Protein AF-A0A098KXG9-F1 (afdb_monomer_lite)

Organism: Cricetulus griseus (NCBI:txid10029)

InterPro domains:
  IPR027417 P-loop containing nucleoside triphosphate hydrolase [G3DSA:3.40.50.300] (194-384)
  IPR027417 P-loop containing nucleoside triphosphate hydrolase [G3DSA:3.40.50.300] (561-767)
  IPR027417 P-loop containing nucleoside triphosphate hydrolase [SSF52540] (194-379)
  IPR027417 P-loop containing nucleoside triphosphate hydrolase [SSF52540] (586-806)

Secondary structure (DSSP, 8-state):
-----SS-HHHHHHHHHHTTS-EEEEEEEHHHH-S-HHHHHHHHTTSSEEEEEEE-SSEEEEEEEEEEPPPTT-EEEEEEEEEEEETT-SS--EEEEEEEEEEE-SSEEEEE-SSS-EEEEETTTTEEEE-HHHHHHTT----SEEE-SEEEEEEEES--S-HHHHHHHHHHHHHHHHHHHHHHH---GGGS-SSEEEEEE-BTTS-HHHHHHHHHHHHHSS---SS-----SS-S--B-EEEEEESSTTPPEEEEEEEE-PPB-SSTTSB--HHHHHHHHTT-SPTT-B--TTS---TTSTT--SS--GGGS--EEEEEEETTTGGG--HHHHHHHHHHHHHHHHTT-EEEEEEE----HHHHTSSHHHHTTS----HHHHHHHHHHHHHHHHHTTT---S-----SS-HHHHHHHHHHTTSPEEEEEEEHHHH-S-HHHHHHHHBT-SSEEEEEE-SS-EEEEEESS-B-SS-EEEEEEEEETTEEEEEEEEEE-GGGGB--TTT----TTEEEETTTTEEEE-HHHHHHTT--GGGPSEE-SEEEEEEEE-TT-HHHHHHHHHHHHHHHHHHHS--TTTTTSSSEEEEEE-BTTSSHHHHHHHHHHHHHTS----S-----TT-S--B-EEEEEEETTTTEEEEEEEEE-PPB-SSSBS-HHHHHHHHTT-SPTTPBP-TTS---TTSTT--SS--GGGS--EEEEEEETTTGGG--HHHHHHHHHHHHHHHHTT--EEEEEE-GGGSTT--TTGGGGGGG-HHHHHHHHHHHHHH---GGGEEE----SS-SS--HHHHHHHHHHHHHHHHHHHHHHHTS-HHHHHHHHHHHHHHHHHHHHHHHHTT--

Foldseek 3Di:
DADDDPDFPLNQQVVCVLQPNKHWAWQDKCVVQHLWPVLVCLRQFQQAKKKKWFAFPFKIKIKTWRGGDDDAADWDFTWIKIWMDTPPDSPDIQIDTFGWTWHDHGFKTKTDGPPQWIWMAGSVQQWIAGDPVVCVSNVHPDDRIGHTPMMIMIRIGDGDSDSVVSCLSNLCVVCLVVVVVVQQVDAPPPPLDQAAEEEEAAAAPLCLLVVVQVVLCSQAVHGFCLRPAWDDPAFLPQFWAKAWHANHQVHDTTRYIYIYAWHDDLDLQGTDALVQLLCQQQLQGDHGHGDGSNDHDDPPDPSGDVHDDPNSHHQEYEYRGEPVCPVVDDPSRVVSVVSSVVSCVVSVHHYYYHYDPPVDPPLVSPPCVVVVVDDDDDPVSVVVVVVVVVVVVVVVVPDDDDAHLDDPDDPLNVLLVCVVVPNWDWAWQDKCRRQNLDLVSVCSRFPQNAWKKKWFDFPQWIKTWTDRGTQDPDFDKIKIWIDGPRDIFIDIDDSDHPSQQEDDPVPPGHDPAWHAPRNQQWIAHALVVCVSRVHDRPCPGTGTPMMIMTRTHDLCDPSNQVSLVVVLVVLLVVQQPDDQSPVLDQAAEEEEAEAAPLCLLLLLQQLLCLQQQFGDCPRPDDDDPQHDDQFWAKAFHAHYPVRHTGRYIYIYAWHDDLQFTADLVLLVQQQQLQDDHGHGDDRVDHDDPPPPSGRPDGAPNSGHLEYEYGGALVCLLVHDPSRLVSLLSSVSVCSSVSHYYAYEYEPLVVDPSDDLSCLQVVVVDPSVVVSLVSCSVSNTHDSVRYQYAYGDDPDRGDDSSRSSSSSVRVVVRSSSSSSSVVPDDPVSSVVSVVVVVVVVVVVVVVVVVVVPD

Radius of gyration: 31.4 Å; chains: 1; bounding box: 82×80×94 Å

Sequence (853 aa):
MEVTTRLTWIQERVLGKLLGNTSLTLLYKSGAHGLHALDMIQRCSHQGSTMTVFHLKQDVVGIFMLEHFPVLHSKKPSTCVLFAFKENTSTGTSALFLNAQVEINTTELKFFSSDDMWLTVNLKKNKLHLSGEVIKELELNLKCFSEYLECEIFRVDGVKNDPGFIKKMLTAKQHRRRFLSALRAYRPSGDLVSEVRILLVGPVGSGKSSFFNSVKSAFYGHFTRQAVMGSDETSITKQYRTYSVKNGEGGKTLPFILCDSMGLDEREEAGLCLDDILHILKGFVPDRYQFDPCKPIKPRHLAYNTSPPLKDRIHCVAYVLNINSVNSLSDKMVAKLKRIQRDVIDCGIGQVVLLTNVDNCDEVLDDNFTNMTESTTSQSQIDDIYFGIYSLWMKRHKELSSMAMRTRLTWLQEKCLQNYFGEKRFCLLYKASVQKFCKQDLFWKCWDNGPTMVVLYSENCVVGAYLQEGFQKREMSITLFALQETEVSACLIGPYLPALLFYDRQAFDCIPCFYIVLDEKNVTISSEICEKLGLPPECSPMDILDCETFRCEEFLDEKKRRDIAVIQNNLLQTLRTYKPYGDLVPQARILLLGPTGAGKSSFVNSVKSVFRGSITHQALVGCDVNGVSDKFRTYPVTYGSDGFPLPFVLCDSMGLSQKAGLHVDDIDFILKGHIPDRYQFNSMKPITSNHPNYIHDSLLKDKIHCVVFVFDINSVEQLSYGLVTKIKRIRRTLIRCGVLHVALLTHADSLDLITKGDLIDIYSCKPLKLKLEAVHRDFGFAFSDILVVSNYVSEWHLDPVKDRLILLALRQILNTANDFLEDLPLDNQVSERTYSQVLRKNKKQENSSYSNN

pLDDT: mean 80.18, std 13.85, range [29.38, 98.12]

Structure (mmCIF, N/CA/C/O backbone):
data_AF-A0A098KXG9-F1
#
_entry.id   AF-A0A098KXG9-F1
#
loop_
_atom_site.group_PDB
_atom_site.id
_atom_site.type_symbol
_atom_site.label_atom_id
_atom_site.label_alt_id
_atom_site.label_comp_id
_atom_site.label_asym_id
_atom_site.label_entity_id
_atom_site.label_seq_id
_atom_site.pdbx_PDB_ins_code
_atom_site.Cartn_x
_atom_site.Cartn_y
_atom_site.Cartn_z
_atom_site.occupancy
_atom_site.B_iso_or_equiv
_atom_site.auth_seq_id
_atom_site.auth_comp_id
_atom_site.auth_asym_id
_atom_site.auth_atom_id
_atom_site.pdbx_PDB_model_num
ATOM 1 N N . MET A 1 1 ? -19.543 -11.514 30.862 1.00 39.62 1 MET A N 1
ATOM 2 C CA . MET A 1 1 ? -19.062 -12.385 29.759 1.00 39.62 1 MET A CA 1
ATOM 3 C C . MET A 1 1 ? -18.715 -11.443 28.618 1.00 39.62 1 MET A C 1
ATOM 5 O O . MET A 1 1 ? -19.559 -10.621 28.296 1.00 39.62 1 MET A O 1
ATOM 9 N N . GLU A 1 2 ? -17.487 -11.447 28.098 1.00 52.72 2 GLU A N 1
ATOM 10 C CA . GLU A 1 2 ? -17.051 -10.422 27.135 1.00 52.72 2 GLU A CA 1
ATOM 11 C C . GLU A 1 2 ? -17.900 -10.479 25.850 1.00 52.72 2 GLU A C 1
ATOM 13 O O . GLU A 1 2 ? -18.020 -11.528 25.209 1.00 52.72 2 GLU A O 1
ATOM 18 N N . VAL A 1 3 ? -18.557 -9.367 25.504 1.00 67.25 3 VAL A N 1
ATOM 19 C CA . VAL A 1 3 ? -19.468 -9.293 24.353 1.00 67.25 3 VAL A CA 1
ATOM 20 C C . VAL A 1 3 ? -18.640 -9.176 23.075 1.00 67.25 3 VAL A C 1
ATOM 22 O O . VAL A 1 3 ? -18.330 -8.083 22.614 1.00 67.25 3 VAL A O 1
ATOM 25 N N . THR A 1 4 ? -18.267 -10.321 22.502 1.00 73.56 4 THR A N 1
ATOM 26 C CA . THR A 1 4 ? -17.465 -10.400 21.272 1.00 73.56 4 THR A CA 1
ATOM 27 C C . THR A 1 4 ? -18.312 -10.745 20.048 1.00 73.56 4 THR A C 1
ATOM 29 O O . THR A 1 4 ? -19.271 -11.518 20.118 1.00 73.56 4 THR A O 1
ATOM 32 N N . THR A 1 5 ? -17.943 -10.172 18.905 1.00 82.69 5 THR A N 1
ATOM 33 C CA . THR A 1 5 ? -18.587 -10.376 17.598 1.00 82.69 5 THR A CA 1
ATOM 34 C C . THR A 1 5 ? -18.404 -11.800 17.061 1.00 82.69 5 THR A C 1
ATOM 36 O O . THR A 1 5 ? -17.348 -12.423 17.229 1.00 82.69 5 THR A O 1
ATOM 39 N N . ARG A 1 6 ? -19.412 -12.338 16.369 1.00 84.00 6 ARG A N 1
ATOM 40 C CA . ARG A 1 6 ? -19.336 -13.580 15.590 1.00 84.00 6 ARG A CA 1
ATOM 41 C C . ARG A 1 6 ? -18.705 -13.362 14.222 1.00 84.00 6 ARG A C 1
ATOM 43 O O . ARG A 1 6 ? -18.063 -14.295 13.741 1.00 84.00 6 ARG A O 1
ATOM 50 N N . LEU A 1 7 ? -18.750 -12.153 13.660 1.00 80.12 7 LEU A N 1
ATOM 51 C CA . LEU A 1 7 ? -18.039 -11.836 12.416 1.00 80.12 7 LEU A CA 1
ATOM 52 C C . LEU A 1 7 ? -16.541 -12.124 12.534 1.00 80.12 7 LEU A C 1
ATOM 54 O O . LEU A 1 7 ? -15.896 -11.755 13.515 1.00 80.12 7 LEU A O 1
ATOM 58 N N . THR A 1 8 ? -15.976 -12.804 11.542 1.00 77.25 8 THR A N 1
ATOM 59 C CA . THR A 1 8 ? -14.517 -12.925 11.414 1.00 77.25 8 THR A CA 1
ATOM 60 C C . THR A 1 8 ? -13.919 -11.567 11.066 1.00 77.25 8 THR A C 1
ATOM 62 O O . THR A 1 8 ? -14.554 -10.729 10.420 1.00 77.25 8 THR A O 1
ATOM 65 N N . TRP A 1 9 ? -12.658 -11.362 11.421 1.00 74.44 9 TRP A N 1
ATOM 66 C CA . TRP A 1 9 ? -11.929 -10.136 11.113 1.00 74.44 9 TRP A CA 1
ATOM 67 C C . TRP A 1 9 ? -11.893 -9.834 9.603 1.00 74.44 9 TRP A C 1
ATOM 69 O O . TRP A 1 9 ? -11.930 -8.677 9.178 1.00 74.44 9 TRP A O 1
ATOM 79 N N . ILE A 1 10 ? -11.871 -10.877 8.766 1.00 71.00 10 ILE A N 1
ATOM 80 C CA . ILE A 1 10 ? -11.933 -10.750 7.303 1.00 71.00 10 ILE A CA 1
ATOM 81 C C . ILE A 1 10 ? -13.284 -10.192 6.864 1.00 71.00 10 ILE A C 1
ATOM 83 O O . ILE A 1 10 ? -13.328 -9.288 6.031 1.00 71.00 10 ILE A O 1
ATOM 87 N N . GLN A 1 11 ? -14.378 -10.719 7.412 1.00 77.94 11 GLN A N 1
ATOM 88 C CA . GLN A 1 11 ? -15.724 -10.250 7.089 1.00 77.94 11 GLN A CA 1
ATOM 89 C C . GLN A 1 11 ? -15.892 -8.790 7.515 1.00 77.94 11 GLN A C 1
ATOM 91 O O . GLN A 1 11 ? -16.327 -7.979 6.703 1.00 77.94 11 GLN A O 1
ATOM 96 N N . GLU A 1 12 ? -15.436 -8.415 8.712 1.00 78.69 12 GLU A N 1
ATOM 97 C CA . GLU A 1 12 ? -15.439 -7.014 9.157 1.00 78.69 12 GLU A CA 1
ATOM 98 C C . GLU A 1 12 ? -14.656 -6.101 8.209 1.00 78.69 12 GLU A C 1
ATOM 100 O O . GLU A 1 12 ? -15.138 -5.038 7.828 1.00 78.69 12 GLU A O 1
ATOM 105 N N . ARG A 1 13 ? -13.472 -6.529 7.758 1.00 75.06 13 ARG A N 1
ATOM 106 C CA . ARG A 1 13 ? -12.649 -5.791 6.784 1.00 75.06 13 ARG A CA 1
ATOM 107 C C . ARG A 1 13 ? -13.331 -5.640 5.429 1.00 75.06 13 ARG A C 1
ATOM 109 O O . ARG A 1 13 ? -13.216 -4.590 4.798 1.00 75.06 13 ARG A O 1
ATOM 116 N N . VAL A 1 14 ? -13.991 -6.689 4.950 1.00 75.88 14 VAL A N 1
ATOM 117 C CA . VAL A 1 14 ? -14.714 -6.677 3.673 1.00 75.88 14 VAL A CA 1
ATOM 118 C C . VAL A 1 14 ? -15.921 -5.743 3.753 1.00 75.88 14 VAL A C 1
ATOM 120 O O . VAL A 1 14 ? -16.110 -4.942 2.840 1.00 75.88 14 VAL A O 1
ATOM 123 N N . LEU A 1 15 ? -16.675 -5.783 4.854 1.00 78.69 15 LEU A N 1
ATOM 124 C CA . LEU A 1 15 ? -17.797 -4.875 5.113 1.00 78.69 15 LEU A CA 1
ATOM 125 C C . LEU A 1 15 ? -17.325 -3.426 5.282 1.00 78.69 15 LEU A C 1
ATOM 127 O O . LEU A 1 15 ? -17.886 -2.522 4.666 1.00 78.69 15 LEU A O 1
ATOM 131 N N . GLY A 1 16 ? -16.224 -3.213 6.006 1.00 74.12 16 GLY A N 1
ATOM 132 C CA . GLY A 1 16 ? -15.590 -1.904 6.145 1.00 74.12 16 GLY A CA 1
ATOM 133 C C . GLY A 1 16 ? -15.210 -1.300 4.791 1.00 74.12 16 GLY A C 1
ATOM 134 O O . GLY A 1 16 ? -15.513 -0.141 4.511 1.00 74.12 16 GLY A O 1
ATOM 135 N N . LYS A 1 17 ? -14.615 -2.105 3.899 1.00 73.19 17 LYS A N 1
ATOM 136 C CA . LYS A 1 17 ? -14.279 -1.697 2.523 1.00 73.19 17 LYS A CA 1
ATOM 137 C C . LYS A 1 17 ? -15.503 -1.470 1.643 1.00 73.19 17 LYS A C 1
ATOM 139 O O . LYS A 1 17 ? -15.473 -0.557 0.824 1.00 73.19 17 LYS A O 1
ATOM 144 N N . LEU A 1 18 ? -16.557 -2.278 1.799 1.00 72.50 18 LEU A N 1
ATOM 145 C CA . LEU A 1 18 ? -17.811 -2.127 1.053 1.00 72.50 18 LEU A CA 1
ATOM 146 C C . LEU A 1 18 ? -18.425 -0.741 1.268 1.00 72.50 18 LEU A C 1
ATOM 148 O O . LEU A 1 18 ? -19.050 -0.235 0.350 1.00 72.50 18 LEU A O 1
ATOM 152 N N . LEU A 1 19 ? -18.230 -0.148 2.449 1.00 69.94 19 LEU A N 1
ATOM 153 C CA . LEU A 1 19 ? -18.791 1.144 2.847 1.00 69.94 19 LEU A CA 1
ATOM 154 C C . LEU A 1 19 ? -17.766 2.299 2.823 1.00 69.94 19 LEU A C 1
ATOM 156 O O . LEU A 1 19 ? -18.041 3.367 3.362 1.00 69.94 19 LEU A O 1
ATOM 160 N N . GLY A 1 20 ? -16.594 2.106 2.202 1.00 66.44 20 GLY A N 1
ATOM 161 C CA . GLY A 1 20 ? -15.580 3.159 2.048 1.00 66.44 20 GLY A CA 1
ATOM 162 C C . GLY A 1 20 ? -14.560 3.266 3.190 1.00 66.44 20 GLY A C 1
ATOM 163 O O . GLY A 1 20 ? -14.262 4.367 3.636 1.00 66.44 20 GLY A O 1
ATOM 164 N N . ASN A 1 21 ? -13.994 2.134 3.633 1.00 66.69 21 ASN A N 1
ATOM 165 C CA . ASN A 1 21 ? -13.011 2.022 4.730 1.00 66.69 21 ASN A CA 1
ATOM 166 C C . ASN A 1 21 ? -13.551 2.489 6.089 1.00 66.69 21 ASN A C 1
ATOM 168 O O . ASN A 1 21 ? -12.934 3.282 6.798 1.00 66.69 21 ASN A O 1
ATOM 172 N N . THR A 1 22 ? -14.711 1.960 6.452 1.00 72.75 22 THR A N 1
ATOM 173 C CA . THR A 1 22 ? -15.373 2.249 7.725 1.00 72.75 22 THR A CA 1
ATOM 174 C C . THR A 1 22 ? -14.889 1.321 8.830 1.00 72.75 22 THR A C 1
ATOM 176 O O . THR A 1 22 ? -14.371 0.230 8.566 1.00 72.75 22 THR A O 1
ATOM 179 N N . SER A 1 23 ? -15.059 1.749 10.081 1.00 74.81 23 SER A N 1
ATOM 180 C CA . SER A 1 23 ? -14.823 0.893 11.240 1.00 74.81 23 SER A CA 1
ATOM 181 C C . SER A 1 23 ? -16.144 0.464 11.870 1.00 74.81 23 SER A C 1
ATOM 183 O O . SER A 1 23 ? -17.132 1.198 11.864 1.00 74.81 23 SER A O 1
ATOM 185 N N . LEU A 1 24 ? -16.164 -0.770 12.370 1.00 81.94 24 LEU A N 1
ATOM 186 C CA . LEU A 1 24 ? -17.333 -1.372 12.994 1.00 81.94 24 LEU A CA 1
ATOM 187 C C . LEU A 1 24 ? -17.117 -1.438 14.503 1.00 81.94 24 LEU A C 1
ATOM 189 O O . LEU A 1 24 ? -16.046 -1.856 14.961 1.00 81.94 24 LEU A O 1
ATOM 193 N N . THR A 1 25 ? -18.141 -1.038 15.252 1.00 83.31 25 THR A N 1
ATOM 194 C CA . THR A 1 25 ? -18.176 -1.100 16.717 1.00 83.31 25 THR A CA 1
ATOM 195 C C . THR A 1 25 ? -19.416 -1.874 17.145 1.00 83.31 25 THR A C 1
ATOM 197 O O . THR A 1 25 ? -20.530 -1.419 16.899 1.00 83.31 25 THR A O 1
ATOM 200 N N . LEU A 1 26 ? -19.255 -3.041 17.775 1.00 86.19 26 LEU A N 1
ATOM 201 C CA . LEU A 1 26 ? -20.388 -3.873 18.200 1.00 86.19 26 LEU A CA 1
ATOM 202 C C . LEU A 1 26 ? -21.181 -3.182 19.321 1.00 86.19 26 LEU A C 1
ATOM 204 O O . LEU A 1 26 ? -20.645 -2.944 20.402 1.00 86.19 26 LEU A O 1
ATOM 208 N N . LEU A 1 27 ? -22.456 -2.889 19.082 1.00 84.94 27 LEU A N 1
ATOM 209 C CA . LEU A 1 27 ? -23.362 -2.266 20.052 1.00 84.94 27 LEU A CA 1
ATOM 210 C C . LEU A 1 27 ? -24.275 -3.287 20.732 1.00 84.94 27 LEU A C 1
ATOM 212 O O . LEU A 1 27 ? -24.598 -3.158 21.913 1.00 84.94 27 LEU A O 1
ATOM 216 N N . TYR A 1 28 ? -24.717 -4.297 19.981 1.00 86.19 28 TYR A N 1
ATOM 217 C CA . TYR A 1 28 ? -25.694 -5.270 20.454 1.00 86.19 28 TYR A CA 1
ATOM 218 C C . TYR A 1 28 ? -25.430 -6.664 19.884 1.00 86.19 28 TYR A C 1
ATOM 220 O O . TYR A 1 28 ? -25.091 -6.799 18.712 1.00 86.19 28 TYR A O 1
ATOM 228 N N . LYS A 1 29 ? -25.640 -7.693 20.713 1.00 87.38 29 LYS A N 1
ATOM 229 C CA . LYS A 1 29 ? -25.600 -9.109 20.358 1.00 87.38 29 LYS A CA 1
ATOM 230 C C . LYS A 1 29 ? -26.732 -9.844 21.075 1.00 87.38 29 LYS A C 1
ATOM 232 O O . LYS A 1 29 ? -26.815 -9.772 22.303 1.00 87.38 29 LYS A O 1
ATOM 237 N N . SER A 1 30 ? -27.574 -10.559 20.334 1.00 85.88 30 SER A N 1
ATOM 238 C CA . SER A 1 30 ? -28.777 -11.199 20.887 1.00 85.88 30 SER A CA 1
ATOM 239 C C . SER A 1 30 ? -28.500 -12.218 21.996 1.00 85.88 30 SER A C 1
ATOM 241 O O . SER A 1 30 ? -29.213 -12.238 22.995 1.00 85.88 30 SER A O 1
ATOM 243 N N . GLY A 1 31 ? -27.447 -13.026 21.875 1.00 81.38 31 GLY A N 1
ATOM 244 C CA . GLY A 1 31 ? -27.076 -14.037 22.863 1.00 81.38 31 GLY A CA 1
ATOM 245 C C . GLY A 1 31 ? -26.500 -13.463 24.158 1.00 81.38 31 GLY A C 1
ATOM 246 O O . GLY A 1 31 ? -26.509 -14.150 25.172 1.00 81.38 31 GLY A O 1
ATOM 247 N N . ALA A 1 32 ? -26.018 -12.215 24.140 1.00 78.75 32 ALA A N 1
ATOM 248 C CA . ALA A 1 32 ? -25.488 -11.539 25.325 1.00 78.75 32 ALA A CA 1
ATOM 249 C C . ALA A 1 32 ? -26.527 -10.631 25.997 1.00 78.75 32 ALA A C 1
ATOM 251 O O . ALA A 1 32 ? -26.587 -10.563 27.219 1.00 78.75 32 ALA A O 1
ATOM 252 N N . HIS A 1 33 ? -27.342 -9.932 25.204 1.00 78.69 33 HIS A N 1
ATOM 253 C CA . HIS A 1 33 ? -28.251 -8.898 25.706 1.00 78.69 33 HIS A CA 1
ATOM 254 C C . HIS A 1 33 ? -29.726 -9.319 25.734 1.00 78.69 33 HIS A C 1
ATOM 256 O O . HIS A 1 33 ? -30.555 -8.539 26.183 1.00 78.69 33 HIS A O 1
ATOM 262 N N . GLY A 1 34 ? -30.068 -10.523 25.265 1.00 74.25 34 GLY A N 1
ATOM 263 C CA . GLY A 1 34 ? -31.453 -10.985 25.163 1.00 74.25 34 GLY A CA 1
ATOM 264 C C . GLY A 1 34 ? -32.147 -10.528 23.877 1.00 74.25 34 GLY A C 1
ATOM 265 O O . GLY A 1 34 ? -31.637 -9.696 23.134 1.00 74.25 34 GLY A O 1
ATOM 266 N N . LEU A 1 35 ? -33.318 -11.102 23.585 1.00 68.62 35 LEU A N 1
ATOM 267 C CA . LEU A 1 35 ? -34.021 -10.995 22.292 1.00 68.62 35 LEU A CA 1
ATOM 268 C C . LEU A 1 35 ? -35.132 -9.922 22.263 1.00 68.62 35 LEU A C 1
ATOM 270 O O . LEU A 1 35 ? -36.066 -10.012 21.462 1.00 68.62 35 LEU A O 1
ATOM 274 N N . HIS A 1 36 ? -35.085 -8.914 23.139 1.00 75.88 36 HIS A N 1
ATOM 275 C CA . HIS A 1 36 ? -36.127 -7.885 23.190 1.00 75.88 36 HIS A CA 1
ATOM 276 C C . HIS A 1 36 ? -35.798 -6.677 22.305 1.00 75.88 36 HIS A C 1
ATOM 278 O O . HIS A 1 36 ? -34.714 -6.100 22.367 1.00 75.88 36 HIS A O 1
ATOM 284 N N . ALA A 1 37 ? -36.789 -6.231 21.524 1.00 78.56 37 ALA A N 1
ATOM 285 C CA . ALA A 1 37 ? -36.670 -5.045 20.673 1.00 78.56 37 ALA A CA 1
ATOM 286 C C . ALA A 1 37 ? -36.314 -3.773 21.467 1.00 78.56 37 ALA A C 1
ATOM 288 O O . ALA A 1 37 ? -35.606 -2.908 20.961 1.00 78.56 37 ALA A O 1
ATOM 289 N N . LEU A 1 38 ? -36.779 -3.670 22.718 1.00 79.75 38 LEU A N 1
ATOM 290 C CA . LEU A 1 38 ? -36.467 -2.547 23.606 1.00 79.75 38 LEU A CA 1
ATOM 291 C C . LEU A 1 38 ? -34.961 -2.445 23.884 1.00 79.75 38 LEU A C 1
ATOM 293 O O . LEU A 1 38 ? -34.409 -1.356 23.742 1.00 79.75 38 LEU A O 1
ATOM 297 N N . ASP A 1 39 ? -34.291 -3.566 24.162 1.00 79.31 39 ASP A N 1
ATOM 298 C CA . ASP A 1 39 ? -32.846 -3.597 24.422 1.00 79.31 39 ASP A CA 1
ATOM 299 C C . ASP A 1 39 ? -32.044 -3.178 23.178 1.00 79.31 39 ASP A C 1
ATOM 301 O O . ASP A 1 39 ? -31.064 -2.432 23.273 1.00 79.31 39 ASP A O 1
ATOM 305 N N . MET A 1 40 ? -32.492 -3.603 21.988 1.00 84.50 40 MET A N 1
ATOM 306 C CA . MET A 1 40 ? -31.896 -3.198 20.707 1.00 84.50 40 MET A CA 1
ATOM 307 C C . MET A 1 40 ? -32.014 -1.686 20.489 1.00 84.50 40 MET A C 1
ATOM 309 O O . MET A 1 40 ? -31.015 -1.020 20.209 1.00 84.50 40 MET A O 1
ATOM 313 N N . ILE A 1 41 ? -33.223 -1.134 20.636 1.00 83.56 41 ILE A N 1
ATOM 314 C CA . ILE A 1 41 ? -33.510 0.292 20.415 1.00 83.56 41 ILE A CA 1
ATOM 315 C C . ILE A 1 41 ? -32.730 1.154 21.408 1.00 83.56 41 ILE A C 1
ATOM 317 O O . ILE A 1 41 ? -32.128 2.153 21.017 1.00 83.56 41 ILE A O 1
ATOM 321 N N . GLN A 1 42 ? -32.699 0.769 22.682 1.00 78.62 42 GLN A N 1
ATOM 322 C CA . GLN A 1 42 ? -32.010 1.531 23.725 1.00 78.62 42 GLN A CA 1
ATOM 323 C C . GLN A 1 42 ? -30.505 1.639 23.468 1.00 78.62 42 GLN A C 1
ATOM 325 O O . GLN A 1 42 ? -29.933 2.720 23.609 1.00 78.62 42 GLN A O 1
ATOM 330 N N . ARG A 1 43 ? -29.864 0.549 23.033 1.00 81.00 43 ARG A N 1
ATOM 331 C CA . ARG A 1 43 ? -28.418 0.533 22.762 1.00 81.00 43 ARG A CA 1
ATOM 332 C C . ARG A 1 43 ? -28.050 1.182 21.428 1.00 81.00 43 ARG A C 1
ATOM 334 O O . ARG A 1 43 ? -27.003 1.821 21.336 1.00 81.00 43 ARG A O 1
ATOM 341 N N . CYS A 1 44 ? -28.891 1.028 20.404 1.00 84.56 44 CYS A N 1
ATOM 342 C CA . CYS A 1 44 ? -28.541 1.386 19.025 1.00 84.56 44 CYS A CA 1
ATOM 343 C C . CYS A 1 44 ? -29.117 2.731 18.560 1.00 84.56 44 CYS A C 1
ATOM 345 O O . CYS A 1 44 ? -28.593 3.326 17.615 1.00 84.56 44 CYS A O 1
ATOM 347 N N . SER A 1 45 ? -30.173 3.241 19.200 1.00 81.25 45 SER A N 1
ATOM 348 C CA . SER A 1 45 ? -30.750 4.537 18.826 1.00 81.25 45 SER A CA 1
ATOM 349 C C . SER A 1 45 ? -29.752 5.677 19.050 1.00 81.25 45 SER A C 1
ATOM 351 O O . SER A 1 45 ? -28.964 5.675 19.997 1.00 81.25 45 SER A O 1
ATOM 353 N N . HIS A 1 46 ? -29.783 6.669 18.157 1.00 77.62 46 HIS A N 1
ATOM 354 C CA . HIS A 1 46 ? -28.912 7.853 18.205 1.00 77.62 46 HIS A CA 1
ATOM 355 C C . HIS A 1 46 ? -27.398 7.553 18.142 1.00 77.62 46 HIS A C 1
ATOM 357 O O . HIS A 1 46 ? -26.584 8.399 18.503 1.00 77.62 46 HIS A O 1
ATOM 363 N N . GLN A 1 47 ? -26.996 6.372 17.659 1.00 80.62 47 GLN A N 1
ATOM 364 C CA . GLN A 1 47 ? -25.582 5.990 17.508 1.00 80.62 47 GLN A CA 1
ATOM 365 C C . GLN A 1 47 ? -24.980 6.373 16.145 1.00 80.62 47 GLN A C 1
ATOM 367 O O . GLN A 1 47 ? -23.862 5.987 15.836 1.00 80.62 47 GLN A O 1
ATOM 372 N N . GLY A 1 48 ? -25.692 7.147 15.324 1.00 81.50 48 GLY A N 1
ATOM 373 C CA . GLY A 1 48 ? -25.324 7.372 13.916 1.00 81.50 48 GLY A CA 1
ATOM 374 C C . GLY A 1 48 ? -25.750 6.217 13.009 1.00 81.50 48 GLY A C 1
ATOM 375 O O . GLY A 1 48 ? -26.755 5.565 13.294 1.00 81.50 48 GLY A O 1
ATOM 376 N N . SER A 1 49 ? -24.994 5.995 11.934 1.00 87.19 49 SER A N 1
ATOM 377 C CA . SER A 1 49 ? -25.201 4.899 10.985 1.00 87.19 49 SER A CA 1
ATOM 378 C C . SER A 1 49 ? -24.978 3.544 11.653 1.00 87.19 49 SER A C 1
ATOM 380 O O . SER A 1 49 ? -24.056 3.370 12.458 1.00 87.19 49 SER A O 1
ATOM 382 N N . THR A 1 50 ? -25.806 2.562 11.310 1.00 89.56 50 THR A N 1
ATOM 383 C CA . THR A 1 50 ? -25.767 1.238 11.944 1.00 89.56 50 THR A CA 1
ATOM 384 C C . THR A 1 50 ? -25.791 0.115 10.925 1.00 89.56 50 THR A C 1
ATOM 386 O O . THR A 1 50 ? -26.275 0.268 9.811 1.00 89.56 50 THR A O 1
ATOM 389 N N . MET A 1 51 ? -25.247 -1.034 11.303 1.00 90.38 51 MET A N 1
ATOM 390 C CA . MET A 1 51 ? -25.255 -2.241 10.492 1.00 90.38 51 MET A CA 1
ATOM 391 C C . MET A 1 51 ? -25.784 -3.400 11.320 1.00 90.38 51 MET A C 1
ATOM 393 O O . MET A 1 51 ? -25.202 -3.748 12.341 1.00 90.38 51 MET A O 1
ATOM 397 N N . THR A 1 52 ? -26.884 -3.999 10.884 1.00 90.38 52 THR A N 1
ATOM 398 C CA . THR A 1 52 ? -27.478 -5.185 11.499 1.00 90.38 52 THR A CA 1
ATOM 399 C C . THR A 1 52 ? -27.057 -6.421 10.719 1.00 90.38 52 THR A C 1
ATOM 401 O O . THR A 1 52 ? -27.164 -6.445 9.497 1.00 90.38 52 THR A O 1
ATOM 404 N N . VAL A 1 53 ? -26.574 -7.445 11.411 1.00 90.31 53 VAL A N 1
ATOM 405 C CA . VAL A 1 53 ? -26.035 -8.671 10.823 1.00 90.31 53 VAL A CA 1
ATOM 406 C C . VAL A 1 53 ? -26.710 -9.886 11.437 1.00 90.31 53 VAL A C 1
ATOM 408 O O . VAL A 1 53 ? -26.772 -10.029 12.655 1.00 90.31 53 VAL A O 1
ATOM 411 N N . PHE A 1 54 ? -27.177 -10.777 10.572 1.00 89.31 54 PHE A N 1
ATOM 412 C CA . PHE A 1 54 ? -27.829 -12.032 10.906 1.00 89.31 54 PHE A CA 1
ATOM 413 C C . PHE A 1 54 ? -26.950 -13.198 10.464 1.00 89.31 54 PHE A C 1
ATOM 415 O O . PHE A 1 54 ? -26.661 -13.364 9.276 1.00 89.31 54 PHE A O 1
ATOM 422 N N . HIS A 1 55 ? -26.550 -14.026 11.425 1.00 87.12 55 HIS A N 1
ATOM 423 C CA . HIS A 1 55 ? -25.786 -15.247 11.170 1.00 87.12 55 HIS A CA 1
ATOM 424 C C . HIS A 1 55 ? -26.752 -16.403 10.923 1.00 87.12 55 HIS A C 1
ATOM 426 O O . HIS A 1 55 ? -27.490 -16.789 11.830 1.00 87.12 55 HIS A O 1
ATOM 432 N N . LEU A 1 56 ? -26.772 -16.948 9.708 1.00 85.00 56 LEU A N 1
ATOM 433 C CA . LEU A 1 56 ? -27.523 -18.158 9.358 1.00 85.00 56 LEU A CA 1
ATOM 434 C C . LEU A 1 56 ? -26.595 -19.382 9.471 1.00 85.00 56 LEU A C 1
ATOM 436 O O . LEU A 1 56 ? -25.461 -19.267 9.913 1.00 85.00 56 LEU A O 1
ATOM 440 N N . LYS A 1 57 ? -27.073 -20.578 9.103 1.00 79.31 57 LYS A N 1
ATOM 441 C CA . LYS A 1 57 ? -26.270 -21.820 9.188 1.00 79.31 57 LYS A CA 1
ATOM 442 C C . LYS A 1 57 ? -25.133 -21.933 8.161 1.00 79.31 57 LYS A C 1
ATOM 444 O O . LYS A 1 57 ? -24.279 -22.798 8.322 1.00 79.31 57 LYS A O 1
ATOM 449 N N . GLN A 1 58 ? -25.239 -21.220 7.040 1.00 76.19 58 GLN A N 1
ATOM 450 C CA . GLN A 1 58 ? -24.303 -21.318 5.909 1.00 76.19 58 GLN A CA 1
ATOM 451 C C . GLN A 1 58 ? -23.969 -19.955 5.289 1.00 76.19 58 GLN A C 1
ATOM 453 O O . GLN A 1 58 ? -23.046 -19.849 4.479 1.00 76.19 58 GLN A O 1
ATOM 458 N N . ASP A 1 59 ? -24.706 -18.916 5.676 1.00 79.50 59 ASP A N 1
ATOM 459 C CA . ASP A 1 59 ? -24.674 -17.591 5.077 1.00 79.50 59 ASP A CA 1
ATOM 460 C C . ASP A 1 59 ? -24.767 -16.540 6.180 1.00 79.50 59 ASP A C 1
ATOM 462 O O . ASP A 1 59 ? -25.344 -16.766 7.245 1.00 79.50 59 ASP A O 1
ATOM 466 N N . VAL A 1 60 ? -24.246 -15.356 5.901 1.00 84.75 60 VAL A N 1
ATOM 467 C CA . VAL A 1 60 ? -24.466 -14.172 6.723 1.00 84.75 60 VAL A CA 1
ATOM 468 C C . VAL A 1 60 ? -25.161 -13.139 5.862 1.00 84.75 60 VAL A C 1
ATOM 470 O O . VAL A 1 60 ? -24.711 -12.832 4.756 1.00 84.75 60 VAL A O 1
ATOM 473 N N . VAL A 1 61 ? -26.263 -12.608 6.380 1.00 87.19 61 VAL A N 1
ATOM 474 C CA . VAL A 1 61 ? -27.062 -11.567 5.731 1.00 87.19 61 VAL A CA 1
ATOM 475 C C . VAL A 1 61 ? -27.030 -10.342 6.621 1.00 87.19 61 VAL A C 1
ATOM 477 O O . VAL A 1 61 ? -27.214 -10.451 7.830 1.00 87.19 61 VAL A O 1
ATOM 480 N N . GLY A 1 62 ? -26.814 -9.167 6.049 1.00 88.56 62 GLY A N 1
ATOM 481 C CA . GLY A 1 62 ? -26.830 -7.939 6.824 1.00 88.56 62 GLY A CA 1
ATOM 482 C C . GLY A 1 62 ? -27.397 -6.753 6.073 1.00 88.56 62 GLY A C 1
ATOM 483 O O . GLY A 1 62 ? -27.601 -6.780 4.860 1.00 88.56 62 GLY A O 1
ATOM 484 N N . ILE A 1 63 ? -27.700 -5.723 6.852 1.00 89.19 63 ILE A N 1
ATOM 485 C CA . ILE A 1 63 ? -28.335 -4.490 6.416 1.00 89.19 63 ILE A CA 1
ATOM 486 C C . ILE A 1 63 ? -27.566 -3.349 7.052 1.00 89.19 63 ILE A C 1
ATOM 488 O O . ILE A 1 63 ? -27.519 -3.221 8.274 1.00 89.19 63 ILE A O 1
ATOM 492 N N . PHE A 1 64 ? -26.968 -2.515 6.222 1.00 88.38 64 PHE A N 1
ATOM 493 C CA . PHE A 1 64 ? -26.450 -1.223 6.630 1.00 88.38 64 PHE A CA 1
ATOM 494 C C . PHE A 1 64 ? -27.545 -0.165 6.487 1.00 88.38 64 PHE A C 1
ATOM 496 O O . PHE A 1 64 ? -28.259 -0.166 5.490 1.00 88.38 64 PHE A O 1
ATOM 503 N N . MET A 1 65 ? -27.656 0.731 7.463 1.00 87.19 65 MET A N 1
ATOM 504 C CA . MET A 1 65 ? -28.527 1.903 7.475 1.00 87.19 65 MET A CA 1
ATOM 505 C C . MET A 1 65 ? -27.665 3.145 7.675 1.00 87.19 65 MET A C 1
ATOM 507 O O . MET A 1 65 ? -26.892 3.222 8.638 1.00 87.19 65 MET A O 1
ATOM 511 N N . LEU A 1 66 ? -27.798 4.113 6.769 1.00 83.00 66 LEU A N 1
ATOM 512 C CA . LEU A 1 66 ? -27.058 5.369 6.860 1.00 83.00 66 LEU A CA 1
ATOM 513 C C . LEU A 1 66 ? -27.572 6.232 8.017 1.00 83.00 66 LEU A C 1
ATOM 515 O O . LEU A 1 66 ? -26.789 6.843 8.744 1.00 83.00 66 LEU A O 1
ATOM 519 N N . GLU A 1 67 ? -28.883 6.259 8.206 1.00 84.88 67 GLU A N 1
ATOM 520 C CA . GLU A 1 67 ? -29.551 7.006 9.258 1.00 84.88 67 GLU A CA 1
ATOM 521 C C . GLU A 1 67 ? -29.486 6.275 10.611 1.00 84.88 67 GLU A C 1
ATOM 523 O O . GLU A 1 67 ? -29.047 5.128 10.731 1.00 84.88 67 GLU A O 1
ATOM 528 N N . HIS A 1 68 ? -29.938 6.965 11.661 1.00 83.00 68 HIS A N 1
ATOM 529 C CA . HIS A 1 68 ? -30.043 6.388 12.997 1.00 83.00 68 HIS A CA 1
ATOM 530 C C . HIS A 1 68 ? -30.934 5.147 13.029 1.00 83.00 68 HIS A C 1
ATOM 532 O O . HIS A 1 68 ? -31.987 5.112 12.392 1.00 83.00 68 HIS A O 1
ATOM 538 N N . PHE A 1 69 ? -30.549 4.183 13.870 1.00 83.31 69 PHE A N 1
ATOM 539 C CA . PHE A 1 69 ? -31.372 3.014 14.166 1.00 83.31 69 PHE A CA 1
ATOM 540 C C . PHE A 1 69 ? -32.804 3.433 14.570 1.00 83.31 69 PHE A C 1
ATOM 542 O O . PHE A 1 69 ? -32.956 4.410 15.319 1.00 83.31 69 PHE A O 1
ATOM 549 N N . PRO A 1 70 ? -33.852 2.734 14.090 1.00 82.75 70 PRO A N 1
ATOM 550 C CA . PRO A 1 70 ? -35.239 3.149 14.278 1.00 82.75 70 PRO A CA 1
ATOM 551 C C . PRO A 1 70 ? -35.654 3.182 15.754 1.00 82.75 70 PRO A C 1
ATOM 553 O O . PRO A 1 70 ? -35.218 2.372 16.573 1.00 82.75 70 PRO A O 1
ATOM 556 N N . VAL A 1 71 ? -36.546 4.120 16.080 1.00 82.31 71 VAL A N 1
ATOM 557 C CA . VAL A 1 71 ? -37.200 4.222 17.395 1.00 82.31 71 VAL A CA 1
ATOM 558 C C . VAL A 1 71 ? -38.539 3.483 17.341 1.00 82.31 71 VAL A C 1
ATOM 560 O O . VAL A 1 71 ? -39.148 3.374 16.273 1.00 82.31 71 VAL A O 1
ATOM 563 N N . LEU A 1 72 ? -38.995 2.965 18.484 1.00 80.81 72 LEU A N 1
ATOM 564 C CA . LEU A 1 72 ? -40.216 2.168 18.596 1.00 80.81 72 LEU A CA 1
ATOM 565 C C . LEU A 1 72 ? -41.414 2.864 17.925 1.00 80.81 72 LEU A C 1
ATOM 567 O O . LEU A 1 72 ? -41.692 4.027 18.208 1.00 80.81 72 LEU A O 1
ATOM 571 N N . HIS A 1 73 ? -42.110 2.145 17.038 1.00 73.00 73 HIS A N 1
ATOM 572 C CA . HIS A 1 73 ? -43.274 2.629 16.279 1.00 73.00 73 HIS A CA 1
ATOM 573 C C . HIS A 1 73 ? -43.021 3.851 15.375 1.00 73.00 73 HIS A C 1
ATOM 575 O O . HIS A 1 73 ? -43.969 4.463 14.886 1.00 73.00 73 HIS A O 1
ATOM 581 N N . SER A 1 74 ? -41.760 4.199 15.103 1.00 76.88 74 SER A N 1
ATOM 582 C CA . SER A 1 74 ? -41.432 5.202 14.090 1.00 76.88 74 SER A CA 1
ATOM 583 C C . SER A 1 74 ? -41.293 4.550 12.714 1.00 76.88 74 SER A C 1
ATOM 585 O O . SER A 1 74 ? -40.609 3.539 12.565 1.00 76.88 74 SER A O 1
ATOM 587 N N . LYS A 1 75 ? -41.941 5.143 11.708 1.00 76.88 75 LYS A N 1
ATOM 588 C CA . LYS A 1 75 ? -41.731 4.822 10.293 1.00 76.88 75 LYS A CA 1
ATOM 589 C C . LYS A 1 75 ? -40.874 5.914 9.685 1.00 76.88 75 LYS A C 1
ATOM 591 O O . LYS A 1 75 ? -41.311 7.063 9.624 1.00 76.88 75 LYS A O 1
ATOM 596 N N . LYS A 1 76 ? -39.670 5.573 9.238 1.00 73.81 76 LYS A N 1
ATOM 597 C CA . LYS A 1 76 ? -38.784 6.528 8.567 1.00 73.81 76 LYS A CA 1
ATOM 598 C C . LYS A 1 76 ? -38.261 5.938 7.261 1.00 73.81 76 LYS A C 1
ATOM 600 O O . LYS A 1 76 ? -37.955 4.747 7.237 1.00 73.81 76 LYS A O 1
ATOM 605 N N . PRO A 1 77 ? -38.186 6.735 6.181 1.00 78.75 77 PRO A N 1
ATOM 606 C CA . PRO A 1 77 ? -37.386 6.354 5.032 1.00 78.75 77 PRO A CA 1
ATOM 607 C C . PRO A 1 77 ? -35.916 6.330 5.458 1.00 78.75 77 PRO A C 1
ATOM 609 O O . PRO A 1 77 ? -35.445 7.234 6.154 1.00 78.75 77 PRO A O 1
ATOM 612 N N . SER A 1 78 ? -35.218 5.279 5.061 1.00 80.81 78 SER A N 1
ATOM 613 C CA . SER A 1 78 ? -33.810 5.068 5.349 1.00 80.81 78 SER A CA 1
ATOM 614 C C . SER A 1 78 ? -33.092 4.565 4.108 1.00 80.81 78 SER A C 1
ATOM 616 O O . SER A 1 78 ? -33.601 3.743 3.340 1.00 80.81 78 SER A O 1
ATOM 618 N N . THR A 1 79 ? -31.882 5.069 3.932 1.00 82.88 79 THR A N 1
ATOM 619 C CA . THR A 1 79 ? -30.939 4.622 2.924 1.00 82.88 79 THR A CA 1
ATOM 620 C C . THR A 1 79 ? -30.290 3.343 3.433 1.00 82.88 79 THR A C 1
ATOM 622 O O . THR A 1 79 ? -29.518 3.358 4.398 1.00 82.88 79 THR A O 1
ATOM 625 N N . CYS A 1 80 ? -30.608 2.221 2.797 1.00 84.31 80 CYS A N 1
ATOM 626 C CA . CYS A 1 80 ? -30.166 0.902 3.217 1.00 84.31 80 CYS A CA 1
ATOM 627 C C . CYS A 1 80 ? -29.256 0.236 2.179 1.00 84.31 80 CYS A C 1
ATOM 629 O O . CYS A 1 80 ? -29.417 0.388 0.969 1.00 84.31 80 CYS A O 1
ATOM 631 N N . VAL A 1 81 ? -28.307 -0.566 2.659 1.00 84.19 81 VAL A N 1
ATOM 632 C CA . VAL A 1 81 ? -27.529 -1.486 1.823 1.00 84.19 81 VAL A CA 1
ATOM 633 C C . VAL A 1 81 ? -27.667 -2.883 2.391 1.00 84.19 81 VAL A C 1
ATOM 635 O O . VAL A 1 81 ? -27.186 -3.172 3.485 1.00 84.19 81 VAL A O 1
ATOM 638 N N . LEU A 1 82 ? -28.315 -3.753 1.631 1.00 84.50 82 LEU A N 1
ATOM 639 C CA . LEU A 1 82 ? -28.386 -5.178 1.906 1.00 84.50 82 LEU A CA 1
ATOM 640 C C . LEU A 1 82 ? -27.112 -5.847 1.409 1.00 84.50 82 LEU A C 1
ATOM 642 O O . LEU A 1 82 ? -26.641 -5.543 0.317 1.00 84.50 82 LEU A O 1
ATOM 646 N N . PHE A 1 83 ? -26.561 -6.777 2.176 1.00 86.25 83 PHE A N 1
ATOM 647 C CA . PHE A 1 83 ? -25.413 -7.565 1.749 1.00 86.25 83 PHE A CA 1
ATOM 648 C C . PHE A 1 83 ? -25.517 -9.007 2.221 1.00 86.25 83 PHE A C 1
ATOM 650 O O . PHE A 1 83 ? -26.156 -9.310 3.230 1.00 86.25 83 PHE A O 1
ATOM 657 N N . ALA A 1 84 ? -24.833 -9.888 1.499 1.00 82.94 84 ALA A N 1
ATOM 658 C CA . ALA A 1 84 ? -24.684 -11.275 1.891 1.00 82.94 84 ALA A CA 1
ATOM 659 C C . ALA A 1 84 ? -23.300 -11.835 1.545 1.00 82.94 84 ALA A C 1
ATOM 661 O O . ALA A 1 84 ? -22.647 -11.406 0.586 1.00 82.94 84 ALA A O 1
ATOM 662 N N . PHE A 1 85 ? -22.860 -12.812 2.335 1.00 79.00 85 PHE A N 1
ATOM 663 C CA . PHE A 1 85 ? -21.692 -13.639 2.044 1.00 79.00 85 PHE A CA 1
ATOM 664 C C . PHE A 1 85 ? -21.869 -15.050 2.609 1.00 79.00 85 PHE A C 1
ATOM 666 O O . PHE A 1 85 ? -22.502 -15.242 3.646 1.00 79.00 85 PHE A O 1
ATOM 673 N N . LYS A 1 86 ? -21.261 -16.033 1.941 1.00 70.62 86 LYS A N 1
ATOM 674 C CA . LYS A 1 86 ? -21.190 -17.414 2.433 1.00 70.62 86 LYS A CA 1
ATOM 675 C C . LYS A 1 86 ? -20.216 -17.492 3.602 1.00 70.62 86 LYS A C 1
ATOM 677 O O . LYS A 1 86 ? -19.104 -16.969 3.520 1.00 70.62 86 LYS A O 1
ATOM 682 N N . GLU A 1 87 ? -20.608 -18.185 4.664 1.00 59.34 87 GLU A N 1
ATOM 683 C CA . GLU A 1 87 ? -19.889 -18.213 5.947 1.00 59.34 87 GLU A CA 1
ATOM 684 C C . GLU A 1 87 ? -18.438 -18.726 5.807 1.00 59.34 87 GLU A C 1
ATOM 686 O O . GLU A 1 87 ? -17.539 -18.241 6.489 1.00 59.34 87 GLU A O 1
ATOM 691 N N . ASN A 1 88 ? -18.187 -19.609 4.829 1.00 53.06 88 ASN A N 1
ATOM 692 C CA . ASN A 1 88 ? -16.897 -20.279 4.610 1.00 53.06 88 ASN A CA 1
ATOM 693 C C . ASN A 1 88 ? -16.050 -19.727 3.447 1.00 53.06 88 ASN A C 1
ATOM 695 O O . ASN A 1 88 ? -14.985 -20.278 3.161 1.00 53.06 88 ASN A O 1
ATOM 699 N N . THR A 1 89 ? -16.480 -18.672 2.746 1.00 50.88 89 THR A N 1
ATOM 700 C CA . THR A 1 89 ? -15.709 -18.116 1.619 1.00 50.88 89 THR A CA 1
ATOM 701 C C . THR A 1 89 ? -15.576 -16.604 1.720 1.00 50.88 89 THR A C 1
ATOM 703 O O . THR A 1 89 ? -16.562 -15.877 1.691 1.00 50.88 89 THR A O 1
ATOM 706 N N . SER A 1 90 ? -14.336 -16.114 1.749 1.00 48.59 90 SER A N 1
ATOM 707 C CA . SER A 1 90 ? -13.998 -14.683 1.750 1.00 48.59 90 SER A CA 1
ATOM 708 C C . SER A 1 90 ? -14.088 -14.020 0.365 1.00 48.59 90 SER A C 1
ATOM 710 O O . SER A 1 90 ? -13.782 -12.836 0.217 1.00 48.59 90 SER A O 1
ATOM 712 N N . THR A 1 91 ? -14.504 -14.763 -0.664 1.00 45.94 91 THR A N 1
ATOM 713 C CA . THR A 1 91 ? -14.590 -14.300 -2.053 1.00 45.94 91 THR A CA 1
ATOM 714 C C . THR A 1 91 ? -16.039 -14.158 -2.507 1.00 45.94 91 THR A C 1
ATOM 716 O O . THR A 1 91 ? -16.715 -15.155 -2.734 1.00 45.94 91 THR A O 1
ATOM 719 N N . GLY A 1 92 ? -16.472 -12.908 -2.706 1.00 56.69 92 GLY A N 1
ATOM 720 C CA . GLY A 1 92 ? -17.747 -12.556 -3.340 1.00 56.69 92 GLY A CA 1
ATOM 721 C C . GLY A 1 92 ? -18.810 -12.050 -2.363 1.00 56.69 92 GLY A C 1
ATOM 722 O O . GLY A 1 92 ? -19.672 -12.805 -1.944 1.00 56.69 92 GLY A O 1
ATOM 723 N N . THR A 1 93 ? -18.763 -10.758 -2.023 1.00 65.31 93 THR A N 1
ATOM 724 C CA . THR A 1 93 ? -19.874 -10.072 -1.339 1.00 65.31 93 THR A CA 1
ATOM 725 C C . THR A 1 93 ? -20.844 -9.530 -2.377 1.00 65.31 93 THR A C 1
ATOM 727 O O . THR A 1 93 ? -20.464 -8.635 -3.154 1.00 65.31 93 THR A O 1
ATOM 730 N N . SER A 1 94 ? -22.066 -10.052 -2.363 1.00 71.69 94 SER A N 1
ATOM 731 C CA . SER A 1 94 ? -23.212 -9.479 -3.068 1.00 71.69 94 SER A CA 1
ATOM 732 C C . SER A 1 94 ? -23.797 -8.374 -2.201 1.00 71.69 94 SER A C 1
ATOM 734 O O . SER A 1 94 ? -23.917 -8.537 -0.986 1.00 71.69 94 SER A O 1
ATOM 736 N N . ALA A 1 95 ? -24.089 -7.226 -2.802 1.00 74.88 95 ALA A N 1
ATOM 737 C CA . ALA A 1 95 ? -24.662 -6.093 -2.096 1.00 74.88 95 ALA A CA 1
ATOM 738 C C . ALA A 1 95 ? -25.654 -5.365 -2.997 1.00 74.88 95 ALA A C 1
ATOM 740 O O . ALA A 1 95 ? -25.408 -5.216 -4.194 1.00 74.88 95 ALA A O 1
ATOM 741 N N . LEU A 1 96 ? -26.745 -4.908 -2.397 1.00 74.25 96 LEU A N 1
ATOM 742 C CA . LEU A 1 96 ? -27.868 -4.263 -3.049 1.00 74.25 96 LEU A CA 1
ATOM 743 C C . LEU A 1 96 ? -28.181 -2.955 -2.320 1.00 74.25 96 LEU A C 1
ATOM 745 O O . LEU A 1 96 ? -28.328 -2.938 -1.099 1.00 74.25 96 LEU A O 1
ATOM 749 N N . PHE A 1 97 ? -28.289 -1.866 -3.076 1.00 74.62 97 PHE A N 1
ATOM 750 C CA . PHE A 1 97 ? -28.741 -0.577 -2.560 1.00 74.62 97 PHE A CA 1
ATOM 751 C C . PHE A 1 97 ? -30.273 -0.536 -2.532 1.00 74.62 97 PHE A C 1
ATOM 753 O O . PHE A 1 97 ? -30.910 -0.917 -3.511 1.00 74.62 97 PHE A O 1
ATOM 760 N N . LEU A 1 98 ? -30.854 -0.061 -1.433 1.00 77.19 98 LEU A N 1
ATOM 761 C CA . LEU A 1 98 ? -32.294 -0.042 -1.207 1.00 77.19 98 LEU A CA 1
ATOM 762 C C . LEU A 1 98 ? -32.691 1.225 -0.443 1.00 77.19 98 LEU A C 1
ATOM 764 O O . LEU A 1 98 ? -32.199 1.459 0.656 1.00 77.19 98 LEU A O 1
ATOM 768 N N . ASN A 1 99 ? -33.642 1.998 -0.961 1.00 78.75 99 ASN A N 1
ATOM 769 C CA . ASN A 1 99 ? -34.344 2.984 -0.139 1.00 78.75 99 ASN A CA 1
ATOM 770 C C . ASN A 1 99 ? -35.536 2.277 0.511 1.00 78.75 99 ASN A C 1
ATOM 772 O O . ASN A 1 99 ? -36.494 1.917 -0.179 1.00 78.75 99 ASN A O 1
ATOM 776 N N . ALA A 1 100 ? -35.453 2.029 1.818 1.00 80.75 100 ALA A N 1
ATOM 777 C CA . ALA A 1 100 ? -36.475 1.305 2.565 1.00 80.75 100 ALA A CA 1
ATOM 778 C C . ALA A 1 100 ? -37.141 2.184 3.616 1.00 80.75 100 ALA A C 1
ATOM 780 O O . ALA A 1 100 ? -36.496 2.941 4.330 1.00 80.75 100 ALA A O 1
ATOM 781 N N . GLN A 1 101 ? -38.445 2.014 3.776 1.00 83.56 101 GLN A N 1
ATOM 782 C CA . GLN A 1 101 ? -39.143 2.395 4.985 1.00 83.56 101 GLN A CA 1
ATOM 783 C C . GLN A 1 101 ? -38.846 1.356 6.070 1.00 83.56 101 GLN A C 1
ATOM 785 O O . GLN A 1 101 ? -39.144 0.170 5.902 1.00 83.56 101 GLN A O 1
ATOM 790 N N . VAL A 1 102 ? -38.249 1.807 7.172 1.00 84.38 102 VAL A N 1
ATOM 791 C CA . VAL A 1 102 ? -37.869 0.949 8.300 1.00 84.38 102 VAL A CA 1
ATOM 792 C C . VAL A 1 102 ? -38.838 1.162 9.455 1.00 84.38 102 VAL A C 1
ATOM 794 O O . VAL A 1 102 ? -39.149 2.300 9.817 1.00 84.38 102 VAL A O 1
ATOM 797 N N . GLU A 1 103 ? -39.316 0.063 10.034 1.00 85.69 103 GLU A N 1
ATOM 798 C CA . GLU A 1 103 ? -40.204 0.058 11.197 1.00 85.69 103 GLU A CA 1
ATOM 799 C C . GLU A 1 103 ? -39.764 -1.018 12.194 1.00 85.69 103 GLU A C 1
ATOM 801 O O . GLU A 1 103 ? -39.561 -2.176 11.826 1.00 85.69 103 GLU A O 1
ATOM 806 N N . ILE A 1 104 ? -39.666 -0.650 13.473 1.00 85.00 104 ILE A N 1
ATOM 807 C CA . ILE A 1 104 ? -39.455 -1.596 14.572 1.00 85.00 104 ILE A CA 1
ATOM 808 C C . ILE A 1 104 ? -40.634 -1.552 15.546 1.00 85.00 104 ILE A C 1
ATOM 810 O O . ILE A 1 104 ? -41.038 -0.489 16.028 1.00 85.00 104 ILE A O 1
ATOM 814 N N . ASN A 1 105 ? -41.189 -2.725 15.844 1.00 84.12 105 ASN A N 1
ATOM 815 C CA . ASN A 1 105 ? -42.177 -2.927 16.899 1.00 84.12 105 ASN A CA 1
ATOM 816 C C . ASN A 1 105 ? -41.618 -3.879 17.972 1.00 84.12 105 ASN A C 1
ATOM 818 O O . ASN A 1 105 ? -40.460 -4.286 17.927 1.00 84.12 105 ASN A O 1
ATOM 822 N N . THR A 1 106 ? -42.434 -4.246 18.959 1.00 79.81 106 THR A N 1
ATOM 823 C CA . THR A 1 106 ? -42.001 -5.090 20.088 1.00 79.81 106 THR A CA 1
ATOM 824 C C . THR A 1 106 ? -41.579 -6.513 19.696 1.00 79.81 106 THR A C 1
ATOM 826 O O . THR A 1 106 ? -40.984 -7.219 20.510 1.00 79.81 106 THR A O 1
ATOM 829 N N . THR A 1 107 ? -41.892 -6.957 18.478 1.00 80.19 107 THR A N 1
ATOM 830 C CA . THR A 1 107 ? -41.688 -8.336 18.003 1.00 80.19 107 THR A CA 1
ATOM 831 C C . THR A 1 107 ? -40.984 -8.449 16.657 1.00 80.19 107 THR A C 1
ATOM 833 O O . THR A 1 107 ? -40.406 -9.497 16.368 1.00 80.19 107 THR A O 1
ATOM 836 N N . GLU A 1 108 ? -41.037 -7.408 15.831 1.00 85.06 108 GLU A N 1
ATOM 837 C CA . GLU A 1 108 ? -40.609 -7.439 14.440 1.00 85.06 108 GLU A CA 1
ATOM 838 C C . GLU A 1 108 ? -39.847 -6.170 14.061 1.00 85.06 108 GLU A C 1
ATOM 840 O O . GLU A 1 108 ? -40.225 -5.062 14.446 1.00 85.06 108 GLU A O 1
ATOM 845 N N . LEU A 1 109 ? -38.804 -6.355 13.254 1.00 86.44 109 LEU A N 1
ATOM 846 C CA . LEU A 1 109 ? -38.083 -5.304 12.544 1.00 86.44 109 LEU A CA 1
ATOM 847 C C . LEU A 1 109 ? -38.322 -5.501 11.044 1.00 86.44 109 LEU A C 1
ATOM 849 O O . LEU A 1 109 ? -38.078 -6.585 10.510 1.00 86.44 109 LEU A O 1
ATOM 853 N N . LYS A 1 110 ? -38.833 -4.472 10.374 1.00 87.06 110 LYS A N 1
ATOM 854 C CA . LYS A 1 110 ? -39.305 -4.537 8.990 1.00 87.06 110 LYS A CA 1
ATOM 855 C C . LYS A 1 110 ? -38.631 -3.484 8.125 1.00 87.06 110 LYS A C 1
ATOM 857 O O . LYS A 1 110 ? -38.492 -2.338 8.543 1.00 87.06 110 LYS A O 1
ATOM 862 N N . PHE A 1 111 ? -38.287 -3.885 6.909 1.00 85.31 111 PHE A N 1
ATOM 863 C CA . PHE A 1 111 ? -37.730 -3.050 5.854 1.00 85.31 111 PHE A CA 1
ATOM 864 C C . PHE A 1 111 ? -38.588 -3.243 4.606 1.00 85.31 111 PHE A C 1
ATOM 866 O O . PHE A 1 111 ? -38.698 -4.367 4.109 1.00 85.31 111 PHE A O 1
ATOM 873 N N . PHE A 1 112 ? -39.195 -2.167 4.110 1.00 82.56 112 PHE A N 1
ATOM 874 C CA . PHE A 1 112 ? -40.069 -2.191 2.935 1.00 82.56 112 PHE A CA 1
ATOM 875 C C . PHE A 1 112 ? -39.613 -1.173 1.901 1.00 82.56 112 PHE A C 1
ATOM 877 O O . PHE A 1 112 ? -39.455 -0.003 2.233 1.00 82.56 112 PHE A O 1
ATOM 884 N N . SER A 1 113 ? -39.442 -1.588 0.651 1.00 80.56 113 SER A N 1
ATOM 885 C CA . SER A 1 113 ? -39.194 -0.682 -0.472 1.00 80.56 113 SER A CA 1
ATOM 886 C C . SER A 1 113 ? -40.366 -0.687 -1.456 1.00 80.56 113 SER A C 1
ATOM 888 O O . SER A 1 113 ? -41.238 -1.551 -1.377 1.00 80.56 113 SER A O 1
ATOM 890 N N . SER A 1 114 ? -40.398 0.288 -2.365 1.00 66.31 114 SER A N 1
ATOM 891 C CA . SER A 1 114 ? -41.445 0.436 -3.386 1.00 66.31 114 SER A CA 1
ATOM 892 C C . SER A 1 114 ? -41.444 -0.677 -4.436 1.00 66.31 114 SER A C 1
ATOM 894 O O . SER A 1 114 ? -42.470 -0.899 -5.069 1.00 66.31 114 SER A O 1
ATOM 896 N N . ASP A 1 115 ? -40.321 -1.379 -4.597 1.00 65.19 115 ASP A N 1
ATOM 897 C CA . ASP A 1 115 ? -40.067 -2.288 -5.721 1.00 65.19 115 ASP A CA 1
ATOM 898 C C . ASP A 1 115 ? -40.334 -3.767 -5.354 1.00 65.19 115 ASP A C 1
ATOM 900 O O . ASP A 1 115 ? -39.575 -4.646 -5.738 1.00 65.19 115 ASP A O 1
ATOM 904 N N . ASP A 1 116 ? -41.336 -4.058 -4.512 1.00 69.25 116 ASP A N 1
ATOM 905 C CA . ASP A 1 116 ? -41.627 -5.401 -3.947 1.00 69.25 116 ASP A CA 1
ATOM 906 C C . ASP A 1 116 ? -40.473 -6.061 -3.150 1.00 69.25 116 ASP A C 1
ATOM 908 O O . ASP A 1 116 ? -40.555 -7.210 -2.697 1.00 69.25 116 ASP A O 1
ATOM 912 N N . MET A 1 117 ? -39.415 -5.297 -2.876 1.00 79.06 117 MET A N 1
ATOM 913 C CA . MET A 1 117 ? -38.275 -5.695 -2.060 1.00 79.06 117 MET A CA 1
ATOM 914 C C . MET A 1 117 ? -38.560 -5.457 -0.579 1.00 79.06 117 MET A C 1
ATOM 916 O O . MET A 1 117 ? -38.618 -4.318 -0.107 1.00 79.06 117 MET A O 1
ATOM 920 N N . TRP A 1 118 ? -38.690 -6.541 0.182 1.00 82.50 118 TRP A N 1
ATOM 921 C CA . TRP A 1 118 ? -38.884 -6.467 1.628 1.00 82.50 118 TRP A CA 1
ATOM 922 C C . TRP A 1 118 ? -38.057 -7.493 2.402 1.00 82.50 118 TRP A C 1
ATOM 924 O O . TRP A 1 118 ? -37.715 -8.575 1.906 1.00 82.50 118 TRP A O 1
ATOM 934 N N . LEU A 1 119 ? -37.757 -7.124 3.648 1.00 85.81 119 LEU A N 1
ATOM 935 C CA . LEU A 1 119 ? -37.098 -7.954 4.648 1.00 85.81 119 LEU A CA 1
ATOM 936 C C . LEU A 1 119 ? -37.824 -7.783 5.983 1.00 85.81 119 LEU A C 1
ATOM 938 O O . LEU A 1 119 ? -38.047 -6.667 6.445 1.00 85.81 119 LEU A O 1
ATOM 942 N N . THR A 1 120 ? -38.207 -8.889 6.616 1.00 86.06 120 THR A N 1
ATOM 943 C CA . THR A 1 120 ? -38.835 -8.884 7.946 1.00 86.06 120 THR A CA 1
ATOM 944 C C . THR A 1 120 ? -38.105 -9.832 8.882 1.00 86.06 120 THR A C 1
ATOM 946 O O . THR A 1 120 ? -37.873 -10.993 8.558 1.00 86.06 120 THR A O 1
ATOM 949 N N . VAL A 1 121 ? -37.771 -9.344 10.069 1.00 85.75 121 VAL A N 1
ATOM 950 C CA . VAL A 1 121 ? -37.103 -10.102 11.127 1.00 85.75 121 VAL A CA 1
ATOM 951 C C . VAL A 1 121 ? -38.080 -10.256 12.276 1.00 85.75 121 VAL A C 1
ATOM 953 O O . VAL A 1 121 ? -38.509 -9.262 12.855 1.00 85.75 121 VAL A O 1
ATOM 956 N N . ASN A 1 122 ? -38.419 -11.493 12.626 1.00 85.31 122 ASN A N 1
ATOM 957 C CA . ASN A 1 122 ? -39.182 -11.804 13.826 1.00 85.31 122 ASN A CA 1
ATOM 958 C C . ASN A 1 122 ? -38.222 -12.121 14.978 1.00 85.31 122 ASN A C 1
ATOM 960 O O . ASN A 1 122 ? -37.639 -13.208 15.028 1.00 85.31 122 ASN A O 1
ATOM 964 N N . LEU A 1 123 ? -38.098 -11.174 15.908 1.00 81.44 123 LEU A N 1
ATOM 965 C CA . LEU A 1 123 ? -37.140 -11.211 17.017 1.00 81.44 123 LEU A CA 1
ATOM 966 C C . LEU A 1 123 ? -37.490 -12.275 18.065 1.00 81.44 123 LEU A C 1
ATOM 968 O O . LEU A 1 123 ? -36.604 -12.834 18.698 1.00 81.44 123 LEU A O 1
ATOM 972 N N . LYS A 1 124 ? -38.781 -12.601 18.230 1.00 78.44 124 LYS A N 1
ATOM 973 C CA . LYS A 1 124 ? -39.233 -13.626 19.190 1.00 78.44 124 LYS A CA 1
ATOM 974 C C . LYS A 1 124 ? -39.017 -15.052 18.694 1.00 78.44 124 LYS A C 1
ATOM 976 O O . LYS A 1 124 ? -38.821 -15.955 19.499 1.00 78.44 124 LYS A O 1
ATOM 981 N N . LYS A 1 125 ? -39.140 -15.272 17.383 1.00 81.75 125 LYS A N 1
ATOM 982 C CA . LYS A 1 125 ? -39.056 -16.605 16.763 1.00 81.75 125 LYS A CA 1
ATOM 983 C C . LYS A 1 125 ? -37.704 -16.880 16.106 1.00 81.75 125 LYS A C 1
ATOM 985 O O . LYS A 1 125 ? -37.542 -17.955 15.544 1.00 81.75 125 LYS A O 1
ATOM 990 N N . ASN A 1 126 ? -36.777 -15.923 16.139 1.00 84.38 126 ASN A N 1
ATOM 991 C CA . ASN A 1 126 ? -35.498 -15.961 15.430 1.00 84.38 126 ASN A CA 1
ATOM 992 C C . ASN A 1 126 ? -35.633 -16.256 13.928 1.00 84.38 126 ASN A C 1
ATOM 994 O O . ASN A 1 126 ? -34.863 -17.029 13.358 1.00 84.38 126 ASN A O 1
ATOM 998 N N . LYS A 1 127 ? -36.639 -15.658 13.275 1.00 86.38 127 LYS A N 1
ATOM 999 C CA . LYS A 1 127 ? -36.920 -15.891 11.849 1.00 86.38 127 LYS A CA 1
ATOM 1000 C C . LYS A 1 127 ? -36.612 -14.666 11.008 1.00 86.38 127 LYS A C 1
ATOM 1002 O O . LYS A 1 127 ? -37.086 -13.573 11.305 1.00 86.38 127 LYS A O 1
ATOM 1007 N N . LEU A 1 128 ? -35.859 -14.879 9.937 1.00 86.19 128 LEU A N 1
ATOM 1008 C CA . LEU A 1 128 ? -35.600 -13.921 8.874 1.00 86.19 128 LEU A CA 1
ATOM 1009 C C . LEU A 1 128 ? -36.455 -14.285 7.657 1.00 86.19 128 LEU A C 1
ATOM 1011 O O . LEU A 1 128 ? -36.443 -15.427 7.186 1.00 86.19 128 LEU A O 1
ATOM 1015 N N . HIS A 1 129 ? -37.184 -13.297 7.157 1.00 86.88 129 HIS A N 1
ATOM 1016 C CA . HIS A 1 129 ? -38.044 -13.400 5.991 1.00 86.88 129 HIS A CA 1
ATOM 1017 C C . HIS A 1 129 ? -37.538 -12.457 4.905 1.00 86.88 129 HIS A C 1
ATOM 1019 O O . HIS A 1 129 ? -37.398 -11.257 5.150 1.00 86.88 129 HIS A O 1
ATOM 1025 N N . LEU A 1 130 ? -37.272 -13.005 3.721 1.00 84.56 130 LEU A N 1
ATOM 1026 C CA . LEU A 1 130 ? -36.766 -12.273 2.561 1.00 84.56 130 LEU A CA 1
ATOM 1027 C C . LEU A 1 130 ? -37.719 -12.462 1.381 1.00 84.56 130 LEU A C 1
ATOM 1029 O O . LEU A 1 130 ? -38.191 -13.575 1.135 1.00 84.56 130 LEU A O 1
ATOM 1033 N N . SER A 1 131 ? -37.971 -11.387 0.638 1.00 85.19 131 SER A N 1
ATOM 1034 C CA . SER A 1 131 ? -38.641 -11.465 -0.665 1.00 85.19 131 SER A CA 1
ATOM 1035 C C . SER A 1 131 ? -37.814 -12.272 -1.682 1.00 85.19 131 SER A C 1
ATOM 1037 O O . SER A 1 131 ? -36.585 -12.347 -1.595 1.00 85.19 131 SER A O 1
ATOM 1039 N N . GLY A 1 132 ? -38.488 -12.885 -2.663 1.00 80.62 132 GLY A N 1
ATOM 1040 C CA . GLY A 1 132 ? -37.826 -13.699 -3.692 1.00 80.62 132 GLY A CA 1
ATOM 1041 C C . GLY A 1 132 ? -36.847 -12.903 -4.562 1.00 80.62 132 GLY A C 1
ATOM 1042 O O . GLY A 1 132 ? -35.804 -13.426 -4.952 1.00 80.62 132 GLY A O 1
ATOM 1043 N N . GLU A 1 133 ? -37.141 -11.627 -4.806 1.00 79.12 133 GLU A N 1
ATOM 1044 C CA . GLU A 1 133 ? -36.257 -10.718 -5.538 1.00 79.12 133 GLU A CA 1
ATOM 1045 C C . GLU A 1 133 ? -34.953 -10.428 -4.768 1.00 79.12 133 GLU A C 1
ATOM 1047 O O . GLU A 1 133 ? -33.875 -10.534 -5.352 1.00 79.12 133 GLU A O 1
ATOM 1052 N N . VAL A 1 134 ? -35.004 -10.189 -3.444 1.00 79.25 134 VAL A N 1
ATOM 1053 C CA . VAL A 1 134 ? -33.791 -10.010 -2.608 1.00 79.25 134 VAL A CA 1
ATOM 1054 C C . VAL A 1 134 ? -32.900 -11.251 -2.656 1.00 79.25 134 VAL A C 1
ATOM 1056 O O . VAL A 1 134 ? -31.680 -11.135 -2.768 1.00 79.25 134 VAL A O 1
ATOM 1059 N N . ILE A 1 135 ? -33.497 -12.444 -2.587 1.00 80.31 135 ILE A N 1
ATOM 1060 C CA . ILE A 1 135 ? -32.759 -13.716 -2.642 1.00 80.31 135 ILE A CA 1
ATOM 1061 C C . ILE A 1 135 ? -32.032 -13.858 -3.982 1.00 80.31 135 ILE A C 1
ATOM 1063 O O . ILE A 1 135 ? -30.868 -14.261 -4.011 1.00 80.31 135 ILE A O 1
ATOM 1067 N N . LYS A 1 136 ? -32.699 -13.491 -5.081 1.00 78.56 136 LYS A N 1
ATOM 1068 C CA . LYS A 1 136 ? -32.141 -13.550 -6.433 1.00 78.56 136 LYS A CA 1
ATOM 1069 C C . LYS A 1 136 ? -30.995 -12.553 -6.627 1.00 78.56 136 LYS A C 1
ATOM 1071 O O . LYS A 1 136 ? -29.930 -12.958 -7.081 1.00 78.56 136 LYS A O 1
ATOM 1076 N N . GLU A 1 137 ? -31.189 -11.287 -6.260 1.00 74.31 137 GLU A N 1
ATOM 1077 C CA . GLU A 1 137 ? -30.183 -10.222 -6.428 1.00 74.31 137 GLU A CA 1
ATOM 1078 C C . GLU A 1 137 ? -28.942 -10.426 -5.548 1.00 74.31 137 GLU A C 1
ATOM 1080 O O . GLU A 1 137 ? -27.824 -10.102 -5.949 1.00 74.31 137 GLU A O 1
ATOM 1085 N N . LEU A 1 138 ? -29.106 -11.002 -4.353 1.00 75.06 138 LEU A N 1
ATOM 1086 C CA . LEU A 1 138 ? -27.981 -11.327 -3.473 1.00 75.06 138 LEU A CA 1
ATOM 1087 C C . LEU A 1 138 ? -27.339 -12.693 -3.772 1.00 75.06 138 LEU A C 1
ATOM 1089 O O . LEU A 1 138 ? -26.375 -13.055 -3.096 1.00 75.06 138 LEU A O 1
ATOM 1093 N N . GLU A 1 139 ? -27.826 -13.425 -4.782 1.00 74.25 139 GLU A N 1
ATOM 1094 C CA . GLU A 1 139 ? -27.369 -14.775 -5.154 1.00 74.25 139 GLU A CA 1
ATOM 1095 C C . GLU A 1 139 ? -27.405 -15.769 -3.966 1.00 74.25 139 GLU A C 1
ATOM 1097 O O . GLU A 1 139 ? -26.508 -16.597 -3.781 1.00 74.25 139 GLU A O 1
ATOM 1102 N N . LEU A 1 140 ? -28.441 -15.673 -3.125 1.00 72.62 140 LEU A N 1
ATOM 1103 C CA . LEU A 1 140 ? -28.598 -16.470 -1.905 1.00 72.62 140 LEU A CA 1
ATOM 1104 C C . LEU A 1 140 ? -29.237 -17.835 -2.197 1.00 72.62 140 LEU A C 1
ATOM 1106 O O . LEU A 1 140 ? -30.267 -17.925 -2.859 1.00 72.62 140 LEU A O 1
ATOM 1110 N N . ASN A 1 141 ? -28.697 -18.905 -1.608 1.00 67.31 141 ASN A N 1
ATOM 1111 C CA . ASN A 1 141 ? -29.299 -20.247 -1.647 1.00 67.31 141 ASN A CA 1
ATOM 1112 C C . ASN A 1 141 ? -30.228 -20.476 -0.440 1.00 67.31 141 ASN A C 1
ATOM 1114 O O . ASN A 1 141 ? -30.116 -21.473 0.275 1.00 67.31 141 ASN A O 1
ATOM 1118 N N . LEU A 1 142 ? -31.142 -19.536 -0.190 1.00 67.62 142 LEU A N 1
ATOM 1119 C CA . LEU A 1 142 ? -32.028 -19.549 0.977 1.00 67.62 142 LEU A CA 1
ATOM 1120 C C . LEU A 1 142 ? -33.485 -19.810 0.588 1.00 67.62 142 LEU A C 1
ATOM 1122 O O . LEU A 1 142 ? -33.949 -19.430 -0.485 1.00 67.62 142 LEU A O 1
ATOM 1126 N N . LYS A 1 143 ? -34.242 -20.418 1.508 1.00 66.00 143 LYS A N 1
ATOM 1127 C CA . LYS A 1 143 ? -35.711 -20.375 1.462 1.00 66.00 143 LYS A CA 1
ATOM 1128 C C . LYS A 1 143 ? -36.168 -18.992 1.939 1.00 66.00 143 LYS A C 1
ATOM 1130 O O . LYS A 1 143 ? -35.518 -18.411 2.807 1.00 66.00 143 LYS A O 1
ATOM 1135 N N . CYS A 1 144 ? -37.330 -18.516 1.472 1.00 63.28 144 CYS A N 1
ATOM 1136 C CA . CYS A 1 144 ? -37.920 -17.233 1.904 1.00 63.28 144 CYS A CA 1
ATOM 1137 C C . CYS A 1 144 ? -38.082 -17.100 3.430 1.00 63.28 144 CYS A C 1
ATOM 1139 O O . CYS A 1 144 ? -38.244 -15.995 3.935 1.00 63.28 144 CYS A O 1
ATOM 1141 N N . PHE A 1 145 ? -38.035 -18.223 4.153 1.00 66.50 145 PHE A N 1
ATOM 1142 C CA . PHE A 1 145 ? -38.064 -18.326 5.604 1.00 66.50 145 PHE A CA 1
ATOM 1143 C C . PHE A 1 145 ? -36.792 -19.035 6.068 1.00 66.50 145 PHE A C 1
ATOM 1145 O O . PHE A 1 145 ? -36.594 -20.208 5.742 1.00 66.50 145 PHE A O 1
ATOM 1152 N N . SER A 1 146 ? -35.954 -18.348 6.841 1.00 79.56 146 SER A N 1
ATOM 1153 C CA . SER A 1 146 ? -34.733 -18.923 7.412 1.00 79.56 146 SER A CA 1
ATOM 1154 C C . SER A 1 146 ? -34.608 -18.560 8.890 1.00 79.56 146 SER A C 1
ATOM 1156 O O . SER A 1 146 ? -34.927 -17.443 9.289 1.00 79.56 146 SER A O 1
ATOM 1158 N N . GLU A 1 147 ? -34.168 -19.506 9.717 1.00 83.81 147 GLU A N 1
ATOM 1159 C CA . GLU A 1 147 ? -33.837 -19.228 11.118 1.00 83.81 147 GLU A CA 1
ATOM 1160 C C . GLU A 1 147 ? -32.419 -18.668 11.216 1.00 83.81 147 GLU A C 1
ATOM 1162 O O . GLU A 1 147 ? -31.493 -19.213 10.606 1.00 83.81 147 GLU A O 1
ATOM 1167 N N . TYR A 1 148 ? -32.256 -17.591 11.985 1.00 85.62 148 TYR A N 1
ATOM 1168 C CA . TYR A 1 148 ? -30.944 -17.037 12.303 1.00 85.62 148 TYR A CA 1
ATOM 1169 C C . TYR A 1 148 ? -30.477 -17.511 13.682 1.00 85.62 148 TYR A C 1
ATOM 1171 O O . TYR A 1 148 ? -31.266 -17.688 14.608 1.00 85.62 148 TYR A O 1
ATOM 1179 N N . LEU A 1 149 ? -29.173 -17.739 13.801 1.00 86.50 149 LEU A N 1
ATOM 1180 C CA . LEU A 1 149 ? -28.504 -18.220 15.008 1.00 86.50 149 LEU A CA 1
ATOM 1181 C C . LEU A 1 149 ? -28.127 -17.074 15.951 1.00 86.50 149 LEU A C 1
ATOM 1183 O O . LEU A 1 149 ? -28.089 -17.265 17.160 1.00 86.50 149 LEU A O 1
ATOM 1187 N N . GLU A 1 150 ? -27.808 -15.905 15.397 1.00 88.62 150 GLU A N 1
ATOM 1188 C CA . GLU A 1 150 ? -27.372 -14.726 16.147 1.00 88.62 150 GLU A CA 1
ATOM 1189 C C . GLU A 1 150 ? -27.703 -13.453 15.354 1.00 88.62 150 GLU A C 1
ATOM 1191 O O . GLU A 1 150 ? -27.575 -13.435 14.126 1.00 88.62 150 GLU A O 1
ATOM 1196 N N . CYS A 1 151 ? -28.100 -12.395 16.060 1.00 89.50 151 CYS A N 1
ATOM 1197 C CA . CYS A 1 151 ? -28.260 -11.041 15.545 1.00 89.50 151 CYS A CA 1
ATOM 1198 C C . CYS A 1 151 ? -27.249 -10.110 16.224 1.00 89.50 151 CYS A C 1
ATOM 1200 O O . CYS A 1 151 ? -27.208 -10.009 17.453 1.00 89.50 151 CYS A O 1
ATOM 1202 N N . GLU A 1 152 ? -26.475 -9.386 15.422 1.00 91.25 152 GLU A N 1
ATOM 1203 C CA . GLU A 1 152 ? -25.479 -8.416 15.876 1.00 91.25 152 GLU A CA 1
ATOM 1204 C C . GLU A 1 152 ? -25.763 -7.048 15.258 1.00 91.25 152 GLU A C 1
ATOM 1206 O O . GLU A 1 152 ? -26.091 -6.954 14.078 1.00 91.25 152 GLU A O 1
ATOM 1211 N N . ILE A 1 153 ? -25.653 -5.974 16.040 1.00 89.94 153 ILE A N 1
ATOM 1212 C CA . ILE A 1 153 ? -25.770 -4.604 15.531 1.00 89.94 153 ILE A CA 1
ATOM 1213 C C . ILE A 1 153 ? -24.482 -3.860 15.826 1.00 89.94 153 ILE A C 1
ATOM 1215 O O . ILE A 1 153 ? -24.021 -3.816 16.967 1.00 89.94 153 ILE A O 1
ATOM 1219 N N . PHE A 1 154 ? -23.939 -3.239 14.789 1.00 89.56 154 PHE A N 1
ATOM 1220 C CA . PHE A 1 154 ? -22.725 -2.449 14.827 1.00 89.56 154 PHE A CA 1
ATOM 1221 C C . PHE A 1 154 ? -23.051 -0.981 14.570 1.00 89.56 154 PHE A C 1
ATOM 1223 O O . PHE A 1 154 ? -23.879 -0.668 13.715 1.00 89.56 154 PHE A O 1
ATOM 1230 N N . ARG A 1 155 ? -22.356 -0.075 15.255 1.00 88.06 155 ARG A N 1
ATOM 1231 C CA . ARG A 1 155 ? -22.163 1.286 14.755 1.00 88.06 155 ARG A CA 1
ATOM 1232 C C . ARG A 1 155 ? -21.155 1.237 13.619 1.00 88.06 155 ARG A C 1
ATOM 1234 O O . ARG A 1 155 ? -20.164 0.507 13.714 1.00 88.06 155 ARG A O 1
ATOM 1241 N N . VAL A 1 156 ? -21.403 2.023 12.580 1.00 84.75 156 VAL A N 1
ATOM 1242 C CA . VAL A 1 156 ? -20.480 2.180 11.459 1.00 84.75 156 VAL A CA 1
ATOM 1243 C C . VAL A 1 156 ? -19.906 3.589 11.477 1.00 84.75 156 VAL A C 1
ATOM 1245 O O . VAL A 1 156 ? -20.607 4.566 11.223 1.00 84.75 156 VAL A O 1
ATOM 1248 N N . ASP A 1 157 ? -18.615 3.680 11.766 1.00 77.62 157 ASP A N 1
ATOM 1249 C CA . ASP A 1 157 ? -17.889 4.939 11.866 1.00 77.62 157 ASP A CA 1
ATOM 1250 C C . ASP A 1 157 ? -17.109 5.214 10.569 1.00 77.62 157 ASP A C 1
ATOM 1252 O O . ASP A 1 157 ? -16.533 4.310 9.961 1.00 77.62 157 ASP A O 1
ATOM 1256 N N . GLY A 1 158 ? -17.065 6.481 10.144 1.00 69.94 158 GLY A N 1
ATOM 1257 C CA . GLY A 1 158 ? -16.290 6.923 8.973 1.00 69.94 158 GLY A CA 1
ATOM 1258 C C . GLY A 1 158 ? -17.042 6.937 7.637 1.00 69.94 158 GLY A C 1
ATOM 1259 O O . GLY A 1 158 ? -16.450 7.295 6.622 1.00 69.94 158 GLY A O 1
ATOM 1260 N N . VAL A 1 159 ? -18.338 6.606 7.620 1.00 70.94 159 VAL A N 1
ATOM 1261 C CA . VAL A 1 159 ? -19.173 6.698 6.409 1.00 70.94 159 VAL A CA 1
ATOM 1262 C C . VAL A 1 159 ? -19.406 8.173 6.060 1.00 70.94 159 VAL A C 1
ATOM 1264 O O . VAL A 1 159 ? -19.722 8.981 6.939 1.00 70.94 159 VAL A O 1
ATOM 1267 N N . LYS A 1 160 ? -19.278 8.541 4.778 1.00 67.00 160 LYS A N 1
ATOM 1268 C CA . LYS A 1 160 ? -19.770 9.841 4.294 1.00 67.00 160 LYS A CA 1
ATOM 1269 C C . LYS A 1 160 ? -21.295 9.836 4.368 1.00 67.00 160 LYS A C 1
ATOM 1271 O O . LYS A 1 160 ? -21.919 8.948 3.798 1.00 67.00 160 LYS A O 1
ATOM 1276 N N . ASN A 1 161 ? -21.888 10.816 5.049 1.00 67.88 161 ASN A N 1
ATOM 1277 C CA . ASN A 1 161 ? -23.342 10.927 5.194 1.00 67.88 161 ASN A CA 1
ATOM 1278 C C . ASN A 1 161 ? -24.007 11.458 3.908 1.00 67.88 161 ASN A C 1
ATOM 1280 O O . ASN A 1 161 ? -24.666 12.492 3.922 1.00 67.88 161 ASN A O 1
ATOM 1284 N N . ASP A 1 162 ? -23.755 10.779 2.791 1.00 67.88 162 ASP A N 1
ATOM 1285 C CA . ASP A 1 162 ? -24.287 11.082 1.469 1.00 67.88 162 ASP A CA 1
ATOM 1286 C C . ASP A 1 162 ? -24.850 9.787 0.843 1.00 67.88 162 ASP A C 1
ATOM 1288 O O . ASP A 1 162 ? -24.082 8.902 0.440 1.00 67.88 162 ASP A O 1
ATOM 1292 N N . PRO A 1 163 ? -26.187 9.650 0.754 1.00 66.06 163 PRO A N 1
ATOM 1293 C CA . PRO A 1 163 ? -26.842 8.538 0.067 1.00 66.06 163 PRO A CA 1
ATOM 1294 C C . PRO A 1 163 ? -26.368 8.353 -1.383 1.00 66.06 163 PRO A C 1
ATOM 1296 O O . PRO A 1 163 ? -26.252 7.218 -1.859 1.00 66.06 163 PRO A O 1
ATOM 1299 N N . GLY A 1 164 ? -26.061 9.457 -2.077 1.00 66.12 164 GLY A N 1
ATOM 1300 C CA . GLY A 1 164 ? -25.567 9.459 -3.450 1.00 66.12 164 GLY A CA 1
ATOM 1301 C C . GLY A 1 164 ? -24.231 8.736 -3.564 1.00 66.12 164 GLY A C 1
ATOM 1302 O O . GLY A 1 164 ? -24.085 7.843 -4.399 1.00 66.12 164 GLY A O 1
ATOM 1303 N N . PHE A 1 165 ? -23.284 9.035 -2.675 1.00 65.12 165 PHE A N 1
ATOM 1304 C CA . PHE A 1 165 ? -21.981 8.371 -2.607 1.00 65.12 165 PHE A CA 1
ATOM 1305 C C . PHE A 1 165 ? -22.086 6.842 -2.467 1.00 65.12 165 PHE A C 1
ATOM 1307 O O . PHE A 1 165 ? -21.428 6.096 -3.200 1.00 65.12 165 PHE A O 1
ATOM 1314 N N . ILE A 1 166 ? -22.945 6.351 -1.568 1.00 67.00 166 ILE A N 1
ATOM 1315 C CA . ILE A 1 166 ? -23.108 4.908 -1.318 1.00 67.00 166 ILE A CA 1
ATOM 1316 C C . ILE A 1 166 ? -23.717 4.206 -2.532 1.00 67.00 166 ILE A C 1
ATOM 1318 O O . ILE A 1 166 ? -23.209 3.167 -2.971 1.00 67.00 166 ILE A O 1
ATOM 1322 N N . LYS A 1 167 ? -24.763 4.799 -3.121 1.00 70.06 167 LYS A N 1
ATOM 1323 C CA . LYS A 1 167 ? -25.365 4.301 -4.362 1.00 70.06 167 LYS A CA 1
ATOM 1324 C C . LYS A 1 167 ? -24.331 4.259 -5.488 1.00 70.06 167 LYS A C 1
ATOM 1326 O O . LYS A 1 167 ? -24.193 3.222 -6.142 1.00 70.06 167 LYS A O 1
ATOM 1331 N N . LYS A 1 168 ? -23.567 5.341 -5.686 1.00 67.06 168 LYS A N 1
ATOM 1332 C CA . LYS A 1 168 ? -22.525 5.471 -6.725 1.00 67.06 168 LYS A CA 1
ATOM 1333 C C . LYS A 1 168 ? -21.462 4.375 -6.589 1.00 67.06 168 LYS A C 1
ATOM 1335 O O . LYS A 1 168 ? -21.139 3.707 -7.570 1.00 67.06 168 LYS A O 1
ATOM 1340 N N . MET A 1 169 ? -20.972 4.119 -5.378 1.00 67.06 169 MET A N 1
ATOM 1341 C CA . MET A 1 169 ? -19.950 3.099 -5.111 1.00 67.06 169 MET A CA 1
ATOM 1342 C C . MET A 1 169 ? -20.428 1.667 -5.416 1.00 67.06 169 MET A C 1
ATOM 1344 O O . MET A 1 169 ? -19.703 0.892 -6.049 1.00 67.06 169 MET A O 1
ATOM 1348 N N . LEU A 1 170 ? -21.645 1.304 -4.998 1.00 66.69 170 LEU A N 1
ATOM 1349 C CA . LEU A 1 170 ? -22.218 -0.025 -5.267 1.00 66.69 170 LEU A CA 1
ATOM 1350 C C . LEU A 1 170 ? -22.510 -0.217 -6.760 1.00 66.69 170 LEU A C 1
ATOM 1352 O O . LEU A 1 170 ? -22.144 -1.242 -7.342 1.00 66.69 170 LEU A O 1
ATOM 1356 N N . THR A 1 171 ? -23.069 0.816 -7.393 1.00 66.25 171 THR A N 1
ATOM 1357 C CA . THR A 1 171 ? -23.334 0.872 -8.837 1.00 66.25 171 THR A CA 1
ATOM 1358 C C . THR A 1 171 ? -22.029 0.697 -9.622 1.00 66.25 171 THR A C 1
ATOM 1360 O O . THR A 1 171 ? -21.933 -0.189 -10.470 1.00 66.25 171 THR A O 1
ATOM 1363 N N . ALA A 1 172 ? -20.954 1.414 -9.274 1.00 65.25 172 ALA A N 1
ATOM 1364 C CA . ALA A 1 172 ? -19.648 1.276 -9.927 1.00 65.25 172 ALA A CA 1
ATOM 1365 C C . ALA A 1 172 ? -19.109 -0.169 -9.896 1.00 65.25 172 ALA A C 1
ATOM 1367 O O . ALA A 1 172 ? -18.569 -0.659 -10.894 1.00 65.25 172 ALA A O 1
ATOM 1368 N N . LYS A 1 173 ? -19.299 -0.898 -8.786 1.00 64.88 173 LYS A N 1
ATOM 1369 C CA . LYS A 1 173 ? -18.898 -2.312 -8.671 1.00 64.88 173 LYS A CA 1
ATOM 1370 C C . LYS A 1 173 ? -19.703 -3.219 -9.612 1.00 64.88 173 LYS A C 1
ATOM 1372 O O . LYS A 1 173 ? -19.118 -4.117 -10.224 1.00 64.88 173 LYS A O 1
ATOM 1377 N N . GLN A 1 174 ? -21.007 -2.975 -9.764 1.00 64.31 174 GLN A N 1
ATOM 1378 C CA . GLN A 1 174 ? -21.877 -3.711 -10.691 1.00 64.31 174 GLN A CA 1
ATOM 1379 C C . GLN A 1 174 ? -21.532 -3.393 -12.157 1.00 64.31 174 GLN A C 1
ATOM 1381 O O . GLN A 1 174 ? -21.337 -4.305 -12.969 1.00 64.31 174 GLN A O 1
ATOM 1386 N N . HIS A 1 175 ? -21.354 -2.112 -12.489 1.00 68.19 175 HIS A N 1
ATOM 1387 C CA . HIS A 1 175 ? -20.993 -1.667 -13.836 1.00 68.19 175 HIS A CA 1
ATOM 1388 C C . HIS A 1 175 ? -19.593 -2.108 -14.255 1.00 68.19 175 HIS A C 1
ATOM 1390 O O . HIS A 1 175 ? -19.394 -2.412 -15.430 1.00 68.19 175 HIS A O 1
ATOM 1396 N N . ARG A 1 176 ? -18.636 -2.243 -13.326 1.00 73.31 176 ARG A N 1
ATOM 1397 C CA . ARG A 1 176 ? -17.285 -2.744 -13.634 1.00 73.31 176 ARG A CA 1
ATOM 1398 C C . ARG A 1 176 ? -17.330 -4.043 -14.439 1.00 73.31 176 ARG A C 1
ATOM 1400 O O . ARG A 1 176 ? -16.613 -4.168 -15.427 1.00 73.31 176 ARG A O 1
ATOM 1407 N N . ARG A 1 177 ? -18.169 -5.013 -14.049 1.00 73.19 177 ARG A N 1
ATOM 1408 C CA . ARG A 1 177 ? -18.290 -6.290 -14.780 1.00 73.19 177 ARG A CA 1
ATOM 1409 C C . ARG A 1 177 ? -18.820 -6.076 -16.200 1.00 73.19 177 ARG A C 1
ATOM 1411 O O . ARG A 1 177 ? -18.298 -6.692 -17.130 1.00 73.19 177 ARG A O 1
ATOM 1418 N N . ARG A 1 178 ? -19.810 -5.191 -16.371 1.00 75.81 178 ARG A N 1
ATOM 1419 C CA . ARG A 1 178 ? -20.384 -4.836 -17.680 1.00 75.81 178 ARG A CA 1
ATOM 1420 C C . ARG A 1 178 ? -19.352 -4.143 -18.574 1.00 75.81 178 ARG A C 1
ATOM 1422 O O . ARG A 1 178 ? -19.124 -4.618 -19.680 1.00 75.81 178 ARG A O 1
ATOM 1429 N N . PHE A 1 179 ? -18.650 -3.122 -18.078 1.00 78.81 179 PHE A N 1
ATOM 1430 C CA . PHE A 1 179 ? -17.611 -2.405 -18.830 1.00 78.81 179 PHE A CA 1
ATOM 1431 C C . PHE A 1 179 ? -16.436 -3.301 -19.220 1.00 78.81 179 PHE A C 1
ATOM 1433 O O . PHE A 1 179 ? -16.025 -3.303 -20.378 1.00 78.81 179 PHE A O 1
ATOM 1440 N N . LEU A 1 180 ? -15.926 -4.120 -18.292 1.00 82.69 180 LEU A N 1
ATOM 1441 C CA . LEU A 1 180 ? -14.868 -5.081 -18.618 1.00 82.69 180 LEU A CA 1
ATOM 1442 C C . LEU A 1 180 ? -15.336 -6.074 -19.688 1.00 82.69 180 LEU A C 1
ATOM 1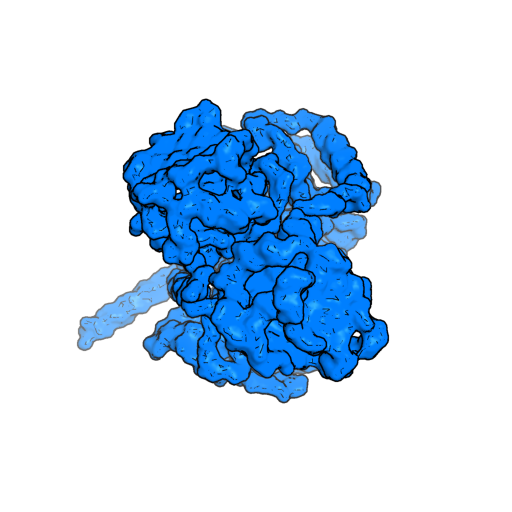444 O O . LEU A 1 180 ? -14.552 -6.442 -20.555 1.00 82.69 180 LEU A O 1
ATOM 1448 N N . SER A 1 181 ? -16.603 -6.494 -19.656 1.00 83.06 181 SER A N 1
ATOM 1449 C CA . SER A 1 181 ? -17.172 -7.383 -20.677 1.00 83.06 181 SER A CA 1
ATOM 1450 C C . SER A 1 181 ? -17.324 -6.689 -22.031 1.00 83.06 181 SER A C 1
ATOM 1452 O O . SER A 1 181 ? -16.951 -7.277 -23.042 1.00 83.06 181 SER A O 1
ATOM 1454 N N . ALA A 1 182 ? -17.770 -5.431 -22.057 1.00 84.94 182 ALA A N 1
ATOM 1455 C CA . ALA A 1 182 ? -17.849 -4.628 -23.276 1.00 84.94 182 ALA A CA 1
ATOM 1456 C C . ALA A 1 182 ? -16.465 -4.424 -23.915 1.00 84.94 182 ALA A C 1
ATOM 1458 O O . ALA A 1 182 ? -16.295 -4.676 -25.104 1.00 84.94 182 ALA A O 1
ATOM 1459 N N . LEU A 1 183 ? -15.443 -4.076 -23.124 1.00 86.19 183 LEU A N 1
ATOM 1460 C CA . LEU A 1 183 ? -14.066 -3.920 -23.613 1.00 86.19 183 LEU A CA 1
ATOM 1461 C C . LEU A 1 183 ? -13.451 -5.242 -24.101 1.00 86.19 183 LEU A C 1
ATOM 1463 O O . LEU A 1 183 ? -12.662 -5.240 -25.041 1.00 86.19 183 LEU A O 1
ATOM 1467 N N . ARG A 1 184 ? -13.821 -6.381 -23.499 1.00 85.81 184 ARG A N 1
ATOM 1468 C CA . ARG A 1 184 ? -13.422 -7.717 -23.986 1.00 85.81 184 ARG A CA 1
ATOM 1469 C C . ARG A 1 184 ? -14.096 -8.084 -25.309 1.00 85.81 184 ARG A C 1
ATOM 1471 O O . ARG A 1 184 ? -13.502 -8.821 -26.093 1.00 85.81 184 ARG A O 1
ATOM 1478 N N . ALA A 1 185 ? -15.329 -7.626 -25.518 1.00 86.12 185 ALA A N 1
ATOM 1479 C CA . ALA A 1 185 ? -16.118 -7.886 -26.719 1.00 86.12 185 ALA A CA 1
ATOM 1480 C C . ALA A 1 185 ? -15.829 -6.899 -27.861 1.00 86.12 185 ALA A C 1
ATOM 1482 O O . ALA A 1 185 ? -16.179 -7.188 -29.003 1.00 86.12 185 ALA A O 1
ATOM 1483 N N . TYR A 1 186 ? -15.192 -5.761 -27.564 1.00 86.69 186 TYR A N 1
ATOM 1484 C CA . TYR A 1 186 ? -14.819 -4.760 -28.557 1.00 86.69 186 TYR A CA 1
ATOM 1485 C C . TYR A 1 186 ? -14.007 -5.383 -29.702 1.00 86.69 186 TYR A C 1
ATOM 1487 O O . TYR A 1 186 ? -13.148 -6.248 -29.500 1.00 86.69 186 TYR A O 1
ATOM 1495 N N . ARG A 1 187 ? -14.285 -4.929 -30.923 1.00 82.19 187 ARG A N 1
ATOM 1496 C CA . ARG A 1 187 ? -13.535 -5.275 -32.128 1.00 82.19 187 ARG A CA 1
ATOM 1497 C C . ARG A 1 187 ? -13.301 -4.006 -32.948 1.00 82.19 187 ARG A C 1
ATOM 1499 O O . ARG A 1 187 ? -14.232 -3.207 -33.067 1.00 82.19 187 ARG A O 1
ATOM 1506 N N . PRO A 1 188 ? -12.086 -3.794 -33.483 1.00 82.31 188 PRO A N 1
ATOM 1507 C CA . PRO A 1 188 ? -11.818 -2.677 -34.380 1.00 82.31 188 PRO A CA 1
ATOM 1508 C C . PRO A 1 188 ? -12.691 -2.767 -35.639 1.00 82.31 188 PRO A C 1
ATOM 1510 O O . PRO A 1 188 ? -13.038 -3.857 -36.090 1.00 82.31 188 PRO A O 1
ATOM 1513 N N . SER A 1 189 ? -13.058 -1.618 -36.210 1.00 73.19 189 SER A N 1
ATOM 1514 C CA . SER A 1 189 ? -13.966 -1.572 -37.363 1.00 73.19 189 SER A CA 1
ATOM 1515 C C . SER A 1 189 ? -13.394 -2.321 -38.574 1.00 73.19 189 SER A C 1
ATOM 1517 O O . SER A 1 189 ? -12.261 -2.068 -38.990 1.00 73.19 189 SER A O 1
ATOM 1519 N N . GLY A 1 190 ? -14.188 -3.241 -39.133 1.00 67.31 190 GLY A N 1
ATOM 1520 C CA . GLY A 1 190 ? -13.866 -3.991 -40.352 1.00 67.31 190 GLY A CA 1
ATOM 1521 C C . GLY A 1 190 ? -12.671 -4.945 -40.250 1.00 67.31 190 GLY A C 1
ATOM 1522 O O . GLY A 1 190 ? -12.156 -5.337 -41.291 1.00 67.31 190 GLY A O 1
ATOM 1523 N N . ASP A 1 191 ? -12.196 -5.263 -39.035 1.00 68.44 191 ASP A N 1
ATOM 1524 C CA . ASP A 1 191 ? -11.002 -6.091 -38.773 1.00 68.44 191 ASP A CA 1
ATOM 1525 C C . ASP A 1 191 ? -9.736 -5.640 -39.543 1.00 68.44 191 ASP A C 1
ATOM 1527 O O . ASP A 1 191 ? -8.796 -6.411 -39.742 1.00 68.44 191 ASP A O 1
ATOM 1531 N N . LEU A 1 192 ? -9.681 -4.360 -39.946 1.00 77.69 192 LEU A N 1
ATOM 1532 C CA . LEU A 1 192 ? -8.555 -3.750 -40.674 1.00 77.69 192 LEU A CA 1
ATOM 1533 C C . LEU A 1 192 ? -7.239 -3.831 -39.889 1.00 77.69 192 LEU A C 1
ATOM 1535 O O . LEU A 1 192 ? -6.156 -3.919 -40.470 1.00 77.69 192 LEU A O 1
ATOM 1539 N N . VAL A 1 193 ? -7.342 -3.790 -38.561 1.00 82.94 193 VAL A N 1
ATOM 1540 C CA . VAL A 1 193 ? -6.249 -4.024 -37.618 1.00 82.94 193 VAL A CA 1
ATOM 1541 C C . VAL A 1 193 ? -6.740 -4.926 -36.494 1.00 82.94 193 VAL A C 1
ATOM 1543 O O . VAL A 1 193 ? -7.890 -4.833 -36.071 1.00 82.94 193 VAL A O 1
ATOM 1546 N N . SER A 1 194 ? -5.858 -5.782 -35.977 1.00 83.00 194 SER A N 1
ATOM 1547 C CA . SER A 1 194 ? -6.168 -6.651 -34.836 1.00 83.00 194 SER A CA 1
ATOM 1548 C C . SER A 1 194 ? -6.229 -5.890 -33.509 1.00 83.00 194 SER A C 1
ATOM 1550 O O . SER A 1 194 ? -6.929 -6.310 -32.588 1.00 83.00 194 SER A O 1
ATOM 1552 N N . GLU A 1 195 ? -5.476 -4.791 -33.400 1.00 88.38 195 GLU A N 1
ATOM 1553 C CA . GLU A 1 195 ? -5.321 -4.000 -32.180 1.00 88.38 195 GLU A CA 1
ATOM 1554 C C . GLU A 1 195 ? -5.230 -2.505 -32.513 1.00 88.38 195 GLU A C 1
ATOM 1556 O O . GLU A 1 195 ? -4.484 -2.097 -33.405 1.00 88.38 195 GLU A O 1
ATOM 1561 N N . VAL A 1 196 ? -5.965 -1.679 -31.769 1.00 91.69 196 VAL A N 1
ATOM 1562 C CA . VAL A 1 196 ? -5.923 -0.212 -31.878 1.00 91.69 196 VAL A CA 1
ATOM 1563 C C . VAL A 1 196 ? -4.821 0.339 -30.975 1.00 91.69 196 VAL A C 1
ATOM 1565 O O . VAL A 1 196 ? -4.802 0.060 -29.779 1.00 91.69 196 VAL A O 1
ATOM 1568 N N . ARG A 1 197 ? -3.918 1.162 -31.515 1.00 93.38 197 ARG A N 1
ATOM 1569 C CA . ARG A 1 197 ? -2.855 1.832 -30.740 1.00 93.38 197 ARG A CA 1
ATOM 1570 C C . ARG A 1 197 ? -3.284 3.220 -30.276 1.00 93.38 197 ARG A C 1
ATOM 1572 O O . ARG A 1 197 ? -3.588 4.077 -31.110 1.00 93.38 197 ARG A O 1
ATOM 1579 N N . ILE A 1 198 ? -3.250 3.440 -28.965 1.00 96.00 198 ILE A N 1
ATOM 1580 C CA . ILE A 1 198 ? -3.603 4.704 -28.312 1.00 96.00 198 ILE A CA 1
ATOM 1581 C C . ILE A 1 198 ? -2.333 5.326 -27.730 1.00 96.00 198 ILE A C 1
ATOM 1583 O O . ILE A 1 198 ? -1.737 4.766 -26.811 1.00 96.00 198 ILE A O 1
ATOM 1587 N N . LEU A 1 199 ? -1.916 6.479 -28.248 1.00 96.94 199 LEU A N 1
ATOM 1588 C CA . LEU A 1 199 ? -0.749 7.211 -27.759 1.00 96.94 199 LEU A CA 1
ATOM 1589 C C . LEU A 1 199 ? -1.122 8.107 -26.579 1.00 96.94 199 LEU A C 1
ATOM 1591 O O . LEU A 1 199 ? -1.976 8.977 -26.713 1.00 96.94 199 LEU A O 1
ATOM 1595 N N . LEU A 1 200 ? -0.444 7.932 -25.448 1.00 96.50 200 LEU A N 1
ATOM 1596 C CA . LEU A 1 200 ? -0.577 8.789 -24.275 1.00 96.50 200 LEU A CA 1
ATOM 1597 C C . LEU A 1 200 ? 0.442 9.929 -24.367 1.00 96.50 200 LEU A C 1
ATOM 1599 O O . LEU A 1 200 ? 1.643 9.685 -24.287 1.00 96.50 200 LEU A O 1
ATOM 1603 N N . VAL A 1 201 ? -0.020 11.173 -24.501 1.00 94.44 201 VAL A N 1
ATOM 1604 C CA . VAL A 1 201 ? 0.845 12.364 -24.596 1.00 94.44 201 VAL A CA 1
ATOM 1605 C C . VAL A 1 201 ? 0.482 13.359 -23.508 1.00 94.44 201 VAL A C 1
ATOM 1607 O O . VAL A 1 201 ? -0.686 13.627 -23.272 1.00 94.44 201 VAL A O 1
ATOM 1610 N N . GLY A 1 202 ? 1.475 13.948 -22.848 1.00 91.88 202 GLY A N 1
ATOM 1611 C CA . GLY A 1 202 ? 1.217 14.969 -21.837 1.00 91.88 202 GLY A CA 1
ATOM 1612 C C . GLY A 1 202 ? 2.465 15.396 -21.070 1.00 91.88 202 GLY A C 1
ATOM 1613 O O . GLY A 1 202 ? 3.512 14.737 -21.185 1.00 91.88 202 GLY A O 1
ATOM 1614 N N . PRO A 1 203 ? 2.368 16.456 -20.248 1.00 91.19 203 PRO A N 1
ATOM 1615 C CA . PRO A 1 203 ? 3.478 16.971 -19.445 1.00 91.19 203 PRO A CA 1
ATOM 1616 C C . PRO A 1 203 ? 4.130 15.913 -18.544 1.00 91.19 203 PRO A C 1
ATOM 1618 O O . PRO A 1 203 ? 3.533 14.872 -18.237 1.00 91.19 203 PRO A O 1
ATOM 1621 N N . VAL A 1 204 ? 5.365 16.147 -18.101 1.00 89.94 204 VAL A N 1
ATOM 1622 C CA . VAL A 1 204 ? 5.971 15.352 -17.015 1.00 89.94 204 VAL A CA 1
ATOM 1623 C C . VAL A 1 204 ? 5.062 15.411 -15.775 1.00 89.94 204 VAL A C 1
ATOM 1625 O O . VAL A 1 204 ? 4.476 16.445 -15.479 1.00 89.94 204 VAL A O 1
ATOM 1628 N N . GLY A 1 205 ? 4.862 14.278 -15.091 1.00 86.50 205 GLY A N 1
ATOM 1629 C CA . GLY A 1 205 ? 3.993 14.205 -13.903 1.00 86.50 205 GLY A CA 1
ATOM 1630 C C . GLY A 1 205 ? 2.480 14.138 -14.173 1.00 86.50 205 GLY A C 1
ATOM 1631 O O . GLY A 1 205 ? 1.707 13.996 -13.234 1.00 86.50 205 GLY A O 1
ATOM 1632 N N . SER A 1 206 ? 2.036 14.154 -15.436 1.00 87.75 206 SER A N 1
ATOM 1633 C CA . SER A 1 206 ? 0.607 14.043 -15.804 1.00 87.75 206 SER A CA 1
ATOM 1634 C C . SER A 1 206 ? -0.043 12.679 -15.531 1.00 87.75 206 SER A C 1
ATOM 1636 O O . SER A 1 206 ? -1.253 12.553 -15.649 1.00 87.75 206 SER A O 1
ATOM 1638 N N . GLY A 1 207 ? 0.724 11.638 -15.191 1.00 89.44 207 GLY A N 1
ATOM 1639 C CA . GLY A 1 207 ? 0.168 10.319 -14.860 1.00 89.44 207 GLY A CA 1
ATOM 1640 C C . GLY A 1 207 ? -0.004 9.337 -16.030 1.00 89.44 207 GLY A C 1
ATOM 1641 O O . GLY A 1 207 ? -0.714 8.352 -15.865 1.00 89.44 207 GLY A O 1
ATOM 1642 N N . LYS A 1 208 ? 0.667 9.535 -17.176 1.00 92.56 208 LYS A N 1
ATOM 1643 C CA . LYS A 1 208 ? 0.623 8.615 -18.342 1.00 92.56 208 LYS A CA 1
ATOM 1644 C C . LYS A 1 208 ? 0.915 7.146 -17.985 1.00 92.56 208 LYS A C 1
ATOM 1646 O O . LYS A 1 208 ? 0.061 6.280 -18.152 1.00 92.56 208 LYS A O 1
ATOM 1651 N N . SER A 1 209 ? 2.088 6.883 -17.407 1.00 91.81 209 SER A N 1
ATOM 1652 C CA . SER A 1 209 ? 2.512 5.537 -16.995 1.00 91.81 209 SER A CA 1
ATOM 1653 C C . SER A 1 209 ? 1.613 4.953 -15.894 1.00 91.81 209 SER A C 1
ATOM 1655 O O . SER A 1 209 ? 1.310 3.760 -15.894 1.00 91.81 209 SER A O 1
ATOM 1657 N N . SER A 1 210 ? 1.116 5.808 -14.990 1.00 91.50 210 SER A N 1
ATOM 1658 C CA . SER A 1 210 ? 0.166 5.420 -13.935 1.00 91.50 210 SER A CA 1
ATOM 1659 C C . SER A 1 210 ? -1.187 4.989 -14.500 1.00 91.50 210 SER A C 1
ATOM 1661 O O . SER A 1 210 ? -1.756 3.985 -14.064 1.00 91.50 210 SER A O 1
ATOM 1663 N N . PHE A 1 211 ? -1.682 5.689 -15.524 1.00 92.56 211 PHE A N 1
ATOM 1664 C CA . PHE A 1 211 ? -2.915 5.324 -16.211 1.00 92.56 211 PHE A CA 1
ATOM 1665 C C . PHE A 1 211 ? -2.804 3.944 -16.864 1.00 92.56 211 PHE A C 1
ATOM 1667 O O . PHE A 1 211 ? -3.678 3.104 -16.654 1.00 92.56 211 PHE A O 1
ATOM 1674 N N . PHE A 1 212 ? -1.704 3.663 -17.572 1.00 92.50 212 PHE A N 1
ATOM 1675 C CA . PHE A 1 212 ? -1.468 2.332 -18.136 1.00 92.50 212 PHE A CA 1
ATOM 1676 C C . PHE A 1 212 ? -1.495 1.235 -17.058 1.00 92.50 212 PHE A C 1
ATOM 1678 O O . PHE A 1 212 ? -2.255 0.271 -17.182 1.00 92.50 212 PHE A O 1
ATOM 1685 N N . ASN A 1 213 ? -0.722 1.400 -15.978 1.00 91.88 213 ASN A N 1
ATOM 1686 C CA . ASN A 1 213 ? -0.696 0.427 -14.883 1.00 91.88 213 ASN A CA 1
ATOM 1687 C C . ASN A 1 213 ? -2.088 0.245 -14.259 1.00 91.88 213 ASN A C 1
ATOM 1689 O O . ASN A 1 213 ? -2.464 -0.877 -13.922 1.00 91.88 213 ASN A O 1
ATOM 1693 N N . SER A 1 214 ? -2.882 1.314 -14.152 1.00 91.50 214 SER A N 1
ATOM 1694 C CA . SER A 1 214 ? -4.255 1.271 -13.631 1.00 91.50 214 SER A CA 1
ATOM 1695 C C . SER A 1 214 ? -5.195 0.475 -14.541 1.00 91.50 214 SER A C 1
ATOM 1697 O O . SER A 1 214 ? -5.944 -0.379 -14.056 1.00 91.50 214 SER A O 1
ATOM 1699 N N . VAL A 1 215 ? -5.117 0.687 -15.861 1.00 91.25 215 VAL A N 1
ATOM 1700 C CA . VAL A 1 215 ? -5.877 -0.086 -16.857 1.00 91.25 215 VAL A CA 1
ATOM 1701 C C . VAL A 1 215 ? -5.485 -1.561 -16.790 1.00 91.25 215 VAL A C 1
ATOM 1703 O O . VAL A 1 215 ? -6.359 -2.413 -16.629 1.00 91.25 215 VAL A O 1
ATOM 1706 N N . LYS A 1 216 ? -4.185 -1.884 -16.830 1.00 90.12 216 LYS A N 1
ATOM 1707 C CA . LYS A 1 216 ? -3.704 -3.275 -16.753 1.00 90.12 216 LYS A CA 1
ATOM 1708 C C . LYS A 1 216 ? -4.155 -3.952 -15.453 1.00 90.12 216 LYS A C 1
ATOM 1710 O O . LYS A 1 216 ? -4.729 -5.043 -15.492 1.00 90.12 216 LYS A O 1
ATOM 1715 N N . SER A 1 217 ? -4.007 -3.266 -14.319 1.00 90.25 217 SER A N 1
ATOM 1716 C CA . SER A 1 217 ? -4.431 -3.762 -13.003 1.00 90.25 217 SER A CA 1
ATOM 1717 C C . SER A 1 217 ? -5.929 -4.081 -12.947 1.00 90.25 217 SER A C 1
ATOM 1719 O O . SER A 1 217 ? -6.347 -5.050 -12.306 1.00 90.25 217 SER A O 1
ATOM 1721 N N . ALA A 1 218 ? -6.767 -3.307 -13.648 1.00 87.62 218 ALA A N 1
ATOM 1722 C CA . ALA A 1 218 ? -8.206 -3.549 -13.697 1.00 87.62 218 ALA A CA 1
ATOM 1723 C C . ALA A 1 218 ? -8.566 -4.890 -14.366 1.00 87.62 218 ALA A C 1
ATOM 1725 O O . ALA A 1 218 ? -9.504 -5.557 -13.911 1.00 87.62 218 ALA A O 1
ATOM 1726 N N . PHE A 1 219 ? -7.812 -5.305 -15.389 1.00 86.88 219 PHE A N 1
ATOM 1727 C CA . PHE A 1 219 ? -8.003 -6.583 -16.083 1.00 86.88 219 PHE A CA 1
ATOM 1728 C C . PHE A 1 219 ? -7.301 -7.762 -15.394 1.00 86.88 219 PHE A C 1
ATOM 1730 O O . PHE A 1 219 ? -7.825 -8.873 -15.432 1.00 86.88 219 PHE A O 1
ATOM 1737 N N . TYR A 1 220 ? -6.159 -7.534 -14.737 1.00 82.19 220 TYR A N 1
ATOM 1738 C CA . TYR A 1 220 ? -5.379 -8.581 -14.057 1.00 82.19 220 TYR A CA 1
ATOM 1739 C C . TYR A 1 220 ? -5.879 -8.899 -12.640 1.00 82.19 220 TYR A C 1
ATOM 1741 O O . TYR A 1 220 ? -5.550 -9.947 -12.083 1.00 82.19 220 TYR A O 1
ATOM 1749 N N . GLY A 1 221 ? -6.669 -8.008 -12.033 1.00 78.44 221 GLY A N 1
ATOM 1750 C CA . GLY A 1 221 ? -7.225 -8.202 -10.689 1.00 78.44 221 GLY A CA 1
ATOM 1751 C C . GLY A 1 221 ? -6.217 -7.999 -9.550 1.00 78.44 221 GLY A C 1
ATOM 1752 O O . GLY A 1 221 ? -6.553 -8.220 -8.389 1.00 78.44 221 GLY A O 1
ATOM 1753 N N . HIS A 1 222 ? -5.003 -7.553 -9.864 1.00 79.25 222 HIS A N 1
ATOM 1754 C CA . HIS A 1 222 ? -3.968 -7.156 -8.915 1.00 79.25 222 HIS A CA 1
ATOM 1755 C C . HIS A 1 222 ? -3.183 -5.967 -9.475 1.00 79.25 222 HIS A C 1
ATOM 1757 O O . HIS A 1 222 ? -3.280 -5.660 -10.658 1.00 79.25 222 HIS A O 1
ATOM 1763 N N . PHE A 1 223 ? -2.435 -5.283 -8.610 1.00 81.69 223 PHE A N 1
ATOM 1764 C CA . PHE A 1 223 ? -1.645 -4.120 -8.996 1.00 81.69 223 PHE A CA 1
ATOM 1765 C C . PHE A 1 223 ? -0.409 -4.528 -9.814 1.00 81.69 223 PHE A C 1
ATOM 1767 O O . PHE A 1 223 ? 0.356 -5.383 -9.363 1.00 81.69 223 PHE A O 1
ATOM 1774 N N . THR A 1 224 ? -0.222 -3.899 -10.977 1.00 86.62 224 THR A N 1
ATOM 1775 C CA . THR A 1 224 ? 0.876 -4.156 -11.928 1.00 86.62 224 THR A CA 1
ATOM 1776 C C . THR A 1 224 ? 1.807 -2.949 -12.059 1.00 86.62 224 THR A C 1
ATOM 1778 O O . THR A 1 224 ? 1.342 -1.811 -12.000 1.00 86.62 224 THR A O 1
ATOM 1781 N N . ARG A 1 225 ? 3.101 -3.183 -12.299 1.00 85.25 225 ARG A N 1
ATOM 1782 C CA . ARG A 1 225 ? 4.185 -2.175 -12.321 1.00 85.25 225 ARG A CA 1
ATOM 1783 C C . ARG A 1 225 ? 4.995 -2.157 -13.618 1.00 85.25 225 ARG A C 1
ATOM 1785 O O . ARG A 1 225 ? 6.149 -1.739 -13.627 1.00 85.25 225 ARG A O 1
ATOM 1792 N N . GLN A 1 226 ? 4.415 -2.634 -14.714 1.00 86.12 226 GLN A N 1
ATOM 1793 C CA . GLN A 1 226 ? 5.139 -2.790 -15.974 1.00 86.12 226 GLN A CA 1
ATOM 1794 C C . GLN A 1 226 ? 5.625 -1.449 -16.564 1.00 86.12 226 GLN A C 1
ATOM 1796 O O . GLN A 1 226 ? 6.711 -1.403 -17.143 1.00 86.12 226 GLN A O 1
ATOM 1801 N N . ALA A 1 227 ? 4.881 -0.350 -16.391 1.00 86.75 227 ALA A N 1
ATOM 1802 C CA . ALA A 1 227 ? 5.415 0.987 -16.654 1.00 86.75 227 ALA A CA 1
ATOM 1803 C C . ALA A 1 227 ? 5.993 1.587 -15.367 1.00 86.75 227 ALA A C 1
ATOM 1805 O O . ALA A 1 227 ? 5.311 1.653 -14.343 1.00 86.75 227 ALA A O 1
ATOM 1806 N N . VAL A 1 228 ? 7.248 2.041 -15.408 1.00 84.94 228 VAL A N 1
ATOM 1807 C CA . VAL A 1 228 ? 7.910 2.623 -14.232 1.00 84.94 228 VAL A CA 1
ATOM 1808 C C . VAL A 1 228 ? 7.216 3.924 -13.829 1.00 84.94 228 VAL A C 1
ATOM 1810 O O . VAL A 1 228 ? 6.993 4.803 -14.657 1.00 84.94 228 VAL A O 1
ATOM 1813 N N . MET A 1 229 ? 6.928 4.069 -12.535 1.00 85.44 229 MET A N 1
ATOM 1814 C CA . MET A 1 229 ? 6.335 5.277 -11.962 1.00 85.44 229 MET A CA 1
ATOM 1815 C C . MET A 1 229 ? 7.300 5.973 -10.996 1.00 85.44 229 MET A C 1
ATOM 1817 O O . MET A 1 229 ? 8.255 5.382 -10.478 1.00 85.44 229 MET A O 1
ATOM 1821 N N . GLY A 1 230 ? 7.055 7.257 -10.745 1.00 80.94 230 GLY A N 1
ATOM 1822 C CA . GLY A 1 230 ? 7.806 8.030 -9.766 1.00 80.94 230 GLY A CA 1
ATOM 1823 C C . GLY A 1 230 ? 7.822 9.525 -10.049 1.00 80.94 230 GLY A C 1
ATOM 1824 O O . GLY A 1 230 ? 7.152 10.008 -10.960 1.00 80.94 230 GLY A O 1
ATOM 1825 N N . SER A 1 231 ? 8.636 10.227 -9.269 1.00 81.19 231 SER A N 1
ATOM 1826 C CA . SER A 1 231 ? 8.929 11.650 -9.422 1.00 81.19 231 SER A CA 1
ATOM 1827 C C . SER A 1 231 ? 10.435 11.854 -9.608 1.00 81.19 231 SER A C 1
ATOM 1829 O O . SER A 1 231 ? 11.236 11.235 -8.910 1.00 81.19 231 SER A O 1
ATOM 1831 N N . ASP A 1 232 ? 10.829 12.678 -10.573 1.00 78.19 232 ASP A N 1
ATOM 1832 C CA . ASP A 1 232 ? 12.207 13.138 -10.782 1.00 78.19 232 ASP A CA 1
ATOM 1833 C C . ASP A 1 232 ? 12.146 14.525 -11.455 1.00 78.19 232 ASP A C 1
ATOM 1835 O O . ASP A 1 232 ? 11.097 14.927 -11.963 1.00 78.19 232 ASP A O 1
ATOM 1839 N N . GLU A 1 233 ? 13.258 15.260 -11.482 1.00 73.88 233 GLU A N 1
ATOM 1840 C CA . GLU A 1 233 ? 13.341 16.612 -12.077 1.00 73.88 233 GLU A CA 1
ATOM 1841 C C . GLU A 1 233 ? 13.087 16.631 -13.595 1.00 73.88 233 GLU A C 1
ATOM 1843 O O . GLU A 1 233 ? 12.808 17.678 -14.182 1.00 73.88 233 GLU A O 1
ATOM 1848 N N . THR A 1 234 ? 13.238 15.474 -14.241 1.00 79.88 234 THR A N 1
ATOM 1849 C CA . THR A 1 234 ? 12.995 15.247 -15.670 1.00 79.88 234 THR A CA 1
ATOM 1850 C C . THR A 1 234 ? 12.178 13.971 -15.845 1.00 79.88 234 THR A C 1
ATOM 1852 O O . THR A 1 234 ? 11.997 13.196 -14.906 1.00 79.88 234 THR A O 1
ATOM 1855 N N . SER A 1 235 ? 11.674 13.720 -17.055 1.00 81.44 235 SER A N 1
ATOM 1856 C CA . SER A 1 235 ? 10.871 12.524 -17.311 1.00 81.44 235 SER A CA 1
ATOM 1857 C C . SER A 1 235 ? 11.625 11.227 -16.973 1.00 81.44 235 SER A C 1
ATOM 1859 O O . SER A 1 235 ? 12.714 10.968 -17.492 1.00 81.44 235 SER A O 1
ATOM 1861 N N . ILE A 1 236 ? 11.014 10.399 -16.116 1.00 81.62 236 ILE A N 1
ATOM 1862 C CA . ILE A 1 236 ? 11.476 9.036 -15.806 1.00 81.62 236 ILE A CA 1
ATOM 1863 C C . ILE A 1 236 ? 11.336 8.137 -17.038 1.00 81.62 236 ILE A C 1
ATOM 1865 O O . ILE A 1 236 ? 12.255 7.390 -17.375 1.00 81.62 236 ILE A O 1
ATOM 1869 N N . THR A 1 237 ? 10.198 8.234 -17.726 1.00 82.56 237 THR A N 1
ATOM 1870 C CA . THR A 1 237 ? 9.937 7.532 -18.981 1.00 82.56 237 THR A CA 1
ATOM 1871 C C . THR A 1 237 ? 10.763 8.179 -20.081 1.00 82.56 237 THR A C 1
ATOM 1873 O O . THR A 1 237 ? 10.427 9.250 -20.569 1.00 82.56 237 THR A O 1
ATOM 1876 N N . LYS A 1 238 ? 11.867 7.540 -20.468 1.00 84.38 238 LYS A N 1
ATOM 1877 C CA . LYS A 1 238 ? 12.736 8.026 -21.554 1.00 84.38 238 LYS A CA 1
ATOM 1878 C C . LYS A 1 238 ? 12.663 7.179 -22.824 1.00 84.38 238 LYS A C 1
ATOM 1880 O O . LYS A 1 238 ? 13.353 7.476 -23.792 1.00 84.38 238 LYS A O 1
ATOM 1885 N N . GLN A 1 239 ? 11.853 6.124 -22.812 1.00 87.31 239 GLN A N 1
ATOM 1886 C CA . GLN A 1 239 ? 11.647 5.238 -23.952 1.00 87.31 239 GLN A CA 1
ATOM 1887 C C . GLN A 1 239 ? 10.214 5.347 -24.457 1.00 87.31 239 GLN A C 1
ATOM 1889 O O . GLN A 1 239 ? 9.293 5.524 -23.662 1.00 87.31 239 GLN A O 1
ATOM 1894 N N . TYR A 1 240 ? 10.029 5.194 -25.763 1.00 90.56 240 TYR A N 1
ATOM 1895 C CA . TYR A 1 240 ? 8.725 4.904 -26.342 1.00 90.56 240 TYR A CA 1
ATOM 1896 C C . TYR A 1 240 ? 8.361 3.459 -26.025 1.00 90.56 240 TYR A C 1
ATOM 1898 O O . TYR A 1 240 ? 9.133 2.554 -26.344 1.00 90.56 240 TYR A O 1
ATOM 1906 N N . ARG A 1 241 ? 7.218 3.229 -25.381 1.00 90.69 241 ARG A N 1
ATOM 1907 C CA . ARG A 1 241 ? 6.817 1.893 -24.929 1.00 90.69 241 ARG A CA 1
ATOM 1908 C C . ARG A 1 241 ? 5.426 1.556 -25.423 1.00 90.69 241 ARG A C 1
ATOM 1910 O O . ARG A 1 241 ? 4.500 2.326 -25.203 1.00 90.69 241 ARG A O 1
ATOM 1917 N N . THR A 1 242 ? 5.258 0.396 -26.045 1.00 91.38 242 THR A N 1
ATOM 1918 C CA . THR A 1 242 ? 3.949 -0.093 -26.489 1.00 91.38 242 THR A CA 1
ATOM 1919 C C . THR A 1 242 ? 3.528 -1.280 -25.644 1.00 91.38 242 THR A C 1
ATOM 1921 O O . THR A 1 242 ? 4.156 -2.338 -25.694 1.00 91.38 242 THR A O 1
ATOM 1924 N N . TYR A 1 243 ? 2.459 -1.115 -24.874 1.00 90.75 243 TYR A N 1
ATOM 1925 C CA . TYR A 1 243 ? 2.001 -2.118 -23.931 1.00 90.75 243 TYR A CA 1
ATOM 1926 C C . TYR A 1 243 ? 0.689 -2.755 -24.377 1.00 90.75 243 TYR A C 1
ATOM 1928 O O . TYR A 1 243 ? -0.338 -2.085 -24.522 1.00 90.75 243 TYR A O 1
ATOM 1936 N N . SER A 1 244 ? 0.721 -4.073 -24.552 1.00 87.69 244 SER A N 1
ATOM 1937 C CA . SER A 1 244 ? -0.480 -4.877 -24.754 1.00 87.69 244 SER A CA 1
ATOM 1938 C C . SER A 1 244 ? -1.113 -5.229 -23.407 1.00 87.69 244 SER A C 1
ATOM 1940 O O . SER A 1 244 ? -0.420 -5.512 -22.428 1.00 87.69 244 SER A O 1
ATOM 1942 N N . VAL A 1 245 ? -2.445 -5.207 -23.342 1.00 88.12 245 VAL A N 1
ATOM 1943 C CA . VAL A 1 245 ? -3.192 -5.571 -22.132 1.00 88.12 245 VAL A CA 1
ATOM 1944 C C . VAL A 1 245 ? -3.845 -6.929 -22.353 1.00 88.12 245 VAL A C 1
ATOM 1946 O O . VAL A 1 245 ? -4.530 -7.130 -23.350 1.00 88.12 245 VAL A O 1
ATOM 1949 N N . LYS A 1 246 ? -3.660 -7.873 -21.428 1.00 85.25 246 LYS A N 1
ATOM 1950 C CA . LYS A 1 246 ? -4.313 -9.192 -21.476 1.00 85.25 246 LYS A CA 1
ATOM 1951 C C . LYS A 1 246 ? -5.479 -9.276 -20.500 1.00 85.25 246 LYS A C 1
ATOM 1953 O O . LYS A 1 246 ? -5.522 -8.586 -19.481 1.00 85.25 246 LYS A O 1
ATOM 1958 N N . ASN A 1 247 ? -6.424 -10.163 -20.790 1.00 83.06 247 ASN A N 1
ATOM 1959 C CA . ASN A 1 247 ? -7.518 -10.473 -19.875 1.00 83.06 247 ASN A CA 1
ATOM 1960 C C . ASN A 1 247 ? -7.072 -11.471 -18.787 1.00 83.06 247 ASN A C 1
ATOM 1962 O O . ASN A 1 247 ? -7.447 -12.643 -18.830 1.00 83.06 247 ASN A O 1
ATOM 1966 N N . GLY A 1 248 ? -6.263 -10.997 -17.838 1.00 74.19 248 GLY A N 1
ATOM 1967 C CA . GLY A 1 248 ? -5.652 -11.815 -16.788 1.00 74.19 248 GLY A CA 1
ATOM 1968 C C . GLY A 1 248 ? -4.309 -12.429 -17.193 1.00 74.19 248 GLY A C 1
ATOM 1969 O O . GLY A 1 248 ? -3.893 -12.361 -18.352 1.00 74.19 248 GLY A O 1
ATOM 1970 N N . GLU A 1 249 ? -3.626 -13.038 -16.223 1.00 65.25 249 GLU A N 1
ATOM 1971 C CA . GLU A 1 249 ? -2.320 -13.671 -16.428 1.00 65.25 249 GLU A CA 1
ATOM 1972 C C . GLU A 1 249 ? -2.438 -14.846 -17.416 1.00 65.25 249 GLU A C 1
ATOM 1974 O O . GLU A 1 249 ? -3.228 -15.768 -17.220 1.00 65.25 249 GLU A O 1
ATOM 1979 N N . GLY A 1 250 ? -1.700 -14.783 -18.530 1.00 66.31 250 GLY A N 1
ATOM 1980 C CA . GLY A 1 250 ? -1.784 -15.779 -19.608 1.00 66.31 250 GLY A CA 1
ATOM 1981 C C . GLY A 1 250 ? -3.079 -15.741 -20.438 1.00 66.31 250 GLY A C 1
ATOM 1982 O O . GLY A 1 250 ? -3.290 -16.621 -21.273 1.00 66.31 250 GLY A O 1
ATOM 1983 N N . GLY A 1 251 ? -3.941 -14.741 -20.232 1.00 76.38 251 GLY A N 1
ATOM 1984 C CA . GLY A 1 251 ? -5.178 -14.556 -20.990 1.00 76.38 251 GLY A CA 1
ATOM 1985 C C . GLY A 1 251 ? -4.957 -14.060 -22.424 1.00 76.38 251 GLY A C 1
ATOM 1986 O O . GLY A 1 251 ? -3.851 -13.691 -22.822 1.00 76.38 251 GLY A O 1
ATOM 1987 N N . LYS A 1 252 ? -6.041 -14.014 -23.211 1.00 82.31 252 LYS A N 1
ATOM 1988 C CA . LYS A 1 252 ? -6.019 -13.421 -24.560 1.00 82.31 252 LYS A CA 1
ATOM 1989 C C . LYS A 1 252 ? -5.719 -11.922 -24.480 1.00 82.31 252 LYS A C 1
ATOM 1991 O O . LYS A 1 252 ? -6.230 -11.239 -23.587 1.00 82.31 252 LYS A O 1
ATOM 1996 N N . THR A 1 253 ? -4.931 -11.429 -25.431 1.00 85.25 253 THR A N 1
ATOM 1997 C CA . THR A 1 253 ? -4.675 -9.998 -25.599 1.00 85.25 253 THR A CA 1
ATOM 1998 C C . THR A 1 253 ? -5.961 -9.273 -25.981 1.00 85.25 253 THR A C 1
ATOM 2000 O O . THR A 1 253 ? -6.780 -9.788 -26.749 1.00 85.25 253 THR A O 1
ATOM 2003 N N . LEU A 1 254 ? -6.163 -8.104 -25.387 1.00 89.62 254 LEU A N 1
ATOM 2004 C CA . LEU A 1 254 ? -7.263 -7.213 -25.706 1.00 89.62 254 LEU A CA 1
ATOM 2005 C C . LEU A 1 254 ? -6.990 -6.500 -27.039 1.00 89.62 254 LEU A C 1
ATOM 2007 O O . LEU A 1 254 ? -5.838 -6.274 -27.388 1.00 89.62 254 LEU A O 1
ATOM 2011 N N . PRO A 1 255 ? -8.041 -6.106 -27.770 1.00 89.38 255 PRO A N 1
ATOM 2012 C CA . PRO A 1 255 ? -7.965 -5.458 -29.091 1.00 89.38 255 PRO A CA 1
ATOM 2013 C C . PRO A 1 255 ? -7.412 -4.014 -29.069 1.00 89.38 255 PRO A C 1
ATOM 2015 O O . PRO A 1 255 ? -7.738 -3.209 -29.943 1.00 89.38 255 PRO A O 1
ATOM 2018 N N . PHE A 1 256 ? -6.616 -3.639 -28.068 1.00 91.62 256 PHE A N 1
ATOM 2019 C CA . PHE A 1 256 ? -6.007 -2.316 -27.963 1.00 91.62 256 PHE A CA 1
ATOM 2020 C C . PHE A 1 256 ? -4.641 -2.366 -27.268 1.00 91.62 256 PHE A C 1
ATOM 2022 O O . PHE A 1 256 ? -4.376 -3.211 -26.412 1.00 91.62 256 PHE A O 1
ATOM 2029 N N . ILE A 1 257 ? -3.791 -1.407 -27.622 1.00 92.44 257 ILE A N 1
ATOM 2030 C CA . ILE A 1 257 ? -2.443 -1.196 -27.097 1.00 92.44 257 ILE A CA 1
ATOM 2031 C C . ILE A 1 257 ? -2.355 0.238 -26.585 1.00 92.44 257 ILE A C 1
ATOM 2033 O O . ILE A 1 257 ? -2.752 1.177 -27.276 1.00 92.44 257 ILE A O 1
ATOM 2037 N N . LEU A 1 258 ? -1.784 0.409 -25.395 1.00 95.31 258 LEU A N 1
ATOM 2038 C CA . LEU A 1 258 ? -1.457 1.725 -24.854 1.00 95.31 258 LEU A CA 1
ATOM 2039 C C . LEU A 1 258 ? 0.019 2.020 -25.122 1.00 95.31 258 LEU A C 1
ATOM 2041 O O . LEU A 1 258 ? 0.895 1.249 -24.731 1.00 95.31 258 LEU A O 1
ATOM 2045 N N . CYS A 1 259 ? 0.289 3.128 -25.801 1.00 94.94 259 CYS A N 1
ATOM 2046 C CA . CYS A 1 259 ? 1.636 3.585 -26.102 1.00 94.94 259 CYS A CA 1
ATOM 2047 C C . CYS A 1 259 ? 2.014 4.713 -25.135 1.00 94.94 259 CYS A C 1
ATOM 2049 O O . CYS A 1 259 ? 1.437 5.798 -25.193 1.00 94.94 259 CYS A O 1
ATOM 2051 N N . ASP A 1 260 ? 2.970 4.454 -24.247 1.00 94.19 260 ASP A N 1
ATOM 2052 C CA . ASP A 1 260 ? 3.498 5.436 -23.300 1.00 94.19 260 ASP A CA 1
ATOM 2053 C C . ASP A 1 260 ? 4.682 6.194 -23.917 1.00 94.19 260 ASP A C 1
ATOM 2055 O O . ASP A 1 260 ? 5.525 5.619 -24.619 1.00 94.19 260 ASP A O 1
ATOM 2059 N N . SER A 1 261 ? 4.736 7.499 -23.661 1.00 92.50 261 SER A N 1
ATOM 2060 C CA . SER A 1 261 ? 5.733 8.407 -24.227 1.00 92.50 261 SER A CA 1
ATOM 2061 C C . SER A 1 261 ? 6.542 9.099 -23.137 1.00 92.50 261 SER A C 1
ATOM 2063 O O . SER A 1 261 ? 6.095 9.276 -21.999 1.00 92.50 261 SER A O 1
ATOM 2065 N N . MET A 1 262 ? 7.717 9.605 -23.518 1.00 91.06 262 MET A N 1
ATOM 2066 C CA . MET A 1 262 ? 8.418 10.575 -22.685 1.00 91.06 262 MET A CA 1
ATOM 2067 C C . MET A 1 262 ? 7.527 11.799 -22.441 1.00 91.06 262 MET A C 1
ATOM 2069 O O . MET A 1 262 ? 6.752 12.210 -23.309 1.00 91.06 262 MET A O 1
ATOM 2073 N N . GLY A 1 263 ? 7.579 12.344 -21.225 1.00 90.56 263 GLY A N 1
ATOM 2074 C CA . GLY A 1 263 ? 6.792 13.519 -20.862 1.00 90.56 263 GLY A CA 1
ATOM 2075 C C . GLY A 1 263 ? 7.266 14.776 -21.587 1.00 90.56 263 GLY A C 1
ATOM 2076 O O . GLY A 1 263 ? 8.452 14.922 -21.881 1.00 90.56 263 GLY A O 1
ATOM 2077 N N . LEU A 1 264 ? 6.333 15.689 -21.848 1.00 90.06 264 LEU A N 1
ATOM 2078 C CA . LEU A 1 264 ? 6.654 17.026 -22.342 1.00 90.06 264 LEU A CA 1
ATOM 2079 C C . LEU A 1 264 ? 7.225 17.867 -21.192 1.00 90.06 264 LEU A C 1
ATOM 2081 O O . LEU A 1 264 ? 6.640 17.905 -20.109 1.00 90.06 264 LEU A O 1
ATOM 2085 N N . ASP A 1 265 ? 8.343 18.541 -21.435 1.00 89.06 265 ASP A N 1
ATOM 2086 C CA . ASP A 1 265 ? 8.942 19.534 -20.532 1.00 89.06 265 ASP A CA 1
ATOM 2087 C C . ASP A 1 265 ? 8.958 20.892 -21.248 1.00 89.06 265 ASP A C 1
ATOM 2089 O O . ASP A 1 265 ? 8.759 20.977 -22.464 1.00 89.06 265 ASP A O 1
ATOM 2093 N N . GLU A 1 266 ? 9.163 21.972 -20.509 1.00 84.56 266 GLU A N 1
ATOM 2094 C CA . GLU A 1 266 ? 9.275 23.309 -21.088 1.00 84.56 266 GLU A CA 1
ATOM 2095 C C . GLU A 1 266 ? 10.648 23.533 -21.714 1.00 84.56 266 GLU A C 1
ATOM 2097 O O . GLU A 1 266 ? 10.733 24.095 -22.810 1.00 84.56 266 GLU A O 1
ATOM 2102 N N . ARG A 1 267 ? 11.702 23.044 -21.053 1.00 81.88 267 ARG A N 1
ATOM 2103 C CA . ARG A 1 267 ? 13.091 23.142 -21.517 1.00 81.88 267 ARG A CA 1
ATOM 2104 C C . ARG A 1 267 ? 13.239 22.326 -22.798 1.00 81.88 267 ARG A C 1
ATOM 2106 O O . ARG A 1 267 ? 12.811 21.184 -22.833 1.00 81.88 267 ARG A O 1
ATOM 2113 N N . GLU A 1 268 ? 13.830 22.882 -23.852 1.00 72.31 268 GLU A N 1
ATOM 2114 C CA . GLU A 1 268 ? 14.003 22.146 -25.120 1.00 72.31 268 GLU A CA 1
ATOM 2115 C C . GLU A 1 268 ? 14.944 20.942 -24.979 1.00 72.31 268 GLU A C 1
ATOM 2117 O O . GLU A 1 268 ? 14.769 19.935 -25.653 1.00 72.31 268 GLU A O 1
ATOM 2122 N N . GLU A 1 269 ? 15.883 21.014 -24.037 1.00 75.19 269 GLU A N 1
ATOM 2123 C CA . GLU A 1 269 ? 16.843 19.948 -23.730 1.00 75.19 269 GLU A CA 1
ATOM 2124 C C . GLU A 1 269 ? 16.286 18.886 -22.761 1.00 75.19 269 GLU A C 1
ATOM 2126 O O . GLU A 1 269 ? 16.981 17.936 -22.394 1.00 75.19 269 GLU A O 1
ATOM 2131 N N . ALA A 1 270 ? 15.032 19.027 -22.320 1.00 73.88 270 ALA A N 1
ATOM 2132 C CA . ALA A 1 270 ? 14.362 18.062 -21.460 1.00 73.88 270 ALA A CA 1
ATOM 2133 C C . ALA A 1 270 ? 13.021 17.652 -22.086 1.00 73.88 270 ALA A C 1
ATOM 2135 O O . ALA A 1 270 ? 12.267 18.468 -22.594 1.00 73.88 270 ALA A O 1
ATOM 2136 N N . GLY A 1 271 ? 12.684 16.365 -22.052 1.00 84.38 271 GLY A N 1
ATOM 2137 C CA . GLY A 1 271 ? 11.379 15.896 -22.525 1.00 84.38 271 GLY A CA 1
ATOM 2138 C C . GLY A 1 271 ? 11.265 15.680 -24.037 1.00 84.38 271 GLY A C 1
ATOM 2139 O O . GLY A 1 271 ? 12.221 15.825 -24.795 1.00 84.38 271 GLY A O 1
ATOM 2140 N N . LEU A 1 272 ? 10.100 15.178 -24.447 1.00 87.31 272 LEU A N 1
ATOM 2141 C CA . LEU A 1 272 ? 9.879 14.625 -25.785 1.00 87.31 272 LEU A CA 1
ATOM 2142 C C . LEU A 1 272 ? 10.024 15.686 -26.886 1.00 87.31 272 LEU A C 1
ATOM 2144 O O . LEU A 1 272 ? 9.333 16.708 -26.862 1.00 87.31 272 LEU A O 1
ATOM 2148 N N . CYS A 1 273 ? 10.877 15.404 -27.876 1.00 88.00 273 CYS A N 1
ATOM 2149 C CA . CYS A 1 273 ? 11.022 16.239 -29.061 1.00 88.00 273 CYS A CA 1
ATOM 2150 C C . CYS A 1 273 ? 9.720 16.220 -29.877 1.00 88.00 273 CYS A C 1
ATOM 2152 O O . CYS A 1 273 ? 9.161 15.160 -30.159 1.00 88.00 273 CYS A O 1
ATOM 2154 N N . LEU A 1 274 ? 9.228 17.393 -30.279 1.00 87.25 274 LEU A N 1
ATOM 2155 C CA . LEU A 1 274 ? 7.965 17.490 -31.021 1.00 87.25 274 LEU A CA 1
ATOM 2156 C C . LEU A 1 274 ? 8.058 16.856 -32.413 1.00 87.25 274 LEU A C 1
ATOM 2158 O O . LEU A 1 274 ? 7.071 16.320 -32.905 1.00 87.25 274 LEU A O 1
ATOM 2162 N N . ASP A 1 275 ? 9.245 16.853 -33.019 1.00 87.00 275 ASP A N 1
ATOM 2163 C CA . ASP A 1 275 ? 9.455 16.238 -34.330 1.00 87.00 275 ASP A CA 1
ATOM 2164 C C . ASP A 1 275 ? 9.393 14.701 -34.259 1.00 87.00 275 ASP A C 1
ATOM 2166 O O . ASP A 1 275 ? 9.008 14.051 -35.234 1.00 87.00 275 ASP A O 1
ATOM 2170 N N . ASP A 1 276 ? 9.694 14.099 -33.100 1.00 89.62 276 ASP A N 1
ATOM 2171 C CA . ASP A 1 276 ? 9.508 12.659 -32.884 1.00 89.62 276 ASP A CA 1
ATOM 2172 C C . ASP A 1 276 ? 8.029 12.275 -32.866 1.00 89.62 276 ASP A C 1
ATOM 2174 O O . ASP A 1 276 ? 7.681 11.170 -33.276 1.00 89.62 276 ASP A O 1
ATOM 2178 N N . ILE A 1 277 ? 7.131 13.172 -32.449 1.00 90.81 277 ILE A N 1
ATOM 2179 C CA . ILE A 1 277 ? 5.700 12.866 -32.341 1.00 90.81 277 ILE A CA 1
ATOM 2180 C C . ILE A 1 277 ? 5.124 12.516 -33.707 1.00 90.81 277 ILE A C 1
ATOM 2182 O O . ILE A 1 277 ? 4.465 11.489 -33.835 1.00 90.81 277 ILE A O 1
ATOM 2186 N N . LEU A 1 278 ? 5.447 13.278 -34.754 1.00 90.00 278 LEU A N 1
ATOM 2187 C CA . LEU A 1 278 ? 5.000 12.961 -36.112 1.00 90.00 278 LEU A CA 1
ATOM 2188 C C . LEU A 1 278 ? 5.498 11.581 -36.577 1.00 90.00 278 LEU A C 1
ATOM 2190 O O . LEU A 1 278 ? 4.779 10.851 -37.265 1.00 90.00 278 LEU A O 1
ATOM 2194 N N . HIS A 1 279 ? 6.714 11.201 -36.178 1.00 90.44 279 HIS A N 1
ATOM 2195 C CA . HIS A 1 279 ? 7.270 9.881 -36.461 1.00 90.44 279 HIS A CA 1
ATOM 2196 C C . HIS A 1 279 ? 6.544 8.774 -35.686 1.00 90.44 279 HIS A C 1
ATOM 2198 O O . HIS A 1 279 ? 6.252 7.725 -36.264 1.00 90.44 279 HIS A O 1
ATOM 2204 N N . ILE A 1 280 ? 6.203 9.011 -34.416 1.00 92.50 280 ILE A N 1
ATOM 2205 C CA . ILE A 1 280 ? 5.407 8.090 -33.593 1.00 92.50 280 ILE A CA 1
ATOM 2206 C C . ILE A 1 280 ? 4.024 7.897 -34.216 1.00 92.50 280 ILE A C 1
ATOM 2208 O O . ILE A 1 280 ? 3.622 6.758 -34.440 1.00 92.50 280 ILE A O 1
ATOM 2212 N N . LEU A 1 281 ? 3.322 8.986 -34.556 1.00 92.31 281 LEU A N 1
ATOM 2213 C CA . LEU A 1 281 ? 1.971 8.948 -35.131 1.00 92.31 281 LEU A CA 1
ATOM 2214 C C . LEU A 1 281 ? 1.917 8.081 -36.393 1.00 92.31 281 LEU A C 1
ATOM 2216 O O . LEU A 1 281 ? 1.014 7.260 -36.561 1.00 92.31 281 LEU A O 1
ATOM 2220 N N . LYS A 1 282 ? 2.931 8.217 -37.251 1.00 90.00 282 LYS A N 1
ATOM 2221 C CA . LYS A 1 282 ? 3.050 7.462 -38.501 1.00 90.00 282 LYS A CA 1
ATOM 2222 C C . LYS A 1 282 ? 3.601 6.040 -38.326 1.00 90.00 282 LYS A C 1
ATOM 2224 O O . LYS A 1 282 ? 3.641 5.314 -39.313 1.00 90.00 282 LYS A O 1
ATOM 2229 N N . GLY A 1 283 ? 3.991 5.626 -37.118 1.00 88.12 283 GLY A N 1
ATOM 2230 C CA . GLY A 1 283 ? 4.482 4.274 -36.815 1.00 88.12 283 GLY A CA 1
ATOM 2231 C C . GLY A 1 283 ? 5.970 4.034 -37.105 1.00 88.12 283 GLY A C 1
ATOM 2232 O O . GLY A 1 283 ? 6.417 2.890 -37.120 1.00 88.12 283 GLY A O 1
ATOM 2233 N N . PHE A 1 284 ? 6.755 5.091 -37.338 1.00 87.81 284 PHE A N 1
ATOM 2234 C CA . PHE A 1 284 ? 8.188 4.989 -37.652 1.00 87.81 284 PHE A CA 1
ATOM 2235 C C . PHE A 1 284 ? 9.059 4.629 -36.439 1.00 87.81 284 PHE A C 1
ATOM 2237 O O . PHE A 1 284 ? 10.183 4.150 -36.607 1.00 87.81 284 PHE A O 1
ATOM 2244 N N . VAL A 1 285 ? 8.550 4.873 -35.227 1.00 87.94 285 VAL A N 1
ATOM 2245 C CA . VAL A 1 285 ? 9.264 4.658 -33.963 1.00 87.94 285 VAL A CA 1
ATOM 2246 C C . VAL A 1 285 ? 8.925 3.271 -33.398 1.00 87.94 285 VAL A C 1
ATOM 2248 O O . VAL A 1 285 ? 7.759 3.021 -33.086 1.00 87.94 285 VAL A O 1
ATOM 2251 N N . PRO A 1 286 ? 9.905 2.362 -33.246 1.00 86.88 286 PRO A N 1
ATOM 2252 C CA . PRO A 1 286 ? 9.666 1.028 -32.699 1.00 86.88 286 PRO A CA 1
ATOM 2253 C C . PRO A 1 286 ? 9.538 1.043 -31.171 1.00 86.88 286 PRO A C 1
ATOM 2255 O O . PRO A 1 286 ? 10.042 1.948 -30.500 1.00 86.88 286 PRO A O 1
ATOM 2258 N N . ASP A 1 287 ? 8.928 -0.007 -30.611 1.00 87.06 287 ASP A N 1
ATOM 2259 C CA . ASP A 1 287 ? 8.926 -0.242 -29.160 1.00 87.06 287 ASP A CA 1
ATOM 2260 C C . ASP A 1 287 ? 10.356 -0.204 -28.592 1.00 87.06 287 ASP A C 1
ATOM 2262 O O . ASP A 1 287 ? 11.303 -0.709 -29.198 1.00 87.06 287 ASP A O 1
ATOM 2266 N N . ARG A 1 288 ? 10.497 0.382 -27.400 1.00 86.06 288 ARG A N 1
ATOM 2267 C CA . ARG A 1 288 ? 11.756 0.592 -26.656 1.00 86.06 288 ARG A CA 1
ATOM 2268 C C . ARG A 1 288 ? 12.739 1.563 -27.294 1.00 86.06 288 ARG A C 1
ATOM 2270 O O . ARG A 1 288 ? 13.892 1.620 -26.863 1.00 86.06 288 ARG A O 1
ATOM 2277 N N . TYR A 1 289 ? 12.309 2.361 -28.269 1.00 87.62 289 TYR A N 1
ATOM 2278 C CA . TYR A 1 289 ? 13.135 3.454 -28.769 1.00 87.62 289 TYR A CA 1
ATOM 2279 C C . TYR A 1 289 ? 13.480 4.426 -27.636 1.00 87.62 289 TYR A C 1
ATOM 2281 O O . TYR A 1 289 ? 12.594 4.948 -26.962 1.00 87.62 289 TYR A O 1
ATOM 2289 N N . GLN A 1 290 ? 14.773 4.658 -27.423 1.00 87.25 290 GLN A N 1
ATOM 2290 C CA . GLN A 1 290 ? 15.285 5.599 -26.436 1.00 87.25 290 GLN A CA 1
ATOM 2291 C C . GLN A 1 290 ? 15.271 7.007 -27.033 1.00 87.25 290 GLN A C 1
ATOM 2293 O O . GLN A 1 290 ? 16.004 7.275 -27.982 1.00 87.25 290 GLN A O 1
ATOM 2298 N N . PHE A 1 291 ? 14.466 7.901 -26.461 1.00 86.12 291 PHE A N 1
ATOM 2299 C CA . PHE A 1 291 ? 14.391 9.280 -26.929 1.00 86.12 291 PHE A CA 1
ATOM 2300 C C . PHE A 1 291 ? 15.664 10.058 -26.593 1.00 86.12 291 PHE A C 1
ATOM 2302 O O . PHE A 1 291 ? 16.218 9.928 -25.493 1.00 86.12 291 PHE A O 1
ATOM 2309 N N . ASP A 1 292 ? 16.066 10.911 -27.531 1.00 83.38 292 ASP A N 1
ATOM 2310 C CA . ASP A 1 292 ? 17.066 11.958 -27.350 1.00 83.38 292 ASP A CA 1
ATOM 2311 C C . ASP A 1 292 ? 16.344 13.316 -27.457 1.00 83.38 292 ASP A C 1
ATOM 2313 O O . ASP A 1 292 ? 15.890 13.671 -28.546 1.00 83.38 292 ASP A O 1
ATOM 2317 N N . PRO A 1 293 ? 16.206 14.078 -26.353 1.00 80.88 293 PRO A N 1
ATOM 2318 C CA . PRO A 1 293 ? 15.539 15.384 -26.366 1.00 80.88 293 PRO A CA 1
ATOM 2319 C C . PRO A 1 293 ? 16.102 16.349 -27.418 1.00 80.88 293 PRO A C 1
ATOM 2321 O O . PRO A 1 293 ? 15.368 17.174 -27.956 1.00 80.88 293 PRO A O 1
ATOM 2324 N N . CYS A 1 294 ? 17.392 16.221 -27.743 1.00 78.94 294 CYS A N 1
ATOM 2325 C CA . CYS A 1 294 ? 18.104 17.144 -28.619 1.00 78.94 294 CYS A CA 1
ATOM 2326 C C . CYS A 1 294 ? 18.157 16.676 -30.080 1.00 78.94 294 CYS A C 1
ATOM 2328 O O . CYS A 1 294 ? 18.571 17.445 -30.952 1.00 78.94 294 CYS A O 1
ATOM 2330 N N . LYS A 1 295 ? 17.814 15.413 -30.373 1.00 82.81 295 LYS A N 1
ATOM 2331 C CA . LYS A 1 295 ? 17.950 14.835 -31.718 1.00 82.81 295 LYS A CA 1
ATOM 2332 C C . LYS A 1 295 ? 16.764 13.933 -32.057 1.00 82.81 295 LYS A C 1
ATOM 2334 O O . LYS A 1 295 ? 16.729 12.800 -31.580 1.00 82.81 295 LYS A O 1
ATOM 2339 N N . PRO A 1 296 ? 15.862 14.369 -32.955 1.00 82.19 296 PRO A N 1
ATOM 2340 C CA . PRO A 1 296 ? 14.768 13.519 -33.385 1.00 82.19 296 PRO A CA 1
ATOM 2341 C C . PRO A 1 296 ? 15.278 12.321 -34.188 1.00 82.19 296 PRO A C 1
ATOM 2343 O O . PRO A 1 296 ? 16.348 12.362 -34.818 1.00 82.19 296 PRO A O 1
ATOM 2346 N N . ILE A 1 297 ? 14.482 11.258 -34.202 1.00 81.44 297 ILE A N 1
ATOM 2347 C CA . ILE A 1 297 ? 14.755 10.046 -34.961 1.00 81.44 297 ILE A CA 1
ATOM 2348 C C . ILE A 1 297 ? 14.877 10.373 -36.456 1.00 81.44 297 ILE A C 1
ATOM 2350 O O . ILE A 1 297 ? 14.088 11.121 -37.032 1.00 81.44 297 ILE A O 1
ATOM 2354 N N . LYS A 1 298 ? 15.893 9.806 -37.114 1.00 77.56 298 LYS A N 1
ATOM 2355 C CA . LYS A 1 298 ? 16.130 9.993 -38.554 1.00 77.56 298 LYS A CA 1
ATOM 2356 C C . LYS A 1 298 ? 15.930 8.679 -39.314 1.00 77.56 298 LYS A C 1
ATOM 2358 O O . LYS A 1 298 ? 16.287 7.631 -38.776 1.00 77.56 298 LYS A O 1
ATOM 2363 N N . PRO A 1 299 ? 15.520 8.719 -40.598 1.00 62.66 299 PRO A N 1
ATOM 2364 C CA . PRO A 1 299 ? 15.348 7.525 -41.436 1.00 62.66 299 PRO A CA 1
ATOM 2365 C C . PRO A 1 299 ? 16.584 6.625 -41.583 1.00 62.66 299 PRO A C 1
ATOM 2367 O O . PRO A 1 299 ? 16.467 5.466 -41.955 1.00 62.66 299 PRO A O 1
ATOM 2370 N N . ARG A 1 300 ? 17.784 7.155 -41.302 1.00 58.22 300 ARG A N 1
ATOM 2371 C CA . ARG A 1 300 ? 19.066 6.428 -41.363 1.00 58.22 300 ARG A CA 1
ATOM 2372 C C . ARG A 1 300 ? 19.406 5.680 -40.064 1.00 58.22 300 ARG A C 1
ATOM 2374 O O . ARG A 1 300 ? 20.479 5.095 -39.965 1.00 58.22 300 ARG A O 1
ATOM 2381 N N . HIS A 1 301 ? 18.549 5.759 -39.046 1.00 61.19 301 HIS A N 1
ATOM 2382 C CA . HIS A 1 301 ? 18.743 5.076 -37.772 1.00 61.19 301 HIS A CA 1
ATOM 2383 C C . HIS A 1 301 ? 18.414 3.584 -37.926 1.00 61.19 301 HIS A C 1
ATOM 2385 O O . HIS A 1 301 ? 17.380 3.247 -38.493 1.00 61.19 301 HIS A O 1
ATOM 2391 N N . LEU A 1 302 ? 19.254 2.691 -37.386 1.00 57.41 302 LEU A N 1
ATOM 2392 C CA . LEU A 1 302 ? 19.127 1.227 -37.546 1.00 57.41 302 LEU A CA 1
ATOM 2393 C C . LEU A 1 302 ? 17.764 0.663 -37.094 1.00 57.41 302 LEU A C 1
ATOM 2395 O O . LEU A 1 302 ? 17.349 -0.395 -37.547 1.00 57.41 302 LEU A O 1
ATOM 2399 N N . ALA A 1 303 ? 17.087 1.379 -36.195 1.00 58.56 303 ALA A N 1
ATOM 2400 C CA . ALA A 1 303 ? 15.788 1.020 -35.632 1.00 58.56 303 ALA A CA 1
ATOM 2401 C C . ALA A 1 303 ? 14.587 1.712 -36.323 1.00 58.56 303 ALA A C 1
ATOM 2403 O O . ALA A 1 303 ? 13.459 1.550 -35.877 1.00 58.56 303 ALA A O 1
ATOM 2404 N N . TYR A 1 304 ? 14.799 2.525 -37.365 1.00 65.56 304 TYR A N 1
ATOM 2405 C CA . TYR A 1 304 ? 13.718 3.253 -38.039 1.00 65.56 304 TYR A CA 1
ATOM 2406 C C . TYR A 1 304 ? 12.905 2.317 -38.937 1.00 65.56 304 TYR A C 1
ATOM 2408 O O . TYR A 1 304 ? 13.454 1.673 -39.831 1.00 65.56 304 TYR A O 1
ATOM 2416 N N . ASN A 1 305 ? 11.590 2.262 -38.735 1.00 64.69 305 ASN A N 1
ATOM 2417 C CA . ASN A 1 305 ? 10.722 1.424 -39.557 1.00 64.69 305 ASN A CA 1
ATOM 2418 C C . ASN A 1 305 ? 10.460 2.095 -40.911 1.00 64.69 305 ASN A C 1
ATOM 2420 O O . ASN A 1 305 ? 9.598 2.948 -41.010 1.00 64.69 305 ASN A O 1
ATOM 2424 N N . THR A 1 306 ? 11.180 1.743 -41.972 1.00 68.25 306 THR A N 1
ATOM 2425 C CA . THR A 1 306 ? 11.125 2.473 -43.254 1.00 68.25 306 THR A CA 1
ATOM 2426 C C . THR A 1 306 ? 9.769 2.425 -43.975 1.00 68.25 306 THR A C 1
ATOM 2428 O O . THR A 1 306 ? 9.517 3.277 -44.827 1.00 68.25 306 THR A O 1
ATOM 2431 N N . SER A 1 307 ? 8.878 1.486 -43.633 1.00 75.31 307 SER A N 1
ATOM 2432 C CA . SER A 1 307 ? 7.517 1.405 -44.182 1.00 75.31 307 SER A CA 1
ATOM 2433 C C . SER A 1 307 ? 6.554 0.756 -43.173 1.00 75.31 307 SER A C 1
ATOM 2435 O O . SER A 1 307 ? 6.281 -0.445 -43.251 1.00 75.31 307 SER A O 1
ATOM 2437 N N . PRO A 1 308 ? 6.052 1.518 -42.183 1.00 80.94 308 PRO A N 1
ATOM 2438 C CA . PRO A 1 308 ? 5.251 0.952 -41.110 1.00 80.94 308 PRO A CA 1
ATOM 2439 C C . PRO A 1 308 ? 3.867 0.516 -41.616 1.00 80.94 308 PRO A C 1
ATOM 2441 O O . PRO A 1 308 ? 3.150 1.324 -42.227 1.00 80.94 308 PRO A O 1
ATOM 2444 N N . PRO A 1 309 ? 3.455 -0.741 -41.357 1.00 84.31 309 PRO A N 1
ATOM 2445 C CA . PRO A 1 309 ? 2.120 -1.213 -41.697 1.00 84.31 309 PRO A CA 1
ATOM 2446 C C . PRO A 1 309 ? 1.059 -0.478 -40.869 1.00 84.31 309 PRO A C 1
ATOM 2448 O O . PRO A 1 309 ? 1.353 0.100 -39.823 1.00 84.31 309 PRO A O 1
ATOM 2451 N N . LEU A 1 310 ? -0.205 -0.545 -41.304 1.00 84.94 310 LEU A N 1
ATOM 2452 C CA . LEU A 1 310 ? -1.324 0.140 -40.639 1.00 84.94 310 LEU A CA 1
ATOM 2453 C C . LEU A 1 310 ? -1.396 -0.176 -39.133 1.00 84.94 310 LEU A C 1
ATOM 2455 O O . LEU A 1 310 ? -1.555 0.732 -38.327 1.00 84.94 310 LEU A O 1
ATOM 2459 N N . LYS A 1 311 ? -1.164 -1.442 -38.756 1.00 85.88 311 LYS A N 1
ATOM 2460 C CA . LYS A 1 311 ? -1.145 -1.908 -37.358 1.00 85.88 311 LYS A CA 1
ATOM 2461 C C . LYS A 1 311 ? -0.129 -1.194 -36.454 1.00 85.88 311 LYS A C 1
ATOM 2463 O O . LYS A 1 311 ? -0.288 -1.217 -35.238 1.00 85.88 311 LYS A O 1
ATOM 2468 N N . ASP A 1 312 ? 0.921 -0.599 -37.020 1.00 86.38 312 ASP A N 1
ATOM 2469 C CA . ASP A 1 312 ? 1.988 0.069 -36.265 1.00 86.38 312 ASP A CA 1
ATOM 2470 C C . ASP A 1 312 ? 1.783 1.585 -36.172 1.00 86.38 312 ASP A C 1
ATOM 2472 O O . ASP A 1 312 ? 2.469 2.251 -35.397 1.00 86.38 312 ASP A O 1
ATOM 2476 N N . ARG A 1 313 ? 0.798 2.133 -36.895 1.00 91.50 313 ARG A N 1
ATOM 2477 C CA . ARG A 1 313 ? 0.399 3.539 -36.784 1.00 91.50 313 ARG A CA 1
ATOM 2478 C C . ARG A 1 313 ? -0.393 3.792 -35.505 1.00 91.50 313 ARG A C 1
ATOM 2480 O O . ARG A 1 313 ? -1.019 2.892 -34.941 1.00 91.50 313 ARG A O 1
ATOM 2487 N N . ILE A 1 314 ? -0.388 5.040 -35.051 1.00 94.81 314 ILE A N 1
ATOM 2488 C CA . ILE A 1 314 ? -1.265 5.471 -33.963 1.00 94.81 314 ILE A CA 1
ATOM 2489 C C . ILE A 1 314 ? -2.667 5.700 -34.515 1.00 94.81 314 ILE A C 1
ATOM 2491 O O . ILE A 1 314 ? -2.848 6.335 -35.549 1.00 94.81 314 ILE A O 1
ATOM 2495 N N . HIS A 1 315 ? -3.658 5.175 -33.802 1.00 93.56 315 HIS A N 1
ATOM 2496 C CA . HIS A 1 315 ? -5.063 5.231 -34.196 1.00 93.56 315 HIS A CA 1
ATOM 2497 C C . HIS A 1 315 ? -5.851 6.236 -33.345 1.00 93.56 315 HIS A C 1
ATOM 2499 O O . HIS A 1 315 ? -6.876 6.752 -33.784 1.00 93.56 315 HIS A O 1
ATOM 2505 N N . CYS A 1 316 ? -5.368 6.529 -32.134 1.00 94.31 316 CYS A N 1
ATOM 2506 C CA . CYS A 1 316 ? -5.928 7.545 -31.253 1.00 94.31 316 CYS A CA 1
ATOM 2507 C C . CYS A 1 316 ? -4.828 8.206 -30.411 1.00 94.31 316 CYS A C 1
ATOM 2509 O O . CYS A 1 316 ? -3.887 7.534 -29.988 1.00 94.31 316 CYS A O 1
ATOM 2511 N N . VAL A 1 317 ? -4.954 9.503 -30.135 1.00 95.88 317 VAL A N 1
ATOM 2512 C CA . VAL A 1 317 ? -4.100 10.229 -29.185 1.00 95.88 317 VAL A CA 1
ATOM 2513 C C . VAL A 1 317 ? -4.916 10.650 -27.969 1.00 95.88 317 VAL A C 1
ATOM 2515 O O . VAL A 1 317 ? -5.927 11.335 -28.098 1.00 95.88 317 VAL A O 1
ATOM 2518 N N . ALA A 1 318 ? -4.456 10.265 -26.783 1.00 96.12 318 ALA A N 1
ATOM 2519 C CA . ALA A 1 318 ? -5.006 10.702 -25.511 1.00 96.12 318 ALA A CA 1
ATOM 2520 C C . ALA A 1 318 ? -4.077 11.738 -24.863 1.00 96.12 318 ALA A C 1
ATOM 2522 O O . ALA A 1 318 ? -2.952 11.422 -24.461 1.00 96.12 318 ALA A O 1
ATOM 2523 N N . TYR A 1 319 ? -4.560 12.973 -24.737 1.00 91.69 319 TYR A N 1
ATOM 2524 C CA . TYR A 1 319 ? -3.882 14.044 -24.015 1.00 91.69 319 TYR A CA 1
ATOM 2525 C C . TYR A 1 319 ? -4.084 13.863 -22.516 1.00 91.69 319 TYR A C 1
ATOM 2527 O O . TYR A 1 319 ? -5.164 14.119 -21.994 1.00 91.69 319 TYR A O 1
ATOM 2535 N N . VAL A 1 320 ? -3.046 13.411 -21.823 1.00 93.19 320 VAL A N 1
ATOM 2536 C CA . VAL A 1 320 ? -3.072 13.144 -20.387 1.00 93.19 320 VAL A CA 1
ATOM 2537 C C . VAL A 1 320 ? -2.671 14.403 -19.627 1.00 93.19 320 VAL A C 1
ATOM 2539 O O . VAL A 1 320 ? -1.536 14.872 -19.743 1.00 93.19 320 VAL A O 1
ATOM 2542 N N . LEU A 1 321 ? -3.591 14.944 -18.831 1.00 86.50 321 LEU A N 1
ATOM 2543 C CA . LEU A 1 321 ? -3.405 16.175 -18.065 1.00 86.50 321 LEU A CA 1
ATOM 2544 C C . LEU A 1 321 ? -3.764 15.940 -16.597 1.00 86.50 321 LEU A C 1
ATOM 2546 O O . LEU A 1 321 ? -4.777 15.323 -16.286 1.00 86.50 321 LEU A O 1
ATOM 2550 N N . ASN A 1 322 ? -2.936 16.452 -15.690 1.00 82.50 322 ASN A N 1
ATOM 2551 C CA . ASN A 1 322 ? -3.236 16.430 -14.262 1.00 82.50 322 ASN A CA 1
ATOM 2552 C C . ASN A 1 322 ? -4.249 17.537 -13.951 1.00 82.50 322 ASN A C 1
ATOM 2554 O O . ASN A 1 322 ? -3.948 18.711 -14.175 1.00 82.50 322 ASN A O 1
ATOM 2558 N N . ILE A 1 323 ? -5.418 17.174 -13.417 1.00 79.44 323 ILE A N 1
ATOM 2559 C CA . ILE A 1 323 ? -6.493 18.132 -13.123 1.00 79.44 323 ILE A CA 1
ATOM 2560 C C . ILE A 1 323 ? -6.047 19.225 -12.143 1.00 79.44 323 ILE A C 1
ATOM 2562 O O . ILE A 1 323 ? -6.441 20.378 -12.274 1.00 79.44 323 ILE A O 1
ATOM 2566 N N . ASN A 1 324 ? -5.141 18.892 -11.222 1.00 76.50 324 ASN A N 1
ATOM 2567 C CA . ASN A 1 324 ? -4.669 19.811 -10.187 1.00 76.50 324 ASN A CA 1
ATOM 2568 C C . ASN A 1 324 ? -3.670 20.854 -10.711 1.00 76.50 324 ASN A C 1
ATOM 2570 O O . ASN A 1 324 ? -3.348 21.799 -9.999 1.00 76.50 324 ASN A O 1
ATOM 2574 N N . SER A 1 325 ? -3.151 20.689 -11.932 1.00 75.81 325 SER A N 1
ATOM 2575 C CA . SER A 1 325 ? -2.150 21.593 -12.516 1.00 75.81 325 SER A CA 1
ATOM 2576 C C . SER A 1 325 ? -2.472 22.033 -13.945 1.00 75.81 325 SER A C 1
ATOM 2578 O O . SER A 1 325 ? -1.658 22.704 -14.575 1.00 75.81 325 SER A O 1
ATOM 2580 N N . VAL A 1 326 ? -3.620 21.635 -14.501 1.00 74.00 326 VAL A N 1
ATOM 2581 C CA . VAL A 1 326 ? -3.986 21.951 -15.893 1.00 74.00 326 VAL A CA 1
ATOM 2582 C C . VAL A 1 326 ? -4.199 23.454 -16.103 1.00 74.00 326 VAL A C 1
ATOM 2584 O O . VAL A 1 326 ? -3.852 23.987 -17.152 1.00 74.00 326 VAL A O 1
ATOM 2587 N N . ASN A 1 327 ? -4.668 24.153 -15.069 1.00 70.94 327 ASN A N 1
ATOM 2588 C CA . ASN A 1 327 ? -4.928 25.594 -15.108 1.00 70.94 327 ASN A CA 1
ATOM 2589 C C . ASN A 1 327 ? -3.663 26.441 -14.918 1.00 70.94 327 ASN A C 1
ATOM 2591 O O . ASN A 1 327 ? -3.673 27.638 -15.180 1.00 70.94 327 ASN A O 1
ATOM 2595 N N . SER A 1 328 ? -2.573 25.822 -14.461 1.00 76.12 328 SER A N 1
ATOM 2596 C CA . SER A 1 328 ? -1.275 26.464 -14.241 1.00 76.12 328 SER A CA 1
ATOM 2597 C C . SER A 1 328 ? -0.255 26.101 -15.325 1.00 76.12 328 SER A C 1
ATOM 2599 O O . SER A 1 328 ? 0.947 26.249 -15.109 1.00 76.12 328 SER A O 1
ATOM 2601 N N . LEU A 1 329 ? -0.700 25.562 -16.465 1.00 79.75 329 LEU A N 1
ATOM 2602 C CA . LEU A 1 329 ? 0.187 25.288 -17.594 1.00 79.75 329 LEU A CA 1
ATOM 2603 C C . LEU A 1 329 ? 0.688 26.607 -18.185 1.00 79.75 329 LEU A C 1
ATOM 2605 O O . LEU A 1 329 ? -0.099 27.512 -18.448 1.00 79.75 329 LEU A O 1
ATOM 2609 N N . SER A 1 330 ? 1.992 26.703 -18.438 1.00 86.88 330 SER A N 1
ATOM 2610 C CA . SER A 1 330 ? 2.559 27.878 -19.098 1.00 86.88 330 SER A CA 1
ATOM 2611 C C . SER A 1 330 ? 2.106 27.989 -20.554 1.00 86.88 330 SER A C 1
ATOM 2613 O O . SER A 1 330 ? 1.854 26.983 -21.229 1.00 86.88 330 SER A O 1
ATOM 2615 N N . ASP A 1 331 ? 2.125 29.210 -21.090 1.00 85.69 331 ASP A N 1
ATOM 2616 C CA . ASP A 1 331 ? 1.837 29.468 -22.505 1.00 85.69 331 ASP A CA 1
ATOM 2617 C C . ASP A 1 331 ? 2.733 28.647 -23.441 1.00 85.69 331 ASP A C 1
ATOM 2619 O O . ASP A 1 331 ? 2.286 28.166 -24.484 1.00 85.69 331 ASP A O 1
ATOM 2623 N N . LYS A 1 332 ? 3.995 28.420 -23.045 1.00 88.44 332 LYS A N 1
ATOM 2624 C CA . LYS A 1 332 ? 4.937 27.576 -23.792 1.00 88.44 332 LYS A CA 1
ATOM 2625 C C . LYS A 1 332 ? 4.449 26.131 -23.866 1.00 88.44 332 LYS A C 1
ATOM 2627 O O . LYS A 1 332 ? 4.447 25.547 -24.949 1.00 88.44 332 LYS A O 1
ATOM 2632 N N . MET A 1 333 ? 4.017 25.550 -22.747 1.00 87.69 333 MET A N 1
ATOM 2633 C CA . MET A 1 333 ? 3.498 24.180 -22.717 1.00 87.69 333 MET A CA 1
ATOM 2634 C C . MET A 1 333 ? 2.189 24.057 -23.505 1.00 87.69 333 MET A C 1
ATOM 2636 O O . MET A 1 333 ? 2.023 23.124 -24.295 1.00 87.69 333 MET A O 1
ATOM 2640 N N . VAL A 1 334 ? 1.288 25.032 -23.363 1.00 85.88 334 VAL A N 1
ATOM 2641 C CA . VAL A 1 334 ? 0.043 25.104 -24.144 1.00 85.88 334 VAL A CA 1
ATOM 2642 C C . VAL A 1 334 ? 0.345 25.180 -25.643 1.00 85.88 334 VAL A C 1
ATOM 2644 O O . VAL A 1 334 ? -0.284 24.475 -26.433 1.00 85.88 334 VAL A O 1
ATOM 2647 N N . ALA A 1 335 ? 1.342 25.966 -26.058 1.00 85.56 335 ALA A N 1
ATOM 2648 C CA . ALA A 1 335 ? 1.770 26.042 -27.453 1.00 85.56 335 ALA A CA 1
ATOM 2649 C C . ALA A 1 335 ? 2.310 24.699 -27.977 1.00 85.56 335 ALA A C 1
ATOM 2651 O O . ALA A 1 335 ? 1.969 24.310 -29.099 1.00 85.56 335 ALA A O 1
ATOM 2652 N N . LYS A 1 336 ? 3.090 23.956 -27.172 1.00 89.88 336 LYS A N 1
ATOM 2653 C CA . LYS A 1 336 ? 3.550 22.597 -27.524 1.00 89.88 336 LYS A CA 1
ATOM 2654 C C . LYS A 1 336 ? 2.364 21.650 -27.730 1.00 89.88 336 LYS A C 1
ATOM 2656 O O . LYS A 1 336 ? 2.294 20.991 -28.764 1.00 89.88 336 LYS A O 1
ATOM 2661 N N . LEU A 1 337 ? 1.398 21.635 -26.810 1.00 89.19 337 LEU A N 1
ATOM 2662 C CA . LEU A 1 337 ? 0.188 20.808 -26.926 1.00 89.19 337 LEU A CA 1
ATOM 2663 C C . LEU A 1 337 ? -0.645 21.169 -28.166 1.00 89.19 337 LEU A C 1
ATOM 2665 O O . LEU A 1 337 ? -1.026 20.275 -28.917 1.00 89.19 337 LEU A O 1
ATOM 2669 N N . LYS A 1 338 ? -0.851 22.463 -28.445 1.00 87.06 338 LYS A N 1
ATOM 2670 C CA . LYS A 1 338 ? -1.547 22.937 -29.658 1.00 87.06 338 LYS A CA 1
ATOM 2671 C C . LYS A 1 338 ? -0.817 22.566 -30.947 1.00 87.06 338 LYS A C 1
ATOM 2673 O O . LYS A 1 338 ? -1.456 22.339 -31.971 1.00 87.06 338 LYS A O 1
ATOM 2678 N N . ARG A 1 339 ? 0.519 22.538 -30.940 1.00 89.88 339 ARG A N 1
ATOM 2679 C CA . ARG A 1 339 ? 1.301 22.056 -32.088 1.00 89.88 339 ARG A CA 1
ATOM 2680 C C . ARG A 1 339 ? 1.048 20.570 -32.326 1.00 89.88 339 ARG A C 1
ATOM 2682 O O . ARG A 1 339 ? 0.689 20.210 -33.437 1.00 89.88 339 ARG A O 1
ATOM 2689 N N . ILE A 1 340 ? 1.125 19.754 -31.277 1.00 90.75 340 ILE A N 1
ATOM 2690 C CA . ILE A 1 340 ? 0.833 18.315 -31.359 1.00 90.75 340 ILE A CA 1
ATOM 2691 C C . ILE A 1 340 ? -0.592 18.085 -31.860 1.00 90.75 340 ILE A C 1
ATOM 2693 O O . ILE A 1 340 ? -0.820 17.225 -32.698 1.00 90.75 340 ILE A O 1
ATOM 2697 N N . GLN A 1 341 ? -1.550 18.871 -31.372 1.00 89.44 341 GLN A N 1
ATOM 2698 C CA . GLN A 1 341 ? -2.940 18.813 -31.816 1.00 89.44 341 GLN A CA 1
ATOM 2699 C C . GLN A 1 341 ? -3.088 19.024 -33.322 1.00 89.44 341 GLN A C 1
ATOM 2701 O O . GLN A 1 341 ? -3.808 18.270 -33.971 1.00 89.44 341 GLN A O 1
ATOM 2706 N N . ARG A 1 342 ? -2.377 20.004 -33.888 1.00 88.31 342 ARG A N 1
ATOM 2707 C CA . ARG A 1 342 ? -2.352 20.225 -35.339 1.00 88.31 342 ARG A CA 1
ATOM 2708 C C . ARG A 1 342 ? -1.760 19.025 -36.075 1.00 88.31 342 ARG A C 1
ATOM 2710 O O . ARG A 1 342 ? -2.419 18.504 -36.964 1.00 88.31 342 ARG A O 1
ATOM 2717 N N . ASP A 1 343 ? -0.612 18.515 -35.628 1.00 90.62 343 ASP A N 1
ATOM 2718 C CA . ASP A 1 343 ? 0.036 17.349 -36.250 1.00 90.62 343 ASP A CA 1
ATOM 2719 C C . ASP A 1 343 ? -0.875 16.098 -36.243 1.00 90.62 343 ASP A C 1
ATOM 2721 O O . ASP A 1 343 ? -0.894 15.323 -37.201 1.00 90.62 343 ASP A O 1
ATOM 2725 N N . VAL A 1 344 ? -1.655 15.902 -35.173 1.00 90.75 344 VAL A N 1
ATOM 2726 C CA . VAL A 1 344 ? -2.633 14.806 -35.030 1.00 90.75 344 VAL A CA 1
ATOM 2727 C C . VAL A 1 344 ? -3.822 14.980 -35.978 1.00 90.75 344 VAL A C 1
ATOM 2729 O O . VAL A 1 344 ? -4.221 14.012 -36.632 1.00 90.75 344 VAL A O 1
ATOM 2732 N N . ILE A 1 345 ? -4.357 16.201 -36.084 1.00 88.81 345 ILE A N 1
ATOM 2733 C CA . ILE A 1 345 ? -5.454 16.546 -37.002 1.00 88.81 345 ILE A CA 1
ATOM 2734 C C . ILE A 1 345 ? -5.015 16.353 -38.456 1.00 88.81 345 ILE A C 1
ATOM 2736 O O . ILE A 1 345 ? -5.735 15.722 -39.226 1.00 88.81 345 ILE A O 1
ATOM 2740 N N . ASP A 1 346 ? -3.816 16.815 -38.813 1.00 91.44 346 ASP A N 1
ATOM 2741 C CA . ASP A 1 346 ? -3.259 16.690 -40.165 1.00 91.44 346 ASP A CA 1
ATOM 2742 C C . ASP A 1 346 ? -3.035 15.221 -40.563 1.00 91.44 346 ASP A C 1
ATOM 2744 O O . ASP A 1 346 ? -3.109 14.862 -41.739 1.00 91.44 346 ASP A O 1
ATOM 2748 N N . CYS A 1 347 ? -2.800 14.341 -39.584 1.00 89.38 347 CYS A N 1
ATOM 2749 C CA . CYS A 1 347 ? -2.726 12.895 -39.797 1.00 89.38 347 CYS A CA 1
ATOM 2750 C C . CYS A 1 347 ? -4.103 12.203 -39.843 1.00 89.38 347 CYS A C 1
ATOM 2752 O O . CYS A 1 347 ? -4.153 10.999 -40.103 1.00 89.38 347 CYS A O 1
ATOM 2754 N N . GLY A 1 348 ? -5.203 12.917 -39.578 1.00 89.44 348 GLY A N 1
ATOM 2755 C CA . GLY A 1 348 ? -6.559 12.361 -39.533 1.00 89.44 348 GLY A CA 1
ATOM 2756 C C . GLY A 1 348 ? -6.797 11.394 -38.366 1.00 89.44 348 GLY A C 1
ATOM 2757 O O . GLY A 1 348 ? -7.589 10.462 -38.497 1.00 89.44 348 GLY A O 1
ATOM 2758 N N . ILE A 1 349 ? -6.087 11.565 -37.246 1.00 92.81 349 ILE A N 1
ATOM 2759 C CA . ILE A 1 349 ? -6.136 10.657 -36.088 1.00 92.81 349 ILE A CA 1
ATOM 2760 C C . ILE A 1 349 ? -7.146 11.172 -35.049 1.00 92.81 349 ILE A C 1
ATOM 2762 O O . ILE A 1 349 ? -7.199 12.363 -34.748 1.00 92.81 349 ILE A O 1
ATOM 2766 N N . GLY A 1 350 ? -7.938 10.267 -34.463 1.00 88.56 350 GLY A N 1
ATOM 2767 C CA . GLY A 1 350 ? -8.885 10.613 -33.398 1.00 88.56 350 GLY A CA 1
ATOM 2768 C C . GLY A 1 350 ? -8.178 11.059 -32.114 1.00 88.56 350 GLY A C 1
ATOM 2769 O O . GLY A 1 350 ? -7.151 10.497 -31.735 1.00 88.56 350 GLY A O 1
ATOM 2770 N N . GLN A 1 351 ? -8.737 12.040 -31.408 1.00 88.81 351 GLN A N 1
ATOM 2771 C CA . GLN A 1 351 ? -8.120 12.614 -30.210 1.00 88.81 351 GLN A CA 1
ATOM 2772 C C . GLN A 1 351 ? -9.090 12.711 -29.034 1.00 88.81 351 GLN A C 1
ATOM 2774 O O . GLN A 1 351 ? -10.267 13.013 -29.217 1.00 88.81 351 GLN A O 1
ATOM 2779 N N . VAL A 1 352 ? -8.578 12.477 -27.826 1.00 90.75 352 VAL A N 1
ATOM 2780 C CA . VAL A 1 352 ? -9.321 12.563 -26.561 1.00 90.75 352 VAL A CA 1
ATOM 2781 C C . VAL A 1 352 ? -8.473 13.247 -25.491 1.00 90.75 352 VAL A C 1
ATOM 2783 O O . VAL A 1 352 ? -7.246 13.192 -25.539 1.00 90.75 352 VAL A O 1
ATOM 2786 N N . VAL A 1 353 ? -9.110 13.875 -24.505 1.00 86.25 353 VAL A N 1
ATOM 2787 C CA . VAL A 1 353 ? -8.428 14.436 -23.329 1.00 86.25 353 VAL A CA 1
ATOM 2788 C C . VAL A 1 353 ? -8.746 13.565 -22.119 1.00 86.25 353 VAL A C 1
ATOM 2790 O O . VAL A 1 353 ? -9.906 13.254 -21.861 1.00 86.25 353 VAL A O 1
ATOM 2793 N N . LEU A 1 354 ? -7.712 13.165 -21.385 1.00 88.31 354 LEU A N 1
ATOM 2794 C CA . LEU A 1 354 ? -7.799 12.370 -20.169 1.00 88.31 354 LEU A CA 1
ATOM 2795 C C . LEU A 1 354 ? -7.307 13.204 -18.985 1.00 88.31 354 LEU A C 1
ATOM 2797 O O . LEU A 1 354 ? -6.125 13.546 -18.910 1.00 88.31 354 LEU A O 1
ATOM 2801 N N . LEU A 1 355 ? -8.201 13.477 -18.038 1.00 83.56 355 LEU A N 1
ATOM 2802 C CA . LEU A 1 355 ? -7.858 14.139 -16.782 1.00 83.56 355 LEU A CA 1
ATOM 2803 C C . LEU A 1 355 ? -7.508 13.098 -15.711 1.00 83.56 355 LEU A C 1
ATOM 2805 O O . LEU A 1 355 ? -8.275 12.170 -15.457 1.00 83.56 355 LEU A O 1
ATOM 2809 N N . THR A 1 356 ? -6.339 13.242 -15.095 1.00 84.50 356 THR A N 1
ATOM 2810 C CA . THR A 1 356 ? -5.819 12.354 -14.042 1.00 84.50 356 THR A CA 1
ATOM 2811 C C . THR A 1 356 ? -5.809 13.049 -12.677 1.00 84.50 356 THR A C 1
ATOM 2813 O O . THR A 1 356 ? -6.011 14.260 -12.594 1.00 84.50 356 THR A O 1
ATOM 2816 N N . ASN A 1 357 ? -5.549 12.279 -11.609 1.00 74.56 357 ASN A N 1
ATOM 2817 C CA . ASN A 1 357 ? -5.524 12.729 -10.205 1.00 74.56 357 ASN A CA 1
ATOM 2818 C C . ASN A 1 357 ? -6.858 13.317 -9.715 1.00 74.56 357 ASN A C 1
ATOM 2820 O O . ASN A 1 357 ? -6.908 14.340 -9.033 1.00 74.56 357 ASN A O 1
ATOM 2824 N N . VAL A 1 358 ? -7.955 12.652 -10.081 1.00 70.38 358 VAL A N 1
ATOM 2825 C CA . VAL A 1 358 ? -9.310 12.989 -9.632 1.00 70.38 358 VAL A CA 1
ATOM 2826 C C . VAL A 1 358 ? -9.540 12.376 -8.248 1.00 70.38 358 VAL A C 1
ATOM 2828 O O . VAL A 1 358 ? -10.174 11.332 -8.100 1.00 70.38 358 VAL A O 1
ATOM 2831 N N . ASP A 1 359 ? -8.970 13.006 -7.223 1.00 53.47 359 ASP A N 1
ATOM 2832 C CA . ASP A 1 359 ? -8.949 12.452 -5.862 1.00 53.47 359 ASP A CA 1
ATOM 2833 C C . ASP A 1 359 ? -10.278 12.666 -5.097 1.00 53.47 359 ASP A C 1
ATOM 2835 O O . ASP A 1 359 ? -10.546 11.976 -4.113 1.00 53.47 359 ASP A O 1
ATOM 2839 N N . ASN A 1 360 ? -11.161 13.554 -5.580 1.00 48.41 360 ASN A N 1
ATOM 2840 C CA . ASN A 1 360 ? -12.520 13.770 -5.059 1.00 48.41 360 ASN A CA 1
ATOM 2841 C C . ASN A 1 360 ? -13.577 13.315 -6.082 1.00 48.41 360 ASN A C 1
ATOM 2843 O O . ASN A 1 360 ? -14.053 14.086 -6.908 1.00 48.41 360 ASN A O 1
ATOM 2847 N N . CYS A 1 361 ? -13.969 12.043 -6.003 1.00 43.59 361 CYS A N 1
ATOM 2848 C CA . CYS A 1 361 ? -15.020 11.448 -6.838 1.00 43.59 361 CYS A CA 1
ATOM 2849 C C . CYS A 1 361 ? -16.458 11.846 -6.444 1.00 43.59 361 CYS A C 1
ATOM 2851 O O . CYS A 1 361 ? -17.399 11.329 -7.034 1.00 43.59 361 CYS A O 1
ATOM 2853 N N . ASP A 1 362 ? -16.670 12.710 -5.449 1.00 43.38 362 ASP A N 1
ATOM 2854 C CA . ASP A 1 362 ? -18.041 13.045 -5.036 1.00 43.38 362 ASP A CA 1
ATOM 2855 C C . ASP A 1 362 ? -18.750 13.902 -6.110 1.00 43.38 362 ASP A C 1
ATOM 2857 O O . ASP A 1 362 ? -19.916 13.649 -6.410 1.00 43.38 362 ASP A O 1
ATOM 2861 N N . GLU A 1 363 ? -18.017 14.820 -6.759 1.00 46.72 363 GLU A N 1
ATOM 2862 C CA . GLU A 1 363 ? -18.549 15.814 -7.714 1.00 46.72 363 GLU A CA 1
ATOM 2863 C C . GLU A 1 363 ? -18.530 15.345 -9.184 1.00 46.72 363 GLU A C 1
ATOM 2865 O O . GLU A 1 363 ? -19.459 15.615 -9.935 1.00 46.72 363 GLU A O 1
ATOM 2870 N N . VAL A 1 364 ? -17.518 14.577 -9.618 1.00 42.81 364 VAL A N 1
ATOM 2871 C CA . VAL A 1 364 ? -17.409 14.105 -11.024 1.00 42.81 364 VAL A CA 1
ATOM 2872 C C . VAL A 1 364 ? -18.447 13.022 -11.365 1.00 42.81 364 VAL A C 1
ATOM 2874 O O . VAL A 1 364 ? -18.700 12.725 -12.531 1.00 42.81 364 VAL A O 1
ATOM 2877 N N . LEU A 1 365 ? -19.051 12.408 -10.346 1.00 45.34 365 LEU A N 1
ATOM 2878 C CA . LEU A 1 365 ? -19.945 11.262 -10.495 1.00 45.34 365 LEU A CA 1
ATOM 2879 C C . LEU A 1 365 ? -21.439 11.614 -10.501 1.00 45.34 365 LEU A C 1
ATOM 2881 O O . LEU A 1 365 ? -22.255 10.702 -10.352 1.00 45.34 365 LEU A O 1
ATOM 2885 N N . ASP A 1 366 ? -21.819 12.884 -10.638 1.00 43.88 366 ASP A N 1
ATOM 2886 C CA . ASP A 1 366 ? -23.233 13.258 -10.777 1.00 43.88 366 ASP A CA 1
ATOM 2887 C C . ASP A 1 366 ? -23.830 12.735 -12.090 1.00 43.88 366 ASP A C 1
ATOM 2889 O O . ASP A 1 366 ? -23.258 12.950 -13.156 1.00 43.88 366 ASP A O 1
ATOM 2893 N N . ASP A 1 367 ? -24.935 11.981 -11.951 1.00 42.41 367 ASP A N 1
ATOM 2894 C CA . ASP A 1 367 ? -25.924 11.422 -12.904 1.00 42.41 367 ASP A CA 1
ATOM 2895 C C . ASP A 1 367 ? -25.474 10.829 -14.261 1.00 42.41 367 ASP A C 1
ATOM 2897 O O . ASP A 1 367 ? -26.251 10.166 -14.955 1.00 42.41 367 ASP A O 1
ATOM 2901 N N . ASN A 1 368 ? -24.201 10.938 -14.627 1.00 43.97 368 ASN A N 1
ATOM 2902 C CA . ASN A 1 368 ? -23.664 10.522 -15.917 1.00 43.97 368 ASN A CA 1
ATOM 2903 C C . ASN A 1 368 ? -23.384 9.015 -15.995 1.00 43.97 368 ASN A C 1
ATOM 2905 O O . ASN A 1 368 ? -23.272 8.479 -17.091 1.00 43.97 368 ASN A O 1
ATOM 2909 N N . PHE A 1 369 ? -23.309 8.285 -14.875 1.00 40.09 369 PHE A N 1
ATOM 2910 C CA . PHE A 1 369 ? -23.121 6.826 -14.924 1.00 40.09 369 PHE A CA 1
ATOM 2911 C C . PHE A 1 369 ? -24.325 6.087 -15.521 1.00 40.09 369 PHE A C 1
ATOM 2913 O O . PHE A 1 369 ? -24.147 5.071 -16.192 1.00 40.09 369 PHE A O 1
ATOM 2920 N N . THR A 1 370 ? -25.534 6.601 -15.297 1.00 39.59 370 THR A N 1
ATOM 2921 C CA . THR A 1 370 ? -26.772 6.107 -15.916 1.00 39.59 370 THR A CA 1
ATOM 2922 C C . THR A 1 370 ? -26.910 6.543 -17.375 1.00 39.59 370 THR A C 1
ATOM 2924 O O . THR A 1 370 ? -27.472 5.789 -18.161 1.00 39.59 370 THR A O 1
ATOM 2927 N N . ASN A 1 371 ? -26.325 7.687 -17.754 1.00 44.22 371 ASN A N 1
ATOM 2928 C CA . ASN A 1 371 ? -26.390 8.238 -19.114 1.00 44.22 371 ASN A CA 1
ATOM 2929 C C . ASN A 1 371 ? -25.188 7.872 -20.008 1.00 44.22 371 ASN A C 1
ATOM 2931 O O . ASN A 1 371 ? -25.222 8.145 -21.199 1.00 44.22 371 ASN A O 1
ATOM 2935 N N . MET A 1 372 ? -24.155 7.195 -19.489 1.00 38.06 372 MET A N 1
ATOM 2936 C CA . MET A 1 372 ? -22.947 6.787 -20.237 1.00 38.06 372 MET A CA 1
ATOM 2937 C C . MET A 1 372 ? -23.194 5.791 -21.389 1.00 38.06 372 MET A C 1
ATOM 2939 O O . MET A 1 372 ? -22.249 5.416 -22.084 1.00 38.06 372 MET A O 1
ATOM 2943 N N . THR A 1 373 ? -24.430 5.333 -21.604 1.00 36.47 373 THR A N 1
ATOM 2944 C CA . THR A 1 373 ? -24.815 4.638 -22.843 1.00 36.47 373 THR A CA 1
ATOM 2945 C C . THR A 1 373 ? -24.902 5.580 -24.045 1.00 36.47 373 THR A C 1
ATOM 2947 O O . THR A 1 373 ? -24.849 5.102 -25.174 1.00 36.47 373 THR A O 1
ATOM 2950 N N . GLU A 1 374 ? -24.961 6.895 -23.824 1.00 37.59 374 GLU A N 1
ATOM 2951 C CA . GLU A 1 374 ? -24.882 7.924 -24.857 1.00 37.59 374 GLU A CA 1
ATOM 2952 C C . GLU A 1 374 ? -23.734 8.889 -24.526 1.00 37.59 374 GLU A C 1
ATOM 2954 O O . GLU A 1 374 ? -23.597 9.386 -23.412 1.00 37.59 374 GLU A O 1
ATOM 2959 N N . SER A 1 375 ? -22.845 9.120 -25.490 1.00 36.25 375 SER A N 1
ATOM 2960 C CA . SER A 1 375 ? -21.721 10.042 -25.340 1.00 36.25 375 SER A CA 1
ATOM 2961 C C . SER A 1 375 ? -22.224 11.474 -25.130 1.00 36.25 375 SER A C 1
ATOM 2963 O O . SER A 1 375 ? -22.639 12.123 -26.089 1.00 36.25 375 SER A O 1
ATOM 2965 N N . THR A 1 376 ? -22.159 12.000 -23.910 1.00 34.41 376 THR A N 1
ATOM 2966 C CA . THR A 1 376 ? -22.464 13.409 -23.634 1.00 34.41 376 THR A CA 1
ATOM 2967 C C . THR A 1 376 ? -21.191 14.252 -23.616 1.00 34.41 376 THR A C 1
ATOM 2969 O O . THR A 1 376 ? -20.500 14.391 -22.614 1.00 34.41 376 THR A O 1
ATOM 2972 N N . THR A 1 377 ? -20.880 14.862 -24.758 1.00 46.00 377 THR A N 1
ATOM 2973 C CA . THR A 1 377 ? -20.105 16.107 -24.818 1.00 46.00 377 THR A CA 1
ATOM 2974 C C . THR A 1 377 ? -21.028 17.268 -24.453 1.00 46.00 377 THR A C 1
ATOM 2976 O O . THR A 1 377 ? -21.904 17.611 -25.245 1.00 46.00 377 THR A O 1
ATOM 2979 N N . SER A 1 378 ? -20.837 17.903 -23.294 1.00 38.59 378 SER A N 1
ATOM 2980 C CA . SER A 1 378 ? -21.400 19.235 -23.042 1.00 38.59 378 SER A CA 1
ATOM 2981 C C . SER A 1 378 ? -20.373 20.134 -22.354 1.00 38.59 378 SER A C 1
ATOM 2983 O O . SER A 1 378 ? -19.807 19.789 -21.319 1.00 38.59 378 SER A O 1
ATOM 2985 N N . GLN A 1 379 ? -20.113 21.286 -22.972 1.00 38.41 379 GLN A N 1
ATOM 2986 C CA . GLN A 1 379 ? -19.201 22.326 -22.489 1.00 38.41 379 GLN A CA 1
ATOM 2987 C C . GLN A 1 379 ? -19.610 22.845 -21.092 1.00 38.41 379 GLN A C 1
ATOM 2989 O O . GLN A 1 379 ? -18.752 23.226 -20.305 1.00 38.41 379 GLN A O 1
ATOM 2994 N N . SER A 1 380 ? -20.908 22.789 -20.765 1.00 37.81 380 SER A N 1
ATOM 2995 C CA . SER A 1 380 ? -21.483 23.278 -19.506 1.00 37.81 380 SER A CA 1
ATOM 2996 C C . SER A 1 380 ? -21.051 22.477 -18.275 1.00 37.81 380 SER A C 1
ATOM 2998 O O . SER A 1 380 ? -20.841 23.062 -17.223 1.00 37.81 380 SER A O 1
ATOM 3000 N N . GLN A 1 381 ? -20.828 21.162 -18.397 1.00 42.34 381 GLN A N 1
ATOM 3001 C CA . GLN A 1 381 ? -20.382 20.334 -17.266 1.00 42.34 381 GLN A CA 1
ATOM 3002 C C . GLN A 1 381 ? -18.925 20.610 -16.865 1.00 42.34 381 GLN A C 1
ATOM 3004 O O . GLN A 1 381 ? -18.564 20.432 -15.706 1.00 42.34 381 GLN A O 1
ATOM 3009 N N . ILE A 1 382 ? -18.083 21.062 -17.801 1.00 45.34 382 ILE A N 1
ATOM 3010 C CA . ILE A 1 382 ? -16.699 21.456 -17.498 1.00 45.34 382 ILE A CA 1
ATOM 3011 C C . ILE A 1 382 ? -16.694 22.764 -16.698 1.00 45.34 382 ILE A C 1
ATOM 3013 O O . ILE A 1 382 ? -15.953 22.855 -15.722 1.00 45.34 382 ILE A O 1
ATOM 3017 N N . ASP A 1 383 ? -17.555 23.722 -17.055 1.00 41.09 383 ASP A N 1
ATOM 3018 C CA . ASP A 1 383 ? -17.720 24.983 -16.322 1.00 41.09 383 ASP A CA 1
ATOM 3019 C C . ASP A 1 383 ? -18.376 24.770 -14.941 1.00 41.09 383 ASP A C 1
ATOM 3021 O O . ASP A 1 383 ? -17.951 25.387 -13.962 1.00 41.09 383 ASP A O 1
ATOM 3025 N N . ASP A 1 384 ? -19.326 23.835 -14.817 1.00 39.94 384 ASP A N 1
ATOM 3026 C CA . ASP A 1 384 ? -19.967 23.478 -13.540 1.00 39.94 384 ASP A CA 1
ATOM 3027 C C . ASP A 1 384 ? -19.018 22.737 -12.582 1.00 39.94 384 ASP A C 1
ATOM 3029 O O . ASP A 1 384 ? -19.026 23.010 -11.382 1.00 39.94 384 ASP A O 1
ATOM 3033 N N . ILE A 1 385 ? -18.134 21.866 -13.087 1.00 44.06 385 ILE A N 1
ATOM 3034 C CA . ILE A 1 385 ? -17.042 21.274 -12.288 1.00 44.06 385 ILE A CA 1
ATOM 3035 C C . ILE A 1 385 ? -16.085 22.380 -11.811 1.00 44.06 385 ILE A C 1
ATOM 3037 O O . ILE A 1 385 ? -15.610 22.360 -10.676 1.00 44.06 385 ILE A O 1
ATOM 3041 N N . TYR A 1 386 ? -15.834 23.387 -12.650 1.00 42.59 386 TYR A N 1
ATOM 3042 C CA . TYR A 1 386 ? -14.943 24.504 -12.339 1.00 42.59 386 TYR A CA 1
ATOM 3043 C C . TYR A 1 386 ? -15.525 25.455 -11.272 1.00 42.59 386 TYR A C 1
ATOM 3045 O O . TYR A 1 386 ? -14.813 25.863 -10.350 1.00 42.59 386 TYR A O 1
ATOM 3053 N N . PHE A 1 387 ? -16.824 25.772 -11.340 1.00 38.50 387 PHE A N 1
ATOM 3054 C CA . PHE A 1 387 ? -17.532 26.578 -10.333 1.00 38.50 387 PHE A CA 1
ATOM 3055 C C . PHE A 1 387 ? -17.890 25.783 -9.064 1.00 38.50 387 PHE A C 1
ATOM 3057 O O . PHE A 1 387 ? -17.874 26.340 -7.958 1.00 38.50 387 PHE A O 1
ATOM 3064 N N . GLY A 1 388 ? -18.156 24.481 -9.186 1.00 42.09 388 GLY A N 1
ATOM 3065 C CA . GLY A 1 388 ? -18.415 23.559 -8.077 1.00 42.09 388 GLY A CA 1
ATOM 3066 C C . GLY A 1 388 ? -17.218 23.445 -7.137 1.00 42.09 388 GLY A C 1
ATOM 3067 O O . GLY A 1 388 ? -17.347 23.723 -5.945 1.00 42.09 388 GLY A O 1
ATOM 3068 N N . ILE A 1 389 ? -16.024 23.201 -7.683 1.00 41.78 389 ILE A N 1
ATOM 3069 C CA . ILE A 1 389 ? -14.784 23.076 -6.900 1.00 41.78 389 ILE A CA 1
ATOM 3070 C C . ILE A 1 389 ? -14.429 24.397 -6.189 1.00 41.78 389 ILE A C 1
ATOM 3072 O O . ILE A 1 389 ? -14.022 24.386 -5.023 1.00 41.78 389 ILE A O 1
ATOM 3076 N N . TYR A 1 390 ? -14.621 25.550 -6.845 1.00 37.69 390 TYR A N 1
ATOM 3077 C CA . TYR A 1 390 ? -14.306 26.866 -6.267 1.00 37.69 390 TYR A CA 1
ATOM 3078 C C . TYR A 1 390 ? -15.310 27.289 -5.176 1.00 37.69 390 TYR A C 1
ATOM 3080 O O . TYR A 1 390 ? -14.926 27.848 -4.144 1.00 37.69 390 TYR A O 1
ATOM 3088 N N . SER A 1 391 ? -16.597 26.973 -5.354 1.00 34.78 391 SER A N 1
ATOM 3089 C CA . SER A 1 391 ? -17.640 27.242 -4.354 1.00 34.78 391 SER A CA 1
ATOM 3090 C C . SER A 1 391 ? -17.565 26.292 -3.150 1.00 34.78 391 SER A C 1
ATOM 3092 O O . SER A 1 391 ? -17.800 26.726 -2.019 1.00 34.78 391 SER A O 1
ATOM 3094 N N . LEU A 1 392 ? -17.142 25.036 -3.340 1.00 37.94 392 LEU A N 1
ATOM 3095 C CA . LEU A 1 392 ? -16.917 24.065 -2.263 1.00 37.94 392 LEU A CA 1
ATOM 3096 C C . LEU A 1 392 ? -15.627 24.316 -1.482 1.00 37.94 392 LEU A C 1
ATOM 3098 O O . LEU A 1 392 ? -15.642 24.126 -0.267 1.00 37.94 392 LEU A O 1
ATOM 3102 N N . TRP A 1 393 ? -14.556 24.831 -2.098 1.00 36.84 393 TRP A N 1
ATOM 3103 C CA . TRP A 1 393 ? -13.364 25.276 -1.355 1.00 36.84 393 TRP A CA 1
ATOM 3104 C C . TRP A 1 393 ? -13.703 26.405 -0.362 1.00 36.84 393 TRP A C 1
ATOM 3106 O O . TRP A 1 393 ? -13.230 26.395 0.773 1.00 36.84 393 TRP A O 1
ATOM 3116 N N . MET A 1 394 ? -14.631 27.298 -0.734 1.00 29.38 394 MET A N 1
ATOM 3117 C CA . MET A 1 394 ? -15.184 28.343 0.144 1.00 29.38 394 MET A CA 1
ATOM 3118 C C . MET A 1 394 ? -16.196 27.808 1.177 1.00 29.38 394 MET A C 1
ATOM 3120 O O . MET A 1 394 ? -16.267 28.328 2.292 1.00 29.38 394 MET A O 1
ATOM 3124 N N . LYS A 1 395 ? -16.951 26.744 0.863 1.00 33.22 395 LYS A N 1
ATOM 3125 C CA . LYS A 1 395 ? -17.927 26.125 1.788 1.00 33.22 395 LYS A CA 1
ATOM 3126 C C . LYS A 1 395 ? -17.276 25.226 2.850 1.00 33.22 395 LYS A C 1
ATOM 3128 O O . LYS A 1 395 ? -17.767 25.137 3.977 1.00 33.22 395 LYS A O 1
ATOM 3133 N N . ARG A 1 396 ? -16.126 24.614 2.540 1.00 31.33 396 ARG A N 1
ATOM 3134 C CA . ARG A 1 396 ? -15.430 23.638 3.406 1.00 31.33 396 ARG A CA 1
ATOM 3135 C C . ARG A 1 396 ? -14.776 24.236 4.655 1.00 31.33 396 ARG A C 1
ATOM 3137 O O . ARG A 1 396 ? -14.388 23.482 5.540 1.00 31.33 396 ARG A O 1
ATOM 3144 N N . HIS A 1 397 ? -14.702 25.563 4.759 1.00 35.53 397 HIS A N 1
ATOM 3145 C CA . HIS A 1 397 ? -14.240 26.253 5.966 1.00 35.53 397 HIS A CA 1
ATOM 3146 C C . HIS A 1 397 ? -15.370 26.780 6.867 1.00 35.53 397 HIS A C 1
ATOM 3148 O O . HIS A 1 397 ? -15.072 27.376 7.902 1.00 35.53 397 HIS A O 1
ATOM 3154 N N . LYS A 1 398 ? -16.651 26.552 6.525 1.00 32.38 398 LYS A N 1
ATOM 3155 C CA . LYS A 1 398 ? -17.780 27.097 7.303 1.00 32.38 398 LYS A CA 1
ATOM 3156 C C . LYS A 1 398 ? -18.895 26.132 7.705 1.00 32.38 398 LYS A C 1
ATOM 3158 O O . LYS A 1 398 ? -19.680 26.503 8.569 1.00 32.38 398 LYS A O 1
ATOM 3163 N N . GLU A 1 399 ? -18.952 24.902 7.197 1.00 39.38 399 GLU A N 1
ATOM 3164 C CA . GLU A 1 399 ? -20.010 23.954 7.585 1.00 39.38 399 GLU A CA 1
ATOM 3165 C C . GLU A 1 399 ? -19.463 22.549 7.856 1.00 39.38 399 GLU A C 1
ATOM 3167 O O . GLU A 1 399 ? -19.310 21.738 6.953 1.00 39.38 399 GLU A O 1
ATOM 3172 N N . LEU A 1 400 ? -19.176 22.278 9.131 1.00 34.59 400 LEU A N 1
ATOM 3173 C CA . LEU A 1 400 ? -19.287 20.970 9.796 1.00 34.59 400 LEU A CA 1
ATOM 3174 C C . LEU A 1 400 ? -19.312 21.237 11.312 1.00 34.59 400 LEU A C 1
ATOM 3176 O O . LEU A 1 400 ? -18.468 20.781 12.081 1.00 34.59 400 LEU A O 1
ATOM 3180 N N . SER A 1 401 ? -20.269 22.066 11.730 1.00 33.53 401 SER A N 1
ATOM 3181 C CA . SER A 1 401 ? -20.569 22.273 13.142 1.00 33.53 401 SER A CA 1
ATOM 3182 C C . SER A 1 401 ? -21.570 21.218 13.612 1.00 33.53 401 SER A C 1
ATOM 3184 O O . SER A 1 401 ? -22.655 21.103 13.052 1.00 33.53 401 SER A O 1
ATOM 3186 N N . SER A 1 402 ? -21.215 20.535 14.703 1.00 43.44 402 SER A N 1
ATOM 3187 C CA . SER A 1 402 ? -22.115 19.921 15.692 1.00 43.44 402 SER A CA 1
ATOM 3188 C C . SER A 1 402 ? -22.937 18.666 15.306 1.00 43.44 402 SER A C 1
ATOM 3190 O O . SER A 1 402 ? -23.539 18.582 14.247 1.00 43.44 402 SER A O 1
ATOM 3192 N N . MET A 1 403 ? -23.004 17.713 16.255 1.00 48.19 403 MET A N 1
ATOM 3193 C CA . MET A 1 403 ? -23.939 16.563 16.363 1.00 48.19 403 MET A CA 1
ATOM 3194 C C . MET A 1 403 ? -23.560 15.167 15.807 1.00 48.19 403 MET A C 1
ATOM 3196 O O . MET A 1 403 ? -24.437 14.317 15.678 1.00 48.19 403 MET A O 1
ATOM 3200 N N . ALA A 1 404 ? -22.283 14.839 15.575 1.00 54.34 404 ALA A N 1
ATOM 3201 C CA . ALA A 1 404 ? -21.868 13.449 15.299 1.00 54.34 404 ALA A CA 1
ATOM 3202 C C . ALA A 1 404 ? -21.253 12.760 16.539 1.00 54.34 404 ALA A C 1
ATOM 3204 O O . ALA A 1 404 ? -20.537 13.404 17.308 1.00 54.34 404 ALA A O 1
ATOM 3205 N N . MET A 1 405 ? -21.471 11.445 16.708 1.00 69.06 405 MET A N 1
ATOM 3206 C CA . MET A 1 405 ? -20.794 10.584 17.703 1.00 69.06 405 MET A CA 1
ATOM 3207 C C . MET A 1 405 ? -19.308 10.380 17.344 1.00 69.06 405 MET A C 1
ATOM 3209 O O . MET A 1 405 ? -18.870 9.281 17.023 1.00 69.06 405 MET A O 1
ATOM 3213 N N . ARG A 1 406 ? -18.523 11.460 17.353 1.00 74.44 406 ARG A N 1
ATOM 3214 C CA . ARG A 1 406 ? -17.068 11.437 17.154 1.00 74.44 406 ARG A CA 1
ATOM 3215 C C . ARG A 1 406 ? -16.367 11.817 18.449 1.00 74.44 406 ARG A C 1
ATOM 3217 O O . ARG A 1 406 ? -16.806 12.749 19.128 1.00 74.44 406 ARG A O 1
ATOM 3224 N N . THR A 1 407 ? -15.290 11.100 18.755 1.00 82.31 407 THR A N 1
ATOM 3225 C CA . THR A 1 407 ? -14.429 11.394 19.905 1.00 82.31 407 THR A CA 1
ATOM 3226 C C . THR A 1 407 ? -13.841 12.801 19.798 1.00 82.31 407 THR A C 1
ATOM 3228 O O . THR A 1 407 ? -13.547 13.275 18.695 1.00 82.31 407 THR A O 1
ATOM 3231 N N . ARG A 1 408 ? -13.714 13.483 20.938 1.00 85.88 408 ARG A N 1
ATOM 3232 C CA . ARG A 1 408 ? -12.937 14.725 21.068 1.00 85.88 408 ARG A CA 1
ATOM 3233 C C . ARG A 1 408 ? -11.443 14.458 21.220 1.00 85.88 408 ARG A C 1
ATOM 3235 O O . ARG A 1 408 ? -10.674 15.390 20.999 1.00 85.88 408 ARG A O 1
ATOM 3242 N N . LEU A 1 409 ? -11.034 13.229 21.555 1.00 85.44 409 LEU A N 1
ATOM 3243 C CA . LEU A 1 409 ? -9.623 12.862 21.590 1.00 85.44 409 LEU A CA 1
ATOM 3244 C C . LEU A 1 409 ? -9.024 13.138 20.217 1.00 85.44 409 LEU A C 1
ATOM 3246 O O . LEU A 1 409 ? -9.495 12.644 19.188 1.00 85.44 409 LEU A O 1
ATOM 3250 N N . THR A 1 410 ? -7.954 13.921 20.203 1.00 84.75 410 THR A N 1
ATOM 3251 C CA . THR A 1 410 ? -7.119 14.001 19.012 1.00 84.75 410 THR A CA 1
ATOM 3252 C C . THR A 1 410 ? -6.459 12.643 18.772 1.00 84.75 410 THR A C 1
ATOM 3254 O O . THR A 1 410 ? -6.238 11.867 19.702 1.00 84.75 410 THR A O 1
ATOM 3257 N N . TRP A 1 411 ? -6.082 12.371 17.521 1.00 82.06 411 TRP A N 1
ATOM 3258 C CA . TRP A 1 411 ? -5.385 11.130 17.163 1.00 82.06 411 TRP A CA 1
ATOM 3259 C C . TRP A 1 411 ? -4.142 10.872 18.040 1.00 82.06 411 TRP A C 1
ATOM 3261 O O . TRP A 1 411 ? -3.873 9.732 18.401 1.00 82.06 411 TRP A O 1
ATOM 3271 N N . LEU A 1 412 ? -3.407 11.932 18.404 1.00 82.88 412 LEU A N 1
ATOM 3272 C CA . LEU A 1 412 ? -2.210 11.839 19.243 1.00 82.88 412 LEU A CA 1
ATOM 3273 C C . LEU A 1 412 ? -2.556 11.450 20.686 1.00 82.88 412 LEU A C 1
ATOM 3275 O O . LEU A 1 412 ? -1.970 10.515 21.221 1.00 82.88 412 LEU A O 1
ATOM 3279 N N . GLN A 1 413 ? -3.547 12.118 21.282 1.00 87.00 413 GLN A N 1
ATOM 3280 C CA . GLN A 1 413 ? -4.003 11.831 22.644 1.00 87.00 413 GLN A CA 1
ATOM 3281 C C . GLN A 1 413 ? -4.550 10.409 22.777 1.00 87.00 413 GLN A C 1
ATOM 3283 O O . GLN A 1 413 ? -4.207 9.694 23.717 1.00 87.00 413 GLN A O 1
ATOM 3288 N N . GLU A 1 414 ? -5.366 9.978 21.809 1.00 86.81 414 GLU A N 1
ATOM 3289 C CA . GLU A 1 414 ? -5.867 8.607 21.763 1.00 86.81 414 GLU A CA 1
ATOM 3290 C C . GLU A 1 414 ? -4.702 7.612 21.723 1.00 86.81 414 GLU A C 1
ATOM 3292 O O . GLU A 1 414 ? -4.686 6.669 22.507 1.00 86.81 414 GLU A O 1
ATOM 3297 N N . LYS A 1 415 ? -3.686 7.849 20.885 1.00 85.44 415 LYS A N 1
ATOM 3298 C CA . LYS A 1 415 ? -2.517 6.966 20.788 1.00 85.44 415 LYS A CA 1
ATOM 3299 C C . LYS A 1 415 ? -1.685 6.900 22.063 1.00 85.44 415 LYS A C 1
ATOM 3301 O O . LYS A 1 415 ? -1.301 5.800 22.452 1.00 85.44 415 LYS A O 1
ATOM 3306 N N . CYS A 1 416 ? -1.450 8.022 22.740 1.00 87.38 416 CYS A N 1
ATOM 3307 C CA . CYS A 1 416 ? -0.754 8.018 24.030 1.00 87.38 416 CYS A CA 1
ATOM 3308 C C . CYS A 1 416 ? -1.488 7.146 25.059 1.00 87.38 416 CYS A C 1
ATOM 3310 O O . CYS A 1 416 ? -0.874 6.294 25.701 1.00 87.38 416 CYS A O 1
ATOM 3312 N N . LEU A 1 417 ? -2.813 7.292 25.155 1.00 88.75 417 LEU A N 1
ATOM 3313 C CA . LEU A 1 417 ? -3.640 6.483 26.053 1.00 88.75 417 LEU A CA 1
ATOM 3314 C C . LEU A 1 417 ? -3.663 5.002 25.644 1.00 88.75 417 LEU A C 1
ATOM 3316 O O . LEU A 1 417 ? -3.556 4.130 26.504 1.00 88.75 417 LEU A O 1
ATOM 3320 N N . GLN A 1 418 ? -3.763 4.693 24.348 1.00 87.69 418 GLN A N 1
ATOM 3321 C CA . GLN A 1 418 ? -3.698 3.312 23.857 1.00 87.69 418 GLN A CA 1
ATOM 3322 C C . GLN A 1 418 ? -2.372 2.653 24.246 1.00 87.69 418 GLN A C 1
ATOM 3324 O O . GLN A 1 418 ? -2.385 1.545 24.775 1.00 87.69 418 GLN A O 1
ATOM 3329 N N . ASN A 1 419 ? -1.243 3.334 24.041 1.00 84.69 419 ASN A N 1
ATOM 3330 C CA . ASN A 1 419 ? 0.081 2.808 24.375 1.00 84.69 419 ASN A CA 1
ATOM 3331 C C . ASN A 1 419 ? 0.243 2.585 25.882 1.00 84.69 419 ASN A C 1
ATOM 3333 O O . ASN A 1 419 ? 0.750 1.544 26.292 1.00 84.69 419 ASN A O 1
ATOM 3337 N N . TYR A 1 420 ? -0.236 3.524 26.704 1.00 87.06 420 TYR A N 1
ATOM 3338 C CA . TYR A 1 420 ? -0.143 3.423 28.161 1.00 87.06 420 TYR A CA 1
ATOM 3339 C C . TYR A 1 420 ? -0.988 2.270 28.725 1.00 87.06 420 TYR A C 1
ATOM 3341 O O . TYR A 1 420 ? -0.524 1.499 29.561 1.00 87.06 420 TYR A O 1
ATOM 3349 N N . PHE A 1 421 ? -2.222 2.104 28.238 1.00 87.00 421 PHE A N 1
ATOM 3350 C CA . PHE A 1 421 ? -3.170 1.104 28.744 1.00 87.00 421 PHE A CA 1
ATOM 3351 C C . PHE A 1 421 ? -3.121 -0.245 27.997 1.00 87.00 421 PHE A C 1
ATOM 3353 O O . PHE A 1 421 ? -4.097 -1.001 28.027 1.00 87.00 421 PHE A O 1
ATOM 3360 N N . GLY A 1 422 ? -1.993 -0.580 27.358 1.00 80.38 422 GLY A N 1
ATOM 3361 C CA . GLY A 1 422 ? -1.731 -1.913 26.793 1.00 80.38 422 GLY A CA 1
ATOM 3362 C C . GLY A 1 422 ? -2.295 -2.153 25.388 1.00 80.38 422 GLY A C 1
ATOM 3363 O O . GLY A 1 422 ? -2.869 -3.207 25.128 1.00 80.38 422 GLY A O 1
ATOM 3364 N N . GLU A 1 423 ? -2.163 -1.172 24.495 1.00 79.25 423 GLU A N 1
ATOM 3365 C CA . GLU A 1 423 ? -2.593 -1.195 23.085 1.00 79.25 423 GLU A CA 1
ATOM 3366 C C . GLU A 1 423 ? -4.089 -1.498 22.875 1.00 79.25 423 GLU A C 1
ATOM 3368 O O . GLU A 1 423 ? -4.488 -2.110 21.881 1.00 79.25 423 GLU A O 1
ATOM 3373 N N . LYS A 1 424 ? -4.951 -1.087 23.811 1.00 82.75 424 LYS A N 1
ATOM 3374 C CA . LYS A 1 424 ? -6.395 -1.363 23.732 1.00 82.75 424 LYS A CA 1
ATOM 3375 C C . LYS A 1 424 ? -7.069 -0.514 22.662 1.00 82.75 424 LYS A C 1
ATOM 3377 O O . LYS A 1 424 ? -6.791 0.671 22.531 1.00 82.75 424 LYS A O 1
ATOM 3382 N N . ARG A 1 425 ? -8.012 -1.092 21.919 1.00 81.12 425 ARG A N 1
ATOM 3383 C CA . ARG A 1 425 ? -8.860 -0.339 20.986 1.00 81.12 425 ARG A CA 1
ATOM 3384 C C . ARG A 1 425 ? -9.952 0.381 21.769 1.00 81.12 425 ARG A C 1
ATOM 3386 O O . ARG A 1 425 ? -10.656 -0.250 22.557 1.00 81.12 425 ARG A O 1
ATOM 3393 N N . PHE A 1 426 ? -10.133 1.674 21.512 1.00 85.62 426 PHE A N 1
ATOM 3394 C CA . PHE A 1 426 ? -11.186 2.464 22.144 1.00 85.62 426 PHE A CA 1
ATOM 3395 C C . PHE A 1 426 ? -12.424 2.537 21.258 1.00 85.62 426 PHE A C 1
ATOM 3397 O O . PHE A 1 426 ? -12.386 2.985 20.114 1.00 85.62 426 PHE A O 1
ATOM 3404 N N . CYS A 1 427 ? -13.545 2.089 21.808 1.00 84.06 427 CYS A N 1
ATOM 3405 C CA . CYS A 1 427 ? -14.845 2.133 21.164 1.00 84.06 427 CYS A CA 1
ATOM 3406 C C . CYS A 1 427 ? -15.736 3.101 21.939 1.00 84.06 427 CYS A C 1
ATOM 3408 O O . CYS A 1 427 ? -16.218 2.757 23.015 1.00 84.06 427 CYS A O 1
ATOM 3410 N N . LEU A 1 428 ? -15.949 4.311 21.410 1.00 86.12 428 LEU A N 1
ATOM 3411 C CA . LEU A 1 428 ? -16.803 5.317 22.054 1.00 86.12 428 LEU A CA 1
ATOM 3412 C C . LEU A 1 428 ? -18.199 4.725 22.296 1.00 86.12 428 LEU A C 1
ATOM 3414 O O . LEU A 1 428 ? -18.822 4.260 21.346 1.00 86.12 428 LEU A O 1
ATOM 3418 N N . LEU A 1 429 ? -18.693 4.732 23.528 1.00 85.25 429 LEU A N 1
ATOM 3419 C CA . LEU A 1 429 ? -20.033 4.257 23.894 1.00 85.25 429 LEU A CA 1
ATOM 3420 C C . LEU A 1 429 ? -20.974 5.424 24.189 1.00 85.25 429 LEU A C 1
ATOM 3422 O O . LEU A 1 429 ? -22.131 5.418 23.752 1.00 85.25 429 LEU A O 1
ATOM 3426 N N . TYR A 1 430 ? -20.463 6.427 24.902 1.00 86.25 430 TYR A N 1
ATOM 3427 C CA . TYR A 1 430 ? -21.228 7.589 25.330 1.00 86.25 430 TYR A CA 1
ATOM 3428 C C . TYR A 1 430 ? -20.445 8.886 25.139 1.00 86.25 430 TYR A C 1
ATOM 3430 O O . TYR A 1 430 ? -19.227 8.918 25.302 1.00 86.25 430 TYR A O 1
ATOM 3438 N N . LYS A 1 431 ? -21.174 9.949 24.790 1.00 88.50 431 LYS A N 1
ATOM 3439 C CA . LYS A 1 431 ? -20.670 11.319 24.653 1.00 88.50 431 LYS A CA 1
ATOM 3440 C C . LYS A 1 431 ? -21.720 12.294 25.169 1.00 88.50 431 LYS A C 1
ATOM 3442 O O . LYS A 1 431 ? -22.789 12.425 24.560 1.00 88.50 431 LYS A O 1
ATOM 3447 N N . ALA A 1 432 ? -21.411 12.994 26.254 1.00 86.56 432 ALA A N 1
ATOM 3448 C CA . ALA A 1 432 ? -22.358 13.856 26.955 1.00 86.56 432 ALA A CA 1
ATOM 3449 C C . ALA A 1 432 ? -22.902 14.987 26.067 1.00 86.56 432 ALA A C 1
ATOM 3451 O O . ALA A 1 432 ? -24.099 15.275 26.103 1.00 86.56 432 ALA A O 1
ATOM 3452 N N . SER A 1 433 ? -22.081 15.574 25.188 1.00 84.69 433 SER A N 1
ATOM 3453 C CA . SER A 1 433 ? -22.539 16.644 24.288 1.00 84.69 433 SER A CA 1
ATOM 3454 C C . SER A 1 433 ? -23.588 16.209 23.255 1.00 84.69 433 SER A C 1
ATOM 3456 O O . SER A 1 433 ? -24.306 17.054 22.728 1.00 84.69 433 SER A O 1
ATOM 3458 N N . VAL A 1 434 ? -23.651 14.919 22.908 1.00 78.62 434 VAL A N 1
ATOM 3459 C CA . VAL A 1 434 ? -24.624 14.369 21.941 1.00 78.62 434 VAL A CA 1
ATOM 3460 C C . VAL A 1 434 ? -25.800 13.736 22.670 1.00 78.62 434 VAL A C 1
ATOM 3462 O O . VAL A 1 434 ? -26.944 13.838 22.235 1.00 78.62 434 VAL A O 1
ATOM 3465 N N . GLN A 1 435 ? -25.515 13.069 23.783 1.00 77.44 435 GLN A N 1
ATOM 3466 C CA . GLN A 1 435 ? -26.455 12.189 24.468 1.00 77.44 435 GLN A CA 1
ATOM 3467 C C . GLN A 1 435 ? -26.998 12.790 25.767 1.00 77.44 435 GLN A C 1
ATOM 3469 O O . GLN A 1 435 ? -27.726 12.103 26.471 1.00 77.44 435 GLN A O 1
ATOM 3474 N N . LYS A 1 436 ? -26.724 14.085 25.996 1.00 80.75 436 LYS A N 1
ATOM 3475 C CA . LYS A 1 436 ? -27.068 14.890 27.178 1.00 80.75 436 LYS A CA 1
ATOM 3476 C C . LYS A 1 436 ? -26.257 14.472 28.404 1.00 80.75 436 LYS A C 1
ATOM 3478 O O . LYS A 1 436 ? -25.927 13.310 28.565 1.00 80.75 436 LYS A O 1
ATOM 3483 N N . PHE A 1 437 ? -25.934 15.433 29.267 1.00 83.75 437 PHE A N 1
ATOM 3484 C CA . PHE A 1 437 ? -25.134 15.245 30.483 1.00 83.75 437 PHE A CA 1
ATOM 3485 C C . PHE A 1 437 ? -25.941 14.520 31.577 1.00 83.75 437 PHE A C 1
ATOM 3487 O O . PHE A 1 437 ? -26.328 15.110 32.579 1.00 83.75 437 PHE A O 1
ATOM 3494 N N . CYS A 1 438 ? -26.257 13.244 31.349 1.00 83.75 438 CYS A N 1
ATOM 3495 C CA . CYS A 1 438 ? -27.165 12.462 32.178 1.00 83.75 438 CYS A CA 1
ATOM 3496 C C . CYS A 1 438 ? -26.486 11.186 32.687 1.00 83.75 438 CYS A C 1
ATOM 3498 O O . CYS A 1 438 ? -26.091 10.310 31.914 1.00 83.75 438 CYS A O 1
ATOM 3500 N N . LYS A 1 439 ? -26.394 11.062 34.017 1.00 82.75 439 LYS A N 1
ATOM 3501 C CA . LYS A 1 439 ? -25.813 9.900 34.707 1.00 82.75 439 LYS A CA 1
ATOM 3502 C C . LYS A 1 439 ? -26.521 8.594 34.331 1.00 82.75 439 LYS A C 1
ATOM 3504 O O . LYS A 1 439 ? -25.870 7.582 34.089 1.00 82.75 439 LYS A O 1
ATOM 3509 N N . GLN A 1 440 ? -27.853 8.621 34.262 1.00 81.50 440 GLN A N 1
ATOM 3510 C CA . GLN A 1 440 ? -28.661 7.445 33.933 1.00 81.50 440 GLN A CA 1
ATOM 3511 C C . GLN A 1 440 ? -28.363 6.970 32.506 1.00 81.50 440 GLN A C 1
ATOM 3513 O O . GLN A 1 440 ? -28.074 5.793 32.311 1.00 81.50 440 GLN A O 1
ATOM 3518 N N . ASP A 1 441 ? -28.335 7.881 31.530 1.00 79.69 441 ASP A N 1
ATOM 3519 C CA . ASP A 1 441 ? -28.045 7.549 30.129 1.00 79.69 441 ASP A CA 1
ATOM 3520 C C . ASP A 1 441 ? -26.638 6.960 29.939 1.00 79.69 441 ASP A C 1
ATOM 3522 O O . ASP A 1 441 ? -26.459 6.036 29.140 1.00 79.69 441 ASP A O 1
ATOM 3526 N N . LEU A 1 442 ? -25.650 7.454 30.697 1.00 84.88 442 LEU A N 1
ATOM 3527 C CA . LEU A 1 442 ? -24.294 6.901 30.721 1.00 84.88 442 LEU A CA 1
ATOM 3528 C C . LEU A 1 442 ? -24.298 5.463 31.240 1.00 84.88 442 LEU A C 1
ATOM 3530 O O . LEU A 1 442 ? -23.812 4.564 30.550 1.00 84.88 442 LEU A O 1
ATOM 3534 N N . PHE A 1 443 ? -24.868 5.219 32.426 1.00 83.50 443 PHE A N 1
ATOM 3535 C CA . PHE A 1 443 ? -24.894 3.866 32.982 1.00 83.50 443 PHE A CA 1
ATOM 3536 C C . PHE A 1 443 ? -25.641 2.905 32.072 1.00 83.50 443 PHE A C 1
ATOM 3538 O O . PHE A 1 443 ? -25.106 1.845 31.779 1.00 83.50 443 PHE A O 1
ATOM 3545 N N . TRP A 1 444 ? -26.806 3.272 31.539 1.00 76.69 444 TRP A N 1
ATOM 3546 C CA . TRP A 1 444 ? -27.573 2.382 30.661 1.00 76.69 444 TRP A CA 1
ATOM 3547 C C . TRP A 1 444 ? -26.804 1.941 29.411 1.00 76.69 444 TRP A C 1
ATOM 3549 O O . TRP A 1 444 ? -26.971 0.809 28.958 1.00 76.69 444 TRP A O 1
ATOM 3559 N N . LYS A 1 445 ? -25.932 2.798 28.868 1.00 78.38 445 LYS A N 1
ATOM 3560 C CA . LYS A 1 445 ? -25.107 2.465 27.696 1.00 78.38 445 LYS A CA 1
ATOM 3561 C C . LYS A 1 445 ? -23.843 1.700 28.045 1.00 78.38 445 LYS A C 1
ATOM 3563 O O . LYS A 1 445 ? -23.419 0.860 27.254 1.00 78.38 445 LYS A O 1
ATOM 3568 N N . CYS A 1 446 ? -23.243 1.994 29.193 1.00 82.44 446 CYS A N 1
ATOM 3569 C CA . CYS A 1 446 ? -21.930 1.479 29.576 1.00 82.44 446 CYS A CA 1
ATOM 3570 C C . CYS A 1 446 ? -21.989 0.281 30.531 1.00 82.44 446 CYS A C 1
ATOM 3572 O O . CYS A 1 446 ? -20.973 -0.390 30.708 1.00 82.44 446 CYS A O 1
ATOM 3574 N N . TRP A 1 447 ? -23.153 -0.038 31.102 1.00 81.94 447 TRP A N 1
ATOM 3575 C CA . TRP A 1 447 ? -23.316 -1.151 32.037 1.00 81.94 447 TRP A CA 1
ATOM 3576 C C . TRP A 1 447 ? -22.916 -2.488 31.410 1.00 81.94 447 TRP A C 1
ATOM 3578 O O . TRP A 1 447 ? -23.360 -2.811 30.306 1.00 81.94 447 TRP A O 1
ATOM 3588 N N . ASP A 1 448 ? -22.091 -3.257 32.125 1.00 73.81 448 ASP A N 1
ATOM 3589 C CA . ASP A 1 448 ? -21.651 -4.607 31.738 1.00 73.81 448 ASP A CA 1
ATOM 3590 C C . ASP A 1 448 ? -21.007 -4.703 30.334 1.00 73.81 448 ASP A C 1
ATOM 3592 O O . ASP A 1 448 ? -21.147 -5.693 29.619 1.00 73.81 448 ASP A O 1
ATOM 3596 N N . ASN A 1 449 ? -20.287 -3.657 29.910 1.00 71.69 449 ASN A N 1
ATOM 3597 C CA . ASN A 1 449 ? -19.561 -3.635 28.631 1.00 71.69 449 ASN A CA 1
ATOM 3598 C C . ASN A 1 449 ? -18.092 -4.089 28.741 1.00 71.69 449 ASN A C 1
ATOM 3600 O O . ASN A 1 449 ? -17.330 -3.916 27.792 1.00 71.69 449 ASN A O 1
ATOM 3604 N N . GLY A 1 450 ? -17.685 -4.671 29.872 1.00 82.94 450 GLY A N 1
ATOM 3605 C CA . GLY A 1 450 ? -16.285 -5.016 30.134 1.00 82.94 450 GLY A CA 1
ATOM 3606 C C . GLY A 1 450 ? -15.407 -3.779 30.387 1.00 82.94 450 GLY A C 1
ATOM 3607 O O . GLY A 1 450 ? -15.932 -2.732 30.778 1.00 82.94 450 GLY A O 1
ATOM 3608 N N . PRO A 1 451 ? -14.078 -3.872 30.188 1.00 88.12 451 PRO A N 1
ATOM 3609 C CA . PRO A 1 451 ? -13.154 -2.796 30.532 1.00 88.12 451 PRO A CA 1
ATOM 3610 C C . PRO A 1 451 ? -13.565 -1.458 29.901 1.00 88.12 451 PRO A C 1
ATOM 3612 O O . PRO A 1 451 ? -13.798 -1.376 28.695 1.00 88.12 451 PRO A O 1
ATOM 3615 N N . THR A 1 452 ? -13.672 -0.405 30.709 1.00 90.81 452 THR A N 1
ATOM 3616 C CA . THR A 1 452 ? -14.247 0.884 30.297 1.00 90.81 452 THR A CA 1
ATOM 3617 C C . THR A 1 452 ? -13.341 2.038 30.712 1.00 90.81 452 THR A C 1
ATOM 3619 O O . THR A 1 452 ? -12.869 2.080 31.842 1.00 90.81 452 THR A O 1
ATOM 3622 N N . MET A 1 453 ? -13.119 3.001 29.824 1.00 92.88 453 MET A N 1
ATOM 3623 C CA . MET A 1 453 ? -12.399 4.241 30.112 1.00 92.88 453 MET A CA 1
ATOM 3624 C C . MET A 1 453 ? -13.366 5.419 30.088 1.00 92.88 453 MET A C 1
ATOM 3626 O O . MET A 1 453 ? -14.085 5.606 29.112 1.00 92.88 453 MET A O 1
ATOM 3630 N N . VAL A 1 454 ? -13.377 6.217 31.147 1.00 93.12 454 VAL A N 1
ATOM 3631 C CA . VAL A 1 454 ? -14.087 7.496 31.232 1.00 93.12 454 VAL A CA 1
ATOM 3632 C C . VAL A 1 454 ? -13.070 8.607 30.999 1.00 93.12 454 VAL A C 1
ATOM 3634 O O . VAL A 1 454 ? -12.043 8.640 31.669 1.00 93.12 454 VAL A O 1
ATOM 3637 N N . VAL A 1 455 ? -13.352 9.500 30.056 1.00 93.56 455 VAL A N 1
ATOM 3638 C CA . VAL A 1 455 ? -12.504 10.626 29.656 1.00 93.56 455 VAL A CA 1
ATOM 3639 C C . VAL A 1 455 ? -13.292 11.917 29.834 1.00 93.56 455 VAL A C 1
ATOM 3641 O O . VAL A 1 455 ? -14.387 12.076 29.293 1.00 93.56 455 VAL A O 1
ATOM 3644 N N . LEU A 1 456 ? -12.722 12.848 30.584 1.00 92.12 456 LEU A N 1
ATOM 3645 C CA . LEU A 1 456 ? -13.270 14.160 30.886 1.00 92.12 456 LEU A CA 1
ATOM 3646 C C . LEU A 1 456 ? -12.381 15.219 30.245 1.00 92.12 456 LEU A C 1
ATOM 3648 O O . LEU A 1 456 ? -11.157 15.204 30.394 1.00 92.12 456 LEU A O 1
ATOM 3652 N N . TYR A 1 457 ? -13.011 16.145 29.534 1.00 89.31 457 TYR A N 1
ATOM 3653 C CA . TYR A 1 457 ? -12.322 17.240 28.865 1.00 89.31 457 TYR A CA 1
ATOM 3654 C C . TYR A 1 457 ? -12.491 18.514 29.676 1.00 89.31 457 TYR A C 1
ATOM 3656 O O . TYR A 1 457 ? -13.622 18.951 29.872 1.00 89.31 457 TYR A O 1
ATOM 3664 N N . SER A 1 458 ? -11.387 19.128 30.083 1.00 84.44 458 SER A N 1
ATOM 3665 C CA . SER A 1 458 ? -11.353 20.493 30.612 1.00 84.44 458 SER A CA 1
ATOM 3666 C C . SER A 1 458 ? -10.596 21.406 29.637 1.00 84.44 458 SER A C 1
ATOM 3668 O O . SER A 1 458 ? -10.066 20.929 28.631 1.00 84.44 458 SER A O 1
ATOM 3670 N N . GLU A 1 459 ? -10.558 22.716 29.889 1.00 77.69 459 GLU A N 1
ATOM 3671 C CA . GLU A 1 459 ? -9.884 23.683 29.003 1.00 77.69 459 GLU A CA 1
ATOM 3672 C C . GLU A 1 459 ? -8.386 23.388 28.849 1.00 77.69 459 GLU A C 1
ATOM 3674 O O . GLU A 1 459 ? -7.851 23.475 27.745 1.00 77.69 459 GLU A O 1
ATOM 3679 N N . ASN A 1 460 ? -7.734 22.975 29.941 1.00 74.62 460 ASN A N 1
ATOM 3680 C CA . ASN A 1 460 ? -6.273 22.874 30.009 1.00 74.62 460 ASN A CA 1
ATOM 3681 C C . ASN A 1 460 ? -5.747 21.441 30.177 1.00 74.62 460 ASN A C 1
ATOM 3683 O O . ASN A 1 460 ? -4.539 21.226 30.112 1.00 74.62 460 ASN A O 1
ATOM 3687 N N . CYS A 1 461 ? -6.613 20.450 30.408 1.00 80.06 461 CYS A N 1
ATOM 3688 C CA . CYS A 1 461 ? -6.183 19.061 30.578 1.00 80.06 461 CYS A CA 1
ATOM 3689 C C . CYS A 1 461 ? -7.282 18.051 30.227 1.00 80.06 461 CYS A C 1
ATOM 3691 O O . CYS A 1 461 ? -8.479 18.354 30.262 1.00 80.06 461 CYS A O 1
ATOM 3693 N N . VAL A 1 462 ? -6.857 16.831 29.892 1.00 89.25 462 VAL A N 1
ATOM 3694 C CA . VAL A 1 462 ? -7.740 15.667 29.766 1.00 89.25 462 VAL A CA 1
ATOM 3695 C C . VAL A 1 462 ? -7.500 14.778 30.977 1.00 89.25 462 VAL A C 1
ATOM 3697 O O . VAL A 1 462 ? -6.377 14.333 31.199 1.00 89.25 462 VAL A O 1
ATOM 3700 N N . VAL A 1 463 ? -8.541 14.514 31.759 1.00 91.56 463 VAL A N 1
ATOM 3701 C CA . VAL A 1 463 ? -8.472 13.656 32.951 1.00 91.56 463 VAL A CA 1
ATOM 3702 C C . VAL A 1 463 ? -9.468 12.521 32.825 1.00 91.56 463 VAL A C 1
ATOM 3704 O O . VAL A 1 463 ? -10.451 12.624 32.095 1.00 91.56 463 VAL A O 1
ATOM 3707 N N . GLY A 1 464 ? -9.243 11.412 33.511 1.00 92.50 464 GLY A N 1
ATOM 3708 C CA . GLY A 1 464 ? -10.144 10.282 33.371 1.00 92.50 464 GLY A CA 1
ATOM 3709 C C . GLY A 1 464 ? -9.922 9.163 34.362 1.00 92.50 464 GLY A C 1
ATOM 3710 O O . GLY A 1 464 ? -9.057 9.220 35.232 1.00 92.50 464 GLY A O 1
ATOM 3711 N N . ALA A 1 465 ? -10.746 8.134 34.208 1.00 92.56 465 ALA A N 1
ATOM 3712 C CA . ALA A 1 465 ? -10.730 6.932 35.019 1.00 92.56 465 ALA A CA 1
ATOM 3713 C C . ALA A 1 465 ? -10.789 5.701 34.115 1.00 92.56 465 ALA A C 1
ATOM 3715 O O . ALA A 1 465 ? -11.656 5.585 33.248 1.00 92.56 465 ALA A O 1
ATOM 3716 N N . TYR A 1 466 ? -9.879 4.762 34.329 1.00 92.62 466 TYR A N 1
ATOM 3717 C CA . TYR A 1 466 ? -9.864 3.467 33.677 1.00 92.62 466 TYR A CA 1
ATOM 3718 C C . TYR A 1 466 ? -10.388 2.386 34.628 1.00 92.62 466 TYR A C 1
ATOM 3720 O O . TYR A 1 466 ? -9.888 2.199 35.739 1.00 92.62 466 TYR A O 1
ATOM 3728 N N . LEU A 1 467 ? -11.412 1.674 34.162 1.00 91.06 467 LEU A N 1
ATOM 3729 C CA . LEU A 1 467 ? -12.108 0.603 34.858 1.00 91.06 467 LEU A CA 1
ATOM 3730 C C . LEU A 1 467 ? -11.762 -0.730 34.194 1.00 91.06 467 LEU A C 1
ATOM 3732 O O . LEU A 1 467 ? -12.282 -1.042 33.123 1.00 91.06 467 LEU A O 1
ATOM 3736 N N . GLN A 1 468 ? -10.918 -1.542 34.828 1.00 86.00 468 GLN A N 1
ATOM 3737 C CA . GLN A 1 468 ? -10.490 -2.835 34.288 1.00 86.00 468 GLN A CA 1
ATOM 3738 C C . GLN A 1 468 ? -11.645 -3.824 34.043 1.00 86.00 468 GLN A C 1
ATOM 3740 O O . GLN A 1 468 ? -11.607 -4.545 33.054 1.00 86.00 468 GLN A O 1
ATOM 3745 N N . GLU A 1 469 ? -12.681 -3.837 34.885 1.00 82.88 469 GLU A N 1
ATOM 3746 C CA . GLU A 1 469 ? -13.845 -4.733 34.742 1.00 82.88 469 GLU A CA 1
ATOM 3747 C C . GLU A 1 469 ? -15.119 -4.014 34.254 1.00 82.88 469 GLU A C 1
ATOM 3749 O O . GLU A 1 469 ? -16.153 -4.652 34.035 1.00 82.88 469 GLU A O 1
ATOM 3754 N N . GLY A 1 470 ? -15.041 -2.695 34.039 1.00 85.44 470 GLY A N 1
ATOM 3755 C CA . GLY A 1 470 ? -16.171 -1.855 33.640 1.00 85.44 470 GLY A CA 1
ATOM 3756 C C . GLY A 1 470 ? -17.118 -1.480 34.776 1.00 85.44 470 GLY A C 1
ATOM 3757 O O . GLY A 1 470 ? -16.783 -1.560 35.955 1.00 85.44 470 GLY A O 1
ATOM 3758 N N . PHE A 1 471 ? -18.332 -1.058 34.416 1.00 81.94 471 PHE A N 1
ATOM 3759 C CA . PHE A 1 471 ? -19.390 -0.769 35.384 1.00 81.94 471 PHE A CA 1
ATOM 3760 C C . PHE A 1 471 ? -20.085 -2.064 35.825 1.00 81.94 471 PHE A C 1
ATOM 3762 O O . PHE A 1 471 ? -20.947 -2.587 35.114 1.00 81.94 471 PHE A O 1
ATOM 3769 N N . GLN A 1 472 ? -19.701 -2.568 37.002 1.00 77.88 472 GLN A N 1
ATOM 3770 C CA . GLN A 1 472 ? -20.282 -3.749 37.649 1.00 77.88 472 GLN A CA 1
ATOM 3771 C C . GLN A 1 472 ? -20.741 -3.451 39.086 1.00 77.88 472 GLN A C 1
ATOM 3773 O O . GLN A 1 472 ? -20.335 -2.465 39.698 1.00 77.88 472 GLN A O 1
ATOM 3778 N N . LYS A 1 473 ? -21.559 -4.345 39.664 1.00 76.75 473 LYS A N 1
ATOM 3779 C CA . LYS A 1 473 ? -21.969 -4.302 41.085 1.00 76.75 473 LYS A CA 1
ATOM 3780 C C . LYS A 1 473 ? -20.898 -4.882 42.025 1.00 76.75 473 LYS A C 1
ATOM 3782 O O . LYS A 1 473 ? -21.225 -5.675 42.906 1.00 76.75 473 LYS A O 1
ATOM 3787 N N . ARG A 1 474 ? -19.622 -4.581 41.789 1.00 82.00 474 ARG A N 1
ATOM 3788 C CA . ARG A 1 474 ? -18.489 -5.064 42.592 1.00 82.00 474 ARG A CA 1
ATOM 3789 C C . ARG A 1 474 ? -17.490 -3.935 42.798 1.00 82.00 474 ARG A C 1
ATOM 3791 O O . ARG A 1 474 ? -17.335 -3.088 41.920 1.00 82.00 474 ARG A O 1
ATOM 3798 N N . GLU A 1 475 ? -16.85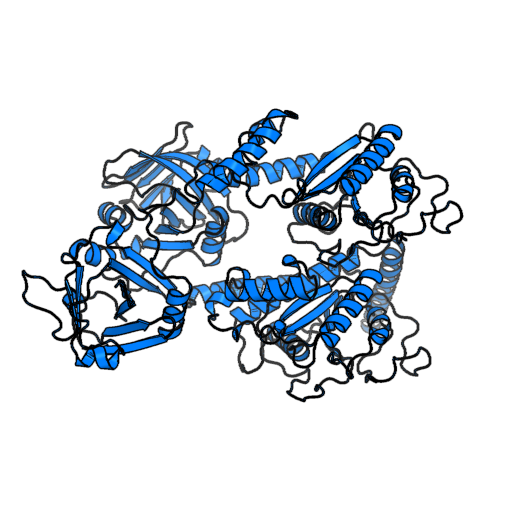0 -3.922 43.960 1.00 84.62 475 GLU A N 1
ATOM 3799 C CA . GLU A 1 475 ? -15.750 -3.002 44.230 1.00 84.62 475 GLU A CA 1
ATOM 3800 C C . GLU A 1 475 ? -14.500 -3.443 43.471 1.00 84.62 475 GLU A C 1
ATOM 3802 O O . GLU A 1 475 ? -14.197 -4.633 43.387 1.00 84.62 475 GLU A O 1
ATOM 3807 N N . MET A 1 476 ? -13.779 -2.478 42.912 1.00 84.50 476 MET A N 1
ATOM 3808 C CA . MET A 1 476 ? -12.570 -2.720 42.135 1.00 84.50 476 MET A CA 1
ATOM 3809 C C . MET A 1 476 ? -11.601 -1.543 42.250 1.00 84.50 476 MET A C 1
ATOM 3811 O O . MET A 1 476 ? -11.993 -0.430 42.609 1.00 84.50 476 MET A O 1
ATOM 3815 N N . SER A 1 477 ? -10.329 -1.777 41.941 1.00 88.38 477 SER A N 1
ATOM 3816 C CA . SER A 1 477 ? -9.348 -0.698 41.831 1.00 88.38 477 SER A CA 1
ATOM 3817 C C . SER A 1 477 ? -9.580 0.102 40.550 1.00 88.38 477 SER A C 1
ATOM 3819 O O . SER A 1 477 ? -9.766 -0.467 39.476 1.00 88.38 477 SER A O 1
ATOM 3821 N N . ILE A 1 478 ? -9.557 1.424 40.660 1.00 90.31 478 ILE A N 1
ATOM 3822 C CA . ILE A 1 478 ? -9.786 2.348 39.548 1.00 90.31 478 ILE A CA 1
ATOM 3823 C C . ILE A 1 478 ? -8.468 3.064 39.270 1.00 90.31 478 ILE A C 1
ATOM 3825 O O . ILE A 1 478 ? -7.841 3.585 40.190 1.00 90.31 478 ILE A O 1
ATOM 3829 N N . THR A 1 479 ? -8.028 3.094 38.015 1.00 92.56 479 THR A N 1
ATOM 3830 C CA . THR A 1 479 ? -6.829 3.851 37.630 1.00 92.56 479 THR A CA 1
ATOM 3831 C C . THR A 1 479 ? -7.251 5.225 37.139 1.00 92.56 479 THR A C 1
ATOM 3833 O O . THR A 1 479 ? -7.830 5.340 36.062 1.00 92.56 479 THR A O 1
ATOM 3836 N N . LEU A 1 480 ? -6.980 6.269 37.912 1.00 92.38 480 LEU A N 1
ATOM 3837 C CA . LEU A 1 480 ? -7.147 7.643 37.451 1.00 92.38 480 LEU A CA 1
ATOM 3838 C C . LEU A 1 480 ? -5.958 8.043 36.589 1.00 92.38 480 LEU A C 1
ATOM 3840 O O . LEU A 1 480 ? -4.843 7.581 36.826 1.00 92.38 480 LEU A O 1
ATOM 3844 N N . PHE A 1 481 ? -6.184 8.907 35.608 1.00 93.81 481 PHE A N 1
ATOM 3845 C CA . PHE A 1 481 ? -5.118 9.434 34.768 1.00 93.81 481 PHE A CA 1
ATOM 3846 C C . PHE A 1 481 ? -5.340 10.898 34.408 1.00 93.81 481 PHE A C 1
ATOM 3848 O O . PHE A 1 481 ? -6.477 11.376 34.356 1.00 93.81 481 PHE A O 1
ATOM 3855 N N . ALA A 1 482 ? -4.243 11.584 34.111 1.00 91.31 482 ALA A N 1
ATOM 3856 C CA . ALA A 1 482 ? -4.235 12.867 33.437 1.00 91.31 482 ALA A CA 1
ATOM 3857 C C . ALA A 1 482 ? -3.324 12.786 32.209 1.00 91.31 482 ALA A C 1
ATOM 3859 O O . ALA A 1 482 ? -2.308 12.094 32.200 1.00 91.31 482 ALA A O 1
ATOM 3860 N N . LEU A 1 483 ? -3.727 13.475 31.151 1.00 89.56 483 LEU A N 1
ATOM 3861 C CA . LEU A 1 483 ? -2.990 13.588 29.906 1.00 89.56 483 LEU A CA 1
ATOM 3862 C C . LEU A 1 483 ? -2.713 15.069 29.652 1.00 89.56 483 LEU A C 1
ATOM 3864 O O . LEU A 1 483 ? -3.638 15.853 29.403 1.00 89.56 483 LEU A O 1
ATOM 3868 N N . GLN A 1 484 ? -1.434 15.426 29.714 1.00 83.44 484 GLN A N 1
ATOM 3869 C CA . GLN A 1 484 ? -0.922 16.758 29.403 1.00 83.44 484 GLN A CA 1
ATOM 3870 C C . GLN A 1 484 ? -0.055 16.647 28.153 1.00 83.44 484 GLN A C 1
ATOM 3872 O O . GLN A 1 484 ? 0.952 15.944 28.150 1.00 83.44 484 GLN A O 1
ATOM 3877 N N . GLU A 1 485 ? -0.488 17.297 27.071 1.00 77.81 485 GLU A N 1
ATOM 3878 C CA . GLU A 1 485 ? 0.112 17.189 25.735 1.00 77.81 485 GLU A CA 1
ATOM 3879 C C . GLU A 1 485 ? 0.238 15.729 25.250 1.00 77.81 485 GLU A C 1
ATOM 3881 O O . GLU A 1 485 ? -0.696 15.200 24.639 1.00 77.81 485 GLU A O 1
ATOM 3886 N N . THR A 1 486 ? 1.368 15.074 25.532 1.00 78.88 486 THR A N 1
ATOM 3887 C CA . THR A 1 486 ? 1.677 13.682 25.167 1.00 78.88 486 THR A CA 1
ATOM 3888 C C . THR A 1 486 ? 1.980 12.767 26.352 1.00 78.88 486 THR A C 1
ATOM 3890 O O . THR A 1 486 ? 2.070 11.554 26.154 1.00 78.88 486 THR A O 1
ATOM 3893 N N . GLU A 1 487 ? 2.146 13.307 27.559 1.00 84.38 487 GLU A N 1
ATOM 3894 C CA . GLU A 1 487 ? 2.514 12.529 28.743 1.00 84.38 487 GLU A CA 1
ATOM 3895 C C . GLU A 1 487 ? 1.274 12.091 29.523 1.00 84.38 487 GLU A C 1
ATOM 3897 O O . GLU A 1 487 ? 0.395 12.895 29.839 1.00 84.38 487 GLU A O 1
ATOM 3902 N N . VAL A 1 488 ? 1.208 10.790 29.819 1.00 88.88 488 VAL A N 1
ATOM 3903 C CA . VAL A 1 488 ? 0.151 10.187 30.637 1.00 88.88 488 VAL A CA 1
ATOM 3904 C C . VAL A 1 488 ? 0.700 9.959 32.039 1.00 88.88 488 VAL A C 1
ATOM 3906 O O . VAL A 1 488 ? 1.595 9.135 32.234 1.00 88.88 488 VAL A O 1
ATOM 3909 N N . SER A 1 489 ? 0.131 10.651 33.017 1.00 91.62 489 SER A N 1
ATOM 3910 C CA . SER A 1 489 ? 0.305 10.360 34.437 1.00 91.62 489 SER A CA 1
ATOM 3911 C C . SER A 1 489 ? -0.890 9.541 34.919 1.00 91.62 489 SER A C 1
ATOM 3913 O O . SER A 1 489 ? -2.028 9.792 34.519 1.00 91.62 489 SER A O 1
ATOM 3915 N N . ALA A 1 490 ? -0.662 8.531 35.759 1.00 92.00 490 ALA A N 1
ATOM 3916 C CA . ALA A 1 490 ? -1.746 7.715 36.293 1.00 92.00 490 ALA A CA 1
ATOM 3917 C C . ALA A 1 490 ? -1.492 7.295 37.739 1.00 92.00 490 ALA A C 1
ATOM 3919 O O . ALA A 1 490 ? -0.353 7.074 38.151 1.00 92.00 490 ALA A O 1
ATOM 3920 N N . CYS A 1 491 ? -2.569 7.146 38.505 1.00 91.44 491 CYS A N 1
ATOM 3921 C CA . CYS A 1 491 ? -2.533 6.664 39.878 1.00 91.44 491 CYS A CA 1
ATOM 3922 C C . CYS A 1 491 ? -3.689 5.691 40.145 1.00 91.44 491 CYS A C 1
ATOM 3924 O O . CYS A 1 491 ? -4.773 5.800 39.575 1.00 91.44 491 CYS A O 1
ATOM 3926 N N . LEU A 1 492 ? -3.450 4.697 40.999 1.00 91.12 492 LEU A N 1
ATOM 3927 C CA . LEU A 1 492 ? -4.455 3.700 41.364 1.00 91.12 492 LEU A CA 1
ATOM 3928 C C . LEU A 1 492 ? -5.182 4.128 42.646 1.00 91.12 492 LEU A C 1
ATOM 3930 O O . LEU A 1 492 ? -4.533 4.506 43.620 1.00 91.12 492 LEU A O 1
ATOM 3934 N N . ILE A 1 493 ? -6.510 4.023 42.657 1.00 89.19 493 ILE A N 1
ATOM 3935 C CA . ILE A 1 493 ? -7.370 4.270 43.822 1.00 89.19 493 ILE A CA 1
ATOM 3936 C C . ILE A 1 493 ? -8.290 3.068 44.088 1.00 89.19 493 ILE A C 1
ATOM 3938 O O . ILE A 1 493 ? -8.530 2.244 43.202 1.00 89.19 493 ILE A O 1
ATOM 3942 N N . GLY A 1 494 ? -8.848 2.984 45.295 1.00 81.44 494 GLY A N 1
ATOM 3943 C CA . GLY A 1 494 ? -9.808 1.943 45.674 1.00 81.44 494 GLY A CA 1
ATOM 3944 C C . GLY A 1 494 ? -9.223 0.794 46.494 1.00 81.44 494 GLY A C 1
ATOM 3945 O O . GLY A 1 494 ? -8.092 0.894 46.973 1.00 81.44 494 GLY A O 1
ATOM 3946 N N . PRO A 1 495 ? -10.003 -0.286 46.686 1.00 85.50 495 PRO A N 1
ATOM 3947 C CA . PRO A 1 495 ? -11.177 -0.671 45.891 1.00 85.50 495 PRO A CA 1
ATOM 3948 C C . PRO A 1 495 ? -12.431 0.186 46.154 1.00 85.50 495 PRO A C 1
ATOM 3950 O O . PRO A 1 495 ? -12.723 0.532 47.291 1.00 85.50 495 PRO A O 1
ATOM 3953 N N . TYR A 1 496 ? -13.169 0.527 45.092 1.00 86.94 496 TYR A N 1
ATOM 3954 C CA . TYR A 1 496 ? -14.442 1.259 45.153 1.00 86.94 496 TYR A CA 1
ATOM 3955 C C . TYR A 1 496 ? -15.445 0.706 44.136 1.00 86.94 496 TYR A C 1
ATOM 3957 O O . TYR A 1 496 ? -15.062 0.120 43.122 1.00 86.94 496 TYR A O 1
ATOM 3965 N N . LEU A 1 497 ? -16.740 0.927 44.368 1.00 85.81 497 LEU A N 1
ATOM 3966 C CA . LEU A 1 497 ? -17.780 0.690 43.364 1.00 85.81 497 LEU A CA 1
ATOM 3967 C C . LEU A 1 497 ? -17.649 1.721 42.224 1.00 85.81 497 LEU A C 1
ATOM 3969 O O . LEU A 1 497 ? -17.767 2.917 42.493 1.00 85.81 497 LEU A O 1
ATOM 3973 N N . PRO A 1 498 ? -17.503 1.311 40.946 1.00 84.12 498 PRO A N 1
ATOM 3974 C CA . PRO A 1 498 ? -17.379 2.244 39.818 1.00 84.12 498 PRO A CA 1
ATOM 3975 C C . PRO A 1 498 ? -18.550 3.222 39.679 1.00 84.12 498 PRO A C 1
ATOM 3977 O O . PRO A 1 498 ? -18.389 4.321 39.156 1.00 84.12 498 PRO A O 1
ATOM 3980 N N . ALA A 1 499 ? -19.736 2.840 40.164 1.00 83.00 499 ALA A N 1
ATOM 3981 C CA . ALA A 1 499 ? -20.907 3.710 40.182 1.00 83.00 499 ALA A CA 1
ATOM 3982 C C . ALA A 1 499 ? -20.713 4.970 41.051 1.00 83.00 499 ALA A C 1
ATOM 3984 O O . ALA A 1 499 ? -21.321 5.998 40.758 1.00 83.00 499 ALA A O 1
ATOM 3985 N N . LEU A 1 500 ? -19.841 4.907 42.066 1.00 84.25 500 LEU A N 1
ATOM 3986 C CA . LEU A 1 500 ? -19.529 6.013 42.978 1.00 84.25 500 LEU A CA 1
ATOM 3987 C C . LEU A 1 500 ? -18.582 7.061 42.371 1.00 84.25 500 LEU A C 1
ATOM 3989 O O . LEU A 1 500 ? -18.374 8.105 42.986 1.00 84.25 500 LEU A O 1
ATOM 3993 N N . LEU A 1 501 ? -18.045 6.823 41.163 1.00 83.69 501 LEU A N 1
ATOM 3994 C CA . LEU A 1 501 ? -17.357 7.861 40.383 1.00 83.69 501 LEU A CA 1
ATOM 3995 C C . LEU A 1 501 ? -18.296 9.014 40.016 1.00 83.69 501 LEU A C 1
ATOM 3997 O O . LEU A 1 501 ? -17.832 10.131 39.821 1.00 83.69 501 LEU A O 1
ATOM 4001 N N . PHE A 1 502 ? -19.601 8.747 39.900 1.00 85.69 502 PHE A N 1
ATOM 4002 C CA . PHE A 1 502 ? -20.606 9.737 39.526 1.00 85.69 502 PHE A CA 1
ATOM 4003 C C . PHE A 1 502 ? -21.490 10.060 40.727 1.00 85.69 502 PHE A C 1
ATOM 4005 O O . PHE A 1 502 ? -22.344 9.253 41.114 1.00 85.69 502 PHE A O 1
ATOM 4012 N N . TYR A 1 503 ? -21.303 11.248 41.295 1.00 80.44 503 TYR A N 1
ATOM 4013 C CA . TYR A 1 503 ? -22.030 11.683 42.483 1.00 80.44 503 TYR A CA 1
ATOM 4014 C C . TYR A 1 503 ? -23.539 11.771 42.220 1.00 80.44 503 TYR A C 1
ATOM 4016 O O . TYR A 1 503 ? -23.980 12.112 41.121 1.00 80.44 503 TYR A O 1
ATOM 4024 N N . ASP A 1 504 ? -24.335 11.417 43.230 1.00 69.19 504 ASP A N 1
ATOM 4025 C CA . ASP A 1 504 ? -25.785 11.601 43.240 1.00 69.19 504 ASP A CA 1
ATOM 4026 C C . ASP A 1 504 ? -26.195 12.424 44.455 1.00 69.19 504 ASP A C 1
ATOM 4028 O O . ASP A 1 504 ? -26.011 11.982 45.594 1.00 69.19 504 ASP A O 1
ATOM 4032 N N . ARG A 1 505 ? -26.831 13.578 44.232 1.00 62.41 505 ARG A N 1
ATOM 4033 C CA . ARG A 1 505 ? -27.387 14.384 45.328 1.00 62.41 505 ARG A CA 1
ATOM 4034 C C . ARG A 1 505 ? -28.447 13.623 46.139 1.00 62.41 505 ARG A C 1
ATOM 4036 O O . ARG A 1 505 ? -28.728 14.025 47.261 1.00 62.41 505 ARG A O 1
ATOM 4043 N N . GLN A 1 506 ? -29.041 12.553 45.597 1.00 58.94 506 GLN A N 1
ATOM 4044 C CA . GLN A 1 506 ? -30.068 11.768 46.293 1.00 58.94 506 GLN A CA 1
ATOM 4045 C C . GLN A 1 506 ? -29.500 10.663 47.198 1.00 58.94 506 GLN A C 1
ATOM 4047 O O . GLN A 1 506 ? -30.207 10.219 48.099 1.00 58.94 506 GLN A O 1
ATOM 4052 N N . ALA A 1 507 ? -28.258 10.217 46.976 1.00 60.25 507 ALA A N 1
ATOM 4053 C CA . ALA A 1 507 ? -27.680 9.058 47.666 1.00 60.25 507 ALA A CA 1
ATOM 4054 C C . ALA A 1 507 ? -26.556 9.404 48.662 1.00 60.25 507 ALA A C 1
ATOM 4056 O O . ALA A 1 507 ? -26.225 8.556 49.478 1.00 60.25 507 ALA A O 1
ATOM 4057 N N . PHE A 1 508 ? -25.981 10.616 48.614 1.00 57.53 508 PHE A N 1
ATOM 4058 C CA . PHE A 1 508 ? -24.872 11.095 49.471 1.00 57.53 508 PHE A CA 1
ATOM 4059 C C . PHE A 1 508 ? -23.577 10.249 49.476 1.00 57.53 508 PHE A C 1
ATOM 4061 O O . PHE A 1 508 ? -22.624 10.618 50.159 1.00 57.53 508 PHE A O 1
ATOM 4068 N N . ASP A 1 509 ? -23.488 9.190 48.669 1.00 63.84 509 ASP A N 1
ATOM 4069 C CA . ASP A 1 509 ? -22.289 8.360 48.530 1.00 63.84 509 ASP A CA 1
ATOM 4070 C C . ASP A 1 509 ? -21.424 8.806 47.333 1.00 63.84 509 ASP A C 1
ATOM 4072 O O . ASP A 1 509 ? -21.883 8.859 46.187 1.00 63.84 509 ASP A O 1
ATOM 4076 N N . CYS A 1 510 ? -20.142 9.086 47.583 1.00 70.88 510 CYS A N 1
ATOM 4077 C CA . CYS A 1 510 ? -19.120 9.338 46.561 1.00 70.88 510 CYS A CA 1
ATOM 4078 C C . CYS A 1 510 ? -17.752 8.815 46.994 1.00 70.88 510 CYS A C 1
ATOM 4080 O O . CYS A 1 510 ? -17.478 8.642 48.181 1.00 70.88 510 CYS A O 1
ATOM 4082 N N . ILE A 1 511 ? -16.856 8.635 46.024 1.00 78.31 511 ILE A N 1
ATOM 4083 C CA . ILE A 1 511 ? -15.438 8.413 46.311 1.00 78.31 511 ILE A CA 1
ATOM 4084 C C . ILE A 1 511 ? -14.847 9.733 46.852 1.00 78.31 511 ILE A C 1
ATOM 4086 O O . ILE A 1 511 ? -14.852 10.730 46.127 1.00 78.31 511 ILE A O 1
ATOM 4090 N N . PRO A 1 512 ? -14.316 9.777 48.093 1.00 72.75 512 PRO A N 1
ATOM 4091 C CA . PRO A 1 512 ? -13.920 11.034 48.745 1.00 72.75 512 PRO A CA 1
ATOM 4092 C C . PRO A 1 512 ? -12.830 11.816 48.008 1.00 72.75 512 PRO A C 1
ATOM 4094 O O . PRO A 1 512 ? -12.714 13.028 48.161 1.00 72.75 512 PRO A O 1
ATOM 4097 N N . CYS A 1 513 ? -12.003 11.114 47.236 1.00 80.00 513 CYS A N 1
ATOM 4098 C CA . CYS A 1 513 ? -10.828 11.673 46.585 1.00 80.00 513 CYS A CA 1
ATOM 4099 C C . CYS A 1 513 ? -11.034 12.013 45.098 1.00 80.00 513 CYS A C 1
ATOM 4101 O O . CYS A 1 513 ? -10.236 12.770 44.545 1.00 80.00 513 CYS A O 1
ATOM 4103 N N . PHE A 1 514 ? -12.094 11.501 44.458 1.00 86.62 514 PHE A N 1
ATOM 4104 C CA . PHE A 1 514 ? -12.407 11.771 43.053 1.00 86.62 514 PHE A CA 1
ATOM 4105 C C . PHE A 1 514 ? -13.888 11.510 42.755 1.00 86.62 514 PHE A C 1
ATOM 4107 O O . PHE A 1 514 ? -14.329 10.364 42.820 1.00 86.62 514 PHE A O 1
ATOM 4114 N N . TYR A 1 515 ? -14.652 12.531 42.367 1.00 87.19 515 TYR A N 1
ATOM 4115 C CA . TYR A 1 515 ? -16.042 12.344 41.936 1.00 87.19 515 TYR A CA 1
ATOM 4116 C C . TYR A 1 515 ? -16.455 13.336 40.847 1.00 87.19 515 TYR A C 1
ATOM 4118 O O . TYR A 1 515 ? -15.974 14.466 40.778 1.00 87.19 515 TYR A O 1
ATOM 4126 N N . ILE A 1 516 ? -17.368 12.887 39.989 1.00 88.19 516 ILE A N 1
ATOM 4127 C CA . ILE A 1 516 ? -17.874 13.606 38.821 1.00 88.19 516 ILE A CA 1
ATOM 4128 C C . ILE A 1 516 ? -19.334 13.974 39.078 1.00 88.19 516 ILE A C 1
ATOM 4130 O O . ILE A 1 516 ? -20.160 13.086 39.315 1.00 88.19 516 ILE A O 1
ATOM 4134 N N . VAL A 1 517 ? -19.675 15.257 38.971 1.00 86.69 517 VAL A N 1
ATOM 4135 C CA . VAL A 1 517 ? -21.066 15.733 38.969 1.00 86.69 517 VAL A CA 1
ATOM 4136 C C . VAL A 1 517 ? -21.426 16.080 37.528 1.00 86.69 517 VAL A C 1
ATOM 4138 O O . VAL A 1 517 ? -21.136 17.160 37.014 1.00 86.69 517 VAL A O 1
ATOM 4141 N N . LEU A 1 518 ? -21.967 15.089 36.817 1.00 84.31 518 LEU A N 1
ATOM 4142 C CA . LEU A 1 518 ? -22.077 15.138 35.358 1.00 84.31 518 LEU A CA 1
ATOM 4143 C C . LEU A 1 518 ? -23.080 16.194 34.872 1.00 84.31 518 LEU A C 1
ATOM 4145 O O . LEU A 1 518 ? -22.824 16.855 33.871 1.00 84.31 518 LEU A O 1
ATOM 4149 N N . ASP A 1 519 ? -24.194 16.356 35.577 1.00 83.50 519 ASP A N 1
ATOM 4150 C CA . ASP A 1 519 ? -25.251 17.337 35.312 1.00 83.50 519 ASP A CA 1
ATOM 4151 C C . ASP A 1 519 ? -24.807 18.781 35.585 1.00 83.50 519 ASP A C 1
ATOM 4153 O O . ASP A 1 519 ? -25.170 19.686 34.832 1.00 83.50 519 ASP A O 1
ATOM 4157 N N . GLU A 1 520 ? -23.962 18.987 36.597 1.00 84.56 520 GLU A N 1
ATOM 4158 C CA . GLU A 1 520 ? -23.320 20.277 36.896 1.00 84.56 520 GLU A CA 1
ATOM 4159 C C . GLU A 1 520 ? -22.055 20.532 36.069 1.00 84.56 520 GLU A C 1
ATOM 4161 O O . GLU A 1 520 ? -21.513 21.633 36.097 1.00 84.56 520 GLU A O 1
ATOM 4166 N N . LYS A 1 521 ? -21.607 19.529 35.303 1.00 88.12 521 LYS A N 1
ATOM 4167 C CA . LYS A 1 521 ? -20.401 19.571 34.471 1.00 88.12 521 LYS A CA 1
ATOM 4168 C C . LYS A 1 521 ? -19.138 19.919 35.257 1.00 88.12 521 LYS A C 1
ATOM 4170 O O . LYS A 1 521 ? -18.303 20.664 34.757 1.00 88.12 521 LYS A O 1
ATOM 4175 N N . ASN A 1 522 ? -18.967 19.356 36.447 1.00 87.88 522 ASN A N 1
ATOM 4176 C CA . ASN A 1 522 ? -17.750 19.545 37.232 1.00 87.88 522 ASN A CA 1
ATOM 4177 C C . ASN A 1 522 ? -17.157 18.208 37.707 1.00 87.88 522 ASN A C 1
ATOM 4179 O O . ASN A 1 522 ? -17.842 17.182 37.795 1.00 87.88 522 ASN A O 1
ATOM 4183 N N . VAL A 1 523 ? -15.850 18.206 37.959 1.00 88.56 523 VAL A N 1
ATOM 4184 C CA . VAL A 1 523 ? -15.132 17.097 38.600 1.00 88.56 523 VAL A CA 1
ATOM 4185 C C . VAL A 1 523 ? -14.308 17.632 39.760 1.00 88.56 523 VAL A C 1
ATOM 4187 O O . VAL A 1 523 ? -13.590 18.622 39.622 1.00 88.56 523 VAL A O 1
ATOM 4190 N N . THR A 1 524 ? -14.393 16.955 40.898 1.00 87.31 524 THR A N 1
ATOM 4191 C CA . THR A 1 524 ? -13.615 17.278 42.095 1.00 87.31 524 THR A CA 1
ATOM 4192 C C . THR A 1 524 ? -12.518 16.238 42.272 1.00 87.31 524 THR A C 1
ATOM 4194 O O . THR A 1 524 ? -12.789 15.035 42.258 1.00 87.31 524 THR A O 1
ATOM 4197 N N . ILE A 1 525 ? -11.284 16.704 42.459 1.00 86.88 525 ILE A N 1
ATOM 4198 C CA . ILE A 1 525 ? -10.079 15.886 42.633 1.00 86.88 525 ILE A CA 1
ATOM 4199 C C . ILE A 1 525 ? -9.358 16.371 43.896 1.00 86.88 525 ILE A C 1
ATOM 4201 O O . ILE A 1 525 ? -9.133 17.569 44.058 1.00 86.88 525 ILE A O 1
ATOM 4205 N N . SER A 1 526 ? -9.004 15.468 44.813 1.00 86.50 526 SER A N 1
ATOM 4206 C CA . SER A 1 526 ? -8.264 15.858 46.021 1.00 86.50 526 SER A CA 1
ATOM 4207 C C . SER A 1 526 ? -6.844 16.338 45.695 1.00 86.50 526 SER A C 1
ATOM 4209 O O . SER A 1 526 ? -6.229 15.883 44.730 1.00 86.50 526 SER A O 1
ATOM 4211 N N . SER A 1 527 ? -6.284 17.213 46.537 1.00 83.81 527 SER A N 1
ATOM 4212 C CA . SER A 1 527 ? -4.928 17.756 46.353 1.00 83.81 527 SER A CA 1
ATOM 4213 C C . SER A 1 527 ? -3.847 16.672 46.253 1.00 83.81 527 SER A C 1
ATOM 4215 O O . SER A 1 527 ? -2.957 16.778 45.414 1.00 83.81 527 SER A O 1
ATOM 4217 N N . GLU A 1 528 ? -3.961 15.595 47.038 1.00 84.88 528 GLU A N 1
ATOM 4218 C CA . GLU A 1 528 ? -3.049 14.442 46.985 1.00 84.88 528 GLU A CA 1
ATOM 4219 C C . GLU A 1 528 ? -3.076 13.741 45.615 1.00 84.88 528 GLU A C 1
ATOM 4221 O O . GLU A 1 528 ? -2.045 13.303 45.103 1.00 84.88 528 GLU A O 1
ATOM 4226 N N . ILE A 1 529 ? -4.258 13.622 45.001 1.00 85.75 529 ILE A N 1
ATOM 4227 C CA . ILE A 1 529 ? -4.391 13.013 43.674 1.00 85.75 529 ILE A CA 1
ATOM 4228 C C . ILE A 1 529 ? -3.907 13.975 42.594 1.00 85.75 529 ILE A C 1
ATOM 4230 O O . ILE A 1 529 ? -3.235 13.523 41.668 1.00 85.75 529 ILE A O 1
ATOM 4234 N N . CYS A 1 530 ? -4.181 15.276 42.721 1.00 85.06 530 CYS A N 1
ATOM 4235 C CA . CYS A 1 530 ? -3.639 16.282 41.808 1.00 85.06 530 CYS A CA 1
ATOM 4236 C C . CYS A 1 530 ? -2.110 16.199 41.740 1.00 85.06 530 CYS A C 1
ATOM 4238 O O . CYS A 1 530 ? -1.567 16.122 40.642 1.00 85.06 530 CYS A O 1
ATOM 4240 N N . GLU A 1 531 ? -1.425 16.100 42.883 1.00 85.19 531 GLU A N 1
ATOM 4241 C CA . GLU A 1 531 ? 0.035 15.956 42.931 1.00 85.19 531 GLU A CA 1
ATOM 4242 C C . GLU A 1 531 ? 0.514 14.679 42.219 1.00 85.19 531 GLU A C 1
ATOM 4244 O O . GLU A 1 531 ? 1.399 14.738 41.366 1.00 85.19 531 GLU A O 1
ATOM 4249 N N . LYS A 1 532 ? -0.127 13.529 42.477 1.00 86.38 532 LYS A N 1
ATOM 4250 C CA . LYS A 1 532 ? 0.203 12.253 41.807 1.00 86.38 532 LYS A CA 1
ATOM 4251 C C . LYS A 1 532 ? -0.052 12.272 40.296 1.00 86.38 532 LYS A C 1
ATOM 4253 O O . LYS A 1 532 ? 0.601 11.534 39.563 1.00 86.38 532 LYS A O 1
ATOM 4258 N N . LEU A 1 533 ? -1.011 13.074 39.836 1.00 85.19 533 LEU A N 1
ATOM 4259 C CA . LEU A 1 533 ? -1.346 13.240 38.420 1.00 85.19 533 LEU A CA 1
ATOM 4260 C C . LEU A 1 533 ? -0.589 14.405 37.757 1.00 85.19 533 LEU A C 1
ATOM 4262 O O . LEU A 1 533 ? -0.771 14.633 36.561 1.00 85.19 533 LEU A O 1
ATOM 4266 N N . GLY A 1 534 ? 0.258 15.138 38.488 1.00 82.81 534 GLY A N 1
ATOM 4267 C CA . GLY A 1 534 ? 0.969 16.308 37.961 1.00 82.81 534 GLY A CA 1
ATOM 4268 C C . GLY A 1 534 ? 0.048 17.485 37.617 1.00 82.81 534 GLY A C 1
ATOM 4269 O O . GLY A 1 534 ? 0.375 18.293 36.750 1.00 82.81 534 GLY A O 1
ATOM 4270 N N . LEU A 1 535 ? -1.126 17.569 38.248 1.00 84.62 535 LEU A N 1
ATOM 4271 C CA . LEU A 1 535 ? -2.099 18.648 38.071 1.00 84.62 535 LEU A CA 1
ATOM 4272 C C . LEU A 1 535 ? -1.906 19.736 39.144 1.00 84.62 535 LEU A C 1
ATOM 4274 O O . LEU A 1 535 ? -1.556 19.412 40.282 1.00 84.62 535 LEU A O 1
ATOM 4278 N N . PRO A 1 536 ? -2.179 21.019 38.839 1.00 77.94 536 PRO A N 1
ATOM 4279 C CA . PRO A 1 536 ? -2.096 22.076 39.840 1.00 77.94 536 PRO A CA 1
ATOM 4280 C C . PRO A 1 536 ? -3.134 21.855 40.961 1.00 77.94 536 PRO A C 1
ATOM 4282 O O . PRO A 1 536 ? -4.298 21.567 40.666 1.00 77.94 536 PRO A O 1
ATOM 4285 N N . PRO A 1 537 ? -2.766 22.014 42.247 1.00 65.25 537 PRO A N 1
ATOM 4286 C CA . PRO A 1 537 ? -3.665 21.743 43.376 1.00 65.25 537 PRO A CA 1
ATOM 4287 C C . PRO A 1 537 ? -4.860 22.710 43.461 1.00 65.25 537 PRO A C 1
ATOM 4289 O O . PRO A 1 537 ? -5.869 22.377 44.075 1.00 65.25 537 PRO A O 1
ATOM 4292 N N . GLU A 1 538 ? -4.774 23.875 42.814 1.00 64.25 538 GLU A N 1
ATOM 4293 C CA . GLU A 1 538 ? -5.830 24.899 42.749 1.00 64.25 538 GLU A CA 1
ATOM 4294 C C . GLU A 1 538 ? -6.914 24.596 41.699 1.00 64.25 538 GLU A C 1
ATOM 4296 O O . GLU A 1 538 ? -7.906 25.313 41.611 1.00 64.25 538 GLU A O 1
ATOM 4301 N N . CYS A 1 539 ? -6.750 23.547 40.888 1.00 62.94 539 CYS A N 1
ATOM 4302 C CA . CYS A 1 539 ? -7.647 23.287 39.764 1.00 62.94 539 CYS A CA 1
ATOM 4303 C C . CYS A 1 539 ? -8.960 22.574 40.127 1.00 62.94 539 CYS A C 1
ATOM 4305 O O . CYS A 1 539 ? -9.780 22.387 39.239 1.00 62.94 539 CYS A O 1
ATOM 4307 N N . SER A 1 540 ? -9.183 22.153 41.375 1.00 71.00 540 SER A N 1
ATOM 4308 C CA . SER A 1 540 ? -10.412 21.447 41.773 1.00 71.00 540 SER A CA 1
ATOM 4309 C C . SER A 1 540 ? -11.400 22.387 42.488 1.00 71.00 540 SER A C 1
ATOM 4311 O O . SER A 1 540 ? -11.004 23.006 43.477 1.00 71.00 540 SER A O 1
ATOM 4313 N N . PRO A 1 541 ? -12.691 22.447 42.098 1.00 75.69 541 PRO A N 1
ATOM 4314 C CA . PRO A 1 541 ? -13.348 21.650 41.056 1.00 75.69 541 PRO A CA 1
ATOM 4315 C C . PRO A 1 541 ? -13.033 22.149 39.634 1.00 75.69 541 PRO A C 1
ATOM 4317 O O . PRO A 1 541 ? -13.021 23.352 39.386 1.00 75.69 541 PRO A O 1
ATOM 4320 N N . MET A 1 542 ? -12.809 21.220 38.699 1.00 83.12 542 MET A N 1
ATOM 4321 C CA . MET A 1 542 ? -12.585 21.533 37.281 1.00 83.12 542 MET A CA 1
ATOM 4322 C C . MET A 1 542 ? -13.905 21.542 36.515 1.00 83.12 542 MET A C 1
ATOM 4324 O O . MET A 1 542 ? -14.686 20.591 36.616 1.00 83.12 542 MET A O 1
ATOM 4328 N N . ASP A 1 543 ? -14.095 22.549 35.664 1.00 85.81 543 ASP A N 1
ATOM 4329 C CA . ASP A 1 543 ? -15.194 22.572 34.702 1.00 85.81 543 ASP A CA 1
ATOM 4330 C C . ASP A 1 543 ? -14.951 21.565 33.564 1.00 85.81 543 ASP A C 1
ATOM 4332 O O . ASP A 1 543 ? -13.864 21.484 32.974 1.00 85.81 543 ASP A O 1
ATOM 4336 N N . ILE A 1 544 ? -15.993 20.796 33.250 1.00 86.94 544 ILE A N 1
ATOM 4337 C CA . ILE A 1 544 ? -16.019 19.756 32.223 1.00 86.94 544 ILE A CA 1
ATOM 4338 C C . ILE A 1 544 ? -16.703 20.303 30.966 1.00 86.94 544 ILE A C 1
ATOM 4340 O O . ILE A 1 544 ? -17.910 20.546 30.923 1.00 86.94 544 ILE A O 1
ATOM 4344 N N . LEU A 1 545 ? -15.944 20.404 29.880 1.00 86.81 545 LEU A N 1
ATOM 4345 C CA . LEU A 1 545 ? -16.450 20.746 28.551 1.00 86.81 545 LEU A CA 1
ATOM 4346 C C . LEU A 1 545 ? -17.238 19.592 27.917 1.00 86.81 545 LEU A C 1
ATOM 4348 O O . LEU A 1 545 ? -18.213 19.822 27.195 1.00 86.81 545 LEU A O 1
ATOM 4352 N N . ASP A 1 546 ? -16.797 18.352 28.135 1.00 89.44 546 ASP A N 1
ATOM 4353 C CA . ASP A 1 546 ? -17.462 17.138 27.654 1.00 89.44 546 ASP A CA 1
ATOM 4354 C C . ASP A 1 546 ? -17.022 15.909 28.462 1.00 89.44 546 ASP A C 1
ATOM 4356 O O . ASP A 1 546 ? -15.957 15.902 29.081 1.00 89.44 546 ASP A O 1
ATOM 4360 N N . CYS A 1 547 ? -17.829 14.854 28.415 1.00 91.38 547 CYS A N 1
ATOM 4361 C CA . CYS A 1 547 ? -17.528 13.563 29.026 1.00 91.38 547 CYS A CA 1
ATOM 4362 C C . CYS A 1 547 ? -17.780 12.460 28.003 1.00 91.38 547 CYS A C 1
ATOM 4364 O O . CYS A 1 547 ? -18.876 12.351 27.442 1.00 91.38 547 CYS A O 1
ATOM 4366 N N . GLU A 1 548 ? -16.759 11.649 27.762 1.00 93.38 548 GLU A N 1
ATOM 4367 C CA . GLU A 1 548 ? -16.805 10.517 26.851 1.00 93.38 548 GLU A CA 1
ATOM 4368 C C . GLU A 1 548 ? -16.463 9.234 27.591 1.00 93.38 548 GLU A C 1
ATOM 4370 O O . GLU A 1 548 ? -15.589 9.208 28.453 1.00 93.38 548 GLU A O 1
ATOM 4375 N N . THR A 1 549 ? -17.140 8.146 27.245 1.00 90.94 549 THR A N 1
ATOM 4376 C CA . THR A 1 549 ? -16.784 6.824 27.759 1.00 90.94 549 THR A CA 1
ATOM 4377 C C . THR A 1 549 ? -16.511 5.869 26.613 1.00 90.94 549 THR A C 1
ATOM 4379 O O . THR A 1 549 ? -17.219 5.850 25.602 1.00 90.94 549 THR A O 1
ATOM 4382 N N . PHE A 1 550 ? -15.476 5.058 26.775 1.00 90.56 550 PHE A N 1
ATOM 4383 C CA . PHE A 1 550 ? -14.985 4.127 25.776 1.00 90.56 550 PHE A CA 1
ATOM 4384 C C . PHE A 1 550 ? -14.995 2.717 26.340 1.00 90.56 550 PHE A C 1
ATOM 4386 O O . PHE A 1 550 ? -14.515 2.486 27.446 1.00 90.56 550 PHE A O 1
ATOM 4393 N N . ARG A 1 551 ? -15.473 1.754 25.555 1.00 88.88 551 ARG A N 1
ATOM 4394 C CA . ARG A 1 551 ? -15.145 0.346 25.776 1.00 88.88 551 ARG A CA 1
ATOM 4395 C C . ARG A 1 551 ? -13.715 0.109 25.306 1.00 88.88 551 ARG A C 1
ATOM 4397 O O . ARG A 1 551 ? -13.374 0.484 24.182 1.00 88.88 551 ARG A O 1
ATOM 4404 N N . CYS A 1 552 ? -12.898 -0.495 26.156 1.00 86.88 552 CYS A N 1
ATOM 4405 C CA . CYS A 1 552 ? -11.507 -0.815 25.868 1.00 86.88 552 CYS A CA 1
ATOM 4406 C C . CYS A 1 552 ? -11.395 -2.302 25.543 1.00 86.88 552 CYS A C 1
ATOM 4408 O O . CYS A 1 552 ? -11.449 -3.143 26.437 1.00 86.88 552 CYS A O 1
ATOM 4410 N N . GLU A 1 553 ? -11.228 -2.614 24.264 1.00 80.06 553 GLU A N 1
ATOM 4411 C CA . GLU A 1 553 ? -11.113 -3.988 23.771 1.00 80.06 553 GLU A CA 1
ATOM 4412 C C . GLU A 1 553 ? -9.650 -4.352 23.529 1.00 80.06 553 GLU A C 1
ATOM 4414 O O . GLU A 1 553 ? -8.850 -3.501 23.123 1.00 80.06 553 GLU A O 1
ATOM 4419 N N . GLU A 1 554 ? -9.291 -5.626 23.698 1.00 75.38 554 GLU A N 1
ATOM 4420 C CA . GLU A 1 554 ? -8.000 -6.095 23.202 1.00 75.38 554 GLU A CA 1
ATOM 4421 C C . GLU A 1 554 ? -7.937 -5.950 21.679 1.00 75.38 554 GLU A C 1
ATOM 4423 O O . GLU A 1 554 ? -8.803 -6.413 20.925 1.00 75.38 554 GLU A O 1
ATOM 4428 N N . PHE A 1 555 ? -6.883 -5.294 21.193 1.00 66.94 555 PHE A N 1
ATOM 4429 C CA . PHE A 1 555 ? -6.753 -5.068 19.761 1.00 66.94 555 PHE A CA 1
ATOM 4430 C C . PHE A 1 555 ? -6.558 -6.389 18.999 1.00 66.94 555 PHE A C 1
ATOM 4432 O O . PHE A 1 555 ? -7.189 -6.593 17.958 1.00 66.94 555 PHE A O 1
ATOM 4439 N N . LEU A 1 556 ? -5.727 -7.292 19.532 1.00 68.88 556 LEU A N 1
ATOM 4440 C CA . LEU A 1 556 ? -5.411 -8.621 18.994 1.00 68.88 556 LEU A CA 1
ATOM 4441 C C . LEU A 1 556 ? -5.960 -9.722 19.911 1.00 68.88 556 LEU A C 1
ATOM 4443 O O . LEU A 1 556 ? -5.191 -10.420 20.566 1.00 68.88 556 LEU A O 1
ATOM 4447 N N . ASP A 1 557 ? -7.276 -9.904 19.933 1.00 72.12 557 ASP A N 1
ATOM 4448 C CA . ASP A 1 557 ? -7.878 -11.059 20.605 1.00 72.12 557 ASP A CA 1
ATOM 4449 C C . ASP A 1 557 ? -7.456 -12.399 19.942 1.00 72.12 557 ASP A C 1
ATOM 4451 O O . ASP A 1 557 ? -6.919 -12.453 18.825 1.00 72.12 557 ASP A O 1
ATOM 4455 N N . GLU A 1 558 ? -7.696 -13.525 20.623 1.00 70.44 558 GLU A N 1
ATOM 4456 C CA . GLU A 1 558 ? -7.381 -14.863 20.092 1.00 70.44 558 GLU A CA 1
ATOM 4457 C C . GLU A 1 558 ? -8.069 -15.171 18.754 1.00 70.44 558 GLU A C 1
ATOM 4459 O O . GLU A 1 558 ? -7.571 -15.967 17.953 1.00 70.44 558 GLU A O 1
ATOM 4464 N N . LYS A 1 559 ? -9.226 -14.562 18.487 1.00 71.88 559 LYS A N 1
ATOM 4465 C CA . LYS A 1 559 ? -9.988 -14.781 17.258 1.00 71.88 559 LYS A CA 1
ATOM 4466 C C . LYS A 1 559 ? -9.305 -14.112 16.067 1.00 71.88 559 LYS A C 1
ATOM 4468 O O . LYS A 1 559 ? -9.044 -14.777 15.067 1.00 71.88 559 LYS A O 1
ATOM 4473 N N . LYS A 1 560 ? -8.925 -12.842 16.193 1.00 74.19 560 LYS A N 1
ATOM 4474 C CA . LYS A 1 560 ? -8.153 -12.093 15.194 1.00 74.19 560 LYS A CA 1
ATOM 4475 C C . LYS A 1 560 ? -6.813 -12.762 14.935 1.00 74.19 560 LYS A C 1
ATOM 4477 O O . LYS A 1 560 ? -6.422 -12.875 13.778 1.00 74.19 560 LYS A O 1
ATOM 4482 N N . ARG A 1 561 ? -6.131 -13.269 15.971 1.00 73.88 561 ARG A N 1
ATOM 4483 C CA . ARG A 1 561 ? -4.892 -14.051 15.793 1.00 73.88 561 ARG A CA 1
ATOM 4484 C C . ARG A 1 561 ? -5.124 -15.289 14.920 1.00 73.88 561 ARG A C 1
ATOM 4486 O O . ARG A 1 561 ? -4.351 -15.516 13.990 1.00 73.88 561 ARG A O 1
ATOM 4493 N N . ARG A 1 562 ? -6.204 -16.044 15.159 1.00 78.38 562 ARG A N 1
ATOM 4494 C CA . ARG A 1 562 ? -6.590 -17.189 14.312 1.00 78.38 562 ARG A CA 1
ATOM 4495 C C . ARG A 1 562 ? -6.895 -16.768 12.873 1.00 78.38 562 ARG A C 1
ATOM 4497 O O . ARG A 1 562 ? -6.371 -17.382 11.948 1.00 78.38 562 ARG A O 1
ATOM 4504 N N . ASP A 1 563 ? -7.666 -15.704 12.672 1.00 76.94 563 ASP A N 1
ATOM 4505 C CA . ASP A 1 563 ? -8.011 -15.209 11.331 1.00 76.94 563 ASP A CA 1
ATOM 4506 C C . ASP A 1 563 ? -6.771 -14.734 10.551 1.00 76.94 563 ASP A C 1
ATOM 4508 O O . ASP A 1 563 ? -6.624 -15.017 9.357 1.00 76.94 563 ASP A O 1
ATOM 4512 N N . ILE A 1 564 ? -5.837 -14.052 11.224 1.00 78.69 564 ILE A N 1
ATOM 4513 C CA . ILE A 1 564 ? -4.549 -13.642 10.647 1.00 78.69 564 ILE A CA 1
ATOM 4514 C C . ILE A 1 564 ? -3.731 -14.871 10.247 1.00 78.69 564 ILE A C 1
ATOM 4516 O O . ILE A 1 564 ? -3.213 -14.900 9.130 1.00 78.69 564 ILE A O 1
ATOM 4520 N N . ALA A 1 565 ? -3.673 -15.902 11.095 1.00 80.12 565 ALA A N 1
ATOM 4521 C CA . ALA A 1 565 ? -2.980 -17.151 10.785 1.00 80.12 565 ALA A CA 1
ATOM 4522 C C . ALA A 1 565 ? -3.591 -17.873 9.567 1.00 80.12 565 ALA A C 1
ATOM 4524 O O . ALA A 1 565 ? -2.866 -18.400 8.723 1.00 80.12 565 ALA A O 1
ATOM 4525 N N . VAL A 1 566 ? -4.920 -17.849 9.403 1.00 80.75 566 VAL A N 1
ATOM 4526 C CA . VAL A 1 566 ? -5.589 -18.390 8.202 1.00 80.75 566 VAL A CA 1
ATOM 4527 C C . VAL A 1 566 ? -5.175 -17.620 6.944 1.00 80.75 566 VAL A C 1
ATOM 4529 O O . VAL A 1 566 ? -4.828 -18.227 5.930 1.00 80.75 566 VAL A O 1
ATOM 4532 N N . ILE A 1 567 ? -5.156 -16.284 6.991 1.00 77.81 567 ILE A N 1
ATOM 4533 C CA . ILE A 1 567 ? -4.707 -15.460 5.855 1.00 77.81 567 ILE A CA 1
ATOM 45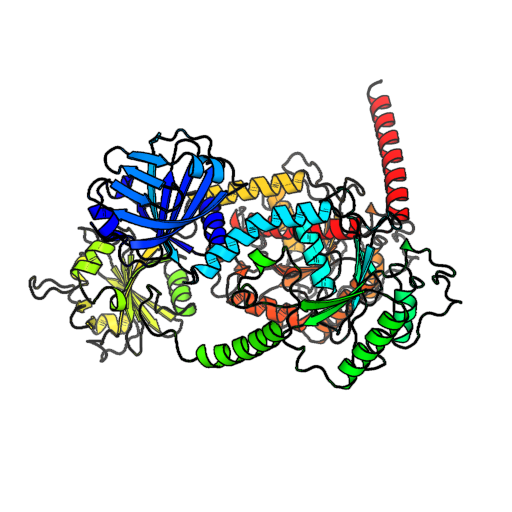34 C C . ILE A 1 567 ? -3.240 -15.717 5.535 1.00 77.81 567 ILE A C 1
ATOM 4536 O O . ILE A 1 567 ? -2.881 -15.842 4.364 1.00 77.81 567 ILE A O 1
ATOM 4540 N N . GLN A 1 568 ? -2.402 -15.790 6.563 1.00 83.75 568 GLN A N 1
ATOM 4541 C CA . GLN A 1 568 ? -0.989 -16.113 6.436 1.00 83.75 568 GLN A CA 1
ATOM 4542 C C . GLN A 1 568 ? -0.809 -17.451 5.716 1.00 83.75 568 GLN A C 1
ATOM 4544 O O . GLN A 1 568 ? -0.061 -17.516 4.742 1.00 83.75 568 GLN A O 1
ATOM 4549 N N . ASN A 1 569 ? -1.550 -18.485 6.115 1.00 84.25 569 ASN A N 1
ATOM 4550 C CA . ASN A 1 569 ? -1.520 -19.786 5.451 1.00 84.25 569 ASN A CA 1
ATOM 4551 C C . ASN A 1 569 ? -1.963 -19.699 3.985 1.00 84.25 569 ASN A C 1
ATOM 4553 O O . ASN A 1 569 ? -1.293 -20.252 3.115 1.00 84.25 569 ASN A O 1
ATOM 4557 N N . ASN A 1 570 ? -3.022 -18.948 3.674 1.00 85.62 570 ASN A N 1
ATOM 4558 C CA . ASN A 1 570 ? -3.457 -18.738 2.288 1.00 85.62 570 ASN A CA 1
ATOM 4559 C C . ASN A 1 570 ? -2.389 -18.022 1.441 1.00 85.62 570 ASN A C 1
ATOM 4561 O O . ASN A 1 570 ? -2.145 -18.399 0.291 1.00 85.62 570 ASN A O 1
ATOM 4565 N N . LEU A 1 571 ? -1.722 -17.007 2.002 1.00 87.06 571 LEU A N 1
ATOM 4566 C CA . LEU A 1 571 ? -0.612 -16.308 1.347 1.00 87.06 571 LEU A CA 1
ATOM 4567 C C . LEU A 1 571 ? 0.583 -17.241 1.131 1.00 87.06 571 LEU A C 1
ATOM 4569 O O . LEU A 1 571 ? 1.127 -17.274 0.029 1.00 87.06 571 LEU A O 1
ATOM 4573 N N . LEU A 1 572 ? 0.950 -18.034 2.140 1.00 87.88 572 LEU A N 1
ATOM 4574 C CA . LEU A 1 572 ? 2.011 -19.036 2.046 1.00 87.88 572 LEU A CA 1
ATOM 4575 C C . LEU A 1 572 ? 1.733 -20.050 0.936 1.00 87.88 572 LEU A C 1
ATOM 4577 O O . LEU A 1 572 ? 2.617 -20.303 0.121 1.00 87.88 572 LEU A O 1
ATOM 4581 N N . GLN A 1 573 ? 0.511 -20.587 0.856 1.00 86.31 573 GLN A N 1
ATOM 4582 C CA . GLN A 1 573 ? 0.138 -21.516 -0.216 1.00 86.31 573 GLN A CA 1
ATOM 4583 C C . GLN A 1 573 ? 0.195 -20.845 -1.590 1.00 86.31 573 GLN A C 1
ATOM 4585 O O . GLN A 1 573 ? 0.775 -21.407 -2.515 1.00 86.31 573 GLN A O 1
ATOM 4590 N N . THR A 1 574 ? -0.312 -19.614 -1.710 1.00 86.94 574 THR A N 1
ATOM 4591 C CA . THR A 1 574 ? -0.248 -18.841 -2.964 1.00 86.94 574 THR A CA 1
ATOM 4592 C C . THR A 1 574 ? 1.200 -18.678 -3.439 1.00 86.94 574 THR A C 1
ATOM 4594 O O . THR A 1 574 ? 1.511 -18.945 -4.599 1.00 86.94 574 THR A O 1
ATOM 4597 N N . LEU A 1 575 ? 2.102 -18.293 -2.530 1.00 89.62 575 LEU A N 1
ATOM 4598 C CA . LEU A 1 575 ? 3.527 -18.092 -2.809 1.00 89.62 575 LEU A CA 1
ATOM 4599 C C . LEU A 1 575 ? 4.277 -19.408 -3.055 1.00 89.62 575 LEU A C 1
ATOM 4601 O O . LEU A 1 575 ? 5.260 -19.422 -3.789 1.00 89.62 575 LEU A O 1
ATOM 4605 N N . ARG A 1 576 ? 3.805 -20.523 -2.491 1.00 86.19 576 ARG A N 1
ATOM 4606 C CA . ARG A 1 576 ? 4.326 -21.866 -2.778 1.00 86.19 576 ARG A CA 1
ATOM 4607 C C . ARG A 1 576 ? 3.964 -22.324 -4.189 1.00 86.19 576 ARG A C 1
ATOM 4609 O O . ARG A 1 576 ? 4.790 -22.935 -4.858 1.00 86.19 576 ARG A O 1
ATOM 4616 N N . THR A 1 577 ? 2.744 -22.034 -4.639 1.00 86.62 577 THR A N 1
ATOM 4617 C CA . THR A 1 577 ? 2.262 -22.373 -5.991 1.00 86.62 577 THR A CA 1
ATOM 4618 C C . THR A 1 577 ? 2.672 -21.367 -7.064 1.00 86.62 577 THR A C 1
ATOM 4620 O O . THR A 1 577 ? 2.345 -21.560 -8.234 1.00 86.62 577 THR A O 1
ATOM 4623 N N . TYR A 1 578 ? 3.361 -20.292 -6.674 1.00 87.81 578 TYR A N 1
ATOM 4624 C CA . TYR A 1 578 ? 3.878 -19.278 -7.583 1.00 87.81 578 TYR A CA 1
ATOM 4625 C C . TYR A 1 578 ? 4.739 -19.913 -8.681 1.00 87.81 578 TYR A C 1
ATOM 4627 O O . TYR A 1 578 ? 5.513 -20.836 -8.438 1.00 87.81 578 TYR A O 1
ATOM 4635 N N . LYS A 1 579 ? 4.610 -19.397 -9.903 1.00 86.25 579 LYS A N 1
ATOM 4636 C CA . LYS A 1 579 ? 5.404 -19.814 -11.058 1.00 86.25 579 LYS A CA 1
ATOM 4637 C C . LYS A 1 579 ? 5.911 -18.568 -11.775 1.00 86.25 579 LYS A C 1
ATOM 4639 O O . LYS A 1 579 ? 5.069 -17.818 -12.272 1.00 86.25 579 LYS A O 1
ATOM 4644 N N . PRO A 1 580 ? 7.234 -18.338 -11.862 1.00 86.50 580 PRO A N 1
ATOM 4645 C CA . PRO A 1 580 ? 7.792 -17.158 -12.515 1.00 86.50 580 PRO A CA 1
ATOM 4646 C C . PRO A 1 580 ? 7.364 -17.104 -13.983 1.00 86.50 580 PRO A C 1
ATOM 4648 O O . PRO A 1 580 ? 7.838 -17.890 -14.806 1.00 86.50 580 PRO A O 1
ATOM 4651 N N . TYR A 1 581 ? 6.406 -16.224 -14.279 1.00 83.50 581 TYR A N 1
ATOM 4652 C CA . TYR A 1 581 ? 5.739 -16.063 -15.574 1.00 83.50 581 TYR A CA 1
ATOM 4653 C C . TYR A 1 581 ? 5.514 -17.385 -16.345 1.00 83.50 581 TYR A C 1
ATOM 4655 O O . TYR A 1 581 ? 6.003 -17.586 -17.460 1.00 83.50 581 TYR A O 1
ATOM 4663 N N . GLY A 1 582 ? 4.791 -18.328 -15.728 1.00 79.50 582 GLY A N 1
ATOM 4664 C CA . GLY A 1 582 ? 4.452 -19.612 -16.356 1.00 79.50 582 GLY A CA 1
ATOM 4665 C C . GLY A 1 582 ? 5.638 -20.571 -16.531 1.00 79.50 582 GLY A C 1
ATOM 4666 O O . GLY A 1 582 ? 5.725 -21.252 -17.551 1.00 79.50 582 GLY A O 1
ATOM 4667 N N . ASP A 1 583 ? 6.533 -20.630 -15.539 1.00 83.62 583 ASP A N 1
ATOM 4668 C CA . ASP A 1 583 ? 7.783 -21.410 -15.543 1.00 83.62 583 ASP A CA 1
ATOM 4669 C C . ASP A 1 583 ? 8.784 -20.968 -16.634 1.00 83.62 583 ASP A C 1
ATOM 4671 O O . ASP A 1 583 ? 9.580 -21.786 -17.103 1.00 83.62 583 ASP A O 1
ATOM 4675 N N . LEU A 1 584 ? 8.754 -19.691 -17.049 1.00 86.38 584 LEU A N 1
ATOM 4676 C CA . LEU A 1 584 ? 9.728 -19.142 -18.005 1.00 86.38 584 LEU A CA 1
ATOM 4677 C C . LEU A 1 584 ? 11.158 -19.233 -17.454 1.00 86.38 584 LEU A C 1
ATOM 4679 O O . LEU A 1 584 ? 12.087 -19.533 -18.195 1.00 86.38 584 LEU A O 1
ATOM 4683 N N . VAL A 1 585 ? 11.310 -19.010 -16.147 1.00 88.81 585 VAL A N 1
ATOM 4684 C CA . VAL A 1 585 ? 12.539 -19.270 -15.392 1.00 88.81 585 VAL A CA 1
ATOM 4685 C C . VAL A 1 585 ? 12.223 -20.174 -14.199 1.00 88.81 585 VAL A C 1
ATOM 4687 O O . VAL A 1 585 ? 11.115 -20.112 -13.662 1.00 88.81 585 VAL A O 1
ATOM 4690 N N . PRO A 1 586 ? 13.174 -21.013 -13.743 1.00 88.44 586 PRO A N 1
ATOM 4691 C CA . PRO A 1 586 ? 12.940 -21.895 -12.601 1.00 88.44 586 PRO A CA 1
ATOM 4692 C C . PRO A 1 586 ? 12.739 -21.121 -11.293 1.00 88.44 586 PRO A C 1
ATOM 4694 O O . PRO A 1 586 ? 11.971 -21.556 -10.437 1.00 88.44 586 PRO A O 1
ATOM 4697 N N . GLN A 1 587 ? 13.440 -19.994 -11.127 1.00 91.50 587 GLN A N 1
ATOM 4698 C CA . GLN A 1 587 ? 13.357 -19.147 -9.943 1.00 91.50 587 GLN A CA 1
ATOM 4699 C C . GLN A 1 587 ? 13.481 -17.667 -10.315 1.00 91.50 587 GLN A C 1
ATOM 4701 O O . GLN A 1 587 ? 14.372 -17.290 -11.075 1.00 91.50 587 GLN A O 1
ATOM 4706 N N . ALA A 1 588 ? 12.634 -16.823 -9.729 1.00 94.44 588 ALA A N 1
ATOM 4707 C CA . ALA A 1 588 ? 12.790 -15.373 -9.789 1.00 94.44 588 ALA A CA 1
ATOM 4708 C C . ALA A 1 588 ? 13.907 -14.916 -8.831 1.00 94.44 588 ALA A C 1
ATOM 4710 O O . ALA A 1 588 ? 13.860 -15.185 -7.632 1.00 94.44 588 ALA A O 1
ATOM 4711 N N . ARG A 1 589 ? 14.914 -14.209 -9.347 1.00 95.81 589 ARG A N 1
ATOM 4712 C CA . ARG A 1 589 ? 16.013 -13.627 -8.553 1.00 95.81 589 ARG A CA 1
ATOM 4713 C C . ARG A 1 589 ? 15.714 -12.182 -8.166 1.00 95.81 589 ARG A C 1
ATOM 4715 O O . ARG A 1 589 ? 15.508 -11.343 -9.044 1.00 95.81 589 ARG A O 1
ATOM 4722 N N . ILE A 1 590 ? 15.739 -11.901 -6.868 1.00 97.75 590 ILE A N 1
ATOM 4723 C CA . ILE A 1 590 ? 15.433 -10.594 -6.281 1.00 97.75 590 ILE A CA 1
ATOM 4724 C C . ILE A 1 590 ? 16.703 -10.029 -5.649 1.00 97.75 590 ILE A C 1
ATOM 4726 O O . ILE A 1 590 ? 17.247 -10.644 -4.738 1.00 97.75 590 ILE A O 1
ATOM 4730 N N . LEU A 1 591 ? 17.163 -8.859 -6.087 1.00 97.56 591 LEU A N 1
ATOM 4731 C CA . LEU A 1 591 ? 18.343 -8.194 -5.525 1.00 97.56 591 LEU A CA 1
ATOM 4732 C C . LEU A 1 591 ? 17.948 -7.193 -4.440 1.00 97.56 591 LEU A C 1
ATOM 4734 O O . LEU A 1 591 ? 17.131 -6.313 -4.691 1.00 97.56 591 LEU A O 1
ATOM 4738 N N . LEU A 1 592 ? 18.574 -7.274 -3.269 1.00 97.19 592 LEU A N 1
ATOM 4739 C CA . LEU A 1 592 ? 18.418 -6.300 -2.191 1.00 97.19 592 LEU A CA 1
ATOM 4740 C C . LEU A 1 592 ? 19.563 -5.285 -2.250 1.00 97.19 592 LEU A C 1
ATOM 4742 O O . LEU A 1 592 ? 20.723 -5.655 -2.103 1.00 97.19 592 LEU A O 1
ATOM 4746 N N . LEU A 1 593 ? 19.240 -4.006 -2.439 1.00 95.38 593 LEU A N 1
ATOM 4747 C CA . LEU A 1 593 ? 20.186 -2.885 -2.420 1.00 95.38 593 LEU A CA 1
ATOM 4748 C C . LEU A 1 593 ? 19.781 -1.893 -1.336 1.00 95.38 593 LEU A C 1
ATOM 4750 O O . LEU A 1 593 ? 18.606 -1.754 -1.040 1.00 95.38 593 LEU A O 1
ATOM 4754 N N . GLY A 1 594 ? 20.721 -1.163 -0.747 1.00 93.38 594 GLY A N 1
ATOM 4755 C CA . GLY A 1 594 ? 20.376 -0.153 0.256 1.00 93.38 594 GLY A CA 1
ATOM 4756 C C . GLY A 1 594 ? 21.531 0.204 1.181 1.00 93.38 594 GLY A C 1
ATOM 4757 O O . GLY A 1 594 ? 22.557 -0.497 1.171 1.00 93.38 594 GLY A O 1
ATOM 4758 N N . PRO A 1 595 ? 21.382 1.266 1.991 1.00 91.94 595 PRO A N 1
ATOM 4759 C CA . PRO A 1 595 ? 22.396 1.693 2.946 1.00 91.94 595 PRO A CA 1
ATOM 4760 C C . PRO A 1 595 ? 22.882 0.565 3.865 1.00 91.94 595 PRO A C 1
ATOM 4762 O O . PRO A 1 595 ? 22.186 -0.433 4.101 1.00 91.94 595 PRO A O 1
ATOM 4765 N N . THR A 1 596 ? 24.101 0.696 4.382 1.00 87.81 596 THR A N 1
ATOM 4766 C CA . THR A 1 596 ? 24.559 -0.135 5.506 1.00 87.81 596 THR A CA 1
ATOM 4767 C C . THR A 1 596 ? 23.621 0.064 6.703 1.00 87.81 596 THR A C 1
ATOM 4769 O O . THR A 1 596 ? 23.163 1.174 6.940 1.00 87.81 596 THR A O 1
ATOM 4772 N N . GLY A 1 597 ? 23.272 -1.015 7.411 1.00 86.69 597 GLY A N 1
ATOM 4773 C CA . GLY A 1 597 ? 22.328 -0.966 8.537 1.00 86.69 597 GLY A CA 1
ATOM 4774 C C . GLY A 1 597 ? 20.840 -0.985 8.158 1.00 86.69 597 GLY A C 1
ATOM 4775 O O . GLY A 1 597 ? 20.012 -1.255 9.013 1.00 86.69 597 GLY A O 1
ATOM 4776 N N . ALA A 1 598 ? 20.479 -0.836 6.877 1.00 90.31 598 ALA A N 1
ATOM 4777 C CA . ALA A 1 598 ? 19.076 -0.775 6.444 1.00 90.31 598 ALA A CA 1
ATOM 4778 C C . ALA A 1 598 ? 18.267 -2.088 6.580 1.00 90.31 598 ALA A C 1
ATOM 4780 O O . ALA A 1 598 ? 17.152 -2.162 6.094 1.00 90.31 598 ALA A O 1
ATOM 4781 N N . GLY A 1 599 ? 18.822 -3.163 7.150 1.00 90.88 599 GLY A N 1
ATOM 4782 C CA . GLY A 1 599 ? 18.073 -4.410 7.365 1.00 90.88 599 GLY A CA 1
ATOM 4783 C C . GLY A 1 599 ? 17.975 -5.377 6.172 1.00 90.88 599 GLY A C 1
ATOM 4784 O O . GLY A 1 599 ? 17.149 -6.285 6.211 1.00 90.88 599 GLY A O 1
ATOM 4785 N N . LYS A 1 600 ? 18.824 -5.258 5.136 1.00 92.81 600 LYS A N 1
ATOM 4786 C CA . LYS A 1 600 ? 18.843 -6.175 3.964 1.00 92.81 600 LYS A CA 1
ATOM 4787 C C . LYS A 1 600 ? 18.979 -7.655 4.354 1.00 92.81 600 LYS A C 1
ATOM 4789 O O . LYS A 1 600 ? 18.103 -8.465 4.064 1.00 92.81 600 LYS A O 1
ATOM 4794 N N . SER A 1 601 ? 20.048 -7.996 5.072 1.00 91.56 601 SER A N 1
ATOM 4795 C CA . SER A 1 601 ? 20.337 -9.366 5.514 1.00 91.56 601 SER A CA 1
ATOM 4796 C C . SER A 1 601 ? 19.303 -9.870 6.535 1.00 91.56 601 SER A C 1
ATOM 4798 O O . SER A 1 601 ? 18.921 -11.040 6.515 1.00 91.56 601 SER A O 1
ATOM 4800 N N . SER A 1 602 ? 18.772 -8.974 7.378 1.00 92.50 602 SER A N 1
ATOM 4801 C CA . SER A 1 602 ? 17.669 -9.283 8.302 1.00 92.50 602 SER A CA 1
ATOM 4802 C C . SER A 1 602 ? 16.373 -9.623 7.553 1.00 92.50 602 SER A C 1
ATOM 4804 O O . SER A 1 602 ? 15.697 -10.586 7.917 1.00 92.50 602 SER A O 1
ATOM 4806 N N . PHE A 1 603 ? 16.059 -8.932 6.452 1.00 95.19 603 PHE A N 1
ATOM 4807 C CA . PHE A 1 603 ? 14.910 -9.269 5.609 1.00 95.19 603 PHE A CA 1
ATOM 4808 C C . PHE A 1 603 ? 15.052 -10.663 4.978 1.00 95.19 603 PHE A C 1
ATOM 4810 O O . PHE A 1 603 ? 14.094 -11.437 4.989 1.00 95.19 603 PHE A O 1
ATOM 4817 N N . VAL A 1 604 ? 16.252 -11.034 4.505 1.00 94.31 604 VAL A N 1
ATOM 4818 C CA . VAL A 1 604 ? 16.525 -12.395 3.997 1.00 94.31 604 VAL A CA 1
ATOM 4819 C C . VAL A 1 604 ? 16.219 -13.449 5.059 1.00 94.31 604 VAL A C 1
ATOM 4821 O O . VAL A 1 604 ? 15.482 -14.402 4.792 1.00 94.31 604 VAL A O 1
ATOM 4824 N N . ASN A 1 605 ? 16.757 -13.271 6.267 1.00 92.94 605 ASN A N 1
ATOM 4825 C CA . ASN A 1 605 ? 16.508 -14.173 7.392 1.00 92.94 605 ASN A CA 1
ATOM 4826 C C . ASN A 1 605 ? 15.024 -14.219 7.756 1.00 92.94 605 ASN A C 1
ATOM 4828 O O . ASN A 1 605 ? 14.486 -15.299 7.985 1.00 92.94 605 ASN A O 1
ATOM 4832 N N . SER A 1 606 ? 14.342 -13.075 7.748 1.00 94.56 606 SER A N 1
ATOM 4833 C CA . SER A 1 606 ? 12.919 -12.981 8.068 1.00 94.56 606 SER A CA 1
ATOM 4834 C C . SER A 1 606 ? 12.074 -13.791 7.090 1.00 94.56 606 SER A C 1
ATOM 4836 O O . SER A 1 606 ? 11.355 -14.689 7.517 1.00 94.56 606 SER A O 1
ATOM 4838 N N . VAL A 1 607 ? 12.243 -13.577 5.779 1.00 94.75 607 VAL A N 1
ATOM 4839 C CA . VAL A 1 607 ? 11.547 -14.350 4.734 1.00 94.75 607 VAL A CA 1
ATOM 4840 C C . VAL A 1 607 ? 11.795 -15.847 4.905 1.00 94.75 607 VAL A C 1
ATOM 4842 O O . VAL A 1 607 ? 10.851 -16.636 4.918 1.00 94.75 607 VAL A O 1
ATOM 4845 N N . LYS A 1 608 ? 13.055 -16.256 5.081 1.00 92.12 608 LYS A N 1
ATOM 4846 C CA . LYS A 1 608 ? 13.398 -17.670 5.286 1.00 92.12 608 LYS A CA 1
ATOM 4847 C C . LYS A 1 608 ? 12.763 -18.250 6.545 1.00 92.12 608 LYS A C 1
ATOM 4849 O O . LYS A 1 608 ? 12.351 -19.408 6.523 1.00 92.12 608 LYS A O 1
ATOM 4854 N N . SER A 1 609 ? 12.666 -17.458 7.608 1.00 92.12 609 SER A N 1
ATOM 4855 C CA . SER A 1 609 ? 12.081 -17.888 8.875 1.00 92.12 609 SER A CA 1
ATOM 4856 C C . SER A 1 609 ? 10.591 -18.186 8.724 1.00 92.12 609 SER A C 1
ATOM 4858 O O . SER A 1 609 ? 10.147 -19.249 9.157 1.00 92.12 609 SER A O 1
ATOM 4860 N N . VAL A 1 610 ? 9.849 -17.330 8.006 1.00 92.12 610 VAL A N 1
ATOM 4861 C CA . VAL A 1 610 ? 8.414 -17.535 7.736 1.00 92.12 610 VAL A CA 1
ATOM 4862 C C . VAL A 1 610 ? 8.160 -18.835 6.963 1.00 92.12 610 VAL A C 1
ATOM 4864 O O . VAL A 1 610 ? 7.280 -19.609 7.327 1.00 92.12 610 VAL A O 1
ATOM 4867 N N . PHE A 1 611 ? 8.936 -19.117 5.909 1.00 90.62 611 PHE A N 1
ATOM 4868 C CA . PHE A 1 611 ? 8.740 -20.332 5.097 1.00 90.62 611 PHE A CA 1
ATOM 4869 C C . PHE A 1 611 ? 9.246 -21.617 5.759 1.00 90.62 611 PHE A C 1
ATOM 4871 O O . PHE A 1 611 ? 8.755 -22.703 5.440 1.00 90.62 611 PHE A O 1
ATOM 4878 N N . ARG A 1 612 ? 10.223 -21.512 6.665 1.00 87.75 612 ARG A N 1
ATOM 4879 C CA . ARG A 1 612 ? 10.721 -22.650 7.446 1.00 87.75 612 ARG A CA 1
ATOM 4880 C C . ARG A 1 612 ? 9.828 -22.966 8.649 1.00 87.75 612 ARG A C 1
ATOM 4882 O O . ARG A 1 612 ? 9.810 -24.112 9.084 1.00 87.75 612 ARG A O 1
ATOM 4889 N N . GLY A 1 613 ? 9.108 -21.974 9.176 1.00 87.25 613 GLY A N 1
ATOM 4890 C CA . GLY A 1 613 ? 8.331 -22.090 10.415 1.00 87.25 613 GLY A CA 1
ATOM 4891 C C . GLY A 1 613 ? 9.167 -21.914 11.691 1.00 87.25 613 GLY A C 1
ATOM 4892 O O . GLY A 1 613 ? 8.698 -22.233 12.778 1.00 87.25 613 GLY A O 1
ATOM 4893 N N . SER A 1 614 ? 10.405 -21.422 11.578 1.00 86.38 614 SER A N 1
ATOM 4894 C CA . SER A 1 614 ? 11.318 -21.193 12.707 1.00 86.38 614 SER A CA 1
ATOM 4895 C C . SER A 1 614 ? 12.302 -20.069 12.388 1.00 86.38 614 SER A C 1
ATOM 4897 O O . SER A 1 614 ? 12.725 -19.959 11.237 1.00 86.38 614 SER A O 1
ATOM 4899 N N . ILE A 1 615 ? 12.743 -19.306 13.391 1.00 87.25 615 ILE A N 1
ATOM 4900 C CA . ILE A 1 615 ? 13.759 -18.252 13.223 1.00 87.25 615 ILE A CA 1
ATOM 4901 C C . ILE A 1 615 ? 15.064 -18.823 12.637 1.00 87.25 615 ILE A C 1
ATOM 4903 O O . ILE A 1 615 ? 15.507 -19.918 12.989 1.00 87.25 615 ILE A O 1
ATOM 4907 N N . THR A 1 616 ? 15.669 -18.096 11.693 1.00 83.25 616 THR A N 1
ATOM 4908 C CA . THR A 1 616 ? 16.913 -18.475 11.007 1.00 83.25 616 THR A CA 1
ATOM 4909 C C . THR A 1 616 ? 17.927 -17.332 10.990 1.00 83.25 616 THR A C 1
ATOM 4911 O O . THR A 1 616 ? 17.558 -16.172 10.851 1.00 83.25 616 THR A O 1
ATOM 4914 N N . HIS A 1 617 ? 19.218 -17.673 11.057 1.00 80.31 617 HIS A N 1
ATOM 4915 C CA . HIS A 1 617 ? 20.334 -16.713 11.065 1.00 80.31 617 HIS A CA 1
ATOM 4916 C C . HIS A 1 617 ? 21.367 -17.020 9.965 1.00 80.31 617 HIS A C 1
ATOM 4918 O O . HIS A 1 617 ? 22.572 -17.006 10.198 1.00 80.31 617 HIS A O 1
ATOM 4924 N N . GLN A 1 618 ? 20.913 -17.388 8.761 1.00 79.31 618 GLN A N 1
ATOM 4925 C CA . GLN A 1 618 ? 21.825 -17.814 7.688 1.00 79.31 618 GLN A CA 1
ATOM 4926 C C . GLN A 1 618 ? 22.530 -16.639 6.994 1.00 79.31 618 GLN A C 1
ATOM 4928 O O . GLN A 1 618 ? 23.674 -16.771 6.552 1.00 79.31 618 GLN A O 1
ATOM 4933 N N . ALA A 1 619 ? 21.841 -15.510 6.837 1.00 77.38 619 ALA A N 1
ATOM 4934 C CA . ALA A 1 619 ? 22.464 -14.259 6.436 1.00 77.38 619 ALA A CA 1
ATOM 4935 C C . ALA A 1 619 ? 23.092 -13.603 7.670 1.00 77.38 619 ALA A C 1
ATOM 4937 O O . ALA A 1 619 ? 22.477 -13.569 8.737 1.00 77.38 619 ALA A O 1
ATOM 4938 N N . LEU A 1 620 ? 24.325 -13.119 7.526 1.00 75.38 620 LEU A N 1
ATOM 4939 C CA . LEU A 1 620 ? 25.070 -12.517 8.624 1.00 75.38 620 LEU A CA 1
ATOM 4940 C C . LEU A 1 620 ? 24.457 -11.146 8.951 1.00 75.38 620 LEU A C 1
ATOM 4942 O O . LEU A 1 620 ? 24.312 -10.304 8.069 1.00 75.38 620 LEU A O 1
ATOM 4946 N N . VAL A 1 621 ? 24.061 -10.941 10.207 1.00 71.38 621 VAL A N 1
ATOM 4947 C CA . VAL A 1 621 ? 23.460 -9.692 10.698 1.00 71.38 621 VAL A CA 1
ATOM 4948 C C . VAL A 1 621 ? 24.328 -9.168 11.835 1.00 71.38 621 VAL A C 1
ATOM 4950 O O . VAL A 1 621 ? 24.682 -9.925 12.733 1.00 71.38 621 VAL A O 1
ATOM 4953 N N . GLY A 1 622 ? 24.674 -7.883 11.796 1.00 63.66 622 GLY A N 1
ATOM 4954 C CA . GLY A 1 622 ? 25.424 -7.225 12.861 1.00 63.66 622 GLY A CA 1
ATOM 4955 C C . GLY A 1 622 ? 25.583 -5.724 12.623 1.00 63.66 622 GLY A C 1
ATOM 4956 O O . GLY A 1 622 ? 25.310 -5.224 11.528 1.00 63.66 622 GLY A O 1
ATOM 4957 N N . CYS A 1 623 ? 26.026 -5.022 13.664 1.00 59.22 623 CYS A N 1
ATOM 4958 C CA . CYS A 1 623 ? 26.208 -3.573 13.682 1.00 59.22 623 CYS A CA 1
ATOM 4959 C C . CYS A 1 623 ? 27.702 -3.230 13.597 1.00 59.22 623 CYS A C 1
ATOM 4961 O O . 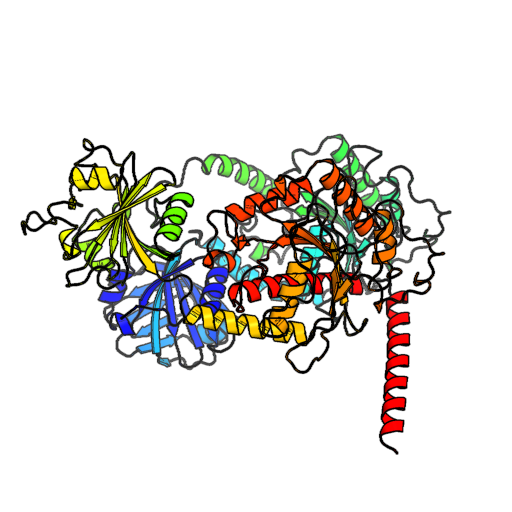CYS A 1 623 ? 28.338 -2.964 14.610 1.00 59.22 623 CYS A O 1
ATOM 4963 N N . ASP A 1 624 ? 28.262 -3.265 12.388 1.00 59.53 624 ASP A N 1
ATOM 4964 C CA . ASP A 1 624 ? 29.600 -2.732 12.101 1.00 59.53 624 ASP A CA 1
ATOM 4965 C C . ASP A 1 624 ? 29.460 -1.421 11.312 1.00 59.53 624 ASP A C 1
ATOM 4967 O O . ASP A 1 624 ? 28.632 -1.328 10.399 1.00 59.53 624 ASP A O 1
ATOM 4971 N N . VAL A 1 625 ? 30.282 -0.423 11.646 1.00 58.12 625 VAL A N 1
ATOM 4972 C CA . VAL A 1 625 ? 30.356 0.891 10.987 1.00 58.12 625 VAL A CA 1
ATOM 4973 C C . VAL A 1 625 ? 30.602 0.751 9.479 1.00 58.12 625 VAL A C 1
ATOM 4975 O O . VAL A 1 625 ? 30.063 1.526 8.687 1.00 58.12 625 VAL A O 1
ATOM 4978 N N . ASN A 1 626 ? 31.358 -0.269 9.060 1.00 58.31 626 ASN A N 1
ATOM 4979 C CA . ASN A 1 626 ? 31.654 -0.535 7.647 1.00 58.31 626 ASN A CA 1
ATOM 4980 C C . ASN A 1 626 ? 30.661 -1.501 6.979 1.00 58.31 626 ASN A C 1
ATOM 4982 O O . ASN A 1 626 ? 30.683 -1.668 5.758 1.00 58.31 626 ASN A O 1
ATOM 4986 N N . GLY A 1 627 ? 29.740 -2.074 7.755 1.00 60.38 627 GLY A N 1
ATOM 4987 C CA . GLY A 1 627 ? 28.826 -3.118 7.316 1.00 60.38 627 GLY A CA 1
ATOM 4988 C C . GLY A 1 627 ? 29.444 -4.510 7.381 1.00 60.38 627 GLY A C 1
ATOM 4989 O O . GLY A 1 627 ? 30.634 -4.705 7.170 1.00 60.38 627 GLY A O 1
ATOM 4990 N N . VAL A 1 628 ? 28.594 -5.488 7.679 1.00 62.94 628 VAL A N 1
ATOM 4991 C CA . VAL A 1 628 ? 29.008 -6.872 7.944 1.00 62.94 628 VAL A CA 1
ATOM 4992 C C . VAL A 1 628 ? 29.016 -7.740 6.673 1.00 62.94 628 VAL A C 1
ATOM 4994 O O . VAL A 1 628 ? 29.754 -8.718 6.584 1.00 62.94 628 VAL A O 1
ATOM 4997 N N . SER A 1 629 ? 28.221 -7.371 5.664 1.00 66.56 629 SER A N 1
ATOM 4998 C CA . SER A 1 629 ? 28.151 -8.073 4.377 1.00 66.56 629 SER A CA 1
ATOM 4999 C C . SER A 1 629 ? 29.073 -7.408 3.354 1.00 66.56 629 SER A C 1
ATOM 5001 O O . SER A 1 629 ? 28.732 -6.361 2.808 1.00 66.56 629 SER A O 1
ATOM 5003 N N . ASP A 1 630 ? 30.216 -8.028 3.063 1.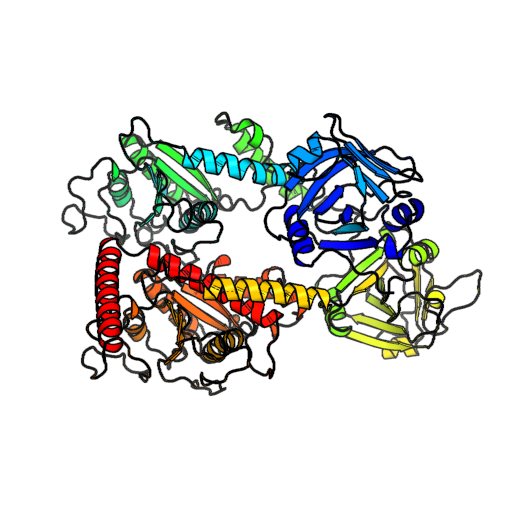00 77.19 630 ASP A N 1
ATOM 5004 C CA . ASP A 1 630 ? 31.181 -7.596 2.036 1.00 77.19 630 ASP A CA 1
ATOM 5005 C C . ASP A 1 630 ? 31.081 -8.405 0.724 1.00 77.19 630 ASP A C 1
ATOM 5007 O O . ASP A 1 630 ? 31.713 -8.080 -0.286 1.00 77.19 630 ASP A O 1
ATOM 5011 N N . LYS A 1 631 ? 30.260 -9.464 0.725 1.00 84.50 631 LYS A N 1
ATOM 5012 C CA . LYS A 1 631 ? 30.091 -10.406 -0.388 1.00 84.50 631 LYS A CA 1
ATOM 5013 C C . LYS A 1 631 ? 28.701 -10.338 -1.005 1.00 84.50 631 LYS A C 1
ATOM 5015 O O . LYS A 1 631 ? 27.705 -10.180 -0.305 1.00 84.50 631 LYS A O 1
ATOM 5020 N N . PHE A 1 632 ? 28.629 -10.560 -2.313 1.00 88.25 632 PHE A N 1
ATOM 5021 C CA . PHE A 1 632 ? 27.392 -10.910 -3.001 1.00 88.25 632 PHE A CA 1
ATOM 5022 C C . PHE A 1 632 ? 26.963 -12.316 -2.587 1.00 88.25 632 PHE A C 1
ATOM 5024 O O . PHE A 1 632 ? 27.743 -13.264 -2.705 1.00 88.25 632 PHE A O 1
ATOM 5031 N N . ARG A 1 633 ? 25.738 -12.471 -2.084 1.00 90.75 633 ARG A N 1
ATOM 5032 C CA . ARG A 1 633 ? 25.249 -13.755 -1.570 1.00 90.75 633 ARG A CA 1
ATOM 5033 C C . ARG A 1 633 ? 23.869 -14.072 -2.107 1.00 90.75 633 ARG A C 1
ATOM 5035 O O . ARG A 1 633 ? 22.952 -13.268 -2.011 1.00 90.75 633 ARG A O 1
ATOM 5042 N N . THR A 1 634 ? 23.710 -15.275 -2.630 1.00 91.81 634 THR A N 1
ATOM 5043 C CA . THR A 1 634 ? 22.452 -15.792 -3.158 1.00 91.81 634 THR A CA 1
ATOM 5044 C C . THR A 1 634 ? 21.857 -16.782 -2.158 1.00 91.81 634 THR A C 1
ATOM 5046 O O . THR A 1 634 ? 22.483 -17.781 -1.809 1.00 91.81 634 THR A O 1
ATOM 5049 N N . TYR A 1 635 ? 20.640 -16.514 -1.689 1.00 92.38 635 TYR A N 1
ATOM 5050 C CA . TYR A 1 635 ? 19.939 -17.295 -0.671 1.00 92.38 635 TYR A CA 1
ATOM 5051 C C . TYR A 1 635 ? 18.675 -17.937 -1.250 1.00 92.38 635 TYR A C 1
ATOM 5053 O O . TYR A 1 635 ? 17.613 -17.305 -1.284 1.00 92.38 635 TYR A O 1
ATOM 5061 N N . PRO A 1 636 ? 18.752 -19.208 -1.679 1.00 90.94 636 PRO A N 1
ATOM 5062 C CA . PRO A 1 636 ? 17.566 -19.987 -1.995 1.00 90.94 636 PRO A CA 1
ATOM 5063 C C . PRO A 1 636 ? 16.671 -20.115 -0.762 1.00 90.94 636 PRO A C 1
ATOM 5065 O O . PRO A 1 636 ? 17.157 -20.304 0.364 1.00 90.94 636 PRO A O 1
ATOM 5068 N N . VAL A 1 637 ? 15.363 -20.013 -0.970 1.00 90.19 637 VAL A N 1
ATOM 5069 C CA . VAL A 1 637 ? 14.363 -20.210 0.082 1.00 90.19 637 VAL A CA 1
ATOM 5070 C C . VAL A 1 637 ? 13.750 -21.595 -0.088 1.00 90.19 637 VAL A C 1
ATOM 5072 O O . VAL A 1 637 ? 13.463 -22.018 -1.205 1.00 90.19 637 VAL A O 1
ATOM 5075 N N . THR A 1 638 ? 13.578 -22.312 1.017 1.00 87.69 638 THR A N 1
ATOM 5076 C CA . THR A 1 638 ? 12.989 -23.653 1.049 1.00 87.69 638 THR A CA 1
ATOM 5077 C C . THR A 1 638 ? 11.731 -23.643 1.903 1.00 87.69 638 THR A C 1
ATOM 5079 O O . THR A 1 638 ? 11.653 -22.890 2.875 1.00 87.69 638 THR A O 1
ATOM 5082 N N . TYR A 1 639 ? 10.754 -24.472 1.546 1.00 85.06 639 TYR A N 1
ATOM 5083 C CA . TYR A 1 639 ? 9.519 -24.631 2.308 1.00 85.06 639 TYR A CA 1
ATOM 5084 C C . TYR A 1 639 ? 9.631 -25.791 3.301 1.00 85.06 639 TYR A C 1
ATOM 5086 O O . TYR A 1 639 ? 9.928 -26.917 2.895 1.00 85.06 639 TYR A O 1
ATOM 5094 N N . GLY A 1 640 ? 9.352 -25.520 4.578 1.00 75.12 640 GLY A N 1
ATOM 5095 C CA . GLY A 1 640 ? 9.379 -26.521 5.647 1.00 75.12 640 GLY A CA 1
ATOM 5096 C C . GLY A 1 640 ? 10.760 -27.144 5.900 1.00 75.12 640 GLY A C 1
ATOM 5097 O O . GLY A 1 640 ? 11.791 -26.660 5.425 1.00 75.12 640 GLY A O 1
ATOM 5098 N N . SER A 1 641 ? 10.771 -28.234 6.670 1.00 63.25 641 SER A N 1
ATOM 5099 C CA . SER A 1 641 ? 11.960 -29.051 6.964 1.00 63.25 641 SER A CA 1
ATOM 5100 C C . SER A 1 641 ? 12.434 -29.886 5.777 1.00 63.25 641 SER A C 1
ATOM 5102 O O . SER A 1 641 ? 13.613 -30.219 5.702 1.00 63.25 641 SER A O 1
ATOM 5104 N N . ASP A 1 642 ? 11.530 -30.189 4.845 1.00 62.81 642 ASP A N 1
ATOM 5105 C CA . ASP A 1 642 ? 11.750 -31.159 3.764 1.00 62.81 642 ASP A CA 1
ATOM 5106 C C . ASP A 1 642 ? 12.612 -30.590 2.622 1.00 62.81 642 ASP A C 1
ATOM 5108 O O . ASP A 1 642 ? 12.991 -31.302 1.695 1.00 62.81 642 ASP A O 1
ATOM 5112 N N . GLY A 1 643 ? 12.941 -29.294 2.681 1.00 67.88 643 GLY A N 1
ATOM 5113 C CA . GLY A 1 643 ? 13.951 -28.678 1.822 1.00 67.88 643 GLY A CA 1
ATOM 5114 C C . GLY A 1 643 ? 13.500 -28.377 0.391 1.00 67.88 643 GLY A C 1
ATOM 5115 O O . GLY A 1 643 ? 14.344 -28.043 -0.441 1.00 67.88 643 GLY A O 1
ATOM 5116 N N . PHE A 1 644 ? 12.199 -28.446 0.079 1.00 79.38 644 PHE A N 1
ATOM 5117 C CA . PHE A 1 644 ? 11.709 -28.139 -1.268 1.00 79.38 644 PHE A CA 1
ATOM 5118 C C . PHE A 1 644 ? 12.014 -26.681 -1.647 1.00 79.38 644 PHE A C 1
ATOM 5120 O O . PHE A 1 644 ? 11.561 -25.769 -0.946 1.00 79.38 644 PHE A O 1
ATOM 5127 N N . PRO A 1 645 ? 12.759 -26.431 -2.740 1.00 85.06 645 PRO A N 1
ATOM 5128 C CA . PRO A 1 645 ? 13.135 -25.084 -3.137 1.00 85.06 645 PRO A CA 1
ATOM 5129 C C . PRO A 1 645 ? 11.918 -24.328 -3.665 1.00 85.06 645 PRO A C 1
ATOM 5131 O O . PRO A 1 645 ? 11.169 -24.830 -4.504 1.00 85.06 645 PRO A O 1
ATOM 5134 N N . LEU A 1 646 ? 11.739 -23.100 -3.187 1.00 91.00 646 LEU A N 1
ATOM 5135 C CA . LEU A 1 646 ? 10.709 -22.203 -3.686 1.00 91.00 646 LEU A CA 1
ATOM 5136 C C . LEU A 1 646 ? 11.114 -21.594 -5.041 1.00 91.00 646 LEU A C 1
ATOM 5138 O O . LEU A 1 646 ? 12.306 -21.527 -5.361 1.00 91.00 646 LEU A O 1
ATOM 5142 N N . PRO A 1 647 ? 10.145 -21.107 -5.837 1.00 91.81 647 PRO A N 1
ATOM 5143 C CA . PRO A 1 647 ? 10.379 -20.552 -7.173 1.00 91.81 647 PRO A CA 1
ATOM 5144 C C . PRO A 1 647 ? 10.991 -19.137 -7.163 1.00 91.81 647 PRO A C 1
ATOM 5146 O O . PRO A 1 647 ? 10.788 -18.348 -8.086 1.00 91.81 647 PRO A O 1
ATOM 5149 N N . PHE A 1 648 ? 11.734 -18.773 -6.121 1.00 94.38 648 PHE A N 1
ATOM 5150 C CA . PHE A 1 648 ? 12.408 -17.484 -6.016 1.00 94.38 648 PHE A CA 1
ATOM 5151 C C . PHE A 1 648 ? 13.626 -17.553 -5.094 1.00 94.38 648 PHE A C 1
ATOM 5153 O O . PHE A 1 648 ? 13.772 -18.459 -4.270 1.00 94.38 648 PHE A O 1
ATOM 5160 N N . VAL A 1 649 ? 14.510 -16.571 -5.247 1.00 95.12 649 VAL A N 1
ATOM 5161 C CA . VAL A 1 649 ? 15.793 -16.476 -4.552 1.00 95.12 649 VAL A CA 1
ATOM 5162 C C . VAL A 1 649 ? 16.069 -15.025 -4.183 1.00 95.12 649 VAL A C 1
ATOM 5164 O O . VAL A 1 649 ? 15.853 -14.123 -4.995 1.00 95.12 649 VAL A O 1
ATOM 5167 N N . LEU A 1 650 ? 16.575 -14.806 -2.969 1.00 96.56 650 LEU A N 1
ATOM 5168 C CA . LEU A 1 650 ? 16.985 -13.486 -2.495 1.00 96.56 650 LEU A CA 1
ATOM 5169 C C . LEU A 1 650 ? 18.499 -13.325 -2.645 1.00 96.56 650 LEU A C 1
ATOM 5171 O O . LEU A 1 650 ? 19.266 -14.167 -2.182 1.00 96.56 650 LEU A O 1
ATOM 5175 N N . CYS A 1 651 ? 18.929 -12.247 -3.281 1.00 95.06 651 CYS A N 1
ATOM 5176 C CA . CYS A 1 651 ? 20.324 -11.887 -3.477 1.00 95.06 651 CYS A CA 1
ATOM 5177 C C . CYS A 1 651 ? 20.656 -10.696 -2.572 1.00 95.06 651 CYS A C 1
ATOM 5179 O O . CYS A 1 651 ? 20.126 -9.602 -2.764 1.00 95.06 651 CYS A O 1
ATOM 5181 N N . ASP A 1 652 ? 21.518 -10.914 -1.585 1.00 93.50 652 ASP A N 1
ATOM 5182 C CA . ASP A 1 652 ? 22.011 -9.883 -0.675 1.00 93.50 652 ASP A CA 1
ATOM 5183 C C . ASP A 1 652 ? 23.293 -9.249 -1.229 1.00 93.50 652 ASP A C 1
ATOM 5185 O O . ASP A 1 652 ? 24.140 -9.932 -1.822 1.00 93.50 652 ASP A O 1
ATOM 5189 N N . SER A 1 653 ? 23.429 -7.937 -1.042 1.00 90.75 653 SER A N 1
ATOM 5190 C CA . SER A 1 653 ? 24.557 -7.147 -1.533 1.00 90.75 653 SER A CA 1
ATOM 5191 C C . SER A 1 653 ? 25.288 -6.442 -0.400 1.00 90.75 653 SER A C 1
ATOM 5193 O O . SER A 1 653 ? 24.727 -6.159 0.663 1.00 90.75 653 SER A O 1
ATOM 5195 N N . MET A 1 654 ? 26.522 -6.023 -0.685 1.00 87.25 654 MET A N 1
ATOM 5196 C CA . MET A 1 654 ? 27.221 -5.072 0.173 1.00 87.25 654 MET A CA 1
ATOM 5197 C C . MET A 1 654 ? 26.418 -3.772 0.318 1.00 87.25 654 MET A C 1
ATOM 5199 O O . MET A 1 654 ? 25.735 -3.334 -0.616 1.00 87.25 654 MET A O 1
ATOM 5203 N N . GLY A 1 655 ? 26.474 -3.172 1.509 1.00 87.00 655 GLY A N 1
ATOM 5204 C CA . GLY A 1 655 ? 25.785 -1.921 1.813 1.00 87.00 655 GLY A CA 1
ATOM 5205 C C . GLY A 1 655 ? 26.276 -0.745 0.969 1.00 87.00 655 GLY A C 1
ATOM 5206 O O . GLY A 1 655 ? 27.430 -0.685 0.538 1.00 87.00 655 GLY A O 1
ATOM 5207 N N . LEU A 1 656 ? 25.377 0.205 0.722 1.00 88.62 656 LEU A N 1
ATOM 5208 C CA . LEU A 1 656 ? 25.714 1.469 0.080 1.00 88.62 656 LEU A CA 1
ATOM 5209 C C . LEU A 1 656 ? 26.209 2.463 1.133 1.00 88.62 656 LEU A C 1
ATOM 5211 O O . LEU A 1 656 ? 25.527 2.715 2.124 1.00 88.62 656 LEU A O 1
ATOM 5215 N N . SER A 1 657 ? 27.366 3.073 0.889 1.00 85.75 657 SER A N 1
ATOM 5216 C CA . SER A 1 657 ? 27.824 4.249 1.626 1.00 85.75 657 SER A CA 1
ATOM 5217 C C . SER A 1 657 ? 28.386 5.302 0.666 1.00 85.75 657 SER A C 1
ATOM 5219 O O . SER A 1 657 ? 28.464 5.084 -0.552 1.00 85.75 657 SER A O 1
ATOM 5221 N N . GLN A 1 658 ? 28.700 6.485 1.202 1.00 78.31 658 GLN A N 1
ATOM 5222 C CA . GLN A 1 658 ? 29.114 7.642 0.406 1.00 78.31 658 GLN A CA 1
ATOM 5223 C C . GLN A 1 658 ? 30.494 7.453 -0.242 1.00 78.31 658 GLN A C 1
ATOM 5225 O O . GLN A 1 658 ? 30.650 7.757 -1.421 1.00 78.31 658 GLN A O 1
ATOM 5230 N N . LYS A 1 659 ? 31.482 6.961 0.520 1.00 70.81 659 LYS A N 1
ATOM 5231 C CA . LYS A 1 659 ? 32.878 6.790 0.068 1.00 70.81 659 LYS A CA 1
ATOM 5232 C C . LYS A 1 659 ? 33.296 5.326 -0.098 1.00 70.81 659 LYS A C 1
ATOM 5234 O O . LYS A 1 659 ? 34.163 5.043 -0.912 1.00 70.81 659 LYS A O 1
ATOM 5239 N N . ALA A 1 660 ? 32.681 4.416 0.653 1.00 71.44 660 ALA A N 1
ATOM 5240 C CA . ALA A 1 660 ? 32.925 2.979 0.588 1.00 71.44 660 ALA A CA 1
ATOM 5241 C C . ALA A 1 660 ? 31.664 2.246 0.076 1.00 71.44 660 ALA A C 1
ATOM 5243 O O . ALA A 1 660 ? 30.710 2.865 -0.416 1.00 71.44 660 ALA A O 1
ATOM 5244 N N . GLY A 1 661 ? 31.647 0.919 0.176 1.00 79.94 661 GLY A N 1
ATOM 5245 C CA . GLY A 1 661 ? 30.491 0.113 -0.216 1.00 79.94 661 GLY A CA 1
ATOM 5246 C C . GLY A 1 661 ? 30.416 -0.166 -1.719 1.00 79.94 661 GLY A C 1
ATOM 5247 O O . GLY A 1 661 ? 31.376 0.051 -2.456 1.00 79.94 661 GLY A O 1
ATOM 5248 N N . LEU A 1 662 ? 29.279 -0.707 -2.160 1.00 84.06 662 LEU A N 1
ATOM 5249 C CA . LEU A 1 662 ? 29.108 -1.214 -3.527 1.00 84.06 662 LEU A CA 1
ATOM 5250 C C . LEU A 1 662 ? 29.377 -0.123 -4.582 1.00 84.06 662 LEU A C 1
ATOM 5252 O O . LEU A 1 662 ? 28.858 1.001 -4.477 1.00 84.06 662 LEU A O 1
ATOM 5256 N N . HIS A 1 663 ? 30.187 -0.455 -5.593 1.00 84.50 663 HIS A N 1
ATOM 5257 C CA . HIS A 1 663 ? 30.478 0.435 -6.712 1.00 84.50 663 HIS A CA 1
ATOM 5258 C C . HIS A 1 663 ? 29.270 0.491 -7.658 1.00 84.50 663 HIS A C 1
ATOM 5260 O O . HIS A 1 663 ? 28.646 -0.527 -7.942 1.00 84.50 663 HIS A O 1
ATOM 5266 N N . VAL A 1 664 ? 28.915 1.678 -8.163 1.00 84.88 664 VAL A N 1
ATOM 5267 C CA . VAL A 1 664 ? 27.715 1.834 -9.017 1.00 84.88 664 VAL A CA 1
ATOM 5268 C C . VAL A 1 664 ? 27.841 1.029 -10.313 1.00 84.88 664 VAL A C 1
ATOM 5270 O O . VAL A 1 664 ? 26.843 0.510 -10.805 1.00 84.88 664 VAL A O 1
ATOM 5273 N N . ASP A 1 665 ? 29.060 0.892 -10.833 1.00 85.56 665 ASP A N 1
ATOM 5274 C CA . ASP A 1 665 ? 29.314 0.158 -12.076 1.00 85.56 665 ASP A CA 1
ATOM 5275 C C . ASP A 1 665 ? 29.224 -1.369 -11.900 1.00 85.56 665 ASP A C 1
ATOM 5277 O O . ASP A 1 665 ? 28.885 -2.061 -12.856 1.00 85.56 665 ASP A O 1
ATOM 5281 N N . ASP A 1 666 ? 29.407 -1.898 -10.680 1.00 88.19 666 ASP A N 1
ATOM 5282 C CA . ASP A 1 666 ? 29.184 -3.328 -10.402 1.00 88.19 666 ASP A CA 1
ATOM 5283 C C . ASP A 1 666 ? 27.720 -3.727 -10.593 1.00 88.19 666 ASP A C 1
ATOM 5285 O O . ASP A 1 666 ? 27.412 -4.873 -10.913 1.00 88.19 666 ASP A O 1
ATOM 5289 N N . ILE A 1 667 ? 26.797 -2.780 -10.421 1.00 90.81 667 ILE A N 1
ATOM 5290 C CA . ILE A 1 667 ? 25.360 -3.046 -10.460 1.00 90.81 667 ILE A CA 1
ATOM 5291 C C . ILE A 1 667 ? 24.943 -3.553 -11.835 1.00 90.81 667 ILE A C 1
ATOM 5293 O O . ILE A 1 667 ? 24.175 -4.504 -11.903 1.00 90.81 667 ILE A O 1
ATOM 5297 N N . ASP A 1 668 ? 25.474 -2.996 -12.924 1.00 89.50 668 ASP A N 1
ATOM 5298 C CA . ASP A 1 668 ? 25.148 -3.475 -14.272 1.00 89.50 668 ASP A CA 1
ATOM 5299 C C . ASP A 1 668 ? 25.541 -4.952 -14.456 1.00 89.50 668 ASP A C 1
ATOM 5301 O O . ASP A 1 668 ? 24.756 -5.749 -14.976 1.00 89.50 668 ASP A O 1
ATOM 5305 N N . PHE A 1 669 ? 26.706 -5.345 -13.934 1.00 90.75 669 PHE A N 1
ATOM 5306 C CA . PHE A 1 669 ? 27.173 -6.731 -13.961 1.00 90.75 669 PHE A CA 1
ATOM 5307 C C . PHE A 1 669 ? 26.332 -7.653 -13.068 1.00 90.75 669 PHE A C 1
ATOM 5309 O O . PHE A 1 669 ? 26.029 -8.776 -13.476 1.00 90.75 669 PHE A O 1
ATOM 5316 N N . ILE A 1 670 ? 25.898 -7.185 -11.889 1.00 92.44 670 ILE A N 1
ATOM 5317 C CA . ILE A 1 670 ? 24.978 -7.935 -11.014 1.00 92.44 670 ILE A CA 1
ATOM 5318 C C . ILE A 1 670 ? 23.651 -8.179 -11.734 1.00 92.44 670 ILE A C 1
ATOM 5320 O O . ILE A 1 670 ? 23.185 -9.314 -11.792 1.00 92.44 670 ILE A O 1
ATOM 5324 N N . LEU A 1 671 ? 23.048 -7.133 -12.309 1.00 92.56 671 LEU A N 1
ATOM 5325 C CA . LEU A 1 671 ? 21.746 -7.225 -12.978 1.00 92.56 671 LEU A CA 1
ATOM 5326 C C . LEU A 1 671 ? 21.772 -8.204 -14.147 1.00 92.56 671 LEU A C 1
ATOM 5328 O O . LEU A 1 671 ? 20.830 -8.975 -14.337 1.00 92.56 671 LEU A O 1
ATOM 5332 N N . LYS A 1 672 ? 22.868 -8.190 -14.909 1.00 90.12 672 LYS A N 1
ATOM 5333 C CA . LYS A 1 672 ? 23.082 -9.083 -16.047 1.00 90.12 672 LYS A CA 1
ATOM 5334 C C . LYS A 1 672 ? 23.474 -10.504 -15.645 1.00 90.12 672 LYS A C 1
ATOM 5336 O O . LYS A 1 672 ? 23.560 -11.343 -16.533 1.00 90.12 672 LYS A O 1
ATOM 5341 N N . GLY A 1 673 ? 23.669 -10.802 -14.359 1.00 90.06 673 GLY A N 1
ATOM 5342 C CA . GLY A 1 673 ? 23.998 -12.149 -13.885 1.00 90.06 673 GLY A CA 1
ATOM 5343 C C . GLY A 1 673 ? 25.455 -12.554 -14.113 1.00 90.06 673 GLY A C 1
ATOM 5344 O O . GLY A 1 673 ? 25.751 -13.742 -14.184 1.00 90.06 673 GLY A O 1
ATOM 5345 N N . HIS A 1 674 ? 26.363 -11.584 -14.252 1.00 90.25 674 HIS A N 1
ATOM 5346 C CA . HIS A 1 674 ? 27.784 -11.849 -14.489 1.00 90.25 674 HIS A CA 1
ATOM 5347 C C . HIS A 1 674 ? 28.585 -12.102 -13.200 1.00 90.25 674 HIS A C 1
ATOM 5349 O O . HIS A 1 674 ? 29.715 -12.589 -13.254 1.00 90.25 674 HIS A O 1
ATOM 5355 N N . ILE A 1 675 ? 28.010 -11.771 -12.036 1.00 88.56 675 ILE A N 1
ATOM 5356 C CA . ILE A 1 675 ? 28.659 -11.923 -10.729 1.00 88.56 675 ILE A CA 1
ATOM 5357 C C . ILE A 1 675 ? 28.228 -13.247 -10.072 1.00 88.56 675 ILE A C 1
ATOM 5359 O O . ILE A 1 675 ? 27.030 -13.454 -9.853 1.00 88.56 675 ILE A O 1
ATOM 5363 N N . PRO A 1 676 ? 29.172 -14.140 -9.718 1.00 87.94 676 PRO A N 1
ATOM 5364 C CA . PRO A 1 676 ? 28.865 -15.415 -9.073 1.00 87.94 676 PRO A CA 1
ATOM 5365 C C . PRO A 1 676 ? 28.544 -15.251 -7.580 1.00 87.94 676 PRO A C 1
ATOM 5367 O O . PRO A 1 676 ? 28.952 -14.281 -6.937 1.00 87.94 676 PRO A O 1
ATOM 5370 N N . ASP A 1 677 ? 27.872 -16.251 -6.996 1.00 88.44 677 ASP A N 1
ATOM 5371 C CA . ASP A 1 677 ? 27.669 -16.320 -5.543 1.00 88.44 677 ASP A CA 1
ATOM 5372 C C . ASP A 1 677 ? 29.009 -16.249 -4.791 1.00 88.44 677 ASP A C 1
ATOM 5374 O O . ASP A 1 677 ? 30.009 -16.842 -5.198 1.00 88.44 677 ASP A O 1
ATOM 5378 N N . ARG A 1 678 ? 29.002 -15.563 -3.644 1.00 87.81 678 ARG A N 1
ATOM 5379 C CA . ARG A 1 678 ? 30.148 -15.336 -2.744 1.00 87.81 678 ARG A CA 1
ATOM 5380 C C . ARG A 1 678 ? 31.248 -14.433 -3.295 1.00 87.81 678 ARG A C 1
ATOM 5382 O O . ARG A 1 678 ? 32.307 -14.362 -2.670 1.00 87.81 678 ARG A O 1
ATOM 5389 N N . TYR A 1 679 ? 31.012 -13.729 -4.401 1.00 87.62 679 TYR A N 1
ATOM 5390 C CA . TYR A 1 679 ? 31.939 -12.709 -4.886 1.00 87.62 679 TYR A CA 1
ATOM 5391 C C . TYR A 1 679 ? 32.157 -11.623 -3.827 1.00 87.62 679 TYR A C 1
ATOM 5393 O O . TYR A 1 679 ? 31.191 -11.079 -3.297 1.00 87.62 679 TYR A O 1
ATOM 5401 N N . GLN A 1 680 ? 33.414 -11.316 -3.516 1.00 86.94 680 GLN A N 1
ATOM 5402 C CA . GLN A 1 680 ? 33.774 -10.259 -2.574 1.00 86.94 680 GLN A CA 1
ATOM 5403 C C . GLN A 1 680 ? 33.951 -8.947 -3.332 1.00 86.94 680 GLN A C 1
ATOM 5405 O O . GLN A 1 680 ? 34.747 -8.875 -4.269 1.00 86.94 680 GLN A O 1
ATOM 5410 N N . PHE A 1 681 ? 33.203 -7.919 -2.939 1.00 83.94 681 PHE A N 1
ATOM 5411 C CA . PHE A 1 681 ? 33.252 -6.636 -3.627 1.00 83.94 681 PHE A CA 1
ATOM 5412 C C . PHE A 1 681 ? 34.515 -5.857 -3.275 1.00 83.94 681 PHE A C 1
ATOM 5414 O O . PHE A 1 681 ? 34.976 -5.859 -2.134 1.00 83.94 681 PHE A O 1
ATOM 5421 N N . ASN A 1 682 ? 35.029 -5.117 -4.255 1.00 79.50 682 ASN A N 1
ATOM 5422 C CA . ASN A 1 682 ? 36.078 -4.133 -4.043 1.00 79.50 682 ASN A CA 1
ATOM 5423 C C . ASN A 1 682 ? 35.478 -2.730 -4.183 1.00 79.50 682 ASN A C 1
ATOM 5425 O O . ASN A 1 682 ? 35.088 -2.315 -5.269 1.00 79.50 682 ASN A O 1
ATOM 5429 N N . SER A 1 683 ? 35.421 -1.969 -3.089 1.00 75.31 683 SER A N 1
ATOM 5430 C CA . SER A 1 683 ? 34.831 -0.624 -3.104 1.00 75.31 683 SER A CA 1
ATOM 5431 C C . SER A 1 683 ? 35.594 0.378 -3.980 1.00 75.31 683 SER A C 1
ATOM 5433 O O . SER A 1 683 ? 35.048 1.428 -4.310 1.00 75.31 683 SER A O 1
ATOM 5435 N N . MET A 1 684 ? 36.846 0.079 -4.344 1.00 77.56 684 MET A N 1
ATOM 5436 C CA . MET A 1 684 ? 37.714 0.966 -5.126 1.00 77.56 684 MET A CA 1
ATOM 5437 C C . MET A 1 684 ? 37.698 0.661 -6.626 1.00 77.56 684 MET A C 1
ATOM 5439 O O . MET A 1 684 ? 38.073 1.529 -7.414 1.00 77.56 684 MET A O 1
ATOM 5443 N N . LYS A 1 685 ? 37.328 -0.559 -7.038 1.00 81.75 685 LYS A N 1
ATOM 5444 C CA . LYS A 1 685 ? 37.349 -0.976 -8.448 1.00 81.75 685 LYS A CA 1
ATOM 5445 C C . LYS A 1 685 ? 36.215 -1.956 -8.754 1.00 81.75 685 LYS A C 1
ATOM 5447 O O . LYS A 1 685 ? 36.104 -2.947 -8.036 1.00 81.75 685 LYS A O 1
ATOM 5452 N N . PRO A 1 686 ? 35.451 -1.737 -9.839 1.00 84.25 686 PRO A N 1
ATOM 5453 C CA . PRO A 1 686 ? 34.431 -2.685 -10.253 1.00 84.25 686 PRO A CA 1
ATOM 5454 C C . PRO A 1 686 ? 35.045 -3.986 -10.786 1.00 84.25 686 PRO A C 1
ATOM 5456 O O . PRO A 1 686 ? 36.211 -4.020 -11.205 1.00 84.25 686 PRO A O 1
ATOM 5459 N N . ILE A 1 687 ? 34.246 -5.051 -10.811 1.00 84.00 687 ILE A N 1
ATOM 5460 C CA . ILE A 1 687 ? 34.608 -6.307 -11.470 1.00 84.00 687 ILE A CA 1
ATOM 5461 C C . ILE A 1 687 ? 34.845 -6.069 -12.967 1.00 84.00 687 ILE A C 1
ATOM 5463 O O . ILE A 1 687 ? 34.144 -5.298 -13.621 1.00 84.00 687 ILE A O 1
ATOM 5467 N N . THR A 1 688 ? 35.845 -6.744 -13.527 1.00 83.69 688 THR A N 1
ATOM 5468 C CA . THR A 1 688 ? 36.127 -6.729 -14.966 1.00 83.69 688 THR A CA 1
ATOM 5469 C C . THR A 1 688 ? 35.872 -8.106 -15.563 1.00 83.69 688 THR A C 1
ATOM 5471 O O . THR A 1 688 ? 35.954 -9.118 -14.866 1.00 83.69 688 THR A O 1
ATOM 5474 N N . SER A 1 689 ? 35.614 -8.163 -16.872 1.00 83.00 689 SER A N 1
ATOM 5475 C CA . SER A 1 689 ? 35.427 -9.424 -17.605 1.00 83.00 689 SER A CA 1
ATOM 5476 C C . SER A 1 689 ? 36.634 -10.362 -17.531 1.00 83.00 689 SER A C 1
ATOM 5478 O O . SER A 1 689 ? 36.497 -11.545 -17.791 1.00 83.00 689 SER A O 1
ATOM 5480 N N . ASN A 1 690 ? 37.816 -9.848 -17.181 1.00 80.31 690 ASN A N 1
ATOM 5481 C CA . ASN A 1 690 ? 39.040 -10.640 -17.050 1.00 80.31 690 ASN A CA 1
ATOM 5482 C C . ASN A 1 690 ? 39.163 -11.308 -15.670 1.00 80.31 690 ASN A C 1
ATOM 5484 O O . ASN A 1 690 ? 40.144 -12.003 -15.408 1.00 80.31 690 ASN A O 1
ATOM 5488 N N . HIS A 1 691 ? 38.219 -11.062 -14.757 1.00 81.19 691 HIS A N 1
ATOM 5489 C CA . HIS A 1 691 ? 38.225 -11.684 -13.442 1.00 81.19 691 HIS A CA 1
ATOM 5490 C C . HIS A 1 691 ? 37.953 -13.196 -13.581 1.00 81.19 691 HIS A C 1
ATOM 5492 O O . HIS A 1 691 ? 36.985 -13.568 -14.238 1.00 81.19 691 HIS A O 1
ATOM 5498 N N . PRO A 1 692 ? 38.733 -14.083 -12.932 1.00 76.06 692 PRO A N 1
ATOM 5499 C CA . PRO A 1 692 ? 38.682 -15.533 -13.172 1.00 76.06 692 PRO A CA 1
ATOM 5500 C C . PRO A 1 692 ? 37.315 -16.178 -12.898 1.00 76.06 692 PRO A C 1
ATOM 5502 O O . PRO A 1 692 ? 36.992 -17.206 -13.478 1.00 76.06 692 PRO A O 1
ATOM 5505 N N . ASN A 1 693 ? 36.503 -15.558 -12.038 1.00 79.25 693 ASN A N 1
ATOM 5506 C CA . ASN A 1 693 ? 35.156 -16.032 -11.704 1.00 79.25 693 ASN A CA 1
ATOM 5507 C C . ASN A 1 693 ? 34.035 -15.225 -12.392 1.00 79.25 693 ASN A C 1
ATOM 5509 O O . ASN A 1 693 ? 32.886 -15.305 -11.965 1.00 79.25 693 ASN A O 1
ATOM 5513 N N . TYR A 1 694 ? 34.349 -14.396 -13.393 1.00 85.69 694 TYR A N 1
ATOM 5514 C CA . TYR A 1 694 ? 33.339 -13.656 -14.151 1.00 85.69 694 TYR A CA 1
ATOM 5515 C C . TYR A 1 694 ? 32.515 -14.623 -15.011 1.00 85.69 694 TYR A C 1
ATOM 5517 O O . TYR A 1 694 ? 33.061 -15.432 -15.759 1.00 85.69 694 TYR A O 1
ATOM 5525 N N . ILE A 1 695 ? 31.189 -14.543 -14.921 1.00 85.75 695 ILE A N 1
ATOM 5526 C CA . ILE A 1 695 ? 30.297 -15.373 -15.735 1.00 85.75 695 ILE A CA 1
ATOM 5527 C C . ILE A 1 695 ? 30.116 -14.675 -17.084 1.00 85.75 695 ILE A C 1
ATOM 5529 O O . ILE A 1 695 ? 29.423 -13.665 -17.161 1.00 85.75 695 ILE A O 1
ATOM 5533 N N . HIS A 1 696 ? 30.728 -15.195 -18.148 1.00 84.00 696 HIS A N 1
ATOM 5534 C CA . HIS A 1 696 ? 30.640 -14.591 -19.483 1.00 84.00 696 HIS A CA 1
ATOM 5535 C C . HIS A 1 696 ? 29.257 -14.772 -20.124 1.00 84.00 696 HIS A C 1
ATOM 5537 O O . HIS A 1 696 ? 28.631 -13.786 -20.515 1.00 84.00 696 HIS A O 1
ATOM 5543 N N . ASP A 1 697 ? 28.753 -16.006 -20.145 1.00 82.56 697 ASP A N 1
ATOM 5544 C CA . ASP A 1 697 ? 27.492 -16.363 -20.798 1.00 82.56 697 ASP A CA 1
ATOM 5545 C C . ASP A 1 697 ? 26.367 -16.511 -19.769 1.00 82.56 697 ASP A C 1
ATOM 5547 O O . ASP A 1 697 ? 26.008 -17.614 -19.350 1.00 82.56 697 ASP A O 1
ATOM 5551 N N . SER A 1 698 ? 25.822 -15.382 -19.313 1.00 85.44 698 SER A N 1
ATOM 5552 C CA . SER A 1 698 ? 24.711 -15.383 -18.360 1.00 85.44 698 SER A CA 1
ATOM 5553 C C . SER A 1 698 ? 23.370 -15.686 -19.040 1.00 85.44 698 SER A C 1
ATOM 5555 O O . SER A 1 698 ? 22.981 -15.065 -20.035 1.00 85.44 698 SER A O 1
ATOM 5557 N N . LEU A 1 699 ? 22.619 -16.634 -18.477 1.00 87.94 699 LEU A N 1
ATOM 5558 C CA . LEU A 1 699 ? 21.282 -16.999 -18.951 1.00 87.94 699 LEU A CA 1
ATOM 5559 C C . LEU A 1 699 ? 20.203 -16.135 -18.288 1.00 87.94 699 LEU A C 1
ATOM 5561 O O . LEU A 1 699 ? 20.464 -15.436 -17.306 1.00 87.94 699 LEU A O 1
ATOM 5565 N N . LEU A 1 700 ? 18.957 -16.200 -18.776 1.00 87.62 700 LEU A N 1
ATOM 5566 C CA . LEU A 1 700 ? 17.856 -15.445 -18.165 1.00 87.62 700 LEU A CA 1
ATOM 5567 C C . LEU A 1 700 ? 17.669 -15.812 -16.684 1.00 87.62 700 LEU A C 1
ATOM 5569 O O . LEU A 1 700 ? 17.501 -14.925 -15.854 1.00 87.62 700 LEU A O 1
ATOM 5573 N N . LYS A 1 701 ? 17.812 -17.098 -16.337 1.00 87.81 701 LYS A N 1
ATOM 5574 C CA . LYS A 1 701 ? 17.760 -17.585 -14.946 1.00 87.81 701 LYS A CA 1
ATOM 5575 C C . LYS A 1 701 ? 18.819 -16.962 -14.023 1.00 87.81 701 LYS A C 1
ATOM 5577 O O . LYS A 1 701 ? 18.660 -17.038 -12.807 1.00 87.81 701 LYS A O 1
ATOM 5582 N N . ASP A 1 702 ? 19.910 -16.423 -14.570 1.00 88.75 702 ASP A N 1
ATOM 5583 C CA . ASP A 1 702 ? 21.032 -15.857 -13.811 1.00 88.75 702 ASP A CA 1
ATOM 5584 C C . ASP A 1 702 ? 20.901 -14.340 -13.626 1.00 88.75 702 ASP A C 1
ATOM 5586 O O . ASP A 1 702 ? 21.527 -13.772 -12.731 1.00 88.75 702 ASP A O 1
ATOM 5590 N N . LYS A 1 703 ? 20.027 -13.693 -14.407 1.00 93.25 703 LYS A N 1
ATOM 5591 C CA . LYS A 1 703 ? 19.735 -12.258 -14.325 1.00 93.25 703 LYS A CA 1
ATOM 5592 C C . LYS A 1 703 ? 18.865 -11.919 -13.118 1.00 93.25 703 LYS A C 1
ATOM 5594 O O . LYS A 1 703 ? 18.117 -12.746 -12.591 1.00 93.25 703 LYS A O 1
ATOM 5599 N N . ILE A 1 704 ? 18.947 -10.666 -12.684 1.00 95.44 704 ILE A N 1
ATOM 5600 C CA . ILE A 1 704 ? 18.056 -10.125 -11.655 1.00 95.44 704 ILE A CA 1
ATOM 5601 C C . ILE A 1 704 ? 16.722 -9.741 -12.293 1.00 95.44 704 ILE A C 1
ATOM 5603 O O . ILE A 1 704 ? 16.686 -9.060 -13.314 1.00 95.44 704 ILE A O 1
ATOM 5607 N N . HIS A 1 705 ? 15.630 -10.163 -11.661 1.00 95.31 705 HIS A N 1
ATOM 5608 C CA . HIS A 1 705 ? 14.268 -9.973 -12.164 1.00 95.31 705 HIS A CA 1
ATOM 5609 C C . HIS A 1 705 ? 13.530 -8.836 -11.446 1.00 95.31 705 HIS A C 1
ATOM 5611 O O . HIS A 1 705 ? 12.592 -8.261 -11.986 1.00 95.31 705 HIS A O 1
ATOM 5617 N N . CYS A 1 706 ? 13.941 -8.508 -10.220 1.00 96.00 706 CYS A N 1
ATOM 5618 C CA . CYS A 1 706 ? 13.423 -7.376 -9.460 1.00 96.00 706 CYS A CA 1
ATOM 5619 C C . CYS A 1 706 ? 14.495 -6.869 -8.488 1.00 96.00 706 CYS A C 1
ATOM 5621 O O . CYS A 1 706 ? 15.240 -7.666 -7.913 1.00 96.00 706 CYS A O 1
ATOM 5623 N N . VAL A 1 707 ? 14.563 -5.554 -8.291 1.00 97.50 707 VAL A N 1
ATOM 5624 C CA . VAL A 1 707 ? 15.443 -4.923 -7.297 1.00 97.50 707 VAL A CA 1
ATOM 5625 C C . VAL A 1 707 ? 14.614 -4.297 -6.180 1.00 97.50 707 VAL A C 1
ATOM 5627 O O . VAL A 1 707 ? 13.642 -3.590 -6.425 1.00 97.50 707 VAL A O 1
ATOM 5630 N N . VAL A 1 708 ? 15.021 -4.511 -4.937 1.00 98.12 708 VAL A N 1
ATOM 5631 C CA . VAL A 1 708 ? 14.379 -3.945 -3.752 1.00 98.12 708 VAL A CA 1
ATOM 5632 C C . VAL A 1 708 ? 15.364 -3.002 -3.076 1.00 98.12 708 VAL A C 1
ATOM 5634 O O . VAL A 1 708 ? 16.408 -3.434 -2.589 1.00 98.12 708 VAL A O 1
ATOM 5637 N N . PHE A 1 709 ? 15.033 -1.712 -3.043 1.00 97.62 709 PHE A N 1
ATOM 5638 C CA . PHE A 1 709 ? 15.766 -0.720 -2.267 1.00 97.62 709 PHE A CA 1
ATOM 5639 C C . PHE A 1 709 ? 15.301 -0.749 -0.817 1.00 97.62 709 PHE A C 1
ATOM 5641 O O . PHE A 1 709 ? 14.196 -0.317 -0.509 1.00 97.62 709 PHE A O 1
ATOM 5648 N N . VAL A 1 710 ? 16.143 -1.263 0.067 1.00 97.31 710 VAL A N 1
ATOM 5649 C CA . VAL A 1 710 ? 15.858 -1.413 1.488 1.00 97.31 710 VAL A CA 1
ATOM 5650 C C . VAL A 1 710 ? 16.340 -0.178 2.246 1.00 97.31 710 VAL A C 1
ATOM 5652 O O . VAL A 1 710 ? 17.494 0.233 2.099 1.00 97.31 710 VAL A O 1
ATOM 5655 N N . PHE A 1 711 ? 15.463 0.389 3.067 1.00 95.88 711 PHE A N 1
ATOM 5656 C CA . PHE A 1 711 ? 15.721 1.552 3.909 1.00 95.88 711 PHE A CA 1
ATOM 5657 C C . PHE A 1 711 ? 15.247 1.283 5.334 1.00 95.88 711 PHE A C 1
ATOM 5659 O O . PHE A 1 711 ? 14.191 0.690 5.535 1.00 95.88 711 PHE A O 1
ATOM 5666 N N . ASP A 1 712 ? 15.990 1.786 6.313 1.00 93.56 712 ASP A N 1
ATOM 5667 C CA . ASP A 1 712 ? 15.505 1.850 7.687 1.00 93.56 712 ASP A CA 1
ATOM 5668 C C . ASP A 1 712 ? 14.590 3.067 7.838 1.00 93.56 712 ASP A C 1
ATOM 5670 O O . ASP A 1 712 ? 14.996 4.197 7.557 1.00 93.56 712 ASP A O 1
ATOM 5674 N N . ILE A 1 713 ? 13.358 2.836 8.282 1.00 92.12 713 ILE A N 1
ATOM 5675 C CA . ILE A 1 713 ? 12.346 3.879 8.418 1.00 92.12 713 ILE A CA 1
ATOM 5676 C C . ILE A 1 713 ? 12.738 4.999 9.394 1.00 92.12 713 ILE A C 1
ATOM 5678 O O . ILE A 1 713 ? 12.312 6.142 9.217 1.00 92.12 713 ILE A O 1
ATOM 5682 N N . ASN A 1 714 ? 13.575 4.705 10.388 1.00 90.38 714 ASN A N 1
ATOM 5683 C CA . ASN A 1 714 ? 13.978 5.661 11.420 1.00 90.38 714 ASN A CA 1
ATOM 5684 C C . ASN A 1 714 ? 15.098 6.589 10.939 1.00 90.38 714 ASN A C 1
ATOM 5686 O O . ASN A 1 714 ? 15.195 7.723 11.396 1.00 90.38 714 ASN A O 1
ATOM 5690 N N . SER A 1 715 ? 15.925 6.136 9.991 1.00 90.75 715 SER A N 1
ATOM 5691 C CA . SER A 1 715 ? 17.082 6.897 9.497 1.00 90.75 715 SER A CA 1
ATOM 5692 C C . SER A 1 715 ? 16.962 7.361 8.045 1.00 90.75 715 SER A C 1
ATOM 5694 O O . SER A 1 715 ? 17.823 8.103 7.577 1.00 90.75 715 SER A O 1
ATOM 5696 N N . VAL A 1 716 ? 15.895 6.991 7.324 1.00 90.94 716 VAL A N 1
ATOM 5697 C CA . VAL A 1 716 ? 15.725 7.313 5.893 1.00 90.94 716 VAL A CA 1
ATOM 5698 C C . VAL A 1 716 ? 15.768 8.816 5.582 1.00 90.94 716 VAL A C 1
ATOM 5700 O O . VAL A 1 716 ? 16.257 9.204 4.525 1.00 90.94 716 VAL A O 1
ATOM 5703 N N . GLU A 1 717 ? 15.330 9.662 6.516 1.00 88.88 717 GLU A N 1
ATOM 5704 C CA . GLU A 1 717 ? 15.374 11.130 6.402 1.00 88.88 717 GLU A CA 1
ATOM 5705 C C . GLU A 1 717 ? 16.745 11.731 6.747 1.00 88.88 717 GLU A C 1
ATOM 5707 O O . GLU A 1 717 ? 17.038 12.865 6.382 1.00 88.88 717 GLU A O 1
ATOM 5712 N N . GLN A 1 718 ? 17.600 10.981 7.445 1.00 89.69 718 GLN A N 1
ATOM 5713 C CA . GLN A 1 718 ? 18.912 11.432 7.926 1.00 89.69 718 GLN A CA 1
ATOM 5714 C C . GLN A 1 718 ? 20.051 11.036 6.973 1.00 89.69 718 GLN A C 1
ATOM 5716 O O . GLN A 1 718 ? 21.232 11.227 7.273 1.00 89.69 718 GLN A O 1
ATOM 5721 N N . LEU A 1 719 ? 19.721 10.456 5.817 1.00 90.38 719 LEU A N 1
ATOM 5722 C CA . LEU A 1 719 ? 20.708 10.019 4.838 1.00 90.38 719 LEU A CA 1
ATOM 5723 C C . LEU A 1 719 ? 21.438 11.222 4.230 1.00 90.38 719 LEU A C 1
ATOM 5725 O O . LEU A 1 719 ? 20.832 12.205 3.809 1.00 90.38 719 LEU A O 1
ATOM 5729 N N . SER A 1 720 ? 22.767 11.128 4.136 1.00 91.06 720 SER A N 1
ATOM 5730 C CA . SER A 1 720 ? 23.571 12.215 3.579 1.00 91.06 720 SER A CA 1
ATOM 5731 C C . SER A 1 720 ? 23.247 12.460 2.103 1.00 91.06 720 SER A C 1
ATOM 5733 O O . SER A 1 720 ? 22.988 11.527 1.336 1.00 91.06 720 SER A O 1
ATOM 5735 N N . TYR A 1 721 ? 23.359 13.717 1.666 1.00 90.38 721 TYR A N 1
ATOM 5736 C CA . TYR A 1 721 ? 23.135 14.107 0.268 1.00 90.38 721 TYR A CA 1
ATOM 5737 C C . TYR A 1 721 ? 23.940 13.250 -0.731 1.00 90.38 721 TYR A C 1
ATOM 5739 O O . TYR A 1 721 ? 23.433 12.834 -1.776 1.00 90.38 721 TYR A O 1
ATOM 5747 N N . GLY A 1 722 ? 25.191 12.913 -0.393 1.00 90.25 722 GLY A N 1
ATOM 5748 C CA . GLY A 1 722 ? 26.043 12.058 -1.226 1.00 90.25 722 GLY A CA 1
ATOM 5749 C C . GLY A 1 722 ? 25.519 10.624 -1.383 1.00 90.25 722 GLY A C 1
ATOM 5750 O O . GLY A 1 722 ? 25.658 10.024 -2.447 1.00 90.25 722 GLY A O 1
ATOM 5751 N N . LEU A 1 723 ? 24.883 10.065 -0.352 1.00 91.31 723 LEU A N 1
ATOM 5752 C CA . LEU A 1 723 ? 24.276 8.737 -0.427 1.00 91.31 723 LEU A CA 1
ATOM 5753 C C . LEU A 1 723 ? 22.944 8.769 -1.189 1.00 91.31 723 LEU A C 1
ATOM 5755 O O . LEU A 1 723 ? 22.708 7.903 -2.034 1.00 91.31 723 LEU A O 1
ATOM 5759 N N . VAL A 1 724 ? 22.115 9.792 -0.964 1.00 92.06 724 VAL A N 1
ATOM 5760 C CA . VAL A 1 724 ? 20.853 9.996 -1.700 1.00 92.06 724 VAL A CA 1
ATOM 5761 C C . VAL A 1 724 ? 21.115 10.117 -3.203 1.00 92.06 724 VAL A C 1
ATOM 5763 O O . VAL A 1 724 ? 20.487 9.425 -4.006 1.00 92.06 724 VAL A O 1
ATOM 5766 N N . THR A 1 725 ? 22.098 10.925 -3.604 1.00 90.44 725 THR A N 1
ATOM 5767 C CA . THR A 1 725 ? 22.491 11.078 -5.017 1.00 90.44 725 THR A CA 1
ATOM 5768 C C . THR A 1 725 ? 23.032 9.781 -5.620 1.00 90.44 725 THR A C 1
ATOM 5770 O O . THR A 1 725 ? 22.663 9.435 -6.747 1.00 90.44 725 THR A O 1
ATOM 5773 N N . LYS A 1 726 ? 23.837 9.012 -4.871 1.00 91.44 726 LYS A N 1
ATOM 5774 C CA . LYS A 1 726 ? 24.296 7.677 -5.289 1.00 91.44 726 LYS A CA 1
ATOM 5775 C C . LYS A 1 726 ? 23.109 6.739 -5.531 1.00 91.44 726 LYS A C 1
ATOM 5777 O O . LYS A 1 726 ? 23.041 6.127 -6.592 1.00 91.44 726 LYS A O 1
ATOM 5782 N N . ILE A 1 727 ? 22.134 6.681 -4.623 1.00 93.31 727 ILE A N 1
ATOM 5783 C CA . ILE A 1 727 ? 20.925 5.848 -4.770 1.00 93.31 727 ILE A CA 1
ATOM 5784 C C . ILE A 1 727 ? 20.075 6.291 -5.970 1.00 93.31 727 ILE A C 1
ATOM 5786 O O . ILE A 1 727 ? 19.679 5.444 -6.773 1.00 93.31 727 ILE A O 1
ATOM 5790 N N . LYS A 1 728 ? 19.860 7.600 -6.168 1.00 91.50 728 LYS A N 1
ATOM 5791 C CA . LYS A 1 728 ? 19.172 8.126 -7.365 1.00 91.50 728 LYS A CA 1
ATOM 5792 C C . LYS A 1 728 ? 19.881 7.712 -8.655 1.00 91.50 728 LYS A C 1
ATOM 5794 O O . LYS A 1 728 ? 19.226 7.299 -9.611 1.00 91.50 728 LYS A O 1
ATOM 5799 N N . ARG A 1 729 ? 21.218 7.774 -8.689 1.00 90.25 729 ARG A N 1
ATOM 5800 C CA . ARG A 1 729 ? 22.016 7.333 -9.845 1.00 90.25 729 ARG A CA 1
ATOM 5801 C C . ARG A 1 729 ? 21.822 5.845 -10.123 1.00 90.25 729 ARG A C 1
ATOM 5803 O O . ARG A 1 729 ? 21.587 5.484 -11.271 1.00 90.25 729 ARG A O 1
ATOM 5810 N N . ILE A 1 730 ? 21.863 5.005 -9.088 1.00 92.44 730 ILE A N 1
ATOM 5811 C CA . ILE A 1 730 ? 21.609 3.563 -9.213 1.00 92.44 730 ILE A CA 1
ATOM 5812 C C . ILE A 1 730 ? 20.217 3.323 -9.790 1.00 92.44 730 ILE A C 1
ATOM 5814 O O . ILE A 1 730 ? 20.082 2.615 -10.783 1.00 92.44 730 ILE A O 1
ATOM 5818 N N . ARG A 1 731 ? 19.189 3.960 -9.223 1.00 91.75 731 ARG A N 1
ATOM 5819 C CA . ARG A 1 731 ? 17.812 3.835 -9.709 1.00 91.75 731 ARG A CA 1
ATOM 5820 C C . ARG A 1 731 ? 17.687 4.224 -11.184 1.00 91.75 731 ARG A C 1
ATOM 5822 O O . ARG A 1 731 ? 17.044 3.507 -11.943 1.00 91.75 731 ARG A O 1
ATOM 5829 N N . ARG A 1 732 ? 18.333 5.310 -11.623 1.00 87.38 732 ARG A N 1
ATOM 5830 C CA . ARG A 1 732 ? 18.366 5.704 -13.046 1.00 87.38 732 ARG A CA 1
ATOM 5831 C C . ARG A 1 732 ? 19.027 4.638 -13.928 1.00 87.38 732 ARG A C 1
ATOM 5833 O O . ARG A 1 732 ? 18.545 4.397 -15.033 1.00 87.38 732 ARG A O 1
ATOM 5840 N N . THR A 1 733 ? 20.075 3.968 -13.443 1.00 89.00 733 THR A N 1
ATOM 5841 C CA . THR A 1 733 ? 20.673 2.812 -14.133 1.00 89.00 733 THR A CA 1
ATOM 5842 C C . THR A 1 733 ? 19.679 1.657 -14.258 1.00 89.00 733 THR A C 1
ATOM 5844 O O . THR A 1 733 ? 19.543 1.122 -15.353 1.00 89.00 733 THR A O 1
ATOM 5847 N N . LEU A 1 734 ? 18.935 1.316 -13.195 1.00 91.31 734 LEU A N 1
ATOM 5848 C CA . LEU A 1 734 ? 17.917 0.250 -13.236 1.00 91.31 734 LEU A CA 1
ATOM 5849 C C . LEU A 1 734 ? 16.837 0.529 -14.286 1.00 91.31 734 LEU A C 1
ATOM 5851 O O . LEU A 1 734 ? 16.540 -0.336 -15.107 1.00 91.31 734 LEU A O 1
ATOM 5855 N N . ILE A 1 735 ? 16.325 1.765 -14.305 1.00 87.69 735 ILE A N 1
ATOM 5856 C CA . ILE A 1 735 ? 15.314 2.225 -15.269 1.00 87.69 735 ILE A CA 1
ATOM 5857 C C . ILE A 1 735 ? 15.834 2.078 -16.699 1.00 87.69 735 ILE A C 1
ATOM 5859 O O . ILE A 1 735 ? 15.140 1.544 -17.559 1.00 87.69 735 ILE A O 1
ATOM 5863 N N . ARG A 1 736 ? 17.076 2.508 -16.953 1.00 83.88 736 ARG A N 1
ATOM 5864 C CA . ARG A 1 736 ? 17.715 2.383 -18.269 1.00 83.88 736 ARG A CA 1
ATOM 5865 C C . ARG A 1 736 ? 17.892 0.923 -18.690 1.00 83.88 736 ARG A C 1
ATOM 5867 O O . ARG A 1 736 ? 17.727 0.611 -19.864 1.00 83.88 736 ARG A O 1
ATOM 5874 N N . CYS A 1 737 ? 18.224 0.042 -17.748 1.00 83.81 737 CYS A N 1
ATOM 5875 C CA . CYS A 1 737 ? 18.358 -1.392 -18.000 1.00 83.81 737 CYS A CA 1
ATOM 5876 C C . CYS A 1 737 ? 17.002 -2.118 -18.090 1.00 83.81 737 CYS A C 1
ATOM 5878 O O . CYS A 1 737 ? 16.983 -3.316 -18.362 1.00 83.81 737 CYS A O 1
ATOM 5880 N N . GLY A 1 738 ? 15.880 -1.419 -17.874 1.00 85.19 738 GLY A N 1
ATOM 5881 C CA . GLY A 1 738 ? 14.534 -1.993 -17.911 1.00 85.19 738 GLY A CA 1
ATOM 5882 C C . GLY A 1 738 ? 14.229 -2.943 -16.751 1.00 85.19 738 GLY A C 1
ATOM 5883 O O . GLY A 1 738 ? 13.305 -3.742 -16.859 1.00 85.19 738 GLY A O 1
ATOM 5884 N N . VAL A 1 739 ? 14.998 -2.891 -15.657 1.00 90.31 739 VAL A N 1
ATOM 5885 C CA . VAL A 1 739 ? 14.766 -3.726 -14.471 1.00 90.31 739 VAL A CA 1
ATOM 5886 C C . VAL A 1 739 ? 13.826 -2.992 -13.525 1.00 90.31 739 VAL A C 1
ATOM 5888 O O . VAL A 1 739 ? 14.087 -1.852 -13.143 1.00 90.31 739 VAL A O 1
ATOM 5891 N N . LEU A 1 740 ? 12.736 -3.654 -13.137 1.00 92.12 740 LEU A N 1
ATOM 5892 C CA . LEU A 1 740 ? 11.751 -3.084 -12.224 1.00 92.12 740 LEU A CA 1
ATOM 5893 C C . LEU A 1 740 ? 12.254 -3.109 -10.778 1.00 92.12 740 LEU A C 1
ATOM 5895 O O . LEU A 1 740 ? 12.903 -4.062 -10.332 1.00 92.12 740 LEU A O 1
ATOM 5899 N N . HIS A 1 741 ? 11.916 -2.061 -10.029 1.00 94.56 741 HIS A N 1
ATOM 5900 C CA . HIS A 1 741 ? 12.370 -1.887 -8.656 1.00 94.56 741 HIS A CA 1
ATOM 5901 C C . HIS A 1 741 ? 11.287 -1.327 -7.737 1.00 94.56 741 HIS A C 1
ATOM 5903 O O . HIS A 1 741 ? 10.417 -0.573 -8.167 1.00 94.56 741 HIS A O 1
ATOM 5909 N N . VAL A 1 742 ? 11.381 -1.664 -6.452 1.00 96.19 742 VAL A N 1
ATOM 5910 C CA . VAL A 1 742 ? 10.499 -1.178 -5.376 1.00 96.19 742 VAL A CA 1
ATOM 5911 C C . VAL A 1 742 ? 11.330 -0.705 -4.184 1.00 96.19 742 VAL A C 1
ATOM 5913 O O . VAL A 1 742 ? 12.500 -1.071 -4.063 1.00 96.19 742 VAL A O 1
ATOM 5916 N N . ALA A 1 743 ? 10.748 0.107 -3.307 1.00 97.06 743 ALA A N 1
ATOM 5917 C CA . ALA A 1 743 ? 11.338 0.461 -2.019 1.00 97.06 743 ALA A CA 1
ATOM 5918 C C . ALA A 1 743 ? 10.744 -0.415 -0.906 1.00 97.06 743 ALA A C 1
ATOM 5920 O O . ALA A 1 743 ? 9.574 -0.784 -0.962 1.00 97.06 743 ALA A O 1
ATOM 5921 N N . LEU A 1 744 ? 11.543 -0.742 0.104 1.00 97.81 744 LEU A N 1
ATOM 5922 C CA . LEU A 1 744 ? 11.156 -1.521 1.275 1.00 97.81 744 LEU A CA 1
ATOM 5923 C C . LEU A 1 744 ? 11.638 -0.800 2.535 1.00 97.81 744 LEU A C 1
ATOM 5925 O O . LEU A 1 744 ? 12.841 -0.707 2.766 1.00 97.81 744 LEU A O 1
ATOM 5929 N N . LEU A 1 745 ? 10.706 -0.302 3.342 1.00 96.38 745 LEU A N 1
ATOM 5930 C CA . LEU A 1 745 ? 10.988 0.284 4.648 1.00 96.38 745 LEU A CA 1
ATOM 5931 C C . LEU A 1 745 ? 10.959 -0.810 5.720 1.00 96.38 745 LEU A C 1
ATOM 5933 O O . LEU A 1 745 ? 9.946 -1.495 5.875 1.00 96.38 745 LEU A O 1
ATOM 5937 N N . THR A 1 746 ? 12.063 -0.978 6.440 1.00 94.62 746 THR A N 1
ATOM 5938 C CA . THR A 1 746 ? 12.204 -1.920 7.560 1.00 94.62 746 THR A CA 1
ATOM 5939 C C . THR A 1 746 ? 12.035 -1.214 8.903 1.00 94.62 746 THR A C 1
ATOM 5941 O O . THR A 1 746 ? 12.003 0.013 8.955 1.00 94.62 746 THR A O 1
ATOM 5944 N N . HIS A 1 747 ? 11.982 -1.993 9.991 1.00 90.38 747 HIS A N 1
ATOM 5945 C CA . HIS A 1 747 ? 11.847 -1.503 11.374 1.00 90.38 747 HIS A CA 1
ATOM 5946 C C . HIS A 1 747 ? 10.568 -0.690 11.611 1.00 90.38 747 HIS A C 1
ATOM 5948 O O . HIS A 1 747 ? 10.529 0.238 12.409 1.00 90.38 747 HIS A O 1
ATOM 5954 N N . ALA A 1 748 ? 9.493 -1.036 10.904 1.00 88.44 748 ALA A N 1
ATOM 5955 C CA . ALA A 1 748 ? 8.223 -0.330 11.014 1.00 88.44 748 ALA A CA 1
ATOM 5956 C C . ALA A 1 748 ? 7.580 -0.422 12.414 1.00 88.44 748 ALA A C 1
ATOM 5958 O O . ALA A 1 748 ? 6.778 0.428 12.780 1.00 88.44 748 ALA A O 1
ATOM 5959 N N . ASP A 1 749 ? 7.941 -1.448 13.181 1.00 84.50 749 ASP A N 1
ATOM 5960 C CA . ASP A 1 749 ? 7.539 -1.691 14.567 1.00 84.50 749 ASP A CA 1
ATOM 5961 C C . ASP A 1 749 ? 8.282 -0.834 15.596 1.00 84.50 749 ASP A C 1
ATOM 5963 O O . ASP A 1 749 ? 7.839 -0.761 16.735 1.00 84.50 749 ASP A O 1
ATOM 5967 N N . SER A 1 750 ? 9.387 -0.183 15.220 1.00 86.75 750 SER A N 1
ATOM 5968 C CA . SER A 1 750 ? 10.117 0.718 16.118 1.00 86.75 750 SER A CA 1
ATOM 5969 C C . SER A 1 750 ? 9.723 2.185 15.949 1.00 86.75 750 SER A C 1
ATOM 5971 O O . SER A 1 750 ? 10.357 3.048 16.545 1.00 86.75 750 SER A O 1
ATOM 5973 N N . LEU A 1 751 ? 8.753 2.488 15.083 1.00 84.75 751 LEU A N 1
ATOM 5974 C CA . LEU A 1 751 ? 8.274 3.852 14.913 1.00 84.75 751 LEU A CA 1
ATOM 5975 C C . LEU A 1 751 ? 7.477 4.293 16.138 1.00 84.75 751 LEU A C 1
ATOM 5977 O O . LEU A 1 751 ? 6.554 3.601 16.571 1.00 84.75 751 LEU A O 1
ATOM 5981 N N . ASP A 1 752 ? 7.771 5.499 16.615 1.00 79.12 752 ASP A N 1
ATOM 5982 C CA . ASP A 1 752 ? 7.034 6.109 17.714 1.00 79.12 752 ASP A CA 1
ATOM 5983 C C . ASP A 1 752 ? 5.525 6.130 17.422 1.00 79.12 752 ASP A C 1
ATOM 5985 O O . ASP A 1 752 ? 5.080 6.485 16.324 1.00 79.12 752 ASP A O 1
ATOM 5989 N N . LEU A 1 753 ? 4.732 5.768 18.436 1.00 76.75 753 LEU A N 1
ATOM 5990 C CA . LEU A 1 753 ? 3.263 5.720 18.401 1.00 76.75 753 LEU A CA 1
ATOM 5991 C C . LEU A 1 753 ? 2.647 4.646 17.484 1.00 76.75 753 LEU A C 1
ATOM 5993 O O . LEU A 1 753 ? 1.424 4.644 17.317 1.00 76.75 753 LEU A O 1
ATOM 5997 N N . ILE A 1 754 ? 3.442 3.738 16.906 1.00 81.12 754 ILE A N 1
ATOM 5998 C CA . ILE A 1 754 ? 2.928 2.559 16.195 1.00 81.12 754 ILE A CA 1
ATOM 5999 C C . ILE A 1 754 ? 2.792 1.390 17.170 1.00 81.12 754 ILE A C 1
ATOM 6001 O O . ILE A 1 754 ? 3.755 0.990 17.815 1.00 81.12 754 ILE A O 1
ATOM 6005 N N . THR A 1 755 ? 1.593 0.814 17.240 1.00 77.88 755 THR A N 1
ATOM 6006 C CA . THR A 1 755 ? 1.325 -0.405 18.016 1.00 77.88 755 THR A CA 1
ATOM 6007 C C . THR A 1 755 ? 1.398 -1.654 17.151 1.00 77.88 755 THR A C 1
ATOM 6009 O O . THR A 1 755 ? 1.321 -1.602 15.917 1.00 77.88 755 THR A O 1
ATOM 6012 N N . LYS A 1 756 ? 1.433 -2.831 17.779 1.00 75.19 756 LYS A N 1
ATOM 6013 C CA . LYS A 1 756 ? 1.309 -4.102 17.046 1.00 75.19 756 LYS A CA 1
ATOM 6014 C C . LYS A 1 756 ? 0.015 -4.175 16.233 1.00 75.19 756 LYS A C 1
ATOM 6016 O O . LYS A 1 756 ? -0.038 -4.802 15.174 1.00 75.19 756 LYS A O 1
ATOM 6021 N N . GLY A 1 757 ? -1.034 -3.524 16.723 1.00 72.81 757 GLY A N 1
ATOM 6022 C CA . GLY A 1 757 ? -2.308 -3.444 16.035 1.00 72.81 757 GLY A CA 1
ATOM 6023 C C . GLY A 1 757 ? -2.275 -2.656 14.727 1.00 72.81 757 GLY A C 1
ATOM 6024 O O . GLY A 1 757 ? -2.862 -3.070 13.720 1.00 72.81 757 GLY A O 1
ATOM 6025 N N . ASP A 1 758 ? -1.531 -1.556 14.722 1.00 78.31 758 ASP A N 1
ATOM 6026 C CA . ASP A 1 758 ? -1.338 -0.695 13.557 1.00 78.31 758 ASP A CA 1
ATOM 6027 C C . ASP A 1 758 ? -0.634 -1.431 12.408 1.00 78.31 758 ASP A C 1
ATOM 6029 O O . ASP A 1 758 ? -0.980 -1.240 11.243 1.00 78.31 758 ASP A O 1
ATOM 6033 N N . LEU A 1 759 ? 0.273 -2.366 12.715 1.00 81.62 759 LEU A N 1
ATOM 6034 C CA . LEU A 1 759 ? 0.984 -3.180 11.717 1.00 81.62 759 LEU A CA 1
ATOM 6035 C C . LEU A 1 759 ? 0.048 -3.998 10.812 1.00 81.62 759 LEU A C 1
ATOM 6037 O O . LEU A 1 759 ? 0.410 -4.360 9.691 1.00 81.62 759 LEU A O 1
ATOM 6041 N N . ILE A 1 760 ? -1.181 -4.277 11.247 1.00 78.75 760 ILE A N 1
ATOM 6042 C CA . ILE A 1 760 ? -2.159 -4.989 10.422 1.00 78.75 760 ILE A CA 1
ATOM 6043 C C . ILE A 1 760 ? -2.612 -4.135 9.221 1.00 78.75 760 ILE A C 1
ATOM 6045 O O . ILE A 1 760 ? -2.880 -4.676 8.137 1.00 78.75 760 ILE A O 1
ATOM 6049 N N . ASP A 1 761 ? -2.683 -2.815 9.395 1.00 76.88 761 ASP A N 1
ATOM 6050 C CA . ASP A 1 761 ? -3.079 -1.840 8.372 1.00 76.88 761 ASP A CA 1
ATOM 6051 C C . ASP A 1 761 ? -2.192 -0.606 8.401 1.00 76.88 761 ASP A C 1
ATOM 6053 O O . ASP A 1 761 ? -2.639 0.534 8.531 1.00 76.88 761 ASP A O 1
ATOM 6057 N N . ILE A 1 762 ? -0.901 -0.879 8.276 1.00 81.56 762 ILE A N 1
ATOM 6058 C CA . ILE A 1 762 ? 0.127 0.108 8.548 1.00 81.56 762 ILE A CA 1
ATOM 6059 C C . ILE A 1 762 ? 0.018 1.349 7.654 1.00 81.56 762 ILE A C 1
ATOM 6061 O O . ILE A 1 762 ? 0.291 2.460 8.091 1.00 81.56 762 ILE A O 1
ATOM 6065 N N . TYR A 1 763 ? -0.466 1.186 6.421 1.00 80.56 763 TYR A N 1
ATOM 6066 C CA . TYR A 1 763 ? -0.648 2.275 5.457 1.00 80.56 763 TYR A CA 1
ATOM 6067 C C . TYR A 1 763 ? -1.733 3.284 5.851 1.00 80.56 763 TYR A C 1
ATOM 6069 O O . TYR A 1 763 ? -1.758 4.385 5.304 1.00 80.56 763 TYR A O 1
ATOM 6077 N N . SER A 1 764 ? -2.603 2.935 6.798 1.00 73.12 764 SER A N 1
ATOM 6078 C CA . SER A 1 764 ? -3.594 3.855 7.362 1.00 73.12 764 SER A CA 1
ATOM 6079 C C . SER A 1 764 ? -3.021 4.702 8.509 1.00 73.12 764 SER A C 1
ATOM 6081 O O . SER A 1 764 ? -3.662 5.653 8.959 1.00 73.12 764 SER A O 1
ATOM 6083 N N . CYS A 1 765 ? -1.812 4.392 8.985 1.00 76.12 765 CYS A N 1
ATOM 6084 C CA . CYS A 1 765 ? -1.201 5.049 10.134 1.00 76.12 765 CYS A CA 1
ATOM 6085 C C . CYS A 1 765 ? -0.553 6.382 9.745 1.00 76.12 765 CYS A C 1
ATOM 6087 O O . CYS A 1 765 ? 0.281 6.469 8.839 1.00 76.12 765 CYS A O 1
ATOM 6089 N N . LYS A 1 766 ? -0.901 7.437 10.489 1.00 78.69 766 LYS A N 1
ATOM 6090 C CA . LYS A 1 766 ? -0.418 8.801 10.245 1.00 78.69 766 LYS A CA 1
ATOM 6091 C C . LYS A 1 766 ? 1.118 8.940 10.299 1.00 78.69 766 LYS A C 1
ATOM 6093 O O . LYS A 1 766 ? 1.642 9.583 9.389 1.00 78.69 766 LYS A O 1
ATOM 6098 N N . PRO A 1 767 ? 1.854 8.341 11.264 1.00 82.31 767 PRO A N 1
ATOM 6099 C CA . PRO A 1 767 ? 3.316 8.453 11.317 1.00 82.31 767 PRO A CA 1
ATOM 6100 C C . PRO A 1 767 ? 3.984 7.862 10.076 1.00 82.31 767 PRO A C 1
ATOM 6102 O O . PRO A 1 767 ? 4.901 8.461 9.518 1.00 82.31 767 PRO A O 1
ATOM 6105 N N . LEU A 1 768 ? 3.468 6.729 9.585 1.00 87.38 768 LEU A N 1
ATOM 6106 C CA . LEU A 1 768 ? 3.991 6.104 8.377 1.00 87.38 768 LEU A CA 1
ATOM 6107 C C . LEU A 1 768 ? 3.802 7.011 7.155 1.00 87.38 768 LEU A C 1
ATOM 6109 O O . LEU A 1 768 ? 4.717 7.119 6.345 1.00 87.38 768 LEU A O 1
ATOM 6113 N N . LYS A 1 769 ? 2.652 7.682 7.015 1.00 86.00 769 LYS A N 1
ATOM 6114 C CA . LYS A 1 769 ? 2.374 8.543 5.853 1.00 86.00 769 LYS A CA 1
ATOM 6115 C C . LYS A 1 769 ? 3.468 9.596 5.633 1.00 86.00 769 LYS A C 1
ATOM 6117 O O . LYS A 1 769 ? 3.930 9.752 4.507 1.00 86.00 769 LYS A O 1
ATOM 6122 N N . LEU A 1 770 ? 3.939 10.233 6.707 1.00 86.31 770 LEU A N 1
ATOM 6123 C CA . LEU A 1 770 ? 5.033 11.211 6.650 1.00 86.31 770 LEU A CA 1
ATOM 6124 C C . LEU A 1 770 ? 6.348 10.574 6.168 1.00 86.31 770 LEU A C 1
ATOM 6126 O O . LEU A 1 770 ? 7.042 11.139 5.323 1.00 86.31 770 LEU A O 1
ATOM 6130 N N . LYS A 1 771 ? 6.658 9.356 6.631 1.00 90.88 771 LYS A N 1
ATOM 6131 C CA . LYS A 1 771 ? 7.838 8.593 6.184 1.00 90.88 771 LYS A CA 1
ATOM 6132 C C . LYS A 1 771 ? 7.749 8.201 4.709 1.00 90.88 771 LYS A C 1
ATOM 6134 O O . LYS A 1 771 ? 8.739 8.287 3.984 1.00 90.88 771 LYS A O 1
ATOM 6139 N N . LEU A 1 772 ? 6.564 7.812 4.235 1.00 91.88 772 LEU A N 1
ATOM 6140 C CA . LEU A 1 772 ? 6.331 7.524 2.817 1.00 91.88 772 LEU A CA 1
ATOM 6141 C C . LEU A 1 772 ? 6.510 8.780 1.955 1.00 91.88 772 LEU A C 1
ATOM 6143 O O . LEU A 1 772 ? 7.122 8.705 0.890 1.00 91.88 772 LEU A O 1
ATOM 6147 N N . GLU A 1 773 ? 6.011 9.930 2.416 1.00 90.31 773 GLU A N 1
ATOM 6148 C CA . GLU A 1 773 ? 6.185 11.226 1.748 1.00 90.31 773 GLU A CA 1
ATOM 6149 C C . GLU A 1 773 ? 7.665 11.621 1.664 1.00 90.31 773 GLU A C 1
ATOM 6151 O O . GLU A 1 773 ? 8.111 12.084 0.612 1.00 90.31 773 GLU A O 1
ATOM 6156 N N . ALA A 1 774 ? 8.452 11.367 2.715 1.00 90.75 774 ALA A N 1
ATOM 6157 C CA . ALA A 1 774 ? 9.897 11.580 2.692 1.00 90.75 774 ALA A CA 1
ATOM 6158 C C . ALA A 1 774 ? 10.590 10.710 1.632 1.00 90.75 774 ALA A C 1
ATOM 6160 O O . ALA A 1 774 ? 11.324 11.227 0.794 1.00 90.75 774 ALA A O 1
ATOM 6161 N N . VAL A 1 775 ? 10.291 9.408 1.582 1.00 93.44 775 VAL A N 1
ATOM 6162 C CA . VAL A 1 775 ? 10.857 8.505 0.562 1.00 93.44 775 VAL A CA 1
ATOM 6163 C C . VAL A 1 775 ? 10.440 8.914 -0.854 1.00 93.44 775 VAL A C 1
ATOM 6165 O O . VAL A 1 775 ? 11.254 8.878 -1.784 1.00 93.44 775 VAL A O 1
ATOM 6168 N N . HIS A 1 776 ? 9.182 9.323 -1.031 1.00 92.06 776 HIS A N 1
ATOM 6169 C CA . HIS A 1 776 ? 8.677 9.828 -2.304 1.00 92.06 776 HIS A CA 1
ATOM 6170 C C . HIS A 1 776 ? 9.443 11.074 -2.755 1.00 92.06 776 HIS A C 1
ATOM 6172 O O . HIS A 1 776 ? 9.939 11.107 -3.879 1.00 92.06 776 HIS A O 1
ATOM 6178 N N . ARG A 1 777 ? 9.584 12.071 -1.879 1.00 90.44 777 ARG A N 1
ATOM 6179 C CA . ARG A 1 777 ? 10.277 13.334 -2.164 1.00 90.44 777 ARG A CA 1
ATOM 6180 C C . ARG A 1 777 ? 11.770 13.124 -2.418 1.00 90.44 777 ARG A C 1
ATOM 6182 O O . ARG A 1 777 ? 12.310 13.624 -3.404 1.00 90.44 777 ARG A O 1
ATOM 6189 N N . ASP A 1 778 ? 12.434 12.364 -1.554 1.00 90.94 778 ASP A N 1
ATOM 6190 C CA . ASP A 1 778 ? 13.894 12.300 -1.534 1.00 90.94 778 ASP A CA 1
ATOM 6191 C C . ASP A 1 778 ? 14.438 11.318 -2.568 1.00 90.94 778 ASP A C 1
ATOM 6193 O O . ASP A 1 778 ? 15.512 11.553 -3.113 1.00 90.94 778 ASP A O 1
ATOM 6197 N N . PHE A 1 779 ? 13.698 10.258 -2.912 1.00 91.69 779 PHE A N 1
ATOM 6198 C CA . PHE A 1 779 ? 14.148 9.242 -3.871 1.00 91.69 779 PHE A CA 1
ATOM 6199 C C . PHE A 1 779 ? 13.278 9.122 -5.118 1.00 91.69 779 PHE A C 1
ATOM 6201 O O . PHE A 1 779 ? 13.728 8.505 -6.087 1.00 91.69 779 PHE A O 1
ATOM 6208 N N . GLY A 1 780 ? 12.062 9.674 -5.113 1.00 89.38 780 GLY A N 1
ATOM 6209 C CA . GLY A 1 780 ? 11.157 9.696 -6.261 1.00 89.38 780 GLY A CA 1
ATOM 6210 C C . GLY A 1 780 ? 10.253 8.472 -6.405 1.00 89.38 780 GLY A C 1
ATOM 6211 O O . GLY A 1 780 ? 9.764 8.210 -7.503 1.00 89.38 780 GLY A O 1
ATOM 6212 N N . PHE A 1 781 ? 10.143 7.583 -5.407 1.00 91.75 781 PHE A N 1
ATOM 6213 C CA . PHE A 1 781 ? 9.337 6.348 -5.541 1.00 91.75 781 PHE A CA 1
ATOM 6214 C C . PHE A 1 781 ? 7.851 6.688 -5.519 1.00 91.75 781 PHE A C 1
ATOM 6216 O O . PHE A 1 781 ? 7.438 7.534 -4.735 1.00 91.75 781 PHE A O 1
ATOM 6223 N N . ALA A 1 782 ? 7.032 6.048 -6.355 1.00 89.12 782 ALA A N 1
ATOM 6224 C CA . ALA A 1 782 ? 5.586 6.186 -6.216 1.00 89.12 782 ALA A CA 1
ATOM 6225 C C . ALA A 1 782 ? 5.129 5.550 -4.893 1.00 89.12 782 ALA A C 1
ATOM 6227 O O . ALA A 1 782 ? 5.691 4.541 -4.474 1.00 89.12 782 ALA A O 1
ATOM 6228 N N . PHE A 1 783 ? 4.089 6.095 -4.254 1.00 87.75 783 PHE A N 1
ATOM 6229 C CA . PHE A 1 783 ? 3.574 5.557 -2.986 1.00 87.75 783 PHE A CA 1
ATOM 6230 C C . PHE A 1 783 ? 3.222 4.062 -3.069 1.00 87.75 783 PHE A C 1
ATOM 6232 O O . PHE A 1 783 ? 3.488 3.309 -2.138 1.00 87.75 783 PHE A O 1
ATOM 6239 N N . SER A 1 784 ? 2.700 3.609 -4.213 1.00 86.00 784 SER A N 1
ATOM 6240 C CA . SER A 1 784 ? 2.370 2.202 -4.492 1.00 86.00 784 SER A CA 1
ATOM 6241 C C . SER A 1 784 ? 3.578 1.258 -4.594 1.00 86.00 784 SER A C 1
ATOM 6243 O O . SER A 1 784 ? 3.409 0.032 -4.593 1.00 86.00 784 SER A O 1
ATOM 6245 N N . ASP A 1 785 ? 4.782 1.818 -4.715 1.00 90.88 785 ASP A N 1
ATOM 6246 C CA . ASP A 1 785 ? 6.048 1.091 -4.836 1.00 90.88 785 ASP A CA 1
ATOM 6247 C C . ASP A 1 785 ? 6.848 1.106 -3.528 1.00 90.88 785 ASP A C 1
ATOM 6249 O O . ASP A 1 785 ? 7.943 0.548 -3.485 1.00 90.88 785 ASP A O 1
ATOM 6253 N N . ILE A 1 786 ? 6.317 1.722 -2.464 1.00 94.81 786 ILE A N 1
ATOM 6254 C CA . ILE A 1 786 ? 6.933 1.733 -1.136 1.00 94.81 786 ILE A CA 1
ATOM 6255 C C . ILE A 1 786 ? 6.252 0.672 -0.265 1.00 94.81 786 ILE A C 1
ATOM 6257 O O . ILE A 1 786 ? 5.126 0.820 0.217 1.00 94.81 786 ILE A O 1
ATOM 6261 N N . LEU A 1 787 ? 6.955 -0.437 -0.086 1.00 95.56 787 LEU A N 1
ATOM 6262 C CA . LEU A 1 787 ? 6.573 -1.556 0.763 1.00 95.56 787 LEU A CA 1
ATOM 6263 C C . LEU A 1 787 ? 7.072 -1.322 2.189 1.00 95.56 787 LEU A C 1
ATOM 6265 O O . LEU A 1 787 ? 8.102 -0.683 2.385 1.00 95.56 787 LEU A O 1
ATOM 6269 N N . VAL A 1 788 ? 6.362 -1.849 3.183 1.00 94.62 788 VAL A N 1
ATOM 6270 C CA . VAL A 1 788 ? 6.732 -1.688 4.595 1.00 94.62 788 VAL A CA 1
ATOM 6271 C C . VAL A 1 788 ? 6.690 -3.032 5.301 1.00 94.62 788 VAL A C 1
ATOM 6273 O O . VAL A 1 788 ? 5.736 -3.795 5.134 1.00 94.62 788 VAL A O 1
ATOM 6276 N N . VAL A 1 789 ? 7.734 -3.328 6.073 1.00 95.00 789 VAL A N 1
ATOM 6277 C CA . VAL A 1 789 ? 7.886 -4.580 6.816 1.00 95.00 789 VAL A CA 1
ATOM 6278 C C . VAL A 1 789 ? 8.453 -4.339 8.207 1.00 95.00 789 VAL A C 1
ATOM 6280 O O . VAL A 1 789 ? 9.201 -3.395 8.461 1.00 95.00 789 VAL A O 1
ATOM 6283 N N . SER A 1 790 ? 8.128 -5.264 9.100 1.00 92.06 790 SER A N 1
ATOM 6284 C CA . SER A 1 790 ? 8.840 -5.454 10.352 1.00 92.06 790 SER A CA 1
ATOM 6285 C C . SER A 1 790 ? 9.568 -6.792 10.273 1.00 92.06 790 SER A C 1
ATOM 6287 O O . SER A 1 790 ? 8.943 -7.834 10.067 1.00 92.06 790 SER A O 1
ATOM 6289 N N . ASN A 1 791 ? 10.895 -6.739 10.347 1.00 90.88 791 ASN A N 1
ATOM 6290 C CA . ASN A 1 791 ? 11.744 -7.919 10.260 1.00 90.88 791 ASN A CA 1
ATOM 6291 C C . ASN A 1 791 ? 11.873 -8.591 11.633 1.00 90.88 791 ASN A C 1
ATOM 6293 O O . ASN A 1 791 ? 11.654 -7.960 12.668 1.00 90.88 791 ASN A O 1
ATOM 6297 N N . TYR A 1 792 ? 12.294 -9.853 11.626 1.00 89.00 792 TYR A N 1
ATOM 6298 C CA . TYR A 1 792 ? 12.783 -10.530 12.820 1.00 89.00 792 TYR A CA 1
ATOM 6299 C C . TYR A 1 792 ? 14.231 -10.118 13.078 1.00 89.00 792 TYR A C 1
ATOM 6301 O O . TYR A 1 792 ? 15.108 -10.310 12.223 1.00 89.00 792 TYR A O 1
ATOM 6309 N N . VAL A 1 793 ? 14.470 -9.525 14.244 1.00 82.12 793 VAL A N 1
ATOM 6310 C CA . VAL A 1 793 ? 15.794 -9.024 14.651 1.00 82.12 793 VAL A CA 1
ATOM 6311 C C . VAL A 1 793 ? 16.171 -9.558 16.028 1.00 82.12 793 VAL A C 1
ATOM 6313 O O . VAL A 1 793 ? 17.292 -10.031 16.201 1.00 82.12 793 VAL A O 1
ATOM 6316 N N . SER A 1 794 ? 15.242 -9.515 16.983 1.00 77.25 794 SER A N 1
ATOM 6317 C CA . SER A 1 794 ? 15.468 -9.892 18.385 1.00 77.25 794 SER A CA 1
ATOM 6318 C C . SER A 1 794 ? 14.551 -11.018 18.869 1.00 77.25 794 SER A C 1
ATOM 6320 O O . SER A 1 794 ? 14.737 -11.536 19.970 1.00 77.25 794 SER A O 1
ATOM 6322 N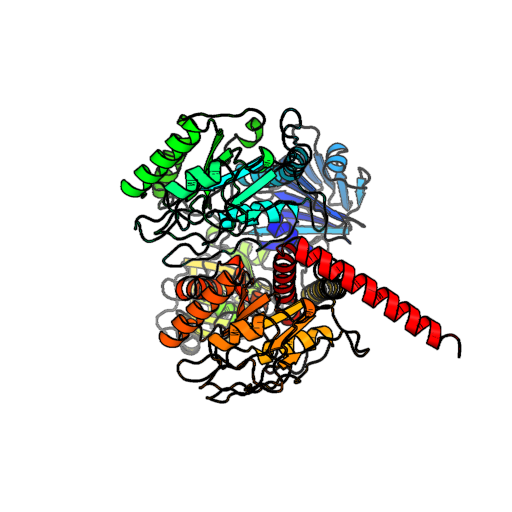 N . GLU A 1 795 ? 13.561 -11.413 18.071 1.00 84.00 795 GLU A N 1
ATOM 6323 C CA . GLU A 1 795 ? 12.569 -12.407 18.452 1.00 84.00 795 GLU A CA 1
ATOM 6324 C C . GLU A 1 795 ? 13.077 -13.839 18.301 1.00 84.00 795 GLU A C 1
ATOM 6326 O O . GLU A 1 795 ? 13.756 -14.200 17.340 1.00 84.00 795 GLU A O 1
ATOM 6331 N N . TRP A 1 796 ? 12.636 -14.687 19.229 1.00 82.25 796 TRP A N 1
ATOM 6332 C CA . TRP A 1 796 ? 12.932 -16.121 19.248 1.00 82.25 796 TRP A CA 1
ATOM 6333 C C . TRP A 1 796 ? 11.817 -16.974 18.628 1.00 82.25 796 TRP A C 1
ATOM 6335 O O . TRP A 1 796 ? 12.031 -18.140 18.290 1.00 82.25 796 TRP A O 1
ATOM 6345 N N . HIS A 1 797 ? 10.629 -16.394 18.448 1.00 86.12 797 HIS A N 1
ATOM 6346 C CA . HIS A 1 797 ? 9.450 -17.050 17.894 1.00 86.12 797 HIS A CA 1
ATOM 6347 C C . HIS A 1 797 ? 8.842 -16.216 16.769 1.00 86.12 797 HIS A C 1
ATOM 6349 O O . HIS A 1 797 ? 8.966 -14.993 16.752 1.00 86.12 797 HIS A O 1
ATOM 6355 N N . LEU A 1 798 ? 8.179 -16.899 15.834 1.00 88.12 798 LEU A N 1
ATOM 6356 C CA . LEU A 1 798 ? 7.443 -16.236 14.765 1.00 88.12 798 LEU A CA 1
ATOM 6357 C C . LEU A 1 798 ? 6.203 -15.528 15.316 1.00 88.12 798 LEU A C 1
ATOM 6359 O O . LEU A 1 798 ? 5.514 -16.025 16.208 1.00 88.12 798 LEU A O 1
ATOM 6363 N N . ASP A 1 799 ? 5.919 -14.375 14.731 1.00 87.50 799 ASP A N 1
ATOM 6364 C CA . ASP A 1 799 ? 4.777 -13.525 14.991 1.00 87.50 799 ASP A CA 1
ATOM 6365 C C . ASP A 1 799 ? 3.869 -13.459 13.743 1.00 87.50 799 ASP A C 1
ATOM 6367 O O . ASP A 1 799 ? 4.291 -12.960 12.694 1.00 87.50 799 ASP A O 1
ATOM 6371 N N . PRO A 1 800 ? 2.594 -13.880 13.838 1.00 85.62 800 PRO A N 1
ATOM 6372 C CA . PRO A 1 800 ? 1.677 -13.886 12.694 1.00 85.62 800 PRO A CA 1
ATOM 6373 C C . PRO A 1 800 ? 1.460 -12.518 12.023 1.00 85.62 800 PRO A C 1
ATOM 6375 O O . PRO A 1 800 ? 1.167 -12.445 10.825 1.00 85.62 800 PRO A O 1
ATOM 6378 N N . VAL A 1 801 ? 1.581 -11.413 12.769 1.00 85.88 801 VAL A N 1
ATOM 6379 C CA . VAL A 1 801 ? 1.421 -10.052 12.234 1.00 85.88 801 VAL A CA 1
ATOM 6380 C C . VAL A 1 801 ? 2.641 -9.670 11.397 1.00 85.88 801 VAL A C 1
ATOM 6382 O O . VAL A 1 801 ? 2.472 -9.198 10.266 1.00 85.88 801 VAL A O 1
ATOM 6385 N N . LYS A 1 802 ? 3.855 -9.931 11.904 1.00 90.19 802 LYS A N 1
ATOM 6386 C CA . LYS A 1 802 ? 5.101 -9.723 11.143 1.00 90.19 802 LYS A CA 1
ATOM 6387 C C . LYS A 1 802 ? 5.143 -10.620 9.909 1.00 90.19 802 LYS A C 1
ATOM 6389 O O . LYS A 1 802 ? 5.393 -10.130 8.807 1.00 90.19 802 LYS A O 1
ATOM 6394 N N . ASP A 1 803 ? 4.785 -11.896 10.059 1.00 91.81 803 ASP A N 1
ATOM 6395 C CA . ASP A 1 803 ? 4.711 -12.854 8.952 1.00 91.81 803 ASP A CA 1
ATOM 6396 C C . ASP A 1 803 ? 3.791 -12.357 7.838 1.00 91.81 803 ASP A C 1
ATOM 6398 O O . ASP A 1 803 ? 4.165 -12.359 6.664 1.00 91.81 803 ASP A O 1
ATOM 6402 N N . ARG A 1 804 ? 2.596 -11.867 8.189 1.00 89.19 804 ARG A N 1
ATOM 6403 C CA . ARG A 1 804 ? 1.660 -11.302 7.213 1.00 89.19 804 ARG A CA 1
ATOM 6404 C C . ARG A 1 804 ? 2.272 -10.124 6.454 1.00 89.19 804 ARG A C 1
ATOM 6406 O O . ARG A 1 804 ? 2.121 -10.073 5.233 1.00 89.19 804 ARG A O 1
ATOM 6413 N N . LEU A 1 805 ? 2.937 -9.189 7.135 1.00 91.44 805 LEU A N 1
ATOM 6414 C CA . LEU A 1 805 ? 3.595 -8.052 6.479 1.00 91.44 805 LEU A CA 1
ATOM 6415 C C . LEU A 1 805 ? 4.695 -8.512 5.515 1.00 91.44 805 LEU A C 1
ATOM 6417 O O . LEU A 1 805 ? 4.706 -8.093 4.355 1.00 91.44 805 LEU A O 1
ATOM 6421 N N . ILE A 1 806 ? 5.558 -9.429 5.957 1.00 94.81 806 ILE A N 1
ATOM 6422 C CA . ILE A 1 806 ? 6.645 -9.997 5.146 1.00 94.81 806 ILE A CA 1
ATOM 6423 C C . ILE A 1 806 ? 6.084 -10.697 3.900 1.00 94.81 806 ILE A C 1
ATOM 6425 O O . ILE A 1 806 ? 6.552 -10.451 2.787 1.00 94.81 806 ILE A O 1
ATOM 6429 N N . LEU A 1 807 ? 5.051 -11.530 4.053 1.00 94.25 807 LEU A N 1
ATOM 6430 C CA . LEU A 1 807 ? 4.433 -12.263 2.941 1.00 94.25 807 LEU A CA 1
ATOM 6431 C C . LEU A 1 807 ? 3.707 -11.335 1.962 1.00 94.25 807 LEU A C 1
ATOM 6433 O O . LEU A 1 807 ? 3.762 -11.558 0.751 1.00 94.25 807 LEU A O 1
ATOM 6437 N N . LEU A 1 808 ? 3.038 -10.285 2.452 1.00 91.88 808 LEU A N 1
ATOM 6438 C CA . LEU A 1 808 ? 2.399 -9.285 1.593 1.00 91.88 808 LEU A CA 1
ATOM 6439 C C . LEU A 1 808 ? 3.432 -8.500 0.780 1.00 91.88 808 LEU A C 1
ATOM 6441 O O . LEU A 1 808 ? 3.228 -8.329 -0.424 1.00 91.88 808 LEU A O 1
ATOM 6445 N N . ALA A 1 809 ? 4.532 -8.071 1.405 1.00 95.06 809 ALA A N 1
ATOM 6446 C CA . ALA A 1 809 ? 5.631 -7.400 0.716 1.00 95.06 809 ALA A CA 1
ATOM 6447 C C . ALA A 1 809 ? 6.273 -8.324 -0.328 1.00 95.06 809 ALA A C 1
ATOM 6449 O O . ALA A 1 809 ? 6.404 -7.943 -1.491 1.00 95.06 809 ALA A O 1
ATOM 6450 N N . LEU A 1 810 ? 6.576 -9.573 0.040 1.00 96.00 810 LEU A N 1
ATOM 6451 C CA . LEU A 1 810 ? 7.149 -10.556 -0.880 1.00 96.00 810 LEU A CA 1
ATOM 6452 C C . LEU A 1 810 ? 6.231 -10.840 -2.072 1.00 96.00 810 LEU A C 1
ATOM 6454 O O . LEU A 1 810 ? 6.704 -10.899 -3.204 1.00 96.00 810 LEU A O 1
ATOM 6458 N N . ARG A 1 811 ? 4.915 -10.946 -1.856 1.00 93.81 811 ARG A N 1
ATOM 6459 C CA . ARG A 1 811 ? 3.945 -11.090 -2.952 1.00 93.81 811 ARG A CA 1
ATOM 6460 C C . ARG A 1 811 ? 4.024 -9.923 -3.935 1.00 93.81 811 ARG A C 1
ATOM 6462 O O . ARG A 1 811 ? 4.004 -10.147 -5.139 1.00 93.81 811 ARG A O 1
ATOM 6469 N N . GLN A 1 812 ? 4.132 -8.686 -3.445 1.00 93.56 812 GLN A N 1
ATOM 6470 C CA . GLN A 1 812 ? 4.283 -7.517 -4.320 1.00 93.56 812 GLN A CA 1
ATOM 6471 C C . GLN A 1 812 ? 5.611 -7.537 -5.085 1.00 93.56 812 GLN A C 1
ATOM 6473 O O . GLN A 1 812 ? 5.630 -7.220 -6.274 1.00 93.56 812 GLN A O 1
ATOM 6478 N N . ILE A 1 813 ? 6.701 -7.958 -4.440 1.00 95.94 813 ILE A N 1
ATOM 6479 C CA . ILE A 1 813 ? 8.018 -8.106 -5.075 1.00 95.94 813 ILE A CA 1
ATOM 6480 C C . ILE A 1 813 ? 7.968 -9.163 -6.192 1.00 95.94 813 ILE A C 1
ATOM 6482 O O . ILE A 1 813 ? 8.435 -8.906 -7.298 1.00 95.94 813 ILE A O 1
ATOM 6486 N N . LEU A 1 814 ? 7.351 -10.323 -5.950 1.00 94.44 814 LEU A N 1
ATOM 6487 C CA . LEU A 1 814 ? 7.226 -11.385 -6.956 1.00 94.44 814 LEU A CA 1
ATOM 6488 C C . LEU A 1 814 ? 6.298 -11.002 -8.112 1.00 94.44 814 LEU A C 1
ATOM 6490 O O . LEU A 1 814 ? 6.618 -11.290 -9.262 1.00 94.44 814 LEU A O 1
ATOM 6494 N N . ASN A 1 815 ? 5.199 -10.295 -7.839 1.00 92.00 815 ASN A N 1
ATOM 6495 C CA . ASN A 1 815 ? 4.358 -9.733 -8.899 1.00 92.00 815 ASN A CA 1
ATOM 6496 C C . ASN A 1 815 ? 5.158 -8.759 -9.776 1.00 92.00 815 ASN A C 1
ATOM 6498 O O . ASN A 1 815 ? 5.057 -8.801 -10.996 1.00 92.00 815 ASN A O 1
ATOM 6502 N N . THR A 1 816 ? 6.019 -7.944 -9.161 1.00 93.12 816 THR A N 1
ATOM 6503 C CA . THR A 1 816 ? 6.914 -7.027 -9.884 1.00 93.12 816 THR A CA 1
ATOM 6504 C C . THR A 1 816 ? 7.939 -7.788 -10.733 1.00 93.12 816 THR A C 1
ATOM 6506 O O . THR A 1 816 ? 8.207 -7.405 -11.868 1.00 93.12 816 THR A O 1
ATOM 6509 N N . ALA A 1 817 ? 8.479 -8.902 -10.231 1.00 93.50 817 ALA A N 1
ATOM 6510 C CA . ALA A 1 817 ? 9.347 -9.777 -11.018 1.00 93.50 817 ALA A CA 1
ATOM 6511 C C . ALA A 1 817 ? 8.605 -10.418 -12.209 1.00 93.50 817 ALA A C 1
ATOM 6513 O O . ALA A 1 817 ? 9.173 -10.538 -13.293 1.00 93.50 817 ALA A O 1
ATOM 6514 N N . ASN A 1 818 ? 7.330 -10.790 -12.039 1.00 91.19 818 ASN A N 1
ATOM 6515 C CA . ASN A 1 818 ? 6.489 -11.268 -13.140 1.00 91.19 818 ASN A CA 1
ATOM 6516 C C . ASN A 1 818 ? 6.220 -10.174 -14.177 1.00 91.19 818 ASN A C 1
ATOM 6518 O O . ASN A 1 818 ? 6.295 -10.466 -15.366 1.00 91.19 818 ASN A O 1
ATOM 6522 N N . ASP A 1 819 ? 5.962 -8.932 -13.756 1.00 90.88 819 ASP A N 1
ATOM 6523 C CA . ASP A 1 819 ? 5.808 -7.802 -14.680 1.00 90.88 819 ASP A CA 1
ATOM 6524 C C . ASP A 1 819 ? 7.079 -7.588 -15.520 1.00 90.88 819 ASP A C 1
ATOM 6526 O O . ASP A 1 819 ? 6.980 -7.334 -16.718 1.00 90.88 819 ASP A O 1
ATOM 6530 N N . PHE A 1 820 ? 8.269 -7.753 -14.929 1.00 91.50 820 PHE A N 1
ATOM 6531 C CA . PHE A 1 820 ? 9.539 -7.706 -15.662 1.00 91.50 820 PHE A CA 1
ATOM 6532 C C . PHE A 1 820 ? 9.663 -8.850 -16.678 1.00 91.50 820 PHE A C 1
ATOM 6534 O O . PHE A 1 820 ? 10.012 -8.616 -17.834 1.00 91.50 820 PHE A O 1
ATOM 6541 N N . LEU A 1 821 ? 9.368 -10.086 -16.262 1.00 90.06 821 LEU A N 1
ATOM 6542 C CA . LEU A 1 821 ? 9.434 -11.265 -17.132 1.00 90.06 821 LEU A CA 1
ATOM 6543 C C . LEU A 1 821 ? 8.441 -11.178 -18.298 1.00 90.06 821 LEU A C 1
ATOM 6545 O O . LEU A 1 821 ? 8.780 -11.539 -19.425 1.00 90.06 821 LEU A O 1
ATOM 6549 N N . GLU A 1 822 ? 7.232 -10.683 -18.035 1.00 86.81 822 GLU A N 1
ATOM 6550 C CA . GLU A 1 822 ? 6.218 -10.431 -19.056 1.00 86.81 822 GLU A CA 1
ATOM 6551 C C . GLU A 1 822 ? 6.681 -9.381 -20.067 1.00 86.81 822 GLU A C 1
ATOM 6553 O O . GLU A 1 822 ? 6.406 -9.515 -21.262 1.00 86.81 822 GLU A O 1
ATOM 6558 N N . ASP A 1 823 ? 7.404 -8.365 -19.596 1.00 85.94 823 ASP A N 1
ATOM 6559 C CA . ASP A 1 823 ? 7.915 -7.271 -20.411 1.00 85.94 823 ASP A CA 1
ATOM 6560 C C . ASP A 1 823 ? 9.142 -7.645 -21.256 1.00 85.94 823 ASP A C 1
ATOM 6562 O O . ASP A 1 823 ? 9.640 -6.808 -22.000 1.00 85.94 823 ASP A O 1
ATOM 6566 N N . LEU A 1 824 ? 9.665 -8.871 -21.199 1.00 84.00 824 LEU A N 1
ATOM 6567 C CA . LEU A 1 824 ? 10.795 -9.255 -22.051 1.00 84.00 824 LEU A CA 1
ATOM 6568 C C . LEU A 1 824 ? 10.393 -9.313 -23.539 1.00 84.00 824 LEU A C 1
ATOM 6570 O O . LEU A 1 824 ? 9.290 -9.767 -23.847 1.00 84.00 824 LEU A O 1
ATOM 6574 N N . PRO A 1 825 ? 11.285 -8.942 -24.481 1.00 76.19 825 PRO A N 1
ATOM 6575 C CA . PRO A 1 825 ? 11.048 -9.136 -25.912 1.00 76.19 825 PRO A CA 1
ATOM 6576 C C . PRO A 1 825 ? 10.688 -10.592 -26.250 1.00 76.19 825 PRO A C 1
ATOM 6578 O O . PRO A 1 825 ? 11.264 -11.522 -25.680 1.00 76.19 825 PRO A O 1
ATOM 6581 N N . LEU A 1 826 ? 9.769 -10.788 -27.202 1.00 65.12 826 LEU A N 1
ATOM 6582 C CA . LEU A 1 826 ? 9.258 -12.108 -27.605 1.00 65.12 826 LEU A CA 1
ATOM 6583 C C . LEU A 1 826 ? 10.375 -13.100 -27.968 1.00 65.12 826 LEU A C 1
ATOM 6585 O O . LEU A 1 826 ? 10.321 -14.248 -27.529 1.00 65.12 826 LEU A O 1
ATOM 6589 N N . ASP A 1 827 ? 11.417 -12.656 -28.673 1.00 60.88 827 ASP A N 1
ATOM 6590 C CA . ASP A 1 827 ? 12.537 -13.513 -29.088 1.00 60.88 827 ASP A CA 1
ATOM 6591 C C . ASP A 1 827 ? 13.290 -14.117 -27.892 1.00 60.88 827 ASP A C 1
ATOM 6593 O O . ASP A 1 827 ? 13.621 -15.306 -27.884 1.00 60.88 827 ASP A O 1
ATOM 6597 N N . ASN A 1 828 ? 13.470 -13.332 -26.825 1.00 61.56 828 ASN A N 1
ATOM 6598 C CA . ASN A 1 828 ? 14.097 -13.803 -25.589 1.00 61.56 828 ASN A CA 1
ATOM 6599 C C . ASN A 1 828 ? 13.208 -14.829 -24.871 1.00 61.56 828 ASN A C 1
ATOM 6601 O O . ASN A 1 828 ? 13.714 -15.809 -24.326 1.00 61.56 828 ASN A O 1
ATOM 6605 N N . GLN A 1 829 ? 11.883 -14.641 -24.896 1.00 61.41 829 GLN A N 1
ATOM 6606 C CA . GLN A 1 829 ? 10.942 -15.584 -24.285 1.00 61.41 829 GLN A CA 1
ATOM 6607 C C . GLN A 1 829 ? 10.889 -16.918 -25.047 1.00 61.41 829 GLN A C 1
ATOM 6609 O O . GLN A 1 829 ? 10.819 -17.981 -24.429 1.00 61.41 829 GLN A O 1
ATOM 6614 N N . VAL A 1 830 ? 10.920 -16.884 -26.384 1.00 61.97 830 VAL A N 1
ATOM 6615 C CA . VAL A 1 830 ? 10.885 -18.087 -27.235 1.00 61.97 830 VAL A CA 1
ATOM 6616 C C . VAL A 1 830 ? 12.179 -18.888 -27.107 1.00 61.97 830 VAL A C 1
ATOM 6618 O O . VAL A 1 830 ? 12.119 -20.111 -26.942 1.00 61.97 830 VAL A O 1
ATOM 6621 N N . SER A 1 831 ? 13.332 -18.214 -27.119 1.00 62.16 831 SER A N 1
ATOM 6622 C CA . SER A 1 831 ? 14.639 -18.851 -26.923 1.00 62.16 831 SER A CA 1
ATOM 6623 C C . SER A 1 831 ? 14.703 -19.599 -25.584 1.00 62.16 831 SER A C 1
ATOM 6625 O O . SER A 1 831 ? 14.977 -20.802 -25.549 1.00 62.16 831 SER A O 1
ATOM 6627 N N . GLU A 1 832 ? 14.310 -18.943 -24.486 1.00 69.25 832 GLU A N 1
ATOM 6628 C CA . GLU A 1 832 ? 14.356 -19.547 -23.149 1.00 69.25 832 GLU A CA 1
ATOM 6629 C C . GLU A 1 832 ? 13.339 -20.690 -22.981 1.00 69.25 832 GLU A C 1
ATOM 6631 O O . GLU A 1 832 ? 13.643 -21.717 -22.366 1.00 69.25 832 GLU A O 1
ATOM 6636 N N . ARG A 1 833 ? 12.135 -20.568 -23.563 1.00 65.38 833 ARG A N 1
ATOM 6637 C CA . ARG A 1 833 ? 11.132 -21.652 -23.555 1.00 65.38 833 ARG A CA 1
ATOM 6638 C C . ARG A 1 833 ? 11.628 -22.884 -24.300 1.00 65.38 833 ARG A C 1
ATOM 6640 O O . ARG A 1 833 ? 11.429 -24.000 -23.822 1.00 65.38 833 ARG A O 1
ATOM 6647 N N . THR A 1 834 ? 12.288 -22.688 -25.438 1.00 64.50 834 THR A N 1
ATOM 6648 C CA . THR A 1 834 ? 12.863 -23.780 -26.233 1.00 64.50 834 THR A CA 1
ATOM 6649 C C . THR A 1 834 ? 13.975 -24.476 -25.449 1.00 64.50 834 THR A C 1
ATOM 6651 O O . THR A 1 834 ? 13.956 -25.699 -25.300 1.00 64.50 834 THR A O 1
ATOM 6654 N N . TYR A 1 835 ? 14.879 -23.706 -24.842 1.00 62.38 835 TYR A N 1
ATOM 6655 C CA . TYR A 1 835 ? 15.955 -24.230 -23.999 1.00 62.38 835 TYR A CA 1
ATOM 6656 C C . TYR A 1 835 ? 15.425 -24.987 -22.765 1.00 62.38 835 TYR A C 1
ATOM 6658 O O . TYR A 1 835 ? 15.843 -26.111 -22.475 1.00 62.38 835 TYR A O 1
ATOM 6666 N N . SER A 1 836 ? 14.420 -24.431 -22.083 1.00 60.31 836 SER A N 1
ATOM 6667 C CA . SER A 1 836 ? 13.763 -25.056 -20.926 1.00 60.31 836 SER A CA 1
ATOM 6668 C C . SER A 1 836 ? 13.059 -26.372 -21.282 1.00 60.31 836 SER A C 1
ATOM 6670 O O . SER A 1 836 ? 13.072 -27.321 -20.492 1.00 60.31 836 SER A O 1
ATOM 6672 N N . GLN A 1 837 ? 12.462 -26.470 -22.474 1.00 61.62 837 GLN A N 1
ATOM 6673 C CA . GLN A 1 837 ? 11.864 -27.713 -22.975 1.00 61.62 837 GLN A CA 1
ATOM 6674 C C . GLN A 1 837 ? 12.918 -28.791 -23.262 1.00 61.62 837 GLN A C 1
ATOM 6676 O O . GLN A 1 837 ? 12.684 -29.958 -22.940 1.00 61.62 837 GLN A O 1
ATOM 6681 N N . VAL A 1 838 ? 14.078 -28.414 -23.809 1.00 63.31 838 VAL A N 1
ATOM 6682 C CA . VAL A 1 838 ? 15.208 -29.332 -24.045 1.00 63.31 838 VAL A CA 1
ATOM 6683 C C . VAL A 1 838 ? 15.759 -29.869 -22.718 1.00 63.31 838 VAL A C 1
ATOM 6685 O O . VAL A 1 838 ? 15.863 -31.082 -22.547 1.00 63.31 838 VAL A O 1
ATOM 6688 N N . LEU A 1 839 ? 15.990 -29.006 -21.724 1.00 58.81 839 LEU A N 1
ATOM 6689 C CA . LEU A 1 839 ? 16.422 -29.417 -20.379 1.00 58.81 839 LEU A CA 1
ATOM 6690 C C . LEU A 1 839 ? 15.427 -30.367 -19.692 1.00 58.81 839 LEU A C 1
ATOM 6692 O O . LEU A 1 839 ? 15.834 -31.340 -19.055 1.00 58.81 839 LEU A O 1
ATOM 6696 N N . ARG A 1 840 ? 14.116 -30.118 -19.829 1.00 60.06 840 ARG A N 1
ATOM 6697 C CA . ARG A 1 840 ? 13.067 -31.002 -19.285 1.00 60.06 840 ARG A CA 1
ATOM 6698 C C . ARG A 1 840 ? 13.043 -32.372 -19.972 1.00 60.06 840 ARG A C 1
ATOM 6700 O O . ARG A 1 840 ? 12.773 -33.364 -19.295 1.00 60.06 840 ARG A O 1
ATOM 6707 N N . LYS A 1 841 ? 13.319 -32.445 -21.281 1.00 58.81 841 LYS A N 1
ATOM 6708 C CA . LYS A 1 841 ? 13.452 -33.721 -22.009 1.00 58.81 841 LYS A CA 1
ATOM 6709 C C . LYS A 1 841 ? 14.677 -34.508 -21.538 1.00 58.81 841 LYS A C 1
ATOM 6711 O O . LYS A 1 841 ? 14.531 -35.690 -21.238 1.00 58.81 841 LYS A O 1
ATOM 6716 N N . ASN A 1 842 ? 15.816 -33.842 -21.354 1.00 53.16 842 ASN A N 1
ATOM 6717 C CA . ASN A 1 842 ? 17.050 -34.483 -20.887 1.00 53.16 842 ASN A CA 1
ATOM 6718 C C . ASN A 1 842 ? 16.914 -35.022 -19.451 1.00 53.16 842 ASN A C 1
ATOM 6720 O O . ASN A 1 842 ? 17.239 -36.178 -19.206 1.00 53.16 842 ASN A O 1
ATOM 6724 N N . LYS A 1 843 ? 16.305 -34.260 -18.525 1.00 52.91 843 LYS A N 1
ATOM 6725 C CA . LYS A 1 843 ? 16.015 -34.745 -17.156 1.00 52.91 843 LYS A CA 1
ATOM 6726 C C . LYS A 1 843 ? 15.053 -35.939 -17.114 1.00 52.91 843 LYS A C 1
ATOM 6728 O O . LYS A 1 843 ? 15.161 -36.783 -16.231 1.00 52.91 843 LYS A O 1
ATOM 6733 N N . LYS A 1 844 ? 14.089 -36.014 -18.041 1.00 54.06 844 LYS A N 1
ATOM 6734 C CA . LYS A 1 844 ? 13.193 -37.179 -18.156 1.00 54.06 844 LYS A CA 1
ATOM 6735 C C . LYS A 1 844 ? 13.920 -38.411 -18.703 1.00 54.06 844 LYS A C 1
ATOM 6737 O O . LYS A 1 844 ? 13.616 -39.508 -18.251 1.00 54.06 844 LYS A O 1
ATOM 6742 N N . GLN A 1 845 ? 14.870 -38.234 -19.624 1.00 49.34 845 GLN A N 1
ATOM 6743 C CA . GLN A 1 845 ? 15.719 -39.323 -20.116 1.00 49.34 845 GLN A CA 1
ATOM 6744 C C . GLN A 1 845 ? 16.675 -39.836 -19.031 1.00 49.34 845 GLN A C 1
ATOM 6746 O O . GLN A 1 845 ? 16.713 -41.043 -18.813 1.00 49.34 845 GLN A O 1
ATOM 6751 N N . GLU A 1 846 ? 17.332 -38.951 -18.275 1.00 42.16 846 GLU A N 1
ATOM 6752 C CA . GLU A 1 846 ? 18.191 -39.345 -17.146 1.00 42.16 846 GLU A CA 1
ATOM 6753 C C . GLU A 1 846 ? 17.408 -40.109 -16.068 1.00 42.16 846 GLU A C 1
ATOM 6755 O O . GLU A 1 846 ? 17.821 -41.191 -15.652 1.00 42.16 846 GLU A O 1
ATOM 6760 N N . ASN A 1 847 ? 16.220 -39.633 -15.680 1.00 42.84 847 ASN A N 1
ATOM 6761 C CA . ASN A 1 847 ? 15.384 -40.342 -14.706 1.00 42.84 847 ASN A CA 1
ATOM 6762 C C . ASN A 1 847 ? 14.843 -41.690 -15.224 1.00 42.84 847 ASN A C 1
ATOM 6764 O O . ASN A 1 847 ? 14.553 -42.561 -14.410 1.00 42.84 847 ASN A O 1
ATOM 6768 N N . SER A 1 848 ? 14.729 -41.887 -16.545 1.00 45.09 848 SER A N 1
ATOM 6769 C CA . SER A 1 848 ? 14.357 -43.185 -17.136 1.00 45.09 848 SER A CA 1
ATOM 6770 C C . SER A 1 848 ? 15.524 -44.175 -17.226 1.00 45.09 848 SER A C 1
ATOM 6772 O O . SER A 1 848 ? 15.306 -45.382 -17.180 1.00 45.09 848 SER A O 1
ATOM 6774 N N . SER A 1 849 ? 16.768 -43.689 -17.295 1.00 43.50 849 SER A N 1
ATOM 6775 C CA . SER A 1 849 ? 17.965 -44.538 -17.218 1.00 43.50 849 SER A CA 1
ATOM 6776 C C . SER A 1 849 ? 18.284 -45.007 -15.794 1.00 43.50 849 SER A C 1
ATOM 6778 O O . SER A 1 849 ? 18.894 -46.057 -15.637 1.00 43.50 849 SER A O 1
ATOM 6780 N N . TYR A 1 850 ? 17.829 -44.290 -14.758 1.00 44.22 850 TYR A N 1
ATOM 6781 C CA . TYR A 1 850 ? 17.975 -44.715 -13.355 1.00 44.22 850 TYR A CA 1
ATOM 6782 C C . TYR A 1 850 ? 16.855 -45.643 -12.858 1.00 44.22 850 TYR A C 1
ATOM 6784 O O . TYR A 1 850 ? 16.999 -46.228 -11.792 1.00 44.22 850 TYR A O 1
ATOM 6792 N N . SER A 1 851 ? 15.755 -45.809 -13.604 1.00 42.38 851 SER A N 1
ATOM 6793 C CA . SER A 1 851 ? 14.699 -46.781 -13.271 1.00 42.38 851 SER A CA 1
ATOM 6794 C C . SER A 1 851 ? 14.888 -48.155 -13.928 1.00 42.38 851 SER A C 1
ATOM 6796 O O . SER A 1 851 ? 14.040 -49.020 -13.744 1.00 42.38 851 SER A O 1
ATOM 6798 N N . ASN A 1 852 ? 15.958 -48.342 -14.710 1.00 40.16 852 ASN A N 1
ATOM 6799 C CA . ASN A 1 852 ? 16.249 -49.567 -15.465 1.00 40.16 852 ASN A CA 1
ATOM 6800 C C . ASN A 1 852 ? 17.587 -50.234 -15.078 1.00 40.16 852 ASN A C 1
ATOM 6802 O O . ASN A 1 852 ? 18.090 -51.044 -15.853 1.00 40.16 852 ASN A O 1
ATOM 6806 N N . ASN A 1 853 ? 18.136 -49.926 -13.898 1.00 34.34 853 ASN A N 1
ATOM 6807 C CA . ASN A 1 853 ? 19.268 -50.650 -13.308 1.00 34.34 853 ASN A CA 1
ATOM 6808 C C . ASN A 1 853 ? 18.924 -51.168 -11.916 1.00 34.34 853 ASN A C 1
ATOM 6810 O O . ASN A 1 853 ? 18.434 -50.350 -11.104 1.00 34.34 853 ASN A O 1
#